Protein AF-0000000085806524 (afdb_homodimer)

Organism: NCBI:txid630221

Foldseek 3Di:
DPPDPPDPQLPPDFLVNQAWAKAKAWDCPLDDDPVRRFIWIWIDTPVDHDIAIEGVVLVVLLQVLCCFQEVLAQQFDADDDDPDPDDPVVVVVNRLRVNLRLSVQCRDPPNVPDPLNVLSGYPHHVCSSVVNVVSCVVQGHCLSVDPCLVVLVVPQDDPLVVVLVVLLVVLVVVLVVLVVVLVVLLVVLVVLLVLLVVLLVQLVVLLVQLPDPDQDPPPPPVRVLVNVLSVLSNVLSVLSNVLSVLSNVLSVLSCVQASSLSVSLSSLSVSLVVSVVSLPVCVLVVVLVVVLVVVPDPPVVVPDDDPVVVVVVVVVVVVVSVVSSVSSNSVSSSNSSSSSVVSVSCVVVVVVSVVSVVVSVVVSCVSSVVSVVVCVVSCVVSDVSVDPPDD/DPPDPPDPQLPPDFLVNQAWAKAKAWDCPLPDDPVRRFTWIWMDIPVEHDIAIEGVVLVVLLQVLCCFQEVLAQQFDADDDDPDPDDPVVVVVNRLRVNLRLSVQCRDPVNVPDPLNVLSGYPHHVCSSVVNVVSCVVQTHCLSVPPCLVVLVVPQDDPLVVVLVVLLVVLVVVLVVLVVVLVVLLVVLVVLLVLLVVLLVQLVVLLVQLPDPDQDPPPPPVRVLVNVLSVLSNVLSVLSNVLSVLSNVLSVLSCVQASSLSVSLSSLSVSLVVSVVSLPVCVLVVVLVVVLVVVPPPPPVVPPDDPVVVVVVVVVSVVVSVVSSVSSNSVSSSNSSSSSVVSVSCVVVVVVSVVSVVVSVVVSCVSSVVSVVVCVVSCVVSDVSVDPPDD

Radius of gyration: 39.65 Å; Cα contacts (8 Å, |Δi|>4): 916; chains: 2; bounding box: 66×135×98 Å

pLDDT: mean 81.14, std 17.57, range [22.61, 98.38]

InterPro domains:
  IPR001683 Phox homology [PF00787] (51-123)
  IPR001683 Phox homology [PS50195] (19-127)
  IPR001683 Phox homology [SM00312] (20-124)
  IPR028662 Sorting nexin-8/Mvp1 [PTHR46571] (3-384)
  IPR035704 SNX8/Mvp1, PX domain [cd06866] (20-124)
  IPR036871 PX domain superfamily [G3DSA:3.30.1520.10] (24-154)
  IPR036871 PX domain superfamily [SSF64268] (37-124)

Structure (mmCIF, N/CA/C/O backbone):
data_AF-0000000085806524-model_v1
#
loop_
_entity.id
_entity.type
_entity.pdbx_description
1 polymer 'Sorting nexin 8b'
#
loop_
_atom_site.group_PDB
_atom_site.id
_atom_site.type_symbol
_atom_site.label_atom_id
_atom_site.label_alt_id
_atom_site.label_comp_id
_atom_site.label_asym_id
_atom_site.label_entity_id
_atom_site.label_seq_id
_atom_site.pdbx_PDB_ins_code
_atom_site.Cartn_x
_atom_site.Cartn_y
_atom_site.Cartn_z
_atom_site.occupancy
_atom_site.B_iso_or_equiv
_atom_site.auth_seq_id
_atom_site.auth_comp_id
_atom_site.auth_asym_id
_atom_site.auth_atom_id
_atom_site.pdbx_PDB_model_num
ATOM 1 N N . MET A 1 1 ? 16.562 -44.469 -12.414 1 22.67 1 MET A N 1
ATOM 2 C CA . MET A 1 1 ? 15.469 -45.25 -11.859 1 22.67 1 MET A CA 1
ATOM 3 C C . MET A 1 1 ? 14.336 -45.406 -12.867 1 22.67 1 MET A C 1
ATOM 5 O O . MET A 1 1 ? 13.906 -44.406 -13.469 1 22.67 1 MET A O 1
ATOM 9 N N . HIS A 1 2 ? 14.141 -46.531 -13.516 1 24.94 2 HIS A N 1
ATOM 10 C CA . HIS A 1 2 ? 13.258 -47.188 -14.484 1 24.94 2 HIS A CA 1
ATOM 11 C C . HIS A 1 2 ? 11.797 -47.062 -14.062 1 24.94 2 HIS A C 1
ATOM 13 O O . HIS A 1 2 ? 11.328 -47.812 -13.203 1 24.94 2 HIS A O 1
ATOM 19 N N . LEU A 1 3 ? 11.258 -45.875 -13.836 1 34.09 3 LEU A N 1
ATOM 20 C CA . LEU A 1 3 ? 9.82 -45.875 -13.562 1 34.09 3 LEU A CA 1
ATOM 21 C C . LEU A 1 3 ? 9.086 -46.812 -14.516 1 34.09 3 LEU A C 1
ATOM 23 O O . LEU A 1 3 ? 9.062 -46.594 -15.727 1 34.09 3 LEU A O 1
ATOM 27 N N . GLY A 1 4 ? 9.195 -48.188 -14.32 1 30.81 4 GLY A N 1
ATOM 28 C CA . GLY A 1 4 ? 8.57 -49.312 -15.008 1 30.81 4 GLY A CA 1
ATOM 29 C C . GLY A 1 4 ? 7.203 -48.969 -15.57 1 30.81 4 GLY A C 1
ATOM 30 O O . GLY A 1 4 ? 6.645 -47.906 -15.273 1 30.81 4 GLY A O 1
ATOM 31 N N . GLN A 1 5 ? 6.648 -49.938 -16.5 1 33.06 5 GLN A N 1
ATOM 32 C CA . GLN A 1 5 ? 5.461 -50.094 -17.328 1 33.06 5 GLN A CA 1
ATOM 33 C C . GLN A 1 5 ? 4.184 -49.906 -16.516 1 33.06 5 GLN A C 1
ATOM 35 O O . GLN A 1 5 ? 3.342 -50.781 -16.438 1 33.06 5 GLN A O 1
ATOM 40 N N . GLN A 1 6 ? 4.227 -49.531 -15.25 1 34.84 6 GLN A N 1
ATOM 41 C CA . GLN A 1 6 ? 2.955 -49.562 -14.531 1 34.84 6 GLN A CA 1
ATOM 42 C C . GLN A 1 6 ? 1.834 -48.938 -15.375 1 34.84 6 GLN A C 1
ATOM 44 O O . GLN A 1 6 ? 2.092 -48.156 -16.281 1 34.84 6 GLN A O 1
ATOM 49 N N . ASN A 1 7 ? 0.65 -49.531 -15.336 1 37.53 7 ASN A N 1
ATOM 50 C CA . ASN A 1 7 ? -0.614 -49.125 -15.945 1 37.53 7 ASN A CA 1
ATOM 51 C C . ASN A 1 7 ? -0.733 -47.594 -16.031 1 37.53 7 ASN A C 1
ATOM 53 O O . ASN A 1 7 ? -0.5 -46.906 -15.055 1 37.53 7 ASN A O 1
ATOM 57 N N . PRO A 1 8 ? -0.626 -47.062 -17.141 1 40.75 8 PRO A N 1
ATOM 58 C CA . PRO A 1 8 ? -0.587 -45.656 -17.562 1 40.75 8 PRO A CA 1
ATOM 59 C C . PRO A 1 8 ? -1.514 -44.781 -16.734 1 40.75 8 PRO A C 1
ATOM 61 O O . PRO A 1 8 ? -1.658 -43.562 -17.031 1 40.75 8 PRO A O 1
ATOM 64 N N . VAL A 1 9 ? -2.531 -45.312 -16.141 1 41 9 VAL A N 1
ATOM 65 C CA . VAL A 1 9 ? -3.463 -44.438 -15.469 1 41 9 VAL A CA 1
ATOM 66 C C . VAL A 1 9 ? -2.762 -43.719 -14.305 1 41 9 VAL A C 1
ATOM 68 O O . VAL A 1 9 ? -2.221 -44.375 -13.414 1 41 9 VAL A O 1
ATOM 71 N N . VAL A 1 10 ? -2.148 -42.719 -14.438 1 47.59 10 VAL A N 1
ATOM 72 C CA . VAL A 1 10 ? -1.631 -41.719 -13.492 1 47.59 10 VAL A CA 1
ATOM 73 C C . VAL A 1 10 ? -2.467 -41.75 -12.219 1 47.59 10 VAL A C 1
ATOM 75 O O . VAL A 1 10 ? -3.279 -40.844 -11.984 1 47.59 10 VAL A O 1
ATOM 78 N N . ASP A 1 11 ? -3.215 -42.938 -11.898 1 46.94 11 ASP A N 1
ATOM 79 C CA . ASP A 1 11 ? -3.979 -43 -10.656 1 46.94 11 ASP A CA 1
ATOM 80 C C . ASP A 1 11 ? -3.051 -43.031 -9.445 1 46.94 11 ASP A C 1
ATOM 82 O O . ASP A 1 11 ? -2.1 -43.812 -9.406 1 46.94 11 ASP A O 1
ATOM 86 N N . GLY A 1 12 ? -3.035 -42.094 -8.586 1 47 12 GLY A N 1
ATOM 87 C CA . GLY A 1 12 ? -2.496 -42.062 -7.234 1 47 12 GLY A CA 1
ATOM 88 C C . GLY A 1 12 ? -1.152 -41.375 -7.133 1 47 12 GLY A C 1
ATOM 89 O O . GLY A 1 12 ? -0.359 -41.656 -6.234 1 47 12 GLY A O 1
ATOM 90 N N . LEU A 1 13 ? -0.715 -40.75 -8.195 1 50.41 13 LEU A N 1
ATOM 91 C CA . LEU A 1 13 ? 0.585 -40.094 -8.047 1 50.41 13 LEU A CA 1
ATOM 92 C C . LEU A 1 13 ? 0.496 -38.906 -7.105 1 50.41 13 LEU A C 1
ATOM 94 O O . LEU A 1 13 ? -0.444 -38.094 -7.191 1 50.41 13 LEU A O 1
ATOM 98 N N . SER A 1 14 ? 1.247 -39.031 -5.996 1 58.44 14 SER A N 1
ATOM 99 C CA . SER A 1 14 ? 1.388 -37.906 -5.094 1 58.44 14 SER A CA 1
ATOM 100 C C . SER A 1 14 ? 2.434 -36.906 -5.609 1 58.44 14 SER A C 1
ATOM 102 O O . SER A 1 14 ? 3.307 -37.281 -6.395 1 58.44 14 SER A O 1
ATOM 104 N N . LEU A 1 15 ? 2.258 -35.719 -5.434 1 58.38 15 LEU A N 1
ATOM 105 C CA . LEU A 1 15 ? 3.168 -34.656 -5.844 1 58.38 15 LEU A CA 1
ATOM 106 C C . LEU A 1 15 ? 4.602 -34.969 -5.441 1 58.38 15 LEU A C 1
ATOM 108 O O . LEU A 1 15 ? 5.543 -34.656 -6.16 1 58.38 15 LEU A O 1
ATOM 112 N N . LYS A 1 16 ? 4.715 -35.656 -4.363 1 59.16 16 LYS A N 1
ATOM 113 C CA . LYS A 1 16 ? 6.035 -36.031 -3.883 1 59.16 16 LYS A CA 1
ATOM 114 C C . LYS A 1 16 ? 6.738 -36.969 -4.879 1 59.16 16 LYS A C 1
ATOM 116 O O . LYS A 1 16 ? 7.969 -37 -4.953 1 59.16 16 LYS A O 1
ATOM 121 N N . GLU A 1 17 ? 5.789 -37.594 -5.547 1 54.44 17 GLU A N 1
ATOM 122 C CA . GLU A 1 17 ? 6.344 -38.562 -6.484 1 54.44 17 GLU A CA 1
ATOM 123 C C . GLU A 1 17 ? 6.754 -37.906 -7.793 1 54.44 17 GLU A C 1
ATOM 125 O O . GLU A 1 17 ? 7.469 -38.5 -8.602 1 54.44 17 GLU A O 1
ATOM 130 N N . LEU A 1 18 ? 6.18 -36.75 -7.75 1 53.59 18 LEU A N 1
ATOM 131 C CA . LEU A 1 18 ? 6.508 -36.062 -8.984 1 53.59 18 LEU A CA 1
ATOM 132 C C . LEU A 1 18 ? 7.898 -35.438 -8.898 1 53.59 18 LEU A C 1
ATOM 134 O O . LEU A 1 18 ? 8.242 -34.781 -7.895 1 53.59 18 LEU A O 1
ATOM 138 N N . GLY A 1 19 ? 8.867 -35.938 -9.641 1 57.53 19 GLY A N 1
ATOM 139 C CA . GLY A 1 19 ? 10.219 -35.75 -10.141 1 57.53 19 GLY A CA 1
ATOM 140 C C . GLY A 1 19 ? 11.039 -34.781 -9.297 1 57.53 19 GLY A C 1
ATOM 141 O O . GLY A 1 19 ? 10.562 -34.312 -8.273 1 57.53 19 GLY A O 1
ATOM 142 N N . ASP A 1 20 ? 12.266 -34.25 -9.812 1 63.56 20 ASP A N 1
ATOM 143 C CA . ASP A 1 20 ? 13.578 -33.688 -9.523 1 63.56 20 ASP A CA 1
ATOM 144 C C . ASP A 1 20 ? 13.484 -32.156 -9.367 1 63.56 20 ASP A C 1
ATOM 146 O O . ASP A 1 20 ? 12.422 -31.578 -9.586 1 63.56 20 ASP A O 1
ATOM 150 N N . SER A 1 21 ? 14.359 -31.641 -8.727 1 77.94 21 SER A N 1
ATOM 151 C CA . SER A 1 21 ? 14.562 -30.203 -8.516 1 77.94 21 SER A CA 1
ATOM 152 C C . SER A 1 21 ? 15.445 -29.609 -9.609 1 77.94 21 SER A C 1
ATOM 154 O O . SER A 1 21 ? 16.391 -30.25 -10.07 1 77.94 21 SER A O 1
ATOM 156 N N . VAL A 1 22 ? 14.891 -28.672 -10.359 1 82.06 22 VAL A N 1
ATOM 157 C CA . VAL A 1 22 ? 15.656 -27.922 -11.352 1 82.06 22 VAL A CA 1
ATOM 158 C C . VAL A 1 22 ? 15.781 -26.469 -10.914 1 82.06 22 VAL A C 1
ATOM 160 O O . VAL A 1 22 ? 14.852 -25.906 -10.328 1 82.06 22 VAL A O 1
ATOM 163 N N . LEU A 1 23 ? 16.969 -25.953 -11.133 1 84.94 23 LEU A N 1
ATOM 164 C CA . LEU A 1 23 ? 17.219 -24.547 -10.812 1 84.94 23 LEU A CA 1
ATOM 165 C C . LEU A 1 23 ? 17.641 -23.781 -12.055 1 84.94 23 LEU A C 1
ATOM 167 O O . LEU A 1 23 ? 18.5 -24.234 -12.812 1 84.94 23 LEU A O 1
ATOM 171 N N . VAL A 1 24 ? 16.984 -22.703 -12.312 1 86.94 24 VAL A N 1
ATOM 172 C CA . VAL A 1 24 ? 17.328 -21.828 -13.414 1 86.94 24 VAL A CA 1
ATOM 173 C C . VAL A 1 24 ? 17.891 -20.516 -12.867 1 86.94 24 VAL A C 1
ATOM 175 O O . VAL A 1 24 ? 17.25 -19.828 -12.07 1 86.94 24 VAL A O 1
ATOM 178 N N . GLU A 1 25 ? 19.094 -20.172 -13.289 1 87.19 25 GLU A N 1
ATOM 179 C CA . GLU A 1 25 ? 19.766 -18.969 -12.812 1 87.19 25 GLU A CA 1
ATOM 180 C C . GLU A 1 25 ? 20.156 -18.062 -13.969 1 87.19 25 GLU A C 1
ATOM 182 O O . GLU A 1 25 ? 20.453 -18.547 -15.07 1 87.19 25 GLU A O 1
ATOM 187 N N . LEU A 1 26 ? 20.172 -16.781 -13.664 1 81.81 26 LEU A N 1
ATOM 188 C CA . LEU A 1 26 ? 20.609 -15.805 -14.648 1 81.81 26 LEU A CA 1
ATOM 189 C C . LEU A 1 26 ? 22.125 -15.695 -14.68 1 81.81 26 LEU A C 1
ATOM 191 O O . LEU A 1 26 ? 22.766 -15.586 -13.633 1 81.81 26 LEU A O 1
ATOM 195 N N . GLU A 1 27 ? 22.578 -15.898 -15.844 1 77.38 27 GLU A N 1
ATOM 196 C CA . GLU A 1 27 ? 24 -15.656 -16 1 77.38 27 GLU A CA 1
ATOM 197 C C . GLU A 1 27 ? 24.266 -14.32 -16.703 1 77.38 27 GLU A C 1
ATOM 199 O O . GLU A 1 27 ? 23.75 -14.07 -17.797 1 77.38 27 GLU A O 1
ATOM 204 N N . LEU A 1 28 ? 24.516 -13.273 -16.047 1 63.31 28 LEU A N 1
ATOM 205 C CA . LEU A 1 28 ? 24.766 -11.922 -16.531 1 63.31 28 LEU A CA 1
ATOM 206 C C . LEU A 1 28 ? 25.844 -11.922 -17.609 1 63.31 28 LEU A C 1
ATOM 208 O O . LEU A 1 28 ? 26.172 -10.875 -18.172 1 63.31 28 LEU A O 1
ATOM 212 N N . ARG A 1 29 ? 26.438 -13.062 -17.875 1 55.56 29 ARG A N 1
ATOM 213 C CA . ARG A 1 29 ? 27.484 -12.859 -18.875 1 55.56 29 ARG A CA 1
ATOM 214 C C . ARG A 1 29 ? 26.891 -12.602 -20.25 1 55.56 29 ARG A C 1
ATOM 216 O O . ARG A 1 29 ? 26.125 -13.414 -20.766 1 55.56 29 ARG A O 1
ATOM 223 N N . ARG A 1 30 ? 26.75 -11.336 -20.453 1 54.56 30 ARG A N 1
ATOM 224 C CA . ARG A 1 30 ? 26.469 -10.992 -21.844 1 54.56 30 ARG A CA 1
ATOM 225 C C . ARG A 1 30 ? 27.516 -11.586 -22.781 1 54.56 30 ARG A C 1
ATOM 227 O O . ARG A 1 30 ? 28.688 -11.227 -22.719 1 54.56 30 ARG A O 1
ATOM 234 N N . LYS A 1 31 ? 27.422 -12.891 -23.047 1 53.34 31 LYS A N 1
ATOM 235 C CA . LYS A 1 31 ? 28.375 -13.477 -23.969 1 53.34 31 LYS A CA 1
ATOM 236 C C . LYS A 1 31 ? 28 -13.156 -25.422 1 53.34 31 LYS A C 1
ATOM 238 O O . LYS A 1 31 ? 26.828 -13.07 -25.766 1 53.34 31 LYS A O 1
ATOM 243 N N . GLY A 1 32 ? 28.953 -12.797 -26.203 1 54.47 32 GLY A N 1
ATOM 244 C CA . GLY A 1 32 ? 28.984 -12.492 -27.625 1 54.47 32 GLY A CA 1
ATOM 245 C C . GLY A 1 32 ? 29.625 -11.148 -27.922 1 54.47 32 GLY A C 1
ATOM 246 O O . GLY A 1 32 ? 30.203 -10.516 -27.047 1 54.47 32 GLY A O 1
ATOM 247 N N . LEU A 1 33 ? 29.688 -10.93 -29.094 1 54.09 33 LEU A N 1
ATOM 248 C CA . LEU A 1 33 ? 30.172 -9.641 -29.578 1 54.09 33 LEU A CA 1
ATOM 249 C C . LEU A 1 33 ? 29.328 -8.508 -29.016 1 54.09 33 LEU A C 1
ATOM 251 O O . LEU A 1 33 ? 28.141 -8.695 -28.703 1 54.09 33 LEU A O 1
ATOM 255 N N . PRO A 1 34 ? 29.875 -7.438 -28.656 1 56.25 34 PRO A N 1
ATOM 256 C CA . PRO A 1 34 ? 29.266 -6.27 -28.031 1 56.25 34 PRO A CA 1
ATOM 257 C C . PRO A 1 34 ? 27.844 -6.016 -28.516 1 56.25 34 PRO A C 1
ATOM 259 O O . PRO A 1 34 ? 26.984 -5.59 -27.734 1 56.25 34 PRO A O 1
ATOM 262 N N . PHE A 1 35 ? 27.578 -6.363 -29.781 1 56.06 35 PHE A N 1
ATOM 263 C CA . PHE A 1 35 ? 26.297 -6.008 -30.406 1 56.06 35 PHE A CA 1
ATOM 264 C C . PHE A 1 35 ? 25.281 -7.121 -30.219 1 56.06 35 PHE A C 1
ATOM 266 O O . PHE A 1 35 ? 24.109 -6.961 -30.562 1 56.06 35 PHE A O 1
ATOM 273 N N . LEU A 1 36 ? 25.672 -8.219 -29.766 1 56.84 36 LEU A N 1
ATOM 274 C CA . LEU A 1 36 ? 24.734 -9.336 -29.703 1 56.84 36 LEU A CA 1
ATOM 275 C C . LEU A 1 36 ? 24.547 -9.805 -28.266 1 56.84 36 LEU A C 1
ATOM 277 O O . LEU A 1 36 ? 24.516 -11.008 -28 1 56.84 36 LEU A O 1
ATOM 281 N N . LYS A 1 37 ? 24.391 -8.859 -27.453 1 69.69 37 LYS A N 1
ATOM 282 C CA . LYS A 1 37 ? 24.328 -9.195 -26.031 1 69.69 37 LYS A CA 1
ATOM 283 C C . LYS A 1 37 ? 23.031 -9.914 -25.688 1 69.69 37 LYS A C 1
ATOM 285 O O . LYS A 1 37 ? 21.953 -9.484 -26.109 1 69.69 37 LYS A O 1
ATOM 290 N N . HIS A 1 38 ? 23.203 -11.297 -25.547 1 77.06 38 HIS A N 1
ATOM 291 C CA . HIS A 1 38 ? 22.031 -12.023 -25.094 1 77.06 38 HIS A CA 1
ATOM 292 C C . HIS A 1 38 ? 22.188 -12.539 -23.672 1 77.06 38 HIS A C 1
ATOM 294 O O . HIS A 1 38 ? 23.312 -12.664 -23.188 1 77.06 38 HIS A O 1
ATOM 300 N N . VAL A 1 39 ? 21.109 -12.648 -23.062 1 83.62 39 VAL A N 1
ATOM 301 C CA . VAL A 1 39 ? 21.062 -13.188 -21.703 1 83.62 39 VAL A CA 1
ATOM 302 C C . VAL A 1 39 ? 21.062 -14.719 -21.766 1 83.62 39 VAL A C 1
ATOM 304 O O . VAL A 1 39 ? 20.359 -15.312 -22.594 1 83.62 39 VAL A O 1
ATOM 307 N N . GLU A 1 40 ? 21.891 -15.289 -20.984 1 89.38 40 GLU A N 1
ATOM 308 C CA . GLU A 1 40 ? 21.922 -16.75 -20.891 1 89.38 40 GLU A CA 1
ATOM 309 C C . GLU A 1 40 ? 21.469 -17.219 -19.516 1 89.38 40 GLU A C 1
ATOM 311 O O . GLU A 1 40 ? 21.656 -16.516 -18.516 1 89.38 40 GLU A O 1
ATOM 316 N N . TYR A 1 41 ? 20.891 -18.391 -19.562 1 92.69 41 TYR A N 1
ATOM 317 C CA . TYR A 1 41 ? 20.391 -19 -18.328 1 92.69 41 TYR A CA 1
ATOM 318 C C . TYR A 1 41 ? 21.141 -20.297 -18.016 1 92.69 41 TYR A C 1
ATOM 320 O O . TYR A 1 41 ? 21.312 -21.156 -18.891 1 92.69 41 TYR A O 1
ATOM 328 N N . ARG A 1 42 ? 21.547 -20.297 -16.812 1 93.5 42 ARG A N 1
ATOM 329 C CA . ARG A 1 42 ? 22.188 -21.516 -16.328 1 93.5 42 ARG A CA 1
ATOM 330 C C . ARG A 1 42 ? 21.156 -22.453 -15.711 1 93.5 42 ARG A C 1
ATOM 332 O O . ARG A 1 42 ? 20.422 -22.062 -14.805 1 93.5 42 ARG A O 1
ATOM 339 N N . ILE A 1 43 ? 21.109 -23.672 -16.234 1 94 43 ILE A N 1
ATOM 340 C CA . ILE A 1 43 ? 20.141 -24.656 -15.75 1 94 43 ILE A CA 1
ATOM 341 C C . ILE A 1 43 ? 20.875 -25.797 -15.039 1 94 43 ILE A C 1
ATOM 343 O O . ILE A 1 43 ? 21.766 -26.422 -15.609 1 94 43 ILE A O 1
ATOM 347 N N . VAL A 1 44 ? 20.406 -26.047 -13.805 1 90.69 44 VAL A N 1
ATOM 348 C CA . VAL A 1 44 ? 20.984 -27.125 -13.008 1 90.69 44 VAL A CA 1
ATOM 349 C C . VAL A 1 44 ? 19.891 -28.125 -12.633 1 90.69 44 VAL A C 1
ATOM 351 O O . VAL A 1 44 ? 18.891 -27.766 -12 1 90.69 44 VAL A O 1
ATOM 354 N N . SER A 1 45 ? 20.078 -29.297 -13.117 1 86.75 45 SER A N 1
ATOM 355 C CA . SER A 1 45 ? 19.125 -30.344 -12.797 1 86.75 45 SER A CA 1
ATOM 356 C C . SER A 1 45 ? 19.75 -31.375 -11.859 1 86.75 45 SER A C 1
ATOM 358 O O . SER A 1 45 ? 20.938 -31.672 -11.953 1 86.75 45 SER A O 1
ATOM 360 N N . LYS A 1 46 ? 18.984 -31.875 -10.945 1 81.56 46 LYS A N 1
ATOM 361 C CA . LYS A 1 46 ? 19.469 -32.875 -10 1 81.56 46 LYS A CA 1
ATOM 362 C C . LYS A 1 46 ? 19.844 -34.188 -10.711 1 81.56 46 LYS A C 1
ATOM 364 O O . LYS A 1 46 ? 20.766 -34.875 -10.297 1 81.56 46 LYS A O 1
ATOM 369 N N . CYS A 1 47 ? 19.141 -34.469 -11.727 1 79.06 47 CYS A N 1
ATOM 370 C CA . CYS A 1 47 ? 19.359 -35.719 -12.453 1 79.06 47 CYS A CA 1
ATOM 371 C C . CYS A 1 47 ? 20.609 -35.656 -13.328 1 79.06 47 CYS A C 1
ATOM 373 O O . CYS A 1 47 ? 21.234 -36.656 -13.609 1 79.06 47 CYS A O 1
ATOM 375 N N . PHE A 1 48 ? 20.812 -34.375 -13.695 1 79.81 48 PHE A N 1
ATOM 376 C CA . PHE A 1 48 ? 21.969 -34.188 -14.555 1 79.81 48 PHE A CA 1
ATOM 377 C C . PHE A 1 48 ? 23.078 -33.438 -13.828 1 79.81 48 PHE A C 1
ATOM 379 O O . PHE A 1 48 ? 22.812 -32.438 -13.164 1 79.81 48 PHE A O 1
ATOM 386 N N . GLN A 1 49 ? 24.109 -33.875 -13.656 1 76.38 49 GLN A N 1
ATOM 387 C CA . GLN A 1 49 ? 25.203 -33.375 -12.828 1 76.38 49 GLN A CA 1
ATOM 388 C C . GLN A 1 49 ? 25.844 -32.125 -13.453 1 76.38 49 GLN A C 1
ATOM 390 O O . GLN A 1 49 ? 26.406 -31.297 -12.75 1 76.38 49 GLN A O 1
ATOM 395 N N . ILE A 1 50 ? 25.734 -32.031 -14.734 1 79.62 50 ILE A N 1
ATOM 396 C CA . ILE A 1 50 ? 26.438 -30.922 -15.383 1 79.62 50 ILE A CA 1
ATOM 397 C C . ILE A 1 50 ? 25.422 -29.828 -15.75 1 79.62 50 ILE A C 1
ATOM 399 O O . ILE A 1 50 ? 24.453 -30.094 -16.469 1 79.62 50 ILE A O 1
ATOM 403 N N . PRO A 1 51 ? 25.719 -28.641 -15.242 1 91 51 PRO A N 1
ATOM 404 C CA . PRO A 1 51 ? 24.844 -27.531 -15.625 1 91 51 PRO A CA 1
ATOM 405 C C . PRO A 1 51 ? 24.969 -27.172 -17.109 1 91 51 PRO A C 1
ATOM 407 O O . PRO A 1 51 ? 26.031 -27.344 -17.703 1 91 51 PRO A O 1
ATOM 410 N N . VAL A 1 52 ? 23.922 -26.703 -17.641 1 93.94 52 VAL A N 1
ATOM 411 C CA . VAL A 1 52 ? 23.953 -26.297 -19.047 1 93.94 52 VAL A CA 1
ATOM 412 C C . VAL A 1 52 ? 23.531 -24.828 -19.172 1 93.94 52 VAL A C 1
ATOM 414 O O . VAL A 1 52 ? 22.875 -24.297 -18.297 1 93.94 52 VAL A O 1
ATOM 417 N N . GLN A 1 53 ? 23.969 -24.25 -20.312 1 92.81 53 GLN A N 1
ATOM 418 C CA . GLN A 1 53 ? 23.578 -22.875 -20.625 1 92.81 53 GLN A CA 1
ATOM 419 C C . GLN A 1 53 ? 22.547 -22.844 -21.75 1 92.81 53 GLN A C 1
ATOM 421 O O . GLN A 1 53 ? 22.688 -23.547 -22.75 1 92.81 53 GLN A O 1
ATOM 426 N N . ARG A 1 54 ? 21.531 -22.062 -21.484 1 95.25 54 ARG A N 1
ATOM 427 C CA . ARG A 1 54 ? 20.484 -21.938 -22.484 1 95.25 54 ARG A CA 1
ATOM 428 C C . ARG A 1 54 ? 20.125 -20.469 -22.703 1 95.25 54 ARG A C 1
ATOM 430 O O . ARG A 1 54 ? 20.125 -19.672 -21.766 1 95.25 54 ARG A O 1
ATOM 437 N N . ARG A 1 55 ? 19.828 -20.156 -23.922 1 92.06 55 ARG A N 1
ATOM 438 C CA . ARG A 1 55 ? 19.219 -18.875 -24.266 1 92.06 55 ARG A CA 1
ATOM 439 C C . ARG A 1 55 ? 17.703 -18.984 -24.328 1 92.06 55 ARG A C 1
ATOM 441 O O . ARG A 1 55 ? 17.156 -20.078 -24.359 1 92.06 55 ARG A O 1
ATOM 448 N N . TYR A 1 56 ? 17.031 -17.844 -24.344 1 92.62 56 TYR A N 1
ATOM 449 C CA . TYR A 1 56 ? 15.578 -17.875 -24.453 1 92.62 56 TYR A CA 1
ATOM 450 C C . TYR A 1 56 ? 15.133 -18.531 -25.75 1 92.62 56 TYR A C 1
ATOM 452 O O . TYR A 1 56 ? 14.125 -19.234 -25.797 1 92.62 56 TYR A O 1
ATOM 460 N N . SER A 1 57 ? 15.859 -18.328 -26.781 1 93.56 57 SER A N 1
ATOM 461 C CA . SER A 1 57 ? 15.523 -18.922 -28.078 1 93.56 57 SER A CA 1
ATOM 462 C C . SER A 1 57 ? 15.562 -20.438 -28.016 1 93.56 57 SER A C 1
ATOM 464 O O . SER A 1 57 ? 14.812 -21.125 -28.703 1 93.56 57 SER A O 1
ATOM 466 N N . ASP A 1 58 ? 16.469 -21 -27.219 1 96.62 58 ASP A N 1
ATOM 467 C CA . ASP A 1 58 ? 16.516 -22.438 -27.016 1 96.62 58 ASP A CA 1
ATOM 468 C C . ASP A 1 58 ? 15.234 -22.938 -26.344 1 96.62 58 ASP A C 1
ATOM 470 O O . ASP A 1 58 ? 14.695 -23.984 -26.734 1 96.62 58 ASP A O 1
ATOM 474 N N . PHE A 1 59 ? 14.805 -22.156 -25.406 1 97.25 59 PHE A N 1
ATOM 475 C CA . PHE A 1 59 ? 13.547 -22.484 -24.734 1 97.25 59 PHE A CA 1
ATOM 476 C C . PHE A 1 59 ? 12.391 -22.453 -25.734 1 97.25 59 PHE A C 1
ATOM 478 O O . PHE A 1 59 ? 11.484 -23.297 -25.672 1 97.25 59 PHE A O 1
ATOM 485 N N . GLU A 1 60 ? 12.398 -21.562 -26.594 1 96.94 60 GLU A N 1
ATOM 486 C CA . GLU A 1 60 ? 11.336 -21.422 -27.578 1 96.94 60 GLU A CA 1
ATOM 487 C C . GLU A 1 60 ? 11.266 -22.656 -28.484 1 96.94 60 GLU A C 1
ATOM 489 O O . GLU A 1 60 ? 10.18 -23.188 -28.734 1 96.94 60 GLU A O 1
ATOM 494 N N . VAL A 1 61 ? 12.398 -23.078 -28.922 1 98.06 61 VAL A N 1
ATOM 495 C CA . VAL A 1 61 ? 12.469 -24.25 -29.781 1 98.06 61 VAL A CA 1
ATOM 496 C C . VAL A 1 61 ? 12.023 -25.484 -29 1 98.06 61 VAL A C 1
ATOM 498 O O . VAL A 1 61 ? 11.227 -26.281 -29.484 1 98.06 61 VAL A O 1
ATOM 501 N N . PHE A 1 62 ? 12.578 -25.578 -27.812 1 98.38 62 PHE A N 1
ATOM 502 C CA . PHE A 1 62 ? 12.227 -26.688 -26.938 1 98.38 62 PHE A CA 1
ATOM 503 C C . PHE A 1 62 ? 10.727 -26.75 -26.688 1 98.38 62 PHE A C 1
ATOM 505 O O . PHE A 1 62 ? 10.102 -27.797 -26.859 1 98.38 62 PHE A O 1
ATOM 512 N N . HIS A 1 63 ? 10.18 -25.641 -26.406 1 98.31 63 HIS A N 1
ATOM 513 C CA . HIS A 1 63 ? 8.75 -25.516 -26.141 1 98.31 63 HIS A CA 1
ATOM 514 C C . HIS A 1 63 ? 7.93 -25.859 -27.375 1 98.31 63 HIS A C 1
ATOM 516 O O . HIS A 1 63 ? 6.945 -26.609 -27.281 1 98.31 63 HIS A O 1
ATOM 522 N N . GLY A 1 64 ? 8.258 -25.344 -28.453 1 97.38 64 GLY A N 1
ATOM 523 C CA . GLY A 1 64 ? 7.566 -25.641 -29.703 1 97.38 64 GLY A CA 1
ATOM 524 C C . GLY A 1 64 ? 7.555 -27.125 -30.031 1 97.38 64 GLY A C 1
ATOM 525 O O . GLY A 1 64 ? 6.527 -27.656 -30.453 1 97.38 64 GLY A O 1
ATOM 526 N N . LEU A 1 65 ? 8.656 -27.781 -29.844 1 97.94 65 LEU A N 1
ATOM 527 C CA . LEU A 1 65 ? 8.766 -29.203 -30.141 1 97.94 65 LEU A CA 1
ATOM 528 C C . LEU A 1 65 ? 7.969 -30.031 -29.156 1 97.94 65 LEU A C 1
ATOM 530 O O . LEU A 1 65 ? 7.387 -31.062 -29.516 1 97.94 65 LEU A O 1
ATOM 534 N N . LEU A 1 66 ? 7.988 -29.578 -27.891 1 97.81 66 LEU A N 1
ATOM 535 C CA . LEU A 1 66 ? 7.152 -30.266 -26.906 1 97.81 66 LEU A CA 1
ATOM 536 C C . LEU A 1 66 ? 5.684 -30.203 -27.297 1 97.81 66 LEU A C 1
ATOM 538 O O . LEU A 1 66 ? 4.969 -31.203 -27.219 1 97.81 66 LEU A O 1
ATOM 542 N N . LEU A 1 67 ? 5.277 -29.062 -27.797 1 96.31 67 LEU A N 1
ATOM 543 C CA . LEU A 1 67 ? 3.883 -28.875 -28.188 1 96.31 67 LEU A CA 1
ATOM 544 C C . LEU A 1 67 ? 3.529 -29.75 -29.391 1 96.31 67 LEU A C 1
ATOM 546 O O . LEU A 1 67 ? 2.41 -30.266 -29.469 1 96.31 67 LEU A O 1
ATOM 550 N N . GLN A 1 68 ? 4.461 -29.969 -30.25 1 93.81 68 GLN A N 1
ATOM 551 C CA . GLN A 1 68 ? 4.227 -30.781 -31.438 1 93.81 68 GLN A CA 1
ATOM 552 C C . GLN A 1 68 ? 4.23 -32.281 -31.078 1 93.81 68 GLN A C 1
ATOM 554 O O . GLN A 1 68 ? 3.389 -33.031 -31.578 1 93.81 68 GLN A O 1
ATOM 559 N N . LYS A 1 69 ? 5.113 -32.625 -30.266 1 94.75 69 LYS A N 1
ATOM 560 C CA . LYS A 1 69 ? 5.254 -34.031 -29.922 1 94.75 69 LYS A CA 1
ATOM 561 C C . LYS A 1 69 ? 4.137 -34.469 -28.984 1 94.75 69 LYS A C 1
ATOM 563 O O . LYS A 1 69 ? 3.615 -35.594 -29.109 1 94.75 69 LYS A O 1
ATOM 568 N N . PHE A 1 70 ? 3.814 -33.531 -28.047 1 94.94 70 PHE A N 1
ATOM 569 C CA . PHE A 1 70 ? 2.83 -33.844 -27.016 1 94.94 70 PHE A CA 1
ATOM 570 C C . PHE A 1 70 ? 1.574 -33 -27.188 1 94.94 70 PHE A C 1
ATOM 572 O O . PHE A 1 70 ? 1.152 -32.312 -26.25 1 94.94 70 PHE A O 1
ATOM 579 N N . ILE A 1 71 ? 0.937 -33.188 -28.25 1 91.44 71 ILE A N 1
ATOM 580 C CA . ILE A 1 71 ? -0.196 -32.344 -28.656 1 91.44 71 ILE A CA 1
ATOM 581 C C . ILE A 1 71 ? -1.36 -32.562 -27.688 1 91.44 71 ILE A C 1
ATOM 583 O O . ILE A 1 71 ? -2.156 -31.656 -27.469 1 91.44 71 ILE A O 1
ATOM 587 N N . TYR A 1 72 ? -1.404 -33.75 -27 1 92.31 72 TYR A N 1
ATOM 588 C CA . TYR A 1 72 ? -2.555 -34.062 -26.156 1 92.31 72 TYR A CA 1
ATOM 589 C C . TYR A 1 72 ? -2.184 -34.031 -24.688 1 92.31 72 TYR A C 1
ATOM 591 O O . TYR A 1 72 ? -2.9 -34.594 -23.844 1 92.31 72 TYR A O 1
ATOM 599 N N . ARG A 1 73 ? -1.051 -33.469 -24.406 1 95.5 73 ARG A N 1
ATOM 600 C CA . ARG A 1 73 ? -0.615 -33.312 -23.016 1 95.5 73 ARG A CA 1
ATOM 601 C C . ARG A 1 73 ? -0.541 -31.844 -22.609 1 95.5 73 ARG A C 1
ATOM 603 O O . ARG A 1 73 ? -0.528 -30.953 -23.469 1 95.5 73 ARG A O 1
ATOM 610 N N . MET A 1 74 ? -0.535 -31.703 -21.328 1 96.81 74 MET A N 1
ATOM 611 C CA . MET A 1 74 ? -0.296 -30.344 -20.812 1 96.81 74 MET A CA 1
ATOM 612 C C . MET A 1 74 ? 1.157 -29.938 -21.031 1 96.81 74 MET A C 1
ATOM 614 O O . MET A 1 74 ? 2.072 -30.625 -20.562 1 96.81 74 MET A O 1
ATOM 618 N N . VAL A 1 75 ? 1.357 -28.891 -21.766 1 97.62 75 VAL A N 1
ATOM 619 C CA . VAL A 1 75 ? 2.66 -28.25 -21.922 1 97.62 75 VAL A CA 1
ATOM 620 C C . VAL A 1 75 ? 2.615 -26.844 -21.328 1 97.62 75 VAL A C 1
ATOM 622 O O . VAL A 1 75 ? 1.862 -25.984 -21.797 1 97.62 75 VAL A O 1
ATOM 625 N N . PRO A 1 76 ? 3.424 -26.641 -20.312 1 97.5 76 PRO A N 1
ATOM 626 C CA . PRO A 1 76 ? 3.371 -25.328 -19.656 1 97.5 76 PRO A CA 1
ATOM 627 C C . PRO A 1 76 ? 3.752 -24.188 -20.594 1 97.5 76 PRO A C 1
ATOM 629 O O . PRO A 1 76 ? 4.566 -24.359 -21.5 1 97.5 76 PRO A O 1
ATOM 632 N N . PRO A 1 77 ? 3.184 -23.031 -20.391 1 96.75 77 PRO A N 1
ATOM 633 C CA . PRO A 1 77 ? 3.51 -21.891 -21.25 1 96.75 77 PRO A CA 1
ATOM 634 C C . PRO A 1 77 ? 4.879 -21.297 -20.938 1 96.75 77 PRO A C 1
ATOM 636 O O . PRO A 1 77 ? 5.359 -21.406 -19.797 1 96.75 77 PRO A O 1
ATOM 639 N N . LEU A 1 78 ? 5.395 -20.703 -21.938 1 95.75 78 LEU A N 1
ATOM 640 C CA . LEU A 1 78 ? 6.637 -19.969 -21.766 1 95.75 78 LEU A CA 1
ATOM 641 C C . LEU A 1 78 ? 6.355 -18.516 -21.375 1 95.75 78 LEU A C 1
ATOM 643 O O . LEU A 1 78 ? 5.344 -17.953 -21.781 1 95.75 78 LEU A O 1
ATOM 647 N N . PRO A 1 79 ? 7.285 -18.047 -20.5 1 93.75 79 PRO A N 1
ATOM 648 C CA . PRO A 1 79 ? 7.156 -16.609 -20.281 1 93.75 79 PRO A CA 1
ATOM 649 C C . PRO A 1 79 ? 7.293 -15.805 -21.578 1 93.75 79 PRO A C 1
ATOM 651 O O . PRO A 1 79 ? 7.926 -16.266 -22.531 1 93.75 79 PRO A O 1
ATOM 654 N N . PRO A 1 80 ? 6.688 -14.656 -21.578 1 87.88 80 PRO A N 1
ATOM 655 C CA . PRO A 1 80 ? 6.648 -13.883 -22.828 1 87.88 80 PRO A CA 1
ATOM 656 C C . PRO A 1 80 ? 8.023 -13.352 -23.234 1 87.88 80 PRO A C 1
ATOM 658 O O . PRO A 1 80 ? 8.93 -13.266 -22.406 1 87.88 80 PRO A O 1
ATOM 661 N N . LYS A 1 81 ? 8.109 -13.117 -24.531 1 81.62 81 LYS A N 1
ATOM 662 C CA . LYS A 1 81 ? 9.328 -12.516 -25.078 1 81.62 81 LYS A CA 1
ATOM 663 C C . LYS A 1 81 ? 9.406 -11.031 -24.734 1 81.62 81 LYS A C 1
ATOM 665 O O . LYS A 1 81 ? 8.398 -10.406 -24.391 1 81.62 81 LYS A O 1
ATOM 670 N N . ARG A 1 82 ? 10.641 -10.531 -24.688 1 69.5 82 ARG A N 1
ATOM 671 C CA . ARG A 1 82 ? 10.938 -9.148 -24.312 1 69.5 82 ARG A CA 1
ATOM 672 C C . ARG A 1 82 ? 10.281 -8.172 -25.281 1 69.5 82 ARG A C 1
ATOM 674 O O . ARG A 1 82 ? 10.359 -8.344 -26.5 1 69.5 82 ARG A O 1
ATOM 681 N N . ILE A 1 83 ? 9.422 -7.375 -24.734 1 57.97 83 ILE A N 1
ATOM 682 C CA . ILE A 1 83 ? 8.977 -6.324 -25.641 1 57.97 83 ILE A CA 1
ATOM 683 C C . ILE A 1 83 ? 9.93 -5.137 -25.562 1 57.97 83 ILE A C 1
ATOM 685 O O . ILE A 1 83 ? 10.352 -4.605 -26.594 1 57.97 83 ILE A O 1
ATOM 689 N N . LEU A 1 84 ? 10.289 -4.676 -24.328 1 59.75 84 LEU A N 1
ATOM 690 C CA . LEU A 1 84 ? 11.164 -3.516 -24.203 1 59.75 84 LEU A CA 1
ATOM 691 C C . LEU A 1 84 ? 12.461 -3.889 -23.484 1 59.75 84 LEU A C 1
ATOM 693 O O . LEU A 1 84 ? 12.445 -4.676 -22.531 1 59.75 84 LEU A O 1
ATOM 697 N N . LYS A 1 85 ? 13.664 -3.287 -23.969 1 57.38 85 LYS A N 1
ATOM 698 C CA . LYS A 1 85 ? 15.031 -3.551 -23.531 1 57.38 85 LYS A CA 1
ATOM 699 C C . LYS A 1 85 ? 15.328 -2.867 -22.203 1 57.38 85 LYS A C 1
ATOM 701 O O . LYS A 1 85 ? 14.977 -1.702 -22 1 57.38 85 LYS A O 1
ATOM 706 N N . GLY A 1 86 ? 16 -3.58 -21.359 1 58.22 86 GLY A N 1
ATOM 707 C CA . GLY A 1 86 ? 16.859 -3.02 -20.328 1 58.22 86 GLY A CA 1
ATOM 708 C C . GLY A 1 86 ? 16.266 -3.113 -18.938 1 58.22 86 GLY A C 1
ATOM 709 O O . GLY A 1 86 ? 16.781 -2.496 -18 1 58.22 86 GLY A O 1
ATOM 710 N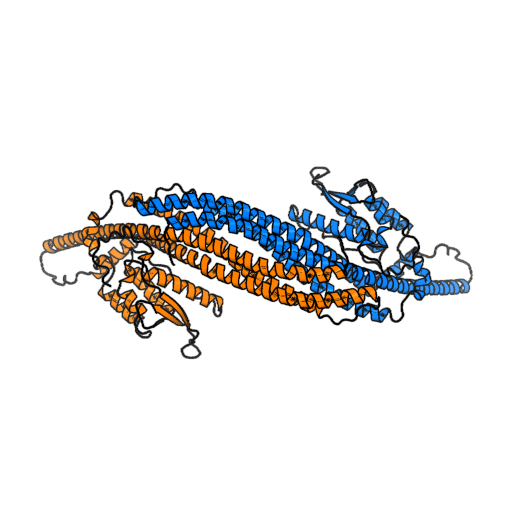 N . ASP A 1 87 ? 15.258 -3.977 -18.844 1 70.75 87 ASP A N 1
ATOM 711 C CA . ASP A 1 87 ? 14.688 -3.818 -17.5 1 70.75 87 ASP A CA 1
ATOM 712 C C . ASP A 1 87 ? 15.047 -5.004 -16.609 1 70.75 87 ASP A C 1
ATOM 714 O O . ASP A 1 87 ? 14.789 -6.156 -16.969 1 70.75 87 ASP A O 1
ATOM 718 N N . ARG A 1 88 ? 16.031 -4.852 -15.734 1 77.69 88 ARG A N 1
ATOM 719 C CA . ARG A 1 88 ? 16.406 -5.832 -14.719 1 77.69 88 ARG A CA 1
ATOM 720 C C . ARG A 1 88 ? 15.18 -6.562 -14.18 1 77.69 88 ARG A C 1
ATOM 722 O O . ARG A 1 88 ? 15.219 -7.773 -13.969 1 77.69 88 ARG A O 1
ATOM 729 N N . GLU A 1 89 ? 14.211 -5.914 -14.023 1 82.38 89 GLU A N 1
ATOM 730 C CA . GLU A 1 89 ? 12.977 -6.5 -13.508 1 82.38 89 GLU A CA 1
ATOM 731 C C . GLU A 1 89 ? 12.391 -7.5 -14.5 1 82.38 89 GLU A C 1
ATOM 733 O O . GLU A 1 89 ? 11.867 -8.547 -14.094 1 82.38 89 GLU A O 1
ATOM 738 N N . PHE A 1 90 ? 12.609 -7.242 -15.68 1 85.06 90 PHE A N 1
ATOM 739 C CA . PHE A 1 90 ? 12.102 -8.148 -16.703 1 85.06 90 PHE A CA 1
ATOM 740 C C . PHE A 1 90 ? 12.898 -9.445 -16.734 1 85.06 90 PHE A C 1
ATOM 742 O O . PHE A 1 90 ? 12.32 -10.531 -16.828 1 85.06 90 PHE A O 1
ATOM 749 N N . ASN A 1 91 ? 14.164 -9.305 -16.672 1 86 91 ASN A N 1
ATOM 750 C CA . ASN A 1 91 ? 15.016 -10.492 -16.703 1 86 91 ASN A CA 1
ATOM 751 C C . ASN A 1 91 ? 14.727 -11.422 -15.539 1 86 91 ASN A C 1
ATOM 753 O O . ASN A 1 91 ? 14.688 -12.648 -15.703 1 86 91 ASN A O 1
ATOM 757 N N . ASP A 1 92 ? 14.516 -10.812 -14.453 1 87.75 92 ASP A N 1
ATOM 758 C CA . ASP A 1 92 ? 14.219 -11.625 -13.281 1 87.75 92 ASP A CA 1
ATOM 759 C C . ASP A 1 92 ? 12.852 -12.297 -13.406 1 87.75 92 ASP A C 1
ATOM 761 O O . ASP A 1 92 ? 12.688 -13.461 -13.031 1 87.75 92 ASP A O 1
ATOM 765 N N . SER A 1 93 ? 11.977 -11.578 -13.875 1 90.19 93 SER A N 1
ATOM 766 C CA . SER A 1 93 ? 10.641 -12.133 -14.094 1 90.19 93 SER A CA 1
ATOM 767 C C . SER A 1 93 ? 10.688 -13.289 -15.094 1 90.19 93 SER A C 1
ATOM 769 O O . SER A 1 93 ? 10.023 -14.312 -14.898 1 90.19 93 SER A O 1
ATOM 771 N N . ARG A 1 94 ? 11.43 -13.109 -16.109 1 91.38 94 ARG A N 1
ATOM 772 C CA . ARG A 1 94 ? 11.57 -14.164 -17.094 1 91.38 94 ARG A CA 1
ATOM 773 C C . ARG A 1 94 ? 12.258 -15.391 -16.516 1 91.38 94 ARG A C 1
ATOM 775 O O . ARG A 1 94 ? 11.844 -16.531 -16.766 1 91.38 94 ARG A O 1
ATOM 782 N N . ARG A 1 95 ? 13.312 -15.133 -15.797 1 92.56 95 ARG A N 1
ATOM 783 C CA . ARG A 1 95 ? 14.016 -16.234 -15.148 1 92.56 95 ARG A CA 1
ATOM 784 C C . ARG A 1 95 ? 13.062 -17.047 -14.273 1 92.56 95 ARG A C 1
ATOM 786 O O . ARG A 1 95 ? 13.078 -18.281 -14.312 1 92.56 95 ARG A O 1
ATOM 793 N N . ARG A 1 96 ? 12.25 -16.391 -13.516 1 93.56 96 ARG A N 1
ATOM 794 C CA . ARG A 1 96 ? 11.281 -17.062 -12.648 1 93.56 96 ARG A CA 1
ATOM 795 C C . ARG A 1 96 ? 10.273 -17.844 -13.469 1 93.56 96 ARG A C 1
ATOM 797 O O . ARG A 1 96 ? 9.891 -18.953 -13.094 1 93.56 96 ARG A O 1
ATOM 804 N N . GLY A 1 97 ? 9.883 -17.219 -14.547 1 95.44 97 GLY A N 1
ATOM 805 C CA . GLY A 1 97 ? 8.984 -17.922 -15.445 1 95.44 97 GLY A CA 1
ATOM 806 C C . GLY A 1 97 ? 9.594 -19.172 -16.047 1 95.44 97 GLY A C 1
ATOM 807 O O . GLY A 1 97 ? 8.93 -20.203 -16.141 1 95.44 97 GLY A O 1
ATOM 808 N N . LEU A 1 98 ? 10.844 -19.078 -16.406 1 95.62 98 LEU A N 1
ATOM 809 C CA . LEU A 1 98 ? 11.547 -20.234 -16.969 1 95.62 98 LEU A CA 1
ATOM 810 C C . LEU A 1 98 ? 11.758 -21.312 -15.906 1 95.62 98 LEU A C 1
ATOM 812 O O . LEU A 1 98 ? 11.711 -22.5 -16.203 1 95.62 98 LEU A O 1
ATOM 816 N N . GLN A 1 99 ? 11.969 -20.844 -14.695 1 94.44 99 GLN A N 1
ATOM 817 C CA . GLN A 1 99 ? 12.078 -21.781 -13.578 1 94.44 99 GLN A CA 1
ATOM 818 C C . GLN A 1 99 ? 10.789 -22.578 -13.398 1 94.44 99 GLN A C 1
ATOM 820 O O . GLN A 1 99 ? 10.828 -23.797 -13.242 1 94.44 99 GLN A O 1
ATOM 825 N N . ARG A 1 100 ? 9.703 -21.938 -13.43 1 94.94 100 ARG A N 1
ATOM 826 C CA . ARG A 1 100 ? 8.414 -22.609 -13.281 1 94.94 100 ARG A CA 1
ATOM 827 C C . ARG A 1 100 ? 8.148 -23.547 -14.461 1 94.94 100 ARG A C 1
ATOM 829 O O . ARG A 1 100 ? 7.676 -24.672 -14.281 1 94.94 100 ARG A O 1
ATOM 836 N N . PHE A 1 101 ? 8.445 -23.047 -15.625 1 96.75 101 PHE A N 1
ATOM 837 C CA . PHE A 1 101 ? 8.281 -23.859 -16.828 1 96.75 101 PHE A CA 1
ATOM 838 C C . PHE A 1 101 ? 9.047 -25.172 -16.703 1 96.75 101 PHE A C 1
ATOM 840 O O . PHE A 1 101 ? 8.469 -26.25 -16.891 1 96.75 101 PHE A O 1
ATOM 847 N N . MET A 1 102 ? 10.32 -25.078 -16.422 1 94.81 102 MET A N 1
ATOM 848 C CA . MET A 1 102 ? 11.164 -26.266 -16.312 1 94.81 102 MET A CA 1
ATOM 849 C C . MET A 1 102 ? 10.688 -27.172 -15.195 1 94.81 102 MET A C 1
ATOM 851 O O . MET A 1 102 ? 10.727 -28.406 -15.328 1 94.81 102 MET A O 1
ATOM 855 N N . THR A 1 103 ? 10.273 -26.578 -14.125 1 92.69 103 THR A N 1
ATOM 856 C CA . THR A 1 103 ? 9.781 -27.359 -12.992 1 92.69 103 THR A CA 1
ATOM 857 C C . THR A 1 103 ? 8.57 -28.188 -13.398 1 92.69 103 THR A C 1
ATOM 859 O O . THR A 1 103 ? 8.516 -29.391 -13.109 1 92.69 103 THR A O 1
ATOM 862 N N . LEU A 1 104 ? 7.656 -27.609 -14.094 1 94.5 104 LEU A N 1
ATOM 863 C CA . LEU A 1 104 ? 6.445 -28.312 -14.508 1 94.5 104 LEU A CA 1
ATOM 864 C C . LEU A 1 104 ? 6.766 -29.375 -15.547 1 94.5 104 LEU A C 1
ATOM 866 O O . LEU A 1 104 ? 6.168 -30.469 -15.539 1 94.5 104 LEU A O 1
ATOM 870 N N . VAL A 1 105 ? 7.73 -29.125 -16.391 1 95.19 105 VAL A N 1
ATOM 871 C CA . VAL A 1 105 ? 8.109 -30.078 -17.438 1 95.19 105 VAL A CA 1
ATOM 872 C C . VAL A 1 105 ? 8.75 -31.297 -16.797 1 95.19 105 VAL A C 1
ATOM 874 O O . VAL A 1 105 ? 8.383 -32.438 -17.109 1 95.19 105 VAL A O 1
ATOM 877 N N . ILE A 1 106 ? 9.57 -31.062 -15.875 1 91.81 106 ILE A N 1
ATOM 878 C CA . ILE A 1 106 ? 10.344 -32.156 -15.32 1 91.81 106 ILE A CA 1
ATOM 879 C C . ILE A 1 106 ? 9.484 -32.969 -14.336 1 91.81 106 ILE A C 1
ATOM 881 O O . ILE A 1 106 ? 9.789 -34.125 -14.031 1 91.81 106 ILE A O 1
ATOM 885 N N . ARG A 1 107 ? 8.445 -32.375 -13.906 1 89.44 107 ARG A N 1
ATOM 886 C CA . ARG A 1 107 ? 7.578 -33.062 -12.953 1 89.44 107 ARG A CA 1
ATOM 887 C C . ARG A 1 107 ? 6.441 -33.781 -13.672 1 89.44 107 ARG A C 1
ATOM 889 O O . ARG A 1 107 ? 5.715 -34.562 -13.062 1 89.44 107 ARG A O 1
ATOM 896 N N . HIS A 1 108 ? 6.277 -33.5 -14.914 1 93.12 108 HIS A N 1
ATOM 897 C CA . HIS A 1 108 ? 5.242 -34.188 -15.68 1 93.12 108 HIS A CA 1
ATOM 898 C C . HIS A 1 108 ? 5.617 -35.656 -15.922 1 93.12 108 HIS A C 1
ATOM 900 O O . HIS A 1 108 ? 6.699 -35.938 -16.438 1 93.12 108 HIS A O 1
ATOM 906 N N . PRO A 1 109 ? 4.738 -36.469 -15.609 1 90.25 109 PRO A N 1
ATOM 907 C CA . PRO A 1 109 ? 5.07 -37.906 -15.648 1 90.25 109 PRO A CA 1
ATOM 908 C C . PRO A 1 109 ? 5.469 -38.375 -17.047 1 90.25 109 PRO A C 1
ATOM 910 O O . PRO A 1 109 ? 6.293 -39.281 -17.188 1 90.25 109 PRO A O 1
ATOM 913 N N . VAL A 1 110 ? 4.918 -37.844 -18.062 1 92.38 110 VAL A N 1
ATOM 914 C CA . VAL A 1 110 ? 5.172 -38.281 -19.422 1 92.38 110 VAL A CA 1
ATOM 915 C C . VAL A 1 110 ? 6.312 -37.469 -20.031 1 92.38 110 VAL A C 1
ATOM 917 O O . VAL A 1 110 ? 7.238 -38.031 -20.609 1 92.38 110 VAL A O 1
ATOM 920 N N . LEU A 1 111 ? 6.332 -36.219 -19.859 1 93.88 111 LEU A N 1
ATOM 921 C CA . LEU A 1 111 ? 7.328 -35.344 -20.469 1 93.88 111 LEU A CA 1
ATOM 922 C C . LEU A 1 111 ? 8.711 -35.594 -19.875 1 93.88 111 LEU A C 1
ATOM 924 O O . LEU A 1 111 ? 9.711 -35.562 -20.594 1 93.88 111 LEU A O 1
ATOM 928 N N . ALA A 1 112 ? 8.781 -35.781 -18.656 1 90.69 112 ALA A N 1
ATOM 929 C CA . ALA A 1 112 ? 10.039 -35.875 -17.922 1 90.69 112 ALA A CA 1
ATOM 930 C C . ALA A 1 112 ? 10.93 -36.969 -18.516 1 90.69 112 ALA A C 1
ATOM 932 O O . ALA A 1 112 ? 12.156 -36.812 -18.531 1 90.69 112 ALA A O 1
ATOM 933 N N . GLY A 1 113 ? 10.312 -38 -18.984 1 89.5 113 GLY A N 1
ATOM 934 C CA . GLY A 1 113 ? 11.078 -39.125 -19.453 1 89.5 113 GLY A CA 1
ATOM 935 C C . GLY A 1 113 ? 11.383 -39.062 -20.938 1 89.5 113 GLY A C 1
ATOM 936 O O . GLY A 1 113 ? 12.031 -39.969 -21.5 1 89.5 113 GLY A O 1
ATOM 937 N N . ASP A 1 114 ? 11.047 -38.031 -21.5 1 94.06 114 ASP A N 1
ATOM 938 C CA . ASP A 1 114 ? 11.195 -37.969 -22.953 1 94.06 114 ASP A CA 1
ATOM 939 C C . ASP A 1 114 ? 12.609 -37.531 -23.344 1 94.06 114 ASP A C 1
ATOM 941 O O . ASP A 1 114 ? 13.281 -36.844 -22.578 1 94.06 114 ASP A O 1
ATOM 945 N N . GLU A 1 115 ? 13.008 -37.969 -24.5 1 96.19 115 GLU A N 1
ATOM 946 C CA . GLU A 1 115 ? 14.336 -37.656 -25.031 1 96.19 115 GLU A CA 1
ATOM 947 C C . GLU A 1 115 ? 14.547 -36.156 -25.219 1 96.19 115 GLU A C 1
ATOM 949 O O . GLU A 1 115 ? 15.656 -35.656 -25.031 1 96.19 115 GLU A O 1
ATOM 954 N N . LEU A 1 116 ? 13.523 -35.469 -25.625 1 97.56 116 LEU A N 1
ATOM 955 C CA . LEU A 1 116 ? 13.641 -34.031 -25.812 1 97.56 116 LEU A CA 1
ATOM 956 C C . LEU A 1 116 ? 14.094 -33.375 -24.516 1 97.56 116 LEU A C 1
ATOM 958 O O . LEU A 1 116 ? 14.945 -32.469 -24.547 1 97.56 116 LEU A O 1
ATOM 962 N N . VAL A 1 117 ? 13.555 -33.781 -23.406 1 96 117 VAL A N 1
ATOM 963 C CA . VAL A 1 117 ? 13.883 -33.219 -22.109 1 96 117 VAL A CA 1
ATOM 964 C C . VAL A 1 117 ? 15.328 -33.562 -21.734 1 96 117 VAL A C 1
ATOM 966 O O . VAL A 1 117 ? 16.078 -32.719 -21.266 1 96 117 VAL A O 1
ATOM 969 N N . SER A 1 118 ? 15.672 -34.719 -22 1 95.12 118 SER A N 1
ATOM 970 C CA . SER A 1 118 ? 17.031 -35.156 -21.719 1 95.12 118 SER A CA 1
ATOM 971 C C . SER A 1 118 ? 18.047 -34.344 -22.516 1 95.12 118 SER A C 1
ATOM 973 O O . SER A 1 118 ? 19.078 -33.906 -21.984 1 95.12 118 SER A O 1
ATOM 975 N N . ILE A 1 119 ? 17.734 -34.156 -23.781 1 97.06 119 ILE A N 1
ATOM 976 C CA . ILE A 1 119 ? 18.625 -33.406 -24.641 1 97.06 119 ILE A CA 1
ATOM 977 C C . ILE A 1 119 ? 18.734 -31.969 -24.141 1 97.06 119 ILE A C 1
ATOM 979 O O . ILE A 1 119 ? 19.828 -31.422 -24.016 1 97.06 119 ILE A O 1
ATOM 983 N N . PHE A 1 120 ? 17.672 -31.406 -23.797 1 97.19 120 PHE A N 1
ATOM 984 C CA . PHE A 1 120 ? 17.641 -30 -23.375 1 97.19 120 PHE A CA 1
ATOM 985 C C . PHE A 1 120 ? 18.453 -29.812 -22.109 1 97.19 120 PHE A C 1
ATOM 987 O O . PHE A 1 120 ? 19.109 -28.781 -21.938 1 97.19 120 PHE A O 1
ATOM 994 N N . LEU A 1 121 ? 18.484 -30.797 -21.203 1 94.81 121 LEU A N 1
ATOM 995 C CA . LEU A 1 121 ? 19.109 -30.672 -19.891 1 94.81 121 LEU A CA 1
ATOM 996 C C . LEU A 1 121 ? 20.562 -31.125 -19.953 1 94.81 121 LEU A C 1
ATOM 998 O O . LEU A 1 121 ? 21.312 -30.984 -18.969 1 94.81 121 LEU A O 1
ATOM 1002 N N . SER A 1 122 ? 21 -31.578 -21.094 1 94.25 122 SER A N 1
ATOM 1003 C CA . SER A 1 122 ? 22.328 -32.156 -21.078 1 94.25 122 SER A CA 1
ATOM 1004 C C . SER A 1 122 ? 23.156 -31.719 -22.281 1 94.25 122 SER A C 1
ATOM 1006 O O . SER A 1 122 ? 24.391 -31.656 -22.203 1 94.25 122 SER A O 1
ATOM 1008 N N . ALA A 1 123 ? 22.562 -31.453 -23.375 1 94.88 123 ALA A N 1
ATOM 1009 C CA . ALA A 1 123 ? 23.297 -31.172 -24.609 1 94.88 123 ALA A CA 1
ATOM 1010 C C . ALA A 1 123 ? 24.047 -29.844 -24.516 1 94.88 123 ALA A C 1
ATOM 1012 O O . ALA A 1 123 ? 23.688 -28.969 -23.719 1 94.88 123 ALA A O 1
ATOM 1013 N N . SER A 1 124 ? 25 -29.75 -25.328 1 92.44 124 SER A N 1
ATOM 1014 C CA . SER A 1 124 ? 25.766 -28.5 -25.406 1 92.44 124 SER A CA 1
ATOM 1015 C C . SER A 1 124 ? 24.938 -27.391 -26.047 1 92.44 124 SER A C 1
ATOM 1017 O O . SER A 1 124 ? 24.047 -27.656 -26.859 1 92.44 124 SER A O 1
ATOM 1019 N N . SER A 1 125 ? 25.281 -26.172 -25.672 1 90.25 125 SER A N 1
ATOM 1020 C CA . SER A 1 125 ? 24.531 -25.016 -26.125 1 90.25 125 SER A CA 1
ATOM 1021 C C . SER A 1 125 ? 24.625 -24.859 -27.641 1 90.25 125 SER A C 1
ATOM 1023 O O . SER A 1 125 ? 23.672 -24.391 -28.281 1 90.25 125 SER A O 1
ATOM 1025 N N . ALA A 1 126 ? 25.672 -25.25 -28.172 1 90.25 126 ALA A N 1
ATOM 1026 C CA . ALA A 1 126 ? 25.891 -25.078 -29.609 1 90.25 126 ALA A CA 1
ATOM 1027 C C . ALA A 1 126 ? 25.031 -26.031 -30.422 1 90.25 126 ALA A C 1
ATOM 1029 O O . ALA A 1 126 ? 24.625 -25.719 -31.547 1 90.25 126 ALA A O 1
ATOM 1030 N N . ASP A 1 127 ? 24.656 -27.125 -29.875 1 93.94 127 ASP A N 1
ATOM 1031 C CA . ASP A 1 127 ? 24.031 -28.188 -30.656 1 93.94 127 ASP A CA 1
ATOM 1032 C C . ASP A 1 127 ? 22.594 -28.438 -30.203 1 93.94 127 ASP A C 1
ATOM 1034 O O . ASP A 1 127 ? 21.859 -29.203 -30.844 1 93.94 127 ASP A O 1
ATOM 1038 N N . VAL A 1 128 ? 22.172 -27.812 -29.219 1 96.75 128 VAL A N 1
ATOM 1039 C CA . VAL A 1 128 ? 20.938 -28.219 -28.547 1 96.75 128 VAL A CA 1
ATOM 1040 C C . VAL A 1 128 ? 19.75 -28.078 -29.5 1 96.75 128 VAL A C 1
ATOM 1042 O O . VAL A 1 128 ? 18.922 -28.984 -29.594 1 96.75 128 VAL A O 1
ATOM 1045 N N . GLN A 1 129 ? 19.609 -27.031 -30.25 1 97.56 129 GLN A N 1
ATOM 1046 C CA . GLN A 1 129 ? 18.453 -26.828 -31.125 1 97.56 129 GLN A CA 1
ATOM 1047 C C . GLN A 1 129 ? 18.391 -27.891 -32.219 1 97.56 129 GLN A C 1
ATOM 1049 O O . GLN A 1 129 ? 17.328 -28.453 -32.5 1 97.56 129 GLN A O 1
ATOM 1054 N N . ASN A 1 130 ? 19.531 -28.109 -32.781 1 97.62 130 ASN A N 1
ATOM 1055 C CA . ASN A 1 130 ? 19.578 -29.109 -33.844 1 97.62 130 ASN A CA 1
ATOM 1056 C C . ASN A 1 130 ? 19.281 -30.516 -33.281 1 97.62 130 ASN A C 1
ATOM 1058 O O . ASN A 1 130 ? 18.562 -31.281 -33.938 1 97.62 130 ASN A O 1
ATOM 1062 N N . MET A 1 131 ? 19.844 -30.781 -32.219 1 97.94 131 MET A N 1
ATOM 1063 C CA . MET A 1 131 ? 19.625 -32.094 -31.609 1 97.94 131 MET A CA 1
ATOM 1064 C C . MET A 1 131 ? 18.156 -32.281 -31.25 1 97.94 131 MET A C 1
ATOM 1066 O O . MET A 1 131 ? 17.609 -33.375 -31.406 1 97.94 131 MET A O 1
ATOM 1070 N N . LEU A 1 132 ? 17.547 -31.281 -30.812 1 98.25 132 LEU A N 1
ATOM 1071 C CA . LEU A 1 132 ? 16.125 -31.328 -30.5 1 98.25 132 LEU A CA 1
ATOM 1072 C C . LEU A 1 132 ? 15.297 -31.594 -31.75 1 98.25 132 LEU A C 1
ATOM 1074 O O . LEU A 1 132 ? 14.43 -32.469 -31.75 1 98.25 132 LEU A O 1
ATOM 1078 N N . ARG A 1 133 ? 15.586 -30.891 -32.781 1 97.75 133 ARG A N 1
ATOM 1079 C CA . ARG A 1 133 ? 14.852 -31.047 -34.031 1 97.75 133 ARG A CA 1
ATOM 1080 C C . ARG A 1 133 ? 15.047 -32.438 -34.594 1 97.75 133 ARG A C 1
ATOM 1082 O O . ARG A 1 133 ? 14.094 -33.062 -35.094 1 97.75 133 ARG A O 1
ATOM 1089 N N . ASP A 1 134 ? 16.203 -32.906 -34.531 1 97.25 134 ASP A N 1
ATOM 1090 C CA . ASP A 1 134 ? 16.516 -34.25 -35.031 1 97.25 134 ASP A CA 1
ATOM 1091 C C . ASP A 1 134 ? 15.773 -35.312 -34.25 1 97.25 134 ASP A C 1
ATOM 1093 O O . ASP A 1 134 ? 15.258 -36.281 -34.844 1 97.25 134 ASP A O 1
ATOM 1097 N N . ALA A 1 135 ? 15.766 -35.156 -32.969 1 96.44 135 ALA A N 1
ATOM 1098 C CA . ALA A 1 135 ? 15.062 -36.125 -32.125 1 96.44 135 ALA A CA 1
ATOM 1099 C C . ALA A 1 135 ? 13.57 -36.156 -32.438 1 96.44 135 ALA A C 1
ATOM 1101 O O . ALA A 1 135 ? 12.969 -37.219 -32.5 1 96.44 135 ALA A O 1
ATOM 1102 N N . TYR A 1 136 ? 12.984 -35.031 -32.656 1 96 136 TYR A N 1
ATOM 1103 C CA . TYR A 1 136 ? 11.562 -34.969 -32.969 1 96 136 TYR A CA 1
ATOM 1104 C C . TYR A 1 136 ? 11.297 -35.625 -34.344 1 96 136 TYR A C 1
ATOM 1106 O O . TYR A 1 136 ? 10.305 -36.344 -34.5 1 96 136 TYR A O 1
ATOM 1114 N N . LYS A 1 137 ? 12.148 -35.375 -35.312 1 94.81 137 LYS A N 1
ATOM 1115 C CA . LYS A 1 137 ? 11.992 -35.969 -36.656 1 94.81 137 LYS A CA 1
ATOM 1116 C C . LYS A 1 137 ? 12.023 -37.469 -36.594 1 94.81 137 LYS A C 1
ATOM 1118 O O . LYS A 1 137 ? 11.312 -38.156 -37.344 1 94.81 137 LYS A O 1
ATOM 1123 N N . LYS A 1 138 ? 12.703 -38 -35.719 1 94.06 138 LYS A N 1
ATOM 1124 C CA . LYS A 1 138 ? 12.883 -39.438 -35.594 1 94.06 138 LYS A CA 1
ATOM 1125 C C . LYS A 1 138 ? 11.648 -40.094 -35 1 94.06 138 LYS A C 1
ATOM 1127 O O . LYS A 1 138 ? 11.242 -41.188 -35.438 1 94.06 138 LYS A O 1
ATOM 1132 N N . THR A 1 139 ? 11.039 -39.562 -34.031 1 91.69 139 THR A N 1
ATOM 1133 C CA . THR A 1 139 ? 10 -40.219 -33.25 1 91.69 139 THR A CA 1
ATOM 1134 C C . THR A 1 139 ? 8.617 -39.719 -33.656 1 91.69 139 THR A C 1
ATOM 1136 O O . THR A 1 139 ? 7.637 -40.469 -33.625 1 91.69 139 THR A O 1
ATOM 1139 N N . GLY A 1 140 ? 8.469 -38.469 -34 1 90.31 140 GLY A N 1
ATOM 1140 C CA . GLY A 1 140 ? 7.18 -37.844 -34.281 1 90.31 140 GLY A CA 1
ATOM 1141 C C . GLY A 1 140 ? 6.375 -37.562 -33.031 1 90.31 140 GLY A C 1
ATOM 1142 O O . GLY A 1 140 ? 6.941 -37.312 -31.969 1 90.31 140 GLY A O 1
ATOM 1143 N N . ASP A 1 141 ? 5.039 -37.594 -33.156 1 90.12 141 ASP A N 1
ATOM 1144 C CA . ASP A 1 141 ? 4.215 -37.25 -32 1 90.12 141 ASP A CA 1
ATOM 1145 C C . ASP A 1 141 ? 3.99 -38.469 -31.125 1 90.12 141 ASP A C 1
ATOM 1147 O O . ASP A 1 141 ? 4.262 -39.594 -31.516 1 90.12 141 ASP A O 1
ATOM 1151 N N . GLU A 1 142 ? 3.561 -38.219 -29.922 1 91.69 142 GLU A N 1
ATOM 1152 C CA . GLU A 1 142 ? 3.42 -39.25 -28.891 1 91.69 142 GLU A CA 1
ATOM 1153 C C . GLU A 1 142 ? 2.52 -40.375 -29.344 1 91.69 142 GLU A C 1
ATOM 1155 O O . GLU A 1 142 ? 2.742 -41.531 -28.984 1 91.69 142 GLU A O 1
ATOM 1160 N N . PHE A 1 143 ? 1.469 -40.062 -30.172 1 88.56 143 PHE A N 1
ATOM 1161 C CA . PHE A 1 143 ? 0.518 -41.062 -30.656 1 88.56 143 PHE A CA 1
ATOM 1162 C C . PHE A 1 143 ? 1.229 -42.156 -31.438 1 88.56 143 PHE A C 1
ATOM 1164 O O . PHE A 1 143 ? 0.876 -43.312 -31.344 1 88.56 143 PHE A O 1
ATOM 1171 N N . LEU A 1 144 ? 2.221 -41.812 -32.156 1 86 144 LEU A N 1
ATOM 1172 C CA . LEU A 1 144 ? 2.906 -42.719 -33.062 1 86 144 LEU A CA 1
ATOM 1173 C C . LEU A 1 144 ? 3.777 -43.719 -32.281 1 86 144 LEU A C 1
ATOM 1175 O O . LEU A 1 144 ? 4.09 -44.812 -32.781 1 86 144 LEU A O 1
ATOM 1179 N N . THR A 1 145 ? 4.102 -43.344 -31.094 1 86.25 145 THR A N 1
ATOM 1180 C CA . THR A 1 145 ? 5.059 -44.156 -30.344 1 86.25 145 THR A CA 1
ATOM 1181 C C . THR A 1 145 ? 4.406 -44.75 -29.109 1 86.25 145 THR A C 1
ATOM 1183 O O . THR A 1 145 ? 5 -45.594 -28.438 1 86.25 145 THR A O 1
ATOM 1186 N N . SER A 1 146 ? 3.223 -44.344 -28.875 1 85.5 146 SER A N 1
ATOM 1187 C CA . SER A 1 146 ? 2.592 -44.781 -27.625 1 85.5 146 SER A CA 1
ATOM 1188 C C . SER A 1 146 ? 1.932 -46.125 -27.781 1 85.5 146 SER A C 1
ATOM 1190 O O . SER A 1 146 ? 1.271 -46.406 -28.781 1 85.5 146 SER A O 1
ATOM 1192 N N . GLN A 1 147 ? 2.137 -46.938 -26.812 1 78.56 147 GLN A N 1
ATOM 1193 C CA . GLN A 1 147 ? 1.48 -48.25 -26.797 1 78.56 147 GLN A CA 1
ATOM 1194 C C . GLN A 1 147 ? -0.011 -48.125 -26.5 1 78.56 147 GLN A C 1
ATOM 1196 O O . GLN A 1 147 ? -0.813 -48.938 -26.906 1 78.56 147 GLN A O 1
ATOM 1201 N N . MET A 1 148 ? -0.323 -47.062 -25.844 1 76.62 148 MET A N 1
ATOM 1202 C CA . MET A 1 148 ? -1.71 -46.812 -25.469 1 76.62 148 MET A CA 1
ATOM 1203 C C . MET A 1 148 ? -2.547 -46.438 -26.688 1 76.62 148 MET A C 1
ATOM 1205 O O . MET A 1 148 ? -3.773 -46.562 -26.656 1 76.62 148 MET A O 1
ATOM 1209 N N . ALA A 1 149 ? -1.901 -46.031 -27.672 1 74 149 ALA A N 1
ATOM 1210 C CA . ALA A 1 149 ? -2.596 -45.594 -28.891 1 74 149 ALA A CA 1
ATOM 1211 C C . ALA A 1 149 ? -3.359 -46.75 -29.531 1 74 149 ALA A C 1
ATOM 1213 O O . ALA A 1 149 ? -4.422 -46.531 -30.125 1 74 149 ALA A O 1
ATOM 1214 N N . LEU A 1 150 ? -2.834 -47.906 -29.359 1 70.88 150 LEU A N 1
ATOM 1215 C CA . LEU A 1 150 ? -3.428 -49.062 -30 1 70.88 150 LEU A CA 1
ATOM 1216 C C . LEU A 1 150 ? -4.637 -49.562 -29.219 1 70.88 150 LEU A C 1
ATOM 1218 O O . LEU A 1 150 ? -5.582 -50.094 -29.797 1 70.88 150 LEU A O 1
ATOM 1222 N N . HIS A 1 151 ? -4.617 -49.281 -27.969 1 74.31 151 HIS A N 1
ATOM 1223 C CA . HIS A 1 151 ? -5.676 -49.844 -27.125 1 74.31 151 HIS A CA 1
ATOM 1224 C C . HIS A 1 151 ? -6.414 -48.719 -26.375 1 74.31 151 HIS A C 1
ATOM 1226 O O . HIS A 1 151 ? -6.938 -48.938 -25.281 1 74.31 151 HIS A O 1
ATOM 1232 N N . GLY A 1 152 ? -6.473 -47.594 -26.922 1 69.75 152 GLY A N 1
ATOM 1233 C CA . GLY A 1 152 ? -7.008 -46.406 -26.25 1 69.75 152 GLY A CA 1
ATOM 1234 C C . GLY A 1 152 ? -8.461 -46.562 -25.859 1 69.75 152 GLY A C 1
ATOM 1235 O O . GLY A 1 152 ? -8.867 -46.156 -24.766 1 69.75 152 GLY A O 1
ATOM 1236 N N . LYS A 1 153 ? -9.203 -47.281 -26.656 1 73.88 153 LYS A N 1
ATOM 1237 C CA . LYS A 1 153 ? -10.633 -47.406 -26.422 1 73.88 153 LYS A CA 1
ATOM 1238 C C . LYS A 1 153 ? -10.922 -48.25 -25.172 1 73.88 153 LYS A C 1
ATOM 1240 O O . LYS A 1 153 ? -11.844 -47.938 -24.422 1 73.88 153 LYS A O 1
ATOM 1245 N N . VAL A 1 154 ? -10.078 -49.094 -24.922 1 76.62 154 VAL A N 1
ATOM 1246 C CA . VAL A 1 154 ? -10.312 -50.031 -23.844 1 76.62 154 VAL A CA 1
ATOM 1247 C C . VAL A 1 154 ? -10.078 -49.375 -22.5 1 76.62 154 VAL A C 1
ATOM 1249 O O . VAL A 1 154 ? -10.719 -49.688 -21.5 1 76.62 154 VAL A O 1
ATOM 1252 N N . TYR A 1 155 ? -9.281 -48.375 -22.469 1 76.38 155 TYR A N 1
ATOM 1253 C CA . TYR A 1 155 ? -8.867 -47.781 -21.219 1 76.38 155 TYR A CA 1
ATOM 1254 C C . TYR A 1 155 ? -9.742 -46.562 -20.875 1 76.38 155 TYR A C 1
ATOM 1256 O O . TYR A 1 155 ? -9.625 -46 -19.797 1 76.38 155 TYR A O 1
ATOM 1264 N N . LEU A 1 156 ? -10.625 -46.344 -21.797 1 80.5 156 LEU A N 1
ATOM 1265 C CA . LEU A 1 156 ? -11.438 -45.156 -21.594 1 80.5 156 LEU A CA 1
ATOM 1266 C C . LEU A 1 156 ? -12.617 -45.469 -20.672 1 80.5 156 LEU A C 1
ATOM 1268 O O . LEU A 1 156 ? -13.328 -46.438 -20.875 1 80.5 156 LEU A O 1
ATOM 1272 N N . PRO A 1 157 ? -12.625 -44.688 -19.531 1 76.06 157 PRO A N 1
ATOM 1273 C CA . PRO A 1 157 ? -13.82 -44.844 -18.703 1 76.06 157 PRO A CA 1
ATOM 1274 C C . PRO A 1 157 ? -15.109 -44.594 -19.469 1 76.06 157 PRO A C 1
ATOM 1276 O O . PRO A 1 157 ? -15.094 -43.906 -20.5 1 76.06 157 PRO A O 1
ATOM 1279 N N . GLU A 1 158 ? -16.141 -45.25 -18.844 1 75.06 158 GLU A N 1
ATOM 1280 C CA . GLU A 1 158 ? -17.453 -45 -19.438 1 75.06 158 GLU A CA 1
ATOM 1281 C C . GLU A 1 158 ? -17.859 -43.562 -19.281 1 75.06 158 GLU A C 1
ATOM 1283 O O . GLU A 1 158 ? -17.5 -42.906 -18.297 1 75.06 158 GLU A O 1
ATOM 1288 N N . ASP A 1 159 ? -18.391 -42.844 -20.25 1 78.38 159 ASP A N 1
ATOM 1289 C CA . ASP A 1 159 ? -18.938 -41.469 -20.234 1 78.38 159 ASP A CA 1
ATOM 1290 C C . ASP A 1 159 ? -17.828 -40.438 -20.156 1 78.38 159 ASP A C 1
ATOM 1292 O O . ASP A 1 159 ? -17.953 -39.438 -19.438 1 78.38 159 ASP A O 1
ATOM 1296 N N . ILE A 1 160 ? -16.703 -40.719 -20.625 1 79.81 160 ILE A N 1
ATOM 1297 C CA . ILE A 1 160 ? -15.508 -39.875 -20.578 1 79.81 160 ILE A CA 1
ATOM 1298 C C . ILE A 1 160 ? -15.828 -38.469 -21.109 1 79.81 160 ILE A C 1
ATOM 1300 O O . ILE A 1 160 ? -15.305 -37.5 -20.609 1 79.81 160 ILE A O 1
ATOM 1304 N N . GLN A 1 161 ? -16.734 -38.438 -22 1 77.31 161 GLN A N 1
ATOM 1305 C CA . GLN A 1 161 ? -17.047 -37.156 -22.609 1 77.31 161 GLN A CA 1
ATOM 1306 C C . GLN A 1 161 ? -17.781 -36.25 -21.625 1 77.31 161 GLN A C 1
ATOM 1308 O O . GLN A 1 161 ? -17.453 -35.062 -21.516 1 77.31 161 GLN A O 1
ATOM 1313 N N . THR A 1 162 ? -18.734 -36.781 -20.906 1 78.31 162 THR A N 1
ATOM 1314 C CA . THR A 1 162 ? -19.469 -36 -19.922 1 78.31 162 THR A CA 1
ATOM 1315 C C . THR A 1 162 ? -18.578 -35.594 -18.766 1 78.31 162 THR A C 1
ATOM 1317 O O . THR A 1 162 ? -18.641 -34.438 -18.297 1 78.31 162 THR A O 1
ATOM 1320 N N . HIS A 1 163 ? -17.703 -36.406 -18.438 1 80.56 163 HIS A N 1
ATOM 1321 C CA . HIS A 1 163 ? -16.781 -36.125 -17.344 1 80.56 163 HIS A CA 1
ATOM 1322 C C . HIS A 1 163 ? -15.773 -35.031 -17.75 1 80.56 163 HIS A C 1
ATOM 1324 O O . HIS A 1 163 ? -15.422 -34.188 -16.953 1 80.56 163 HIS A O 1
ATOM 1330 N N . ALA A 1 164 ? -15.445 -35.156 -19 1 83.44 164 ALA A N 1
ATOM 1331 C CA . ALA A 1 164 ? -14.453 -34.219 -19.5 1 83.44 164 ALA A CA 1
ATOM 1332 C C . ALA A 1 164 ? -15 -32.781 -19.469 1 83.44 164 ALA A C 1
ATOM 1334 O O . ALA A 1 164 ? -14.281 -31.859 -19.094 1 83.44 164 ALA A O 1
ATOM 1335 N N . ALA A 1 165 ? -16.25 -32.625 -19.766 1 84.38 165 ALA A N 1
ATOM 1336 C CA . ALA A 1 165 ? -16.875 -31.312 -19.781 1 84.38 165 ALA A CA 1
ATOM 1337 C C . ALA A 1 165 ? -17.016 -30.781 -18.359 1 84.38 165 ALA A C 1
ATOM 1339 O O . ALA A 1 165 ? -16.734 -29.594 -18.109 1 84.38 165 ALA A O 1
ATOM 1340 N N . THR A 1 166 ? -17.422 -31.578 -17.469 1 84.19 166 THR A N 1
ATOM 1341 C CA . THR A 1 166 ? -17.594 -31.172 -16.078 1 84.19 166 THR A CA 1
ATOM 1342 C C . THR A 1 166 ? -16.25 -30.812 -15.453 1 84.19 166 THR A C 1
ATOM 1344 O O . THR A 1 166 ? -16.125 -29.797 -14.758 1 84.19 166 THR A O 1
ATOM 1347 N N . ASN A 1 167 ? -15.25 -31.625 -15.758 1 85.44 167 ASN A N 1
ATOM 1348 C CA . ASN A 1 167 ? -13.922 -31.375 -15.211 1 85.44 167 ASN A CA 1
ATOM 1349 C C . ASN A 1 167 ? -13.336 -30.062 -15.734 1 85.44 167 ASN A C 1
ATOM 1351 O O . ASN A 1 167 ? -12.695 -29.328 -14.992 1 85.44 167 ASN A O 1
ATOM 1355 N N . ARG A 1 168 ? -13.578 -29.844 -16.922 1 88.62 168 ARG A N 1
ATOM 1356 C CA . ARG A 1 168 ? -13.094 -28.609 -17.516 1 88.62 168 ARG A CA 1
ATOM 1357 C C . ARG A 1 168 ? -13.672 -27.391 -16.812 1 88.62 168 ARG A C 1
ATOM 1359 O O . ARG A 1 168 ? -12.961 -26.422 -16.547 1 88.62 168 ARG A O 1
ATOM 1366 N N . GLU A 1 169 ? -14.906 -27.453 -16.5 1 87.81 169 GLU A N 1
ATOM 1367 C CA . GLU A 1 169 ? -15.57 -26.344 -15.812 1 87.81 169 GLU A CA 1
ATOM 1368 C C . GLU A 1 169 ? -15.023 -26.156 -14.406 1 87.81 169 GLU A C 1
ATOM 1370 O O . GLU A 1 169 ? -14.766 -25.031 -13.977 1 87.81 169 GLU A O 1
ATOM 1375 N N . VAL A 1 170 ? -14.875 -27.234 -13.75 1 85.56 170 VAL A N 1
ATOM 1376 C CA . VAL A 1 170 ? -14.367 -27.188 -12.383 1 85.56 170 VAL A CA 1
ATOM 1377 C C . VAL A 1 170 ? -12.961 -26.578 -12.375 1 85.56 170 VAL A C 1
ATOM 1379 O O . VAL A 1 170 ? -12.664 -25.703 -11.57 1 85.56 170 VAL A O 1
ATOM 1382 N N . ILE A 1 171 ? -12.156 -27.062 -13.242 1 90.5 171 ILE A N 1
ATOM 1383 C CA . ILE A 1 171 ? -10.773 -26.609 -13.297 1 90.5 171 ILE A CA 1
ATOM 1384 C C . ILE A 1 171 ? -10.719 -25.156 -13.719 1 90.5 171 ILE A C 1
ATOM 1386 O O . ILE A 1 171 ? -9.883 -24.391 -13.234 1 90.5 171 ILE A O 1
ATOM 1390 N N . ALA A 1 172 ? -11.609 -24.797 -14.594 1 92.19 172 ALA A N 1
ATOM 1391 C CA . ALA A 1 172 ? -11.688 -23.391 -15 1 92.19 172 ALA A CA 1
ATOM 1392 C C . ALA A 1 172 ? -12.039 -22.5 -13.812 1 92.19 172 ALA A C 1
ATOM 1394 O O . ALA A 1 172 ? -11.492 -21.406 -13.664 1 92.19 172 ALA A O 1
ATOM 1395 N N . ASN A 1 173 ? -12.906 -22.922 -12.984 1 89.44 173 ASN A N 1
ATOM 1396 C CA . ASN A 1 173 ? -13.297 -22.172 -11.789 1 89.44 173 ASN A CA 1
ATOM 1397 C C . ASN A 1 173 ? -12.141 -22.078 -10.797 1 89.44 173 ASN A C 1
ATOM 1399 O O . ASN A 1 173 ? -11.914 -21 -10.219 1 89.44 173 ASN A O 1
ATOM 1403 N N . ILE A 1 174 ? -11.516 -23.125 -10.641 1 89.56 174 ILE A N 1
ATOM 1404 C CA . ILE A 1 174 ? -10.359 -23.141 -9.75 1 89.56 174 ILE A CA 1
ATOM 1405 C C . ILE A 1 174 ? -9.297 -22.172 -10.273 1 89.56 174 ILE A C 1
ATOM 1407 O O . ILE A 1 174 ? -8.734 -21.391 -9.508 1 89.56 174 ILE A O 1
ATOM 1411 N N . HIS A 1 175 ? -9.117 -22.266 -11.531 1 94.31 175 HIS A N 1
ATOM 1412 C CA . HIS A 1 175 ? -8.156 -21.375 -12.172 1 94.31 175 HIS A CA 1
ATOM 1413 C C . HIS A 1 175 ? -8.516 -19.922 -11.938 1 94.31 175 HIS A C 1
ATOM 1415 O O . HIS A 1 175 ? -7.652 -19.109 -11.57 1 94.31 175 HIS A O 1
ATOM 1421 N N . SER A 1 176 ? -9.734 -19.547 -12.102 1 94.25 176 SER A N 1
ATOM 1422 C CA . SER A 1 176 ? -10.203 -18.188 -11.906 1 94.25 176 SER A CA 1
ATOM 1423 C C . SER A 1 176 ? -10.023 -17.734 -10.461 1 94.25 176 SER A C 1
ATOM 1425 O O . SER A 1 176 ? -9.57 -16.609 -10.211 1 94.25 176 SER A O 1
ATOM 1427 N N . SER A 1 177 ? -10.367 -18.562 -9.578 1 91.88 177 SER A N 1
ATOM 1428 C CA . SER A 1 177 ? -10.242 -18.25 -8.164 1 91.88 177 SER A CA 1
ATOM 1429 C C . SER A 1 177 ? -8.781 -18.031 -7.77 1 91.88 177 SER A C 1
ATOM 1431 O O . SER A 1 177 ? -8.461 -17.047 -7.09 1 91.88 177 SER A O 1
ATOM 1433 N N . PHE A 1 178 ? -7.977 -18.859 -8.258 1 93.56 178 PHE A N 1
ATOM 1434 C CA . PHE A 1 178 ? -6.57 -18.75 -7.879 1 93.56 178 PHE A CA 1
ATOM 1435 C C . PHE A 1 178 ? -5.922 -17.547 -8.539 1 93.56 178 PHE A C 1
ATOM 1437 O O . PHE A 1 178 ? -4.969 -16.969 -8 1 93.56 178 PHE A O 1
ATOM 1444 N N . ASN A 1 179 ? -6.402 -17.203 -9.695 1 96.62 179 ASN A N 1
ATOM 1445 C CA . ASN A 1 179 ? -5.926 -15.977 -10.312 1 96.62 179 ASN A CA 1
ATOM 1446 C C . ASN A 1 179 ? -6.199 -14.758 -9.422 1 96.62 179 ASN A C 1
ATOM 1448 O O . ASN A 1 179 ? -5.332 -13.906 -9.242 1 96.62 179 ASN A O 1
ATOM 1452 N N . LYS A 1 180 ? -7.348 -14.734 -8.891 1 96.25 180 LYS A N 1
ATOM 1453 C CA . LYS A 1 180 ? -7.723 -13.641 -8 1 96.25 180 LYS A CA 1
ATOM 1454 C C . LYS A 1 180 ? -6.883 -13.648 -6.727 1 96.25 180 LYS A C 1
ATOM 1456 O O . LYS A 1 180 ? -6.406 -12.602 -6.281 1 96.25 180 LYS A O 1
ATOM 1461 N N . LEU A 1 181 ? -6.742 -14.797 -6.16 1 95.06 181 LEU A N 1
ATOM 1462 C CA . LEU A 1 181 ? -5.945 -14.938 -4.945 1 95.06 181 LEU A CA 1
ATOM 1463 C C . LEU A 1 181 ? -4.504 -14.5 -5.191 1 95.06 181 LEU A C 1
ATOM 1465 O O . LEU A 1 181 ? -3.91 -13.805 -4.359 1 95.06 181 LEU A O 1
ATOM 1469 N N . ARG A 1 182 ? -4.016 -14.961 -6.312 1 97 182 ARG A N 1
ATOM 1470 C CA . ARG A 1 182 ? -2.65 -14.594 -6.672 1 97 182 ARG A CA 1
ATOM 1471 C C . ARG A 1 182 ? -2.514 -13.078 -6.824 1 97 182 ARG A C 1
ATOM 1473 O O . ARG A 1 182 ? -1.521 -12.492 -6.391 1 97 182 ARG A O 1
ATOM 1480 N N . ASP A 1 183 ? -3.434 -12.367 -7.391 1 97.38 183 ASP A N 1
ATOM 1481 C CA . ASP A 1 183 ? -3.395 -10.922 -7.562 1 97.38 183 ASP A CA 1
ATOM 1482 C C . ASP A 1 183 ? -3.332 -10.211 -6.215 1 97.38 183 ASP A C 1
ATOM 1484 O O . ASP A 1 183 ? -2.572 -9.25 -6.047 1 97.38 183 ASP A O 1
ATOM 1488 N N . VAL A 1 184 ? -4.156 -10.672 -5.352 1 96.94 184 VAL A N 1
ATOM 1489 C CA . VAL A 1 184 ? -4.168 -10.078 -4.02 1 96.94 184 VAL A CA 1
ATOM 1490 C C . VAL A 1 184 ? -2.82 -10.305 -3.34 1 96.94 184 VAL A C 1
ATOM 1492 O O . VAL A 1 184 ? -2.254 -9.383 -2.748 1 96.94 184 VAL A O 1
ATOM 1495 N N . ALA A 1 185 ? -2.328 -11.516 -3.42 1 96.5 185 ALA A N 1
ATOM 1496 C CA . ALA A 1 185 ? -1.03 -11.828 -2.826 1 96.5 185 ALA A CA 1
ATOM 1497 C C . ALA A 1 185 ? 0.069 -10.953 -3.422 1 96.5 185 ALA A C 1
ATOM 1499 O O . ALA A 1 185 ? 0.958 -10.484 -2.705 1 96.5 185 ALA A O 1
ATOM 1500 N N . GLU A 1 186 ? 0.02 -10.75 -4.684 1 97.06 186 GLU A N 1
ATOM 1501 C CA . GLU A 1 186 ? 1.001 -9.906 -5.359 1 97.06 186 GLU A CA 1
ATOM 1502 C C . GLU A 1 186 ? 0.917 -8.469 -4.871 1 97.06 186 GLU A C 1
ATOM 1504 O O . GLU A 1 186 ? 1.941 -7.816 -4.656 1 97.06 186 GLU A O 1
ATOM 1509 N N . ARG A 1 187 ? -0.26 -7.965 -4.727 1 97.44 187 ARG A N 1
ATOM 1510 C CA . ARG A 1 187 ? -0.433 -6.605 -4.227 1 97.44 187 ARG A CA 1
ATOM 1511 C C . ARG A 1 187 ? 0.093 -6.477 -2.801 1 97.44 187 ARG A C 1
ATOM 1513 O O . ARG A 1 187 ? 0.662 -5.449 -2.434 1 97.44 187 ARG A O 1
ATOM 1520 N N . MET A 1 188 ? -0.111 -7.438 -2.029 1 96.06 188 MET A N 1
ATOM 1521 C CA . MET A 1 188 ? 0.401 -7.426 -0.663 1 96.06 188 MET A CA 1
ATOM 1522 C C . MET A 1 188 ? 1.925 -7.355 -0.652 1 96.06 188 MET A C 1
ATOM 1524 O O . MET A 1 188 ? 2.51 -6.582 0.106 1 96.06 188 MET A O 1
ATOM 1528 N N . ALA A 1 189 ? 2.512 -8.18 -1.495 1 96.62 189 ALA A N 1
ATOM 1529 C CA . ALA A 1 189 ? 3.969 -8.148 -1.598 1 96.62 189 ALA A CA 1
ATOM 1530 C C . ALA A 1 189 ? 4.457 -6.773 -2.061 1 96.62 189 ALA A C 1
ATOM 1532 O O . ALA A 1 189 ? 5.441 -6.25 -1.535 1 96.62 189 ALA A O 1
ATOM 1533 N N . GLN A 1 190 ? 3.783 -6.23 -3.018 1 96.81 190 GLN A N 1
ATOM 1534 C CA . GLN A 1 190 ? 4.133 -4.91 -3.523 1 96.81 190 GLN A CA 1
ATOM 1535 C C . GLN A 1 190 ? 3.984 -3.846 -2.438 1 96.81 190 GLN A C 1
ATOM 1537 O O . GLN A 1 190 ? 4.82 -2.947 -2.324 1 96.81 190 GLN A O 1
ATOM 1542 N N . ARG A 1 191 ? 2.941 -3.918 -1.707 1 96.69 191 ARG A N 1
ATOM 1543 C CA . ARG A 1 191 ? 2.703 -2.973 -0.621 1 96.69 191 ARG A CA 1
ATOM 1544 C C . ARG A 1 191 ? 3.82 -3.035 0.416 1 96.69 191 ARG A C 1
ATOM 1546 O O . ARG A 1 191 ? 4.23 -2.008 0.958 1 96.69 191 ARG A O 1
ATOM 1553 N N . SER A 1 192 ? 4.273 -4.227 0.691 1 96.81 192 SER A N 1
ATOM 1554 C CA . SER A 1 192 ? 5.391 -4.379 1.615 1 96.81 192 SER A CA 1
ATOM 1555 C C . SER A 1 192 ? 6.641 -3.686 1.087 1 96.81 192 SER A C 1
ATOM 1557 O O . SER A 1 192 ? 7.363 -3.035 1.846 1 96.81 192 SER A O 1
ATOM 1559 N N . ARG A 1 193 ? 6.898 -3.773 -0.178 1 96.56 193 ARG A N 1
ATOM 1560 C CA . ARG A 1 193 ? 8.055 -3.117 -0.773 1 96.56 193 ARG A CA 1
ATOM 1561 C C . ARG A 1 193 ? 7.898 -1.601 -0.752 1 96.56 193 ARG A C 1
ATOM 1563 O O . ARG A 1 193 ? 8.859 -0.873 -0.488 1 96.56 193 ARG A O 1
ATOM 1570 N N . GLU A 1 194 ? 6.695 -1.168 -1.023 1 96.62 194 GLU A N 1
ATOM 1571 C CA . GLU A 1 194 ? 6.414 0.263 -0.966 1 96.62 194 GLU A CA 1
ATOM 1572 C C . GLU A 1 194 ? 6.574 0.8 0.454 1 96.62 194 GLU A C 1
ATOM 1574 O O . GLU A 1 194 ? 7.055 1.917 0.65 1 96.62 194 GLU A O 1
ATOM 1579 N N . ASN A 1 195 ? 6.074 0.029 1.368 1 97.12 195 ASN A N 1
ATOM 1580 C CA . ASN A 1 195 ? 6.266 0.401 2.766 1 97.12 195 ASN A CA 1
ATOM 1581 C C . ASN A 1 195 ? 7.742 0.574 3.104 1 97.12 195 ASN A C 1
ATOM 1583 O O . ASN A 1 195 ? 8.117 1.496 3.83 1 97.12 195 ASN A O 1
ATOM 1587 N N . SER A 1 196 ? 8.539 -0.333 2.607 1 97.75 196 SER A N 1
ATOM 1588 C CA . SER A 1 196 ? 9.977 -0.239 2.82 1 97.75 196 SER A CA 1
ATOM 1589 C C . SER A 1 196 ? 10.523 1.085 2.303 1 97.75 196 SER A C 1
ATOM 1591 O O . SER A 1 196 ? 11.25 1.783 3.014 1 97.75 196 SER A O 1
ATOM 1593 N N . THR A 1 197 ? 10.148 1.411 1.11 1 97.44 197 THR A N 1
ATOM 1594 C CA . THR A 1 197 ? 10.609 2.643 0.479 1 97.44 197 THR A CA 1
ATOM 1595 C C . THR A 1 197 ? 10.156 3.861 1.275 1 97.44 197 THR A C 1
ATOM 1597 O O . THR A 1 197 ? 10.938 4.785 1.512 1 97.44 197 THR A O 1
ATOM 1600 N N . ASP A 1 198 ? 8.93 3.871 1.675 1 97.25 198 ASP A N 1
ATOM 1601 C CA . ASP A 1 198 ? 8.367 4.992 2.424 1 97.25 198 ASP A CA 1
ATOM 1602 C C . ASP A 1 198 ? 9.047 5.137 3.785 1 97.25 198 ASP A C 1
ATOM 1604 O O . ASP A 1 198 ? 9.328 6.25 4.227 1 97.25 198 ASP A O 1
ATOM 1608 N N . LEU A 1 199 ? 9.25 4.047 4.469 1 97.31 199 LEU A N 1
ATOM 1609 C CA . LEU A 1 199 ? 9.906 4.086 5.77 1 97.31 199 LEU A CA 1
ATOM 1610 C C . LEU A 1 199 ? 11.328 4.617 5.641 1 97.31 199 LEU A C 1
ATOM 1612 O O . LEU A 1 199 ? 11.797 5.379 6.496 1 97.31 199 LEU A O 1
ATOM 1616 N N . LEU A 1 200 ? 11.984 4.188 4.598 1 97 200 LEU A N 1
ATOM 1617 C CA . LEU A 1 200 ? 13.328 4.699 4.348 1 97 200 LEU A CA 1
ATOM 1618 C C . LEU A 1 200 ? 13.312 6.207 4.129 1 97 200 LEU A C 1
ATOM 1620 O O . LEU A 1 200 ? 14.141 6.93 4.684 1 97 200 LEU A O 1
ATOM 1624 N N . MET A 1 201 ? 12.336 6.645 3.357 1 96.19 201 MET A N 1
ATOM 1625 C CA . MET A 1 201 ? 12.188 8.07 3.088 1 96.19 201 MET A CA 1
ATOM 1626 C C . MET A 1 201 ? 11.836 8.836 4.363 1 96.19 201 MET A C 1
ATOM 1628 O O . MET A 1 201 ? 12.359 9.922 4.602 1 96.19 201 MET A O 1
ATOM 1632 N N . PHE A 1 202 ? 11 8.32 5.188 1 95.75 202 PHE A N 1
ATOM 1633 C CA . PHE A 1 202 ? 10.625 8.93 6.457 1 95.75 202 PHE A CA 1
ATOM 1634 C C . PHE A 1 202 ? 11.852 9.141 7.34 1 95.75 202 PHE A C 1
ATOM 1636 O O . PHE A 1 202 ? 12.031 10.211 7.926 1 95.75 202 PHE A O 1
ATOM 1643 N N . GLY A 1 203 ? 12.641 8.094 7.395 1 94.69 203 GLY A N 1
ATOM 1644 C CA . GLY A 1 203 ? 13.875 8.195 8.156 1 94.69 203 GLY A CA 1
ATOM 1645 C C . GLY A 1 203 ? 14.812 9.266 7.629 1 94.69 203 GLY A C 1
ATOM 1646 O O . GLY A 1 203 ? 15.398 10.023 8.406 1 94.69 203 GLY A O 1
ATOM 1647 N N . LYS A 1 204 ? 14.93 9.32 6.352 1 95.12 204 LYS A N 1
ATOM 1648 C CA . LYS A 1 204 ? 15.781 10.328 5.734 1 95.12 204 LYS A CA 1
ATOM 1649 C C . LYS A 1 204 ? 15.281 11.734 6.055 1 95.12 204 LYS A C 1
ATOM 1651 O O . LYS A 1 204 ? 16.078 12.625 6.367 1 95.12 204 LYS A O 1
ATOM 1656 N N . ASP A 1 205 ? 14 11.922 5.965 1 93.12 205 ASP A N 1
ATOM 1657 C CA . ASP A 1 205 ? 13.398 13.219 6.246 1 93.12 205 ASP A CA 1
ATOM 1658 C C . ASP A 1 205 ? 13.586 13.609 7.711 1 93.12 205 ASP A C 1
ATOM 1660 O O . ASP A 1 205 ? 13.852 14.766 8.023 1 93.12 205 ASP A O 1
ATOM 1664 N N . LEU A 1 206 ? 13.453 12.68 8.617 1 92.12 206 LEU A N 1
ATOM 1665 C CA . LEU A 1 206 ? 13.703 12.938 10.031 1 92.12 206 LEU A CA 1
ATOM 1666 C C . LEU A 1 206 ? 15.156 13.344 10.25 1 92.12 206 LEU A C 1
ATOM 1668 O O . LEU A 1 206 ? 15.438 14.266 11.023 1 92.12 206 LEU A O 1
ATOM 1672 N N . SER A 1 207 ? 16.016 12.617 9.586 1 93 207 SER A N 1
ATOM 1673 C CA . SER A 1 207 ? 17.438 12.922 9.703 1 93 207 SER A CA 1
ATOM 1674 C C . SER A 1 207 ? 17.75 14.328 9.195 1 93 207 SER A C 1
ATOM 1676 O O . SER A 1 207 ? 18.531 15.062 9.805 1 93 207 SER A O 1
ATOM 1678 N N . GLU A 1 208 ? 17.094 14.656 8.094 1 91.56 208 GLU A N 1
ATOM 1679 C CA . GLU A 1 208 ? 17.281 15.992 7.531 1 91.56 208 GLU A CA 1
ATOM 1680 C C . GLU A 1 208 ? 16.75 17.062 8.477 1 91.56 208 GLU A C 1
ATOM 1682 O O . GLU A 1 208 ? 17.406 18.094 8.68 1 91.56 208 GLU A O 1
ATOM 1687 N N . LEU A 1 209 ? 15.641 16.828 9.078 1 87.44 209 LEU A N 1
ATOM 1688 C CA . LEU A 1 209 ? 15.039 17.766 10.031 1 87.44 209 LEU A CA 1
ATOM 1689 C C . LEU A 1 209 ? 15.922 17.922 11.266 1 87.44 209 LEU A C 1
ATOM 1691 O O . LEU A 1 209 ? 16.109 19.031 11.766 1 87.44 209 LEU A O 1
ATOM 1695 N N . GLY A 1 210 ? 16.422 16.859 11.742 1 87.5 210 GLY A N 1
ATOM 1696 C CA . GLY A 1 210 ? 17.234 16.875 12.945 1 87.5 210 GLY A CA 1
ATOM 1697 C C . GLY A 1 210 ? 18.625 17.438 12.719 1 87.5 210 GLY A C 1
ATOM 1698 O O . GLY A 1 210 ? 19.25 17.938 13.656 1 87.5 210 GLY A O 1
ATOM 1699 N N . SER A 1 211 ? 19.109 17.391 11.531 1 88.19 211 SER A N 1
ATOM 1700 C CA . SER A 1 211 ? 20.469 17.812 11.234 1 88.19 211 SER A CA 1
ATOM 1701 C C . SER A 1 211 ? 20.531 19.281 10.836 1 88.19 211 SER A C 1
ATOM 1703 O O . SER A 1 211 ? 21.609 19.812 10.555 1 88.19 211 SER A O 1
ATOM 1705 N N . ASP A 1 212 ? 19.328 19.906 10.805 1 80.25 212 ASP A N 1
ATOM 1706 C CA . ASP A 1 212 ? 19.312 21.328 10.469 1 80.25 212 ASP A CA 1
ATOM 1707 C C . ASP A 1 212 ? 20.047 22.156 11.516 1 80.25 212 ASP A C 1
ATOM 1709 O O . ASP A 1 212 ? 19.703 22.125 12.703 1 80.25 212 ASP A O 1
ATOM 1713 N N . THR A 1 213 ? 21.094 22.875 11.164 1 75.94 213 THR A N 1
ATOM 1714 C CA . THR A 1 213 ? 21.969 23.609 12.078 1 75.94 213 THR A CA 1
ATOM 1715 C C . THR A 1 213 ? 21.609 25.094 12.094 1 75.94 213 THR A C 1
ATOM 1717 O O . THR A 1 213 ? 22.359 25.922 12.602 1 75.94 213 THR A O 1
ATOM 1720 N N . SER A 1 214 ? 20.406 25.344 11.57 1 73.5 214 SER A N 1
ATOM 1721 C CA . SER A 1 214 ? 20.047 26.75 11.547 1 73.5 214 SER A CA 1
ATOM 1722 C C . SER A 1 214 ? 19.859 27.297 12.961 1 73.5 214 SER A C 1
ATOM 1724 O O . SER A 1 214 ? 19.422 26.578 13.859 1 73.5 214 SER A O 1
ATOM 1726 N N . ASP A 1 215 ? 20.266 28.547 13.117 1 70.38 215 ASP A N 1
ATOM 1727 C CA . ASP A 1 215 ? 20.156 29.203 14.414 1 70.38 215 ASP A CA 1
ATOM 1728 C C . ASP A 1 215 ? 18.688 29.453 14.773 1 70.38 215 ASP A C 1
ATOM 1730 O O . ASP A 1 215 ? 17.875 29.781 13.906 1 70.38 215 ASP A O 1
ATOM 1734 N N . LEU A 1 216 ? 18.281 29.031 15.961 1 70.5 216 LEU A N 1
ATOM 1735 C CA . LEU A 1 216 ? 16.922 29.234 16.438 1 70.5 216 LEU A CA 1
ATOM 1736 C C . LEU A 1 216 ? 16.797 30.578 17.172 1 70.5 216 LEU A C 1
ATOM 1738 O O . LEU A 1 216 ? 17.797 31.094 17.688 1 70.5 216 LEU A O 1
ATOM 1742 N N . PRO A 1 217 ? 15.609 31.172 16.891 1 63.69 217 PRO A N 1
ATOM 1743 C CA . PRO A 1 217 ? 15.469 32.469 17.578 1 63.69 217 PRO A CA 1
ATOM 1744 C C . PRO A 1 217 ? 15.781 32.375 19.062 1 63.69 217 PRO A C 1
ATOM 1746 O O . PRO A 1 217 ? 15.656 31.297 19.672 1 63.69 217 PRO A O 1
ATOM 1749 N N . VAL A 1 218 ? 16.391 33.406 19.531 1 57.12 218 VAL A N 1
ATOM 1750 C CA . VAL A 1 218 ? 17.047 33.594 20.828 1 57.12 218 VAL A CA 1
ATOM 1751 C C . VAL A 1 218 ? 16.047 33.344 21.953 1 57.12 218 VAL A C 1
ATOM 1753 O O . VAL A 1 218 ? 16.406 33.406 23.125 1 57.12 218 VAL A O 1
ATOM 1756 N N . ASN A 1 219 ? 14.656 33.125 21.531 1 58.19 219 ASN A N 1
ATOM 1757 C CA . ASN A 1 219 ? 14.016 32.875 22.812 1 58.19 219 ASN A CA 1
ATOM 1758 C C . ASN A 1 219 ? 14.414 31.5 23.391 1 58.19 219 ASN A C 1
ATOM 1760 O O . ASN A 1 219 ? 14.266 30.484 22.719 1 58.19 219 ASN A O 1
ATOM 1764 N N . ALA A 1 220 ? 15.227 31.562 24.422 1 53.91 220 ALA A N 1
ATOM 1765 C CA . ALA A 1 220 ? 16.109 30.578 25.062 1 53.91 220 ALA A CA 1
ATOM 1766 C C . ALA A 1 220 ? 15.375 29.25 25.281 1 53.91 220 ALA A C 1
ATOM 1768 O O . ALA A 1 220 ? 15.906 28.188 24.969 1 53.91 220 ALA A O 1
ATOM 1769 N N . THR A 1 221 ? 14.102 29.344 25.797 1 57.5 221 THR A N 1
ATOM 1770 C CA . THR A 1 221 ? 13.516 28.094 26.297 1 57.5 221 THR A CA 1
ATOM 1771 C C . THR A 1 221 ? 13.047 27.219 25.141 1 57.5 221 THR A C 1
ATOM 1773 O O . THR A 1 221 ? 13.312 26.016 25.109 1 57.5 221 THR A O 1
ATOM 1776 N N . MET A 1 222 ? 12.516 27.891 24.094 1 63.31 222 MET A N 1
ATOM 1777 C CA . MET A 1 222 ? 11.938 27.125 23 1 63.31 222 MET A CA 1
ATOM 1778 C C . MET A 1 222 ? 13.023 26.641 22.047 1 63.31 222 MET A C 1
ATOM 1780 O O . MET A 1 222 ? 12.922 25.547 21.484 1 63.31 222 MET A O 1
ATOM 1784 N N . SER A 1 223 ? 14.031 27.438 22.078 1 64.94 223 SER A N 1
ATOM 1785 C CA . SER A 1 223 ? 15.148 27.094 21.203 1 64.94 223 SER A CA 1
ATOM 1786 C C . SER A 1 223 ? 15.922 25.891 21.734 1 64.94 223 SER A C 1
ATOM 1788 O O . SER A 1 223 ? 16.312 25.016 20.969 1 64.94 223 SER A O 1
ATOM 1790 N N . LYS A 1 224 ? 16.031 25.859 23.062 1 70.06 224 LYS A N 1
ATOM 1791 C CA . LYS A 1 224 ? 16.75 24.75 23.672 1 70.06 224 LYS A CA 1
ATOM 1792 C C . LYS A 1 224 ? 15.969 23.453 23.547 1 70.06 224 LYS A C 1
ATOM 1794 O O . LYS A 1 224 ? 16.547 22.406 23.281 1 70.06 224 LYS A O 1
ATOM 1799 N N . ALA A 1 225 ? 14.68 23.547 23.719 1 72.25 225 ALA A N 1
ATOM 1800 C CA . ALA A 1 225 ? 13.828 22.375 23.625 1 72.25 225 ALA A CA 1
ATOM 1801 C C . ALA A 1 225 ? 13.867 21.797 22.203 1 72.25 225 ALA A C 1
ATOM 1803 O O . ALA A 1 225 ? 13.977 20.578 22.031 1 72.25 225 ALA A O 1
ATOM 1804 N N . TRP A 1 226 ? 13.961 22.641 21.266 1 77.38 226 TRP A N 1
ATOM 1805 C CA . TRP A 1 226 ? 13.945 22.188 19.875 1 77.38 226 TRP A CA 1
ATOM 1806 C C . TRP A 1 226 ? 15.289 21.578 19.484 1 77.38 226 TRP A C 1
ATOM 1808 O O . TRP A 1 226 ? 15.336 20.594 18.75 1 77.38 226 TRP A O 1
ATOM 1818 N N . LYS A 1 227 ? 16.344 22.156 20.047 1 76.5 227 LYS A N 1
ATOM 1819 C CA . LYS A 1 227 ? 17.672 21.625 19.766 1 76.5 227 LYS A CA 1
ATOM 1820 C C . LYS A 1 227 ? 17.797 20.188 20.281 1 76.5 227 LYS A C 1
ATOM 1822 O O . LYS A 1 227 ? 18.344 19.328 19.594 1 76.5 227 LYS A O 1
ATOM 1827 N N . THR A 1 228 ? 17.297 19.969 21.422 1 78.62 228 THR A N 1
ATOM 1828 C CA . THR A 1 228 ? 17.297 18.625 22 1 78.62 228 THR A CA 1
ATOM 1829 C C . THR A 1 228 ? 16.406 17.688 21.188 1 78.62 228 THR A C 1
ATOM 1831 O O . THR A 1 228 ? 16.766 16.531 20.953 1 78.62 228 THR A O 1
ATOM 1834 N N . GLN A 1 229 ? 15.328 18.234 20.75 1 80 229 GLN A N 1
ATOM 1835 C CA . GLN A 1 229 ? 14.398 17.422 19.953 1 80 229 GLN A CA 1
ATOM 1836 C C . GLN A 1 229 ? 15 17.062 18.609 1 80 229 GLN A C 1
ATOM 1838 O O . GLN A 1 229 ? 14.812 15.938 18.125 1 80 229 GLN A O 1
ATOM 1843 N N . ARG A 1 230 ? 15.758 17.922 18.094 1 83.25 230 ARG A N 1
ATOM 1844 C CA . ARG A 1 230 ? 16.406 17.672 16.812 1 83.25 230 ARG A CA 1
ATOM 1845 C C . ARG A 1 230 ? 17.375 16.5 16.891 1 83.25 230 ARG A C 1
ATOM 1847 O O . ARG A 1 230 ? 17.422 15.672 15.984 1 83.25 230 ARG A O 1
ATOM 1854 N N . LYS A 1 231 ? 18.125 16.406 17.953 1 83.5 231 LYS A N 1
ATOM 1855 C CA . LYS A 1 231 ? 19.062 15.305 18.141 1 83.5 231 LYS A CA 1
ATOM 1856 C C . LYS A 1 231 ? 18.344 13.961 18.25 1 83.5 231 LYS A C 1
ATOM 1858 O O . LYS A 1 231 ? 18.812 12.961 17.688 1 83.5 231 LYS A O 1
ATOM 1863 N N . SER A 1 232 ? 17.297 14.031 18.906 1 83.81 232 SER A N 1
ATOM 1864 C CA . SER A 1 232 ? 16.5 12.82 19.062 1 83.81 232 SER A CA 1
ATOM 1865 C C . SER A 1 232 ? 15.914 12.359 17.734 1 83.81 232 SER A C 1
ATOM 1867 O O . SER A 1 232 ? 15.773 11.156 17.5 1 83.81 232 SER A O 1
ATOM 1869 N N . LEU A 1 233 ? 15.57 13.305 16.891 1 87.06 233 LEU A N 1
ATOM 1870 C CA . LEU A 1 233 ? 15.016 12.969 15.586 1 87.06 233 LEU A CA 1
ATOM 1871 C C . LEU A 1 233 ? 16.047 12.242 14.727 1 87.06 233 LEU A C 1
ATOM 1873 O O . LEU A 1 233 ? 15.695 11.312 14 1 87.06 233 LEU A O 1
ATOM 1877 N N . VAL A 1 234 ? 17.281 12.633 14.875 1 88.81 234 VAL A N 1
ATOM 1878 C CA . VAL A 1 234 ? 18.359 11.984 14.125 1 88.81 234 VAL A CA 1
ATOM 1879 C C . VAL A 1 234 ? 18.547 10.555 14.617 1 88.81 234 VAL A C 1
ATOM 1881 O O . VAL A 1 234 ? 18.703 9.625 13.82 1 88.81 234 VAL A O 1
ATOM 1884 N N . GLU A 1 235 ? 18.453 10.391 15.844 1 84.5 235 GLU A N 1
ATOM 1885 C CA . GLU A 1 235 ? 18.594 9.062 16.422 1 84.5 235 GLU A CA 1
ATOM 1886 C C . GLU A 1 235 ? 17.453 8.148 15.992 1 84.5 235 GLU A C 1
ATOM 1888 O O . GLU A 1 235 ? 17.656 6.977 15.688 1 84.5 235 GLU A O 1
ATOM 1893 N N . LEU A 1 236 ? 16.328 8.656 15.961 1 87.38 236 LEU A N 1
ATOM 1894 C CA . LEU A 1 236 ? 15.148 7.91 15.57 1 87.38 236 LEU A CA 1
ATOM 1895 C C . LEU A 1 236 ? 15.219 7.508 14.102 1 87.38 236 LEU A C 1
ATOM 1897 O O . LEU A 1 236 ? 14.695 6.461 13.711 1 87.38 236 LEU A O 1
ATOM 1901 N N . SER A 1 237 ? 15.883 8.32 13.281 1 91 237 SER A N 1
ATOM 1902 C CA . SER A 1 237 ? 15.977 8.078 11.852 1 91 237 SER A CA 1
ATOM 1903 C C . SER A 1 237 ? 16.656 6.742 11.555 1 91 237 SER A C 1
ATOM 1905 O O . SER A 1 237 ? 16.281 6.051 10.602 1 91 237 SER A O 1
ATOM 1907 N N . GLY A 1 238 ? 17.594 6.316 12.32 1 90.81 238 GLY A N 1
ATOM 1908 C CA . GLY A 1 238 ? 18.266 5.035 12.141 1 90.81 238 GLY A CA 1
ATOM 1909 C C . GLY A 1 238 ? 17.328 3.85 12.312 1 90.81 238 GLY A C 1
ATOM 1910 O O . GLY A 1 238 ? 17.453 2.859 11.586 1 90.81 238 GLY A O 1
ATOM 1911 N N . GLU A 1 239 ? 16.453 3.941 13.195 1 91.94 239 GLU A N 1
ATOM 1912 C CA . GLU A 1 239 ? 15.5 2.867 13.43 1 91.94 239 GLU A CA 1
ATOM 1913 C C . GLU A 1 239 ? 14.57 2.682 12.227 1 91.94 239 GLU A C 1
ATOM 1915 O O . GLU A 1 239 ? 14.133 1.565 11.945 1 91.94 239 GLU A O 1
ATOM 1920 N N . PHE A 1 240 ? 14.352 3.748 11.555 1 95.31 240 PHE A N 1
ATOM 1921 C CA . PHE A 1 240 ? 13.5 3.66 10.375 1 95.31 240 PHE A CA 1
ATOM 1922 C C . PHE A 1 240 ? 14.203 2.924 9.242 1 95.31 240 PHE A C 1
ATOM 1924 O O . PHE A 1 240 ? 13.555 2.309 8.391 1 95.31 240 PHE A O 1
ATOM 1931 N N . GLY A 1 241 ? 15.555 2.965 9.242 1 94.69 241 GLY A N 1
ATOM 1932 C CA . GLY A 1 241 ? 16.297 2.119 8.32 1 94.69 241 GLY A CA 1
ATOM 1933 C C . GLY A 1 241 ? 16.094 0.638 8.57 1 94.69 241 GLY A C 1
ATOM 1934 O O . GLY A 1 241 ? 15.953 -0.142 7.625 1 94.69 241 GLY A O 1
ATOM 1935 N N . LEU A 1 242 ? 16.062 0.308 9.828 1 95.69 242 LEU A N 1
ATOM 1936 C CA . LEU A 1 242 ? 15.828 -1.081 10.203 1 95.69 242 LEU A CA 1
ATOM 1937 C C . LEU A 1 242 ? 14.422 -1.512 9.812 1 95.69 242 LEU A C 1
ATOM 1939 O O . LEU A 1 242 ? 14.219 -2.621 9.312 1 95.69 242 LEU A O 1
ATOM 1943 N N . LEU A 1 243 ? 13.531 -0.639 10.07 1 96.81 243 LEU A N 1
ATOM 1944 C CA . LEU A 1 243 ? 12.148 -0.912 9.688 1 96.81 243 LEU A CA 1
ATOM 1945 C C . LEU A 1 243 ? 12.031 -1.115 8.188 1 96.81 243 LEU A C 1
ATOM 1947 O O . LEU A 1 243 ? 11.352 -2.043 7.73 1 96.81 243 LEU A O 1
ATOM 1951 N N . ALA A 1 244 ? 12.672 -0.265 7.434 1 97.75 244 ALA A N 1
ATOM 1952 C CA . ALA A 1 244 ? 12.656 -0.362 5.977 1 97.75 244 ALA A CA 1
ATOM 1953 C C . ALA A 1 244 ? 13.227 -1.698 5.508 1 97.75 244 ALA A C 1
ATOM 1955 O O . ALA A 1 244 ? 12.68 -2.328 4.602 1 97.75 244 ALA A O 1
ATOM 1956 N N . ASN A 1 245 ? 14.234 -2.127 6.145 1 97.31 245 ASN A N 1
ATOM 1957 C CA . ASN A 1 245 ? 14.852 -3.404 5.801 1 97.31 245 ASN A CA 1
ATOM 1958 C C . ASN A 1 245 ? 13.914 -4.574 6.078 1 97.31 245 ASN A C 1
ATOM 1960 O O . ASN A 1 245 ? 13.805 -5.492 5.266 1 97.31 245 ASN A O 1
ATOM 1964 N N . LYS A 1 246 ? 13.32 -4.543 7.203 1 97.44 246 LYS A N 1
ATOM 1965 C CA . LYS A 1 246 ? 12.375 -5.605 7.543 1 97.44 246 LYS A CA 1
ATOM 1966 C C . LYS A 1 246 ? 11.211 -5.645 6.555 1 97.44 246 LYS A C 1
ATOM 1968 O O . LYS A 1 246 ? 10.766 -6.723 6.16 1 97.44 246 LYS A O 1
ATOM 1973 N N . ALA A 1 247 ? 10.734 -4.48 6.211 1 97.56 247 ALA A N 1
ATOM 1974 C CA . ALA A 1 247 ? 9.641 -4.414 5.242 1 97.56 247 ALA A CA 1
ATOM 1975 C C . ALA A 1 247 ? 10.078 -4.957 3.885 1 97.56 247 ALA A C 1
ATOM 1977 O O . ALA A 1 247 ? 9.305 -5.641 3.207 1 97.56 247 ALA A O 1
ATOM 1978 N N . ALA A 1 248 ? 11.297 -4.668 3.463 1 97.25 248 ALA A N 1
ATOM 1979 C CA . ALA A 1 248 ? 11.836 -5.184 2.207 1 97.25 248 ALA A CA 1
ATOM 1980 C C . ALA A 1 248 ? 11.922 -6.707 2.232 1 97.25 248 ALA A C 1
ATOM 1982 O O . ALA A 1 248 ? 11.562 -7.371 1.257 1 97.25 248 ALA A O 1
ATOM 1983 N N . HIS A 1 249 ? 12.344 -7.227 3.309 1 96.94 249 HIS A N 1
ATOM 1984 C CA . HIS A 1 249 ? 12.438 -8.672 3.469 1 96.94 249 HIS A CA 1
ATOM 1985 C C . HIS A 1 249 ? 11.055 -9.32 3.42 1 96.94 249 HIS A C 1
ATOM 1987 O O . HIS A 1 249 ? 10.883 -10.391 2.832 1 96.94 249 HIS A O 1
ATOM 1993 N N . GLN A 1 250 ? 10.188 -8.648 4.07 1 97 250 GLN A N 1
ATOM 1994 C CA . GLN A 1 250 ? 8.82 -9.156 4.039 1 97 250 GLN A CA 1
ATOM 1995 C C . GLN A 1 250 ? 8.281 -9.211 2.613 1 97 250 GLN A C 1
ATOM 1997 O O . GLN A 1 250 ? 7.656 -10.195 2.219 1 97 250 GLN A O 1
ATOM 2002 N N . GLY A 1 251 ? 8.5 -8.164 1.85 1 97.19 251 GLY A N 1
ATOM 2003 C CA . GLY A 1 251 ? 8.086 -8.172 0.457 1 97.19 251 GLY A CA 1
ATOM 2004 C C . GLY A 1 251 ? 8.703 -9.297 -0.349 1 97.19 251 GLY A C 1
ATOM 2005 O O . GLY A 1 251 ? 8.023 -9.945 -1.146 1 97.19 251 GLY A O 1
ATOM 2006 N N . SER A 1 252 ? 9.922 -9.555 -0.131 1 96 252 SER A N 1
ATOM 2007 C CA . SER A 1 252 ? 10.625 -10.633 -0.822 1 96 252 SER A CA 1
ATOM 2008 C C . SER A 1 252 ? 10.094 -12 -0.403 1 96 252 SER A C 1
ATOM 2010 O O . SER A 1 252 ? 9.914 -12.883 -1.241 1 96 252 SER A O 1
ATOM 2012 N N . ARG A 1 253 ? 9.859 -12.148 0.825 1 95.94 253 ARG A N 1
ATOM 2013 C CA . ARG A 1 253 ? 9.336 -13.406 1.345 1 95.94 253 ARG A CA 1
ATOM 2014 C C . ARG A 1 253 ? 7.957 -13.703 0.754 1 95.94 253 ARG A C 1
ATOM 2016 O O . ARG A 1 253 ? 7.695 -14.828 0.322 1 95.94 253 ARG A O 1
ATOM 2023 N N . GLU A 1 254 ? 7.125 -12.695 0.758 1 96.62 254 GLU A N 1
ATOM 2024 C CA . GLU A 1 254 ? 5.789 -12.867 0.201 1 96.62 254 GLU A CA 1
ATOM 2025 C C . GLU A 1 254 ? 5.848 -13.211 -1.284 1 96.62 254 GLU A C 1
ATOM 2027 O O . GLU A 1 254 ? 5.094 -14.062 -1.76 1 96.62 254 GLU A O 1
ATOM 2032 N N . GLU A 1 255 ? 6.73 -12.617 -1.964 1 95.5 255 GLU A N 1
ATOM 2033 C CA . GLU A 1 255 ? 6.871 -12.867 -3.396 1 95.5 255 GLU A CA 1
ATOM 2034 C C . GLU A 1 255 ? 7.426 -14.258 -3.662 1 95.5 255 GLU A C 1
ATOM 2036 O O . GLU A 1 255 ? 6.844 -15.031 -4.434 1 95.5 255 GLU A O 1
ATOM 2041 N N . ASP A 1 256 ? 8.445 -14.617 -2.975 1 92.94 256 ASP A N 1
ATOM 2042 C CA . ASP A 1 256 ? 9.18 -15.852 -3.248 1 92.94 256 ASP A CA 1
ATOM 2043 C C . ASP A 1 256 ? 8.43 -17.062 -2.715 1 92.94 256 ASP A C 1
ATOM 2045 O O . ASP A 1 256 ? 8.406 -18.125 -3.361 1 92.94 256 ASP A O 1
ATOM 2049 N N . GLU A 1 257 ? 7.805 -16.938 -1.639 1 91.06 257 GLU A N 1
ATOM 2050 C CA . GLU A 1 257 ? 7.242 -18.109 -0.981 1 91.06 257 GLU A CA 1
ATOM 2051 C C . GLU A 1 257 ? 5.758 -18.266 -1.296 1 91.06 257 GLU A C 1
ATOM 2053 O O . GLU A 1 257 ? 5.215 -19.359 -1.219 1 91.06 257 GLU A O 1
ATOM 2058 N N . VAL A 1 258 ? 5.188 -17.188 -1.602 1 94.5 258 VAL A N 1
ATOM 2059 C CA . VAL A 1 258 ? 3.742 -17.281 -1.774 1 94.5 258 VAL A CA 1
ATOM 2060 C C . VAL A 1 258 ? 3.379 -17.016 -3.234 1 94.5 258 VAL A C 1
ATOM 2062 O O . VAL A 1 258 ? 2.885 -17.922 -3.924 1 94.5 258 VAL A O 1
ATOM 2065 N N . VAL A 1 259 ? 3.73 -15.875 -3.783 1 96.44 259 VAL A N 1
ATOM 2066 C CA . VAL A 1 259 ? 3.322 -15.477 -5.129 1 96.44 259 VAL A CA 1
ATOM 2067 C C . VAL A 1 259 ? 3.883 -16.469 -6.152 1 96.44 259 VAL A C 1
ATOM 2069 O O . VAL A 1 259 ? 3.166 -16.906 -7.051 1 96.44 259 VAL A O 1
ATOM 2072 N N . GLU A 1 260 ? 5.098 -16.891 -5.98 1 94 260 GLU A N 1
ATOM 2073 C CA . GLU A 1 260 ? 5.727 -17.797 -6.93 1 94 260 GLU A CA 1
ATOM 2074 C C . GLU A 1 260 ? 5.043 -19.156 -6.922 1 94 260 GLU A C 1
ATOM 2076 O O . GLU A 1 260 ? 4.875 -19.781 -7.977 1 94 260 GLU A O 1
ATOM 2081 N N . LYS A 1 261 ? 4.68 -19.641 -5.801 1 92.75 261 LYS A N 1
ATOM 2082 C CA . LYS A 1 261 ? 3.988 -20.922 -5.715 1 92.75 261 LYS A CA 1
ATOM 2083 C C . LYS A 1 261 ? 2.598 -20.844 -6.336 1 92.75 261 LYS A C 1
ATOM 2085 O O . LYS A 1 261 ? 2.143 -21.797 -6.98 1 92.75 261 LYS A O 1
ATOM 2090 N N . LEU A 1 262 ? 1.97 -19.719 -6.094 1 95.12 262 LEU A N 1
ATOM 2091 C CA . LEU A 1 262 ? 0.679 -19.5 -6.738 1 95.12 262 LEU A CA 1
ATOM 2092 C C . LEU A 1 262 ? 0.832 -19.453 -8.258 1 95.12 262 LEU A C 1
ATOM 2094 O O . LEU A 1 262 ? 0.022 -20.016 -8.984 1 95.12 262 LEU A O 1
ATOM 2098 N N . ASN A 1 263 ? 1.898 -18.812 -8.68 1 95.88 263 ASN A N 1
ATOM 2099 C CA . ASN A 1 263 ? 2.152 -18.75 -10.117 1 95.88 263 ASN A CA 1
ATOM 2100 C C . ASN A 1 263 ? 2.398 -20.125 -10.711 1 95.88 263 ASN A C 1
ATOM 2102 O O . ASN A 1 263 ? 1.949 -20.422 -11.82 1 95.88 263 ASN A O 1
ATOM 2106 N N . LEU A 1 264 ? 3.09 -20.953 -9.984 1 94.31 264 LEU A N 1
ATOM 2107 C CA . LEU A 1 264 ? 3.332 -22.312 -10.445 1 94.31 264 LEU A CA 1
ATOM 2108 C C . LEU A 1 264 ? 2.018 -23.062 -10.633 1 94.31 264 LEU A C 1
ATOM 2110 O O . LEU A 1 264 ? 1.803 -23.688 -11.672 1 94.31 264 LEU A O 1
ATOM 2114 N N . LEU A 1 265 ? 1.187 -22.953 -9.68 1 93.44 265 LEU A N 1
ATOM 2115 C CA . LEU A 1 265 ? -0.112 -23.625 -9.766 1 93.44 265 LEU A CA 1
ATOM 2116 C C . LEU A 1 265 ? -0.939 -23.047 -10.914 1 93.44 265 LEU A C 1
ATOM 2118 O O . LEU A 1 265 ? -1.56 -23.797 -11.664 1 93.44 265 LEU A O 1
ATOM 2122 N N . LEU A 1 266 ? -0.906 -21.781 -11.031 1 96.25 266 LEU A N 1
ATOM 2123 C CA . LEU A 1 266 ? -1.681 -21.109 -12.07 1 96.25 266 LEU A CA 1
ATOM 2124 C C . LEU A 1 266 ? -1.192 -21.531 -13.453 1 96.25 266 LEU A C 1
ATOM 2126 O O . LEU A 1 266 ? -1.996 -21.719 -14.375 1 96.25 266 LEU A O 1
ATOM 2130 N N . GLU A 1 267 ? 0.094 -21.656 -13.617 1 96.25 267 GLU A N 1
ATOM 2131 C CA . GLU A 1 267 ? 0.64 -22.062 -14.906 1 96.25 267 GLU A CA 1
ATOM 2132 C C . GLU A 1 267 ? 0.283 -23.516 -15.211 1 96.25 267 GLU A C 1
ATOM 2134 O O . GLU A 1 267 ? 0.073 -23.875 -16.375 1 96.25 267 GLU A O 1
ATOM 2139 N N . GLN A 1 268 ? 0.208 -24.312 -14.141 1 95.12 268 GLN A N 1
ATOM 2140 C CA . GLN A 1 268 ? -0.278 -25.672 -14.336 1 95.12 268 GLN A CA 1
ATOM 2141 C C . GLN A 1 268 ? -1.733 -25.688 -14.789 1 95.12 268 GLN A C 1
ATOM 2143 O O . GLN A 1 268 ? -2.092 -26.406 -15.727 1 95.12 268 GLN A O 1
ATOM 2148 N N . LEU A 1 269 ? -2.504 -24.906 -14.18 1 95.75 269 LEU A N 1
ATOM 2149 C CA . LEU A 1 269 ? -3.914 -24.812 -14.539 1 95.75 269 LEU A CA 1
ATOM 2150 C C . LEU A 1 269 ? -4.078 -24.188 -15.93 1 95.75 269 LEU A C 1
ATOM 2152 O O . LEU A 1 269 ? -4.941 -24.625 -16.703 1 95.75 269 LEU A O 1
ATOM 2156 N N . GLN A 1 270 ? -3.244 -23.266 -16.203 1 97 270 GLN A N 1
ATOM 2157 C CA . GLN A 1 270 ? -3.279 -22.656 -17.531 1 97 270 GLN A CA 1
ATOM 2158 C C . GLN A 1 270 ? -2.91 -23.672 -18.609 1 97 270 GLN A C 1
ATOM 2160 O O . GLN A 1 270 ? -3.484 -23.656 -19.703 1 97 270 GLN A O 1
ATOM 2165 N N . SER A 1 271 ? -1.939 -24.516 -18.328 1 97.31 271 SER A N 1
ATOM 2166 C CA . SER A 1 271 ? -1.561 -25.578 -19.266 1 97.31 271 SER A CA 1
ATOM 2167 C C . SER A 1 271 ? -2.75 -26.469 -19.594 1 97.31 271 SER A C 1
ATOM 2169 O O . SER A 1 271 ? -2.916 -26.891 -20.734 1 97.31 271 SER A O 1
ATOM 2171 N N . TYR A 1 272 ? -3.545 -26.734 -18.578 1 96.5 272 TYR A N 1
ATOM 2172 C CA . TYR A 1 272 ? -4.73 -27.562 -18.781 1 96.5 272 TYR A CA 1
ATOM 2173 C C . TYR A 1 272 ? -5.75 -26.844 -19.656 1 96.5 272 TYR A C 1
ATOM 2175 O O . TYR A 1 272 ? -6.328 -27.453 -20.562 1 96.5 272 TYR A O 1
ATOM 2183 N N . LYS A 1 273 ? -5.949 -25.625 -19.359 1 95.62 273 LYS A N 1
ATOM 2184 C CA . LYS A 1 273 ? -6.867 -24.828 -20.188 1 95.62 273 LYS A CA 1
ATOM 2185 C C . LYS A 1 273 ? -6.422 -24.812 -21.641 1 95.62 273 LYS A C 1
ATOM 2187 O O . LYS A 1 273 ? -7.238 -24.984 -22.547 1 95.62 273 LYS A O 1
ATOM 2192 N N . ASP A 1 274 ? -5.125 -24.625 -21.875 1 95.62 274 ASP A N 1
ATOM 2193 C CA . ASP A 1 274 ? -4.574 -24.625 -23.219 1 95.62 274 ASP A CA 1
ATOM 2194 C C . ASP A 1 274 ? -4.781 -25.984 -23.906 1 95.62 274 ASP A C 1
ATOM 2196 O O . ASP A 1 274 ? -5.059 -26.047 -25.094 1 95.62 274 ASP A O 1
ATOM 2200 N N . LEU A 1 275 ? -4.617 -27.047 -23.109 1 95.75 275 LEU A N 1
ATOM 2201 C CA . LEU A 1 275 ? -4.844 -28.391 -23.625 1 95.75 275 LEU A CA 1
ATOM 2202 C C . LEU A 1 275 ? -6.289 -28.547 -24.094 1 95.75 275 LEU A C 1
ATOM 2204 O O . LEU A 1 275 ? -6.539 -29.062 -25.172 1 95.75 275 LEU A O 1
ATOM 2208 N N . CYS A 1 276 ? -7.219 -28.094 -23.297 1 93 276 CYS A N 1
ATOM 2209 C CA . CYS A 1 276 ? -8.633 -28.172 -23.656 1 93 276 CYS A CA 1
ATOM 2210 C C . CYS A 1 276 ? -8.922 -27.391 -24.922 1 93 276 CYS A C 1
ATOM 2212 O O . CYS A 1 276 ? -9.688 -27.844 -25.781 1 93 276 CYS A O 1
ATOM 2214 N N . ASP A 1 277 ? -8.305 -26.297 -25.078 1 91.81 277 ASP A N 1
ATOM 2215 C CA . ASP A 1 277 ? -8.484 -25.469 -26.281 1 91.81 277 ASP A CA 1
ATOM 2216 C C . ASP A 1 277 ? -7.949 -26.188 -27.516 1 91.81 277 ASP A C 1
ATOM 2218 O O . ASP A 1 277 ? -8.562 -26.141 -28.578 1 91.81 277 ASP A O 1
ATOM 2222 N N . ARG A 1 278 ? -6.859 -26.875 -27.359 1 89.25 278 ARG A N 1
ATOM 2223 C CA . ARG A 1 278 ? -6.305 -27.641 -28.469 1 89.25 278 ARG A CA 1
ATOM 2224 C C . ARG A 1 278 ? -7.219 -28.812 -28.844 1 89.25 278 ARG A C 1
ATOM 2226 O O . ARG A 1 278 ? -7.367 -29.125 -30.016 1 89.25 278 ARG A O 1
ATOM 2233 N N . HIS A 1 279 ? -7.762 -29.375 -27.844 1 84.25 279 HIS A N 1
ATOM 2234 C CA . HIS A 1 279 ? -8.68 -30.484 -28.078 1 84.25 279 HIS A CA 1
ATOM 2235 C C . HIS A 1 279 ? -9.922 -30.031 -28.828 1 84.25 279 HIS A C 1
ATOM 2237 O O . HIS A 1 279 ? -10.414 -30.75 -29.703 1 84.25 279 HIS A O 1
ATOM 2243 N N . ASP A 1 280 ? -10.391 -28.875 -28.531 1 81.69 280 ASP A N 1
ATOM 2244 C CA . ASP A 1 280 ? -11.609 -28.359 -29.141 1 81.69 280 ASP A CA 1
ATOM 2245 C C . ASP A 1 280 ? -11.352 -27.859 -30.562 1 81.69 280 ASP A C 1
ATOM 2247 O O . ASP A 1 280 ? -12.227 -27.922 -31.422 1 81.69 280 ASP A O 1
ATOM 2251 N N . SER A 1 281 ? -10.305 -27.078 -30.797 1 73.19 281 SER A N 1
ATOM 2252 C CA . SER A 1 281 ? -10.039 -26.453 -32.094 1 73.19 281 SER A CA 1
ATOM 2253 C C . SER A 1 281 ? -9.797 -27.5 -33.156 1 73.19 281 SER A C 1
ATOM 2255 O O . SER A 1 281 ? -9.75 -27.188 -34.344 1 73.19 281 SER A O 1
ATOM 2257 N N . GLY A 1 282 ? -10.086 -28.609 -33 1 60.34 282 GLY A N 1
ATOM 2258 C CA . GLY A 1 282 ? -9.961 -29.609 -34.062 1 60.34 282 GLY A CA 1
ATOM 2259 C C . GLY A 1 282 ? -8.523 -29.812 -34.5 1 60.34 282 GLY A C 1
ATOM 2260 O O . GLY A 1 282 ? -8.281 -30.375 -35.562 1 60.34 282 GLY A O 1
ATOM 2261 N N . VAL A 1 283 ? -7.641 -29.062 -34.094 1 56.16 283 VAL A N 1
ATOM 2262 C CA . VAL A 1 283 ? -6.23 -29.172 -34.469 1 56.16 283 VAL A CA 1
ATOM 2263 C C . VAL A 1 283 ? -5.82 -30.641 -34.469 1 56.16 283 VAL A C 1
ATOM 2265 O O . VAL A 1 283 ? -5.008 -31.062 -35.312 1 56.16 283 VAL A O 1
ATOM 2268 N N . LEU A 1 284 ? -6.566 -31.344 -33.625 1 57.06 284 LEU A N 1
ATOM 2269 C CA . LEU A 1 284 ? -6.414 -32.781 -33.625 1 57.06 284 LEU A CA 1
ATOM 2270 C C . LEU A 1 284 ? -6.762 -33.375 -34.969 1 57.06 284 LEU A C 1
ATOM 2272 O O . LEU A 1 284 ? -6.078 -34.281 -35.469 1 57.06 284 LEU A O 1
ATOM 2276 N N . LEU A 1 285 ? -7.82 -32.688 -35.5 1 55.5 285 LEU A N 1
ATOM 2277 C CA . LEU A 1 285 ? -8.25 -33.125 -36.812 1 55.5 285 LEU A CA 1
ATOM 2278 C C . LEU A 1 285 ? -7.266 -32.688 -37.906 1 55.5 285 LEU A C 1
ATOM 2280 O O . LEU A 1 285 ? -6.977 -33.438 -38.812 1 55.5 285 LEU A O 1
ATOM 2284 N N . GLU A 1 286 ? -6.715 -31.547 -37.719 1 55.5 286 GLU A N 1
ATOM 2285 C CA . GLU A 1 286 ? -5.797 -31.031 -38.719 1 55.5 286 GLU A CA 1
ATOM 2286 C C . GLU A 1 286 ? -4.469 -31.781 -38.719 1 55.5 286 GLU A C 1
ATOM 2288 O O . GLU A 1 286 ? -3.893 -32.062 -39.75 1 55.5 286 GLU A O 1
ATOM 2293 N N . HIS A 1 287 ? -3.949 -32.094 -37.594 1 54.09 287 HIS A N 1
ATOM 2294 C CA . HIS A 1 287 ? -2.697 -32.844 -37.469 1 54.09 287 HIS A CA 1
ATOM 2295 C C . HIS A 1 287 ? -2.812 -34.219 -38.094 1 54.09 287 HIS A C 1
ATOM 2297 O O . HIS A 1 287 ? -1.865 -34.688 -38.719 1 54.09 287 HIS A O 1
ATOM 2303 N N . GLN A 1 288 ? -4.035 -34.656 -38.031 1 54.94 288 GLN A N 1
ATOM 2304 C CA . GLN A 1 288 ? -4.359 -35.938 -38.688 1 54.94 288 GLN A CA 1
ATOM 2305 C C . GLN A 1 288 ? -4.277 -35.781 -40.188 1 54.94 288 GLN A C 1
ATOM 2307 O O . GLN A 1 288 ? -3.748 -36.688 -40.875 1 54.94 288 GLN A O 1
ATOM 2312 N N . ARG A 1 289 ? -4.781 -34.688 -40.594 1 55.84 289 ARG A N 1
ATOM 2313 C CA . ARG A 1 289 ? -4.789 -34.5 -42.031 1 55.84 289 ARG A CA 1
ATOM 2314 C C . ARG A 1 289 ? -3.373 -34.312 -42.562 1 55.84 289 ARG A C 1
ATOM 2316 O O . ARG A 1 289 ? -3.023 -34.812 -43.625 1 55.84 289 ARG A O 1
ATOM 2323 N N . ALA A 1 290 ? -2.609 -33.656 -41.812 1 54.06 290 ALA A N 1
ATOM 2324 C CA . ALA A 1 290 ? -1.248 -33.344 -42.219 1 54.06 290 ALA A CA 1
ATOM 2325 C C . ALA A 1 290 ? -0.388 -34.594 -42.25 1 54.06 290 ALA A C 1
ATOM 2327 O O . ALA A 1 290 ? 0.448 -34.781 -43.156 1 54.06 290 ALA A O 1
ATOM 2328 N N . PHE A 1 291 ? -0.525 -35.438 -41.312 1 51.84 291 PHE A N 1
ATOM 2329 C CA . PHE A 1 291 ? 0.2 -36.688 -41.281 1 51.84 291 PHE A CA 1
ATOM 2330 C C . PHE A 1 291 ? -0.195 -37.562 -42.469 1 51.84 291 PHE A C 1
ATOM 2332 O O . PHE A 1 291 ? 0.65 -38.25 -43.031 1 51.84 291 PHE A O 1
ATOM 2339 N N . GLU A 1 292 ? -1.504 -37.594 -42.75 1 53.62 292 GLU A N 1
ATOM 2340 C CA . GLU A 1 292 ? -1.961 -38.344 -43.906 1 53.62 292 GLU A CA 1
ATOM 2341 C C . GLU A 1 292 ? -1.304 -37.844 -45.188 1 53.62 292 GLU A C 1
ATOM 2343 O O . GLU A 1 292 ? -0.99 -38.625 -46.094 1 53.62 292 GLU A O 1
ATOM 2348 N N . LYS A 1 293 ? -1.137 -36.562 -45.219 1 53.09 293 LYS A N 1
ATOM 2349 C CA . LYS A 1 293 ? -0.517 -36.031 -46.438 1 53.09 293 LYS A CA 1
ATOM 2350 C C . LYS A 1 293 ? 0.961 -36.406 -46.5 1 53.09 293 LYS A C 1
ATOM 2352 O O . LYS A 1 293 ? 1.498 -36.625 -47.594 1 53.09 293 LYS A O 1
ATOM 2357 N N . ARG A 1 294 ? 1.605 -36.438 -45.438 1 48.22 294 ARG A N 1
ATOM 2358 C CA . ARG A 1 294 ? 3.021 -36.781 -45.406 1 48.22 294 ARG A CA 1
ATOM 2359 C C . ARG A 1 294 ? 3.225 -38.281 -45.594 1 48.22 294 ARG A C 1
ATOM 2361 O O . ARG A 1 294 ? 4.289 -38.719 -46.031 1 48.22 294 ARG A O 1
ATOM 2368 N N . SER A 1 295 ? 2.395 -39.094 -45.062 1 43.94 295 SER A N 1
ATOM 2369 C CA . SER A 1 295 ? 2.463 -40.531 -45.375 1 43.94 295 SER A CA 1
ATOM 2370 C C . SER A 1 295 ? 2.105 -40.781 -46.844 1 43.94 295 SER A C 1
ATOM 2372 O O . SER A 1 295 ? 1.763 -41.906 -47.219 1 43.94 295 SER A O 1
ATOM 2374 N N . GLY A 1 296 ? 2.232 -39.781 -47.656 1 41.09 296 GLY A N 1
ATOM 2375 C CA . GLY A 1 296 ? 2.076 -39.875 -49.094 1 41.09 296 GLY A CA 1
ATOM 2376 C C . GLY A 1 296 ? 2.33 -41.281 -49.625 1 41.09 296 GLY A C 1
ATOM 2377 O O . GLY A 1 296 ? 2.943 -42.125 -48.938 1 41.09 296 GLY A O 1
ATOM 2378 N N . PRO A 1 297 ? 1.512 -41.656 -50.656 1 38.41 297 PRO A N 1
ATOM 2379 C CA . PRO A 1 297 ? 1.738 -42.906 -51.375 1 38.41 297 PRO A CA 1
ATOM 2380 C C . PRO A 1 297 ? 3.217 -43.156 -51.656 1 38.41 297 PRO A C 1
ATOM 2382 O O . PRO A 1 297 ? 3.898 -42.344 -52.25 1 38.41 297 PRO A O 1
ATOM 2385 N N . VAL A 1 298 ? 3.973 -43.656 -50.844 1 37.44 298 VAL A N 1
ATOM 2386 C CA . VAL A 1 298 ? 5.16 -44.344 -51.344 1 37.44 298 VAL A CA 1
ATOM 2387 C C . VAL A 1 298 ? 4.965 -44.688 -52.844 1 37.44 298 VAL A C 1
ATOM 2389 O O . VAL A 1 298 ? 5.789 -44.312 -53.688 1 37.44 298 VAL A O 1
ATOM 2392 N N . ALA A 1 299 ? 4.973 -46.062 -53.188 1 36 299 ALA A N 1
ATOM 2393 C CA . ALA A 1 299 ? 5.434 -46.844 -54.344 1 36 299 ALA A CA 1
ATOM 2394 C C . ALA A 1 299 ? 4.449 -46.75 -55.5 1 36 299 ALA A C 1
ATOM 2396 O O . ALA A 1 299 ? 4.551 -47.5 -56.469 1 36 299 ALA A O 1
ATOM 2397 N N . THR A 1 300 ? 3.309 -46.156 -55.344 1 35.97 300 THR A N 1
ATOM 2398 C CA . THR A 1 300 ? 2.586 -46.688 -56.5 1 35.97 300 THR A CA 1
ATOM 2399 C C . THR A 1 300 ? 3.18 -46.188 -57.812 1 35.97 300 THR A C 1
ATOM 2401 O O . THR A 1 300 ? 2.676 -45.219 -58.375 1 35.97 300 THR A O 1
ATOM 2404 N N . HIS A 1 301 ? 4.441 -45.906 -57.812 1 34.59 301 HIS A N 1
ATOM 2405 C CA . HIS A 1 301 ? 4.809 -45.844 -59.219 1 34.59 301 HIS A CA 1
ATOM 2406 C C . HIS A 1 301 ? 4.148 -46.969 -60.031 1 34.59 301 HIS A C 1
ATOM 2408 O O . HIS A 1 301 ? 4.484 -47.156 -61.188 1 34.59 301 HIS A O 1
ATOM 2414 N N . LEU A 1 302 ? 3.732 -48.094 -59.406 1 36 302 LEU A N 1
ATOM 2415 C CA . LEU A 1 302 ? 3.359 -49.125 -60.406 1 36 302 LEU A CA 1
ATOM 2416 C C . LEU A 1 302 ? 2.092 -48.719 -61.156 1 36 302 LEU A C 1
ATOM 2418 O O . LEU A 1 302 ? 1.003 -48.688 -60.562 1 36 302 LEU A O 1
ATOM 2422 N N . LYS A 1 303 ? 2.121 -47.875 -62.094 1 40.12 303 LYS A N 1
ATOM 2423 C CA . LYS A 1 303 ? 1.252 -47.312 -63.125 1 40.12 303 LYS A CA 1
ATOM 2424 C C . LYS A 1 303 ? 0.207 -48.344 -63.562 1 40.12 303 LYS A C 1
ATOM 2426 O O . LYS A 1 303 ? -0.943 -47.969 -63.812 1 40.12 303 LYS A O 1
ATOM 2431 N N . TYR A 1 304 ? 0.62 -49.406 -64.375 1 36.97 304 TYR A N 1
ATOM 2432 C CA . TYR A 1 304 ? -0.213 -50.094 -65.375 1 36.97 304 TYR A CA 1
ATOM 2433 C C . TYR A 1 304 ? -1.291 -50.906 -64.688 1 36.97 304 TYR A C 1
ATOM 2435 O O . TYR A 1 304 ? -2.012 -51.656 -65.312 1 36.97 304 TYR A O 1
ATOM 2443 N N . GLN A 1 305 ? -1.048 -51.5 -63.469 1 39.84 305 GLN A N 1
ATOM 2444 C CA . GLN A 1 305 ? -1.956 -52.594 -63.156 1 39.84 305 GLN A CA 1
ATOM 2445 C C . GLN A 1 305 ? -3.371 -52.094 -62.906 1 39.84 305 GLN A C 1
ATOM 2447 O O . GLN A 1 305 ? -3.564 -50.906 -62.594 1 39.84 305 GLN A O 1
ATOM 2452 N N . ASN A 1 306 ? -4.605 -53.094 -62.688 1 51.06 306 ASN A N 1
ATOM 2453 C CA . ASN A 1 306 ? -6.051 -53.094 -62.906 1 51.06 306 ASN A CA 1
ATOM 2454 C C . ASN A 1 306 ? -6.738 -52.094 -61.969 1 51.06 306 ASN A C 1
ATOM 2456 O O . ASN A 1 306 ? -6.285 -51.875 -60.844 1 51.06 306 ASN A O 1
ATOM 2460 N N . SER A 1 307 ? -7.645 -51.188 -62.469 1 55.72 307 SER A N 1
ATOM 2461 C CA . SER A 1 307 ? -8.586 -50.219 -61.969 1 55.72 307 SER A CA 1
ATOM 2462 C C . SER A 1 307 ? -9.156 -50.656 -60.625 1 55.72 307 SER A C 1
ATOM 2464 O O . SER A 1 307 ? -9.297 -49.844 -59.688 1 55.72 307 SER A O 1
ATOM 2466 N N . PHE A 1 308 ? -9.5 -51.969 -60.594 1 53.78 308 PHE A N 1
ATOM 2467 C CA . PHE A 1 308 ? -10.156 -52.5 -59.406 1 53.78 308 PHE A CA 1
ATOM 2468 C C . PHE A 1 308 ? -9.211 -52.469 -58.188 1 53.78 308 PHE A C 1
ATOM 2470 O O . PHE A 1 308 ? -9.609 -52.156 -57.094 1 53.78 308 PHE A O 1
ATOM 2477 N N . GLU A 1 309 ? -8 -52.938 -58.438 1 58.59 309 GLU A N 1
ATOM 2478 C CA . GLU A 1 309 ? -7.012 -53 -57.344 1 58.59 309 GLU A CA 1
ATOM 2479 C C . GLU A 1 309 ? -6.707 -51.625 -56.812 1 58.59 309 GLU A C 1
ATOM 2481 O O . GLU A 1 309 ? -6.457 -51.438 -55.625 1 58.59 309 GLU A O 1
ATOM 2486 N N . GLN A 1 310 ? -6.891 -50.688 -57.719 1 63.34 310 GLN A N 1
ATOM 2487 C CA . GLN A 1 310 ? -6.652 -49.312 -57.312 1 63.34 310 GLN A CA 1
ATOM 2488 C C . GLN A 1 310 ? -7.785 -48.781 -56.438 1 63.34 310 GLN A C 1
ATOM 2490 O O . GLN A 1 310 ? -7.543 -48.094 -55.438 1 63.34 310 GLN A O 1
ATOM 2495 N N . ALA A 1 311 ? -8.922 -49.219 -56.875 1 64.75 311 ALA A N 1
ATOM 2496 C CA . ALA A 1 311 ? -10.078 -48.812 -56.094 1 64.75 311 ALA A CA 1
ATOM 2497 C C . ALA A 1 311 ? -10.07 -49.469 -54.719 1 64.75 311 ALA A C 1
ATOM 2499 O O . ALA A 1 311 ? -10.375 -48.844 -53.719 1 64.75 311 ALA A O 1
ATOM 2500 N N . GLU A 1 312 ? -9.852 -50.781 -54.688 1 66.31 312 GLU A N 1
ATOM 2501 C CA . GLU A 1 312 ? -9.766 -51.5 -53.438 1 66.31 312 GLU A CA 1
ATOM 2502 C C . GLU A 1 312 ? -8.664 -50.938 -52.562 1 66.31 312 GLU A C 1
ATOM 2504 O O . GLU A 1 312 ? -8.828 -50.844 -51.344 1 66.31 312 GLU A O 1
ATOM 2509 N N . SER A 1 313 ? -7.621 -50.562 -53.188 1 71.62 313 SER A N 1
ATOM 2510 C CA . SER A 1 313 ? -6.504 -50 -52.469 1 71.62 313 SER A CA 1
ATOM 2511 C C . SER A 1 313 ? -6.879 -48.625 -51.875 1 71.62 313 SER A C 1
ATOM 2513 O O . SER A 1 313 ? -6.508 -48.312 -50.75 1 71.62 313 SER A O 1
ATOM 2515 N N . ARG A 1 314 ? -7.629 -47.875 -52.562 1 72.75 314 ARG A N 1
ATOM 2516 C CA . ARG A 1 314 ? -8.086 -46.562 -52.094 1 72.75 314 ARG A CA 1
ATOM 2517 C C . ARG A 1 314 ? -9.062 -46.75 -50.938 1 72.75 314 ARG A C 1
ATOM 2519 O O . ARG A 1 314 ? -9 -46 -49.938 1 72.75 314 ARG A O 1
ATOM 2526 N N . LEU A 1 315 ? -9.953 -47.625 -51.125 1 70.12 315 LEU A N 1
ATOM 2527 C CA . LEU A 1 315 ? -10.922 -47.906 -50.062 1 70.12 315 LEU A CA 1
ATOM 2528 C C . LEU A 1 315 ? -10.219 -48.344 -48.781 1 70.12 315 LEU A C 1
ATOM 2530 O O . LEU A 1 315 ? -10.578 -47.938 -47.688 1 70.12 315 LEU A O 1
ATOM 2534 N N . THR A 1 316 ? -9.305 -49.25 -49 1 74.88 316 THR A N 1
ATOM 2535 C CA . THR A 1 316 ? -8.539 -49.75 -47.875 1 74.88 316 THR A CA 1
ATOM 2536 C C . THR A 1 316 ? -7.754 -48.625 -47.219 1 74.88 316 THR A C 1
ATOM 2538 O O . THR A 1 316 ? -7.668 -48.562 -46 1 74.88 316 THR A O 1
ATOM 2541 N N . GLN A 1 317 ? -7.293 -47.781 -48.062 1 75 317 GLN A N 1
ATOM 2542 C CA . GLN A 1 317 ? -6.559 -46.625 -47.531 1 75 317 GLN A CA 1
ATOM 2543 C C . GLN A 1 317 ? -7.484 -45.688 -46.781 1 75 317 GLN A C 1
ATOM 2545 O O . GLN A 1 317 ? -7.113 -45.156 -45.719 1 75 317 GLN A O 1
ATOM 2550 N N . GLN A 1 318 ? -8.555 -45.469 -47.375 1 74.25 318 GLN A N 1
ATOM 2551 C CA . GLN A 1 318 ? -9.539 -44.625 -46.688 1 74.25 318 GLN A CA 1
ATOM 2552 C C . GLN A 1 318 ? -9.977 -45.25 -45.375 1 74.25 318 GLN A C 1
ATOM 2554 O O . GLN A 1 318 ? -10.125 -44.531 -44.375 1 74.25 318 GLN A O 1
ATOM 2559 N N . GLU A 1 319 ? -10.172 -46.5 -45.469 1 74.31 319 GLU A N 1
ATOM 2560 C CA . GLU A 1 319 ? -10.57 -47.188 -44.25 1 74.31 319 GLU A CA 1
ATOM 2561 C C . GLU A 1 319 ? -9.484 -47.125 -43.156 1 74.31 319 GLU A C 1
ATOM 2563 O O . GLU A 1 319 ? -9.773 -46.906 -42 1 74.31 319 GLU A O 1
ATOM 2568 N N . ASN A 1 320 ? -8.344 -47.281 -43.594 1 78 320 ASN A N 1
ATOM 2569 C CA . ASN A 1 320 ? -7.223 -47.188 -42.656 1 78 320 ASN A CA 1
ATOM 2570 C C . ASN A 1 320 ? -7.102 -45.781 -42.062 1 78 320 ASN A C 1
ATOM 2572 O O . ASN A 1 320 ? -6.781 -45.625 -40.906 1 78 320 ASN A O 1
ATOM 2576 N N . THR A 1 321 ? -7.422 -44.844 -42.844 1 78.88 321 THR A N 1
ATOM 2577 C CA . THR A 1 321 ? -7.387 -43.469 -42.375 1 78.88 321 THR A CA 1
ATOM 2578 C C . THR A 1 321 ? -8.461 -43.219 -41.312 1 78.88 321 THR A C 1
ATOM 2580 O O . THR A 1 321 ? -8.203 -42.562 -40.312 1 78.88 321 THR A O 1
ATOM 2583 N N . ILE A 1 322 ? -9.5 -43.75 -41.562 1 78 322 ILE A N 1
ATOM 2584 C CA . ILE A 1 322 ? -10.602 -43.594 -40.625 1 78 322 ILE A CA 1
ATOM 2585 C C . ILE A 1 322 ? -10.258 -44.281 -39.281 1 78 322 ILE A C 1
ATOM 2587 O O . ILE A 1 322 ? -10.5 -43.719 -38.219 1 78 322 ILE A O 1
ATOM 2591 N N . ILE A 1 323 ? -9.734 -45.406 -39.406 1 78.69 323 ILE A N 1
ATOM 2592 C CA . ILE A 1 323 ? -9.367 -46.188 -38.188 1 78.69 323 ILE A CA 1
ATOM 2593 C C . ILE A 1 323 ? -8.312 -45.406 -37.406 1 78.69 323 ILE A C 1
ATOM 2595 O O . ILE A 1 323 ? -8.398 -45.312 -36.188 1 78.69 323 ILE A O 1
ATOM 2599 N N . THR A 1 324 ? -7.402 -44.906 -38.094 1 80.44 324 THR A N 1
ATOM 2600 C CA . THR A 1 324 ? -6.344 -44.125 -37.438 1 80.44 324 THR A CA 1
ATOM 2601 C C . THR A 1 324 ? -6.906 -42.906 -36.781 1 80.44 324 THR A C 1
ATOM 2603 O O . THR A 1 324 ? -6.492 -42.531 -35.656 1 80.44 324 THR A O 1
ATOM 2606 N N . MET A 1 325 ? -7.82 -42.312 -37.406 1 81.38 325 MET A N 1
ATOM 2607 C CA . MET A 1 325 ? -8.445 -41.125 -36.844 1 81.38 325 MET A CA 1
ATOM 2608 C C . MET A 1 325 ? -9.195 -41.469 -35.562 1 81.38 325 MET A C 1
ATOM 2610 O O . MET A 1 325 ? -9.172 -40.688 -34.594 1 81.38 325 MET A O 1
ATOM 2614 N N . GLU A 1 326 ? -9.828 -42.5 -35.625 1 80.94 326 GLU A N 1
ATOM 2615 C CA . GLU A 1 326 ? -10.57 -42.938 -34.438 1 80.94 326 GLU A CA 1
ATOM 2616 C C . GLU A 1 326 ? -9.625 -43.281 -33.281 1 80.94 326 GLU A C 1
ATOM 2618 O O . GLU A 1 326 ? -9.914 -42.969 -32.125 1 80.94 326 GLU A O 1
ATOM 2623 N N . MET A 1 327 ? -8.562 -43.906 -33.688 1 83.75 327 MET A N 1
ATOM 2624 C CA . MET A 1 327 ? -7.586 -44.281 -32.656 1 83.75 327 MET A CA 1
ATOM 2625 C C . MET A 1 327 ? -6.973 -43.031 -32.031 1 83.75 327 MET A C 1
ATOM 2627 O O . MET A 1 327 ? -6.73 -43 -30.828 1 83.75 327 MET A O 1
ATOM 2631 N N . ARG A 1 328 ? -6.746 -42.125 -32.812 1 84.94 328 ARG A N 1
ATOM 2632 C CA . ARG A 1 328 ? -6.188 -40.875 -32.312 1 84.94 328 ARG A CA 1
ATOM 2633 C C . ARG A 1 328 ? -7.172 -40.156 -31.422 1 84.94 328 ARG A C 1
ATOM 2635 O O . ARG A 1 328 ? -6.77 -39.531 -30.438 1 84.94 328 ARG A O 1
ATOM 2642 N N . ARG A 1 329 ? -8.398 -40.156 -31.812 1 82.81 329 ARG A N 1
ATOM 2643 C CA . ARG A 1 329 ? -9.438 -39.562 -30.984 1 82.81 329 ARG A CA 1
ATOM 2644 C C . ARG A 1 329 ? -9.492 -40.188 -29.609 1 82.81 329 ARG A C 1
ATOM 2646 O O . ARG A 1 329 ? -9.562 -39.5 -28.594 1 82.81 329 ARG A O 1
ATOM 2653 N N . TYR A 1 330 ? -9.438 -41.531 -29.625 1 83.81 330 TYR A N 1
ATOM 2654 C CA . TYR A 1 330 ? -9.469 -42.219 -28.344 1 83.81 330 TYR A CA 1
ATOM 2655 C C . TYR A 1 330 ? -8.227 -41.938 -27.531 1 83.81 330 TYR A C 1
ATOM 2657 O O . TYR A 1 330 ? -8.305 -41.781 -26.297 1 83.81 330 TYR A O 1
ATOM 2665 N N . PHE A 1 331 ? -7.176 -41.844 -28.172 1 87.62 331 PHE A N 1
ATOM 2666 C CA . PHE A 1 331 ? -5.926 -41.531 -27.5 1 87.62 331 PHE A CA 1
ATOM 2667 C C . PHE A 1 331 ? -5.98 -40.125 -26.875 1 87.62 331 PHE A C 1
ATOM 2669 O O . PHE A 1 331 ? -5.539 -39.938 -25.75 1 87.62 331 PHE A O 1
ATOM 2676 N N . SER A 1 332 ? -6.477 -39.25 -27.641 1 88.69 332 SER A N 1
ATOM 2677 C CA . SER A 1 332 ? -6.594 -37.875 -27.156 1 88.69 332 SER A CA 1
ATOM 2678 C C . SER A 1 332 ? -7.469 -37.781 -25.906 1 88.69 332 SER A C 1
ATOM 2680 O O . SER A 1 332 ? -7.156 -37.062 -24.969 1 88.69 332 SER A O 1
ATOM 2682 N N . LEU A 1 333 ? -8.508 -38.531 -25.906 1 86.75 333 LEU A N 1
ATOM 2683 C CA . LEU A 1 333 ? -9.414 -38.562 -24.75 1 86.75 333 LEU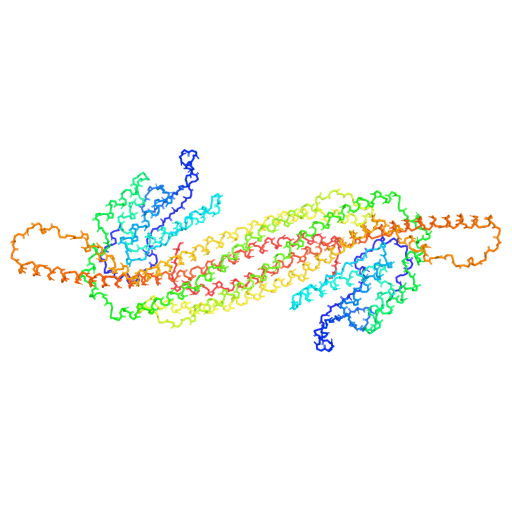 A CA 1
ATOM 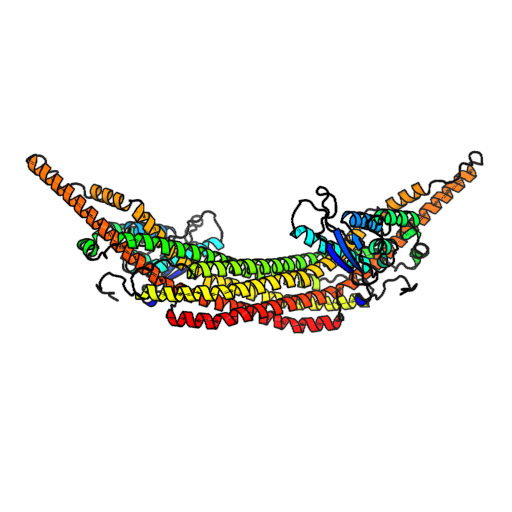2684 C C . LEU A 1 333 ? -8.75 -39.188 -23.547 1 86.75 333 LEU A C 1
ATOM 2686 O O . LEU A 1 333 ? -8.953 -38.75 -22.406 1 86.75 333 LEU A O 1
ATOM 2690 N N . LEU A 1 334 ? -8.016 -40.188 -23.859 1 87.12 334 LEU A N 1
ATOM 2691 C CA . LEU A 1 334 ? -7.289 -40.844 -22.781 1 87.12 334 LEU A CA 1
ATOM 2692 C C . LEU A 1 334 ? -6.27 -39.906 -22.156 1 87.12 334 LEU A C 1
ATOM 2694 O O . LEU A 1 334 ? -6.152 -39.844 -20.922 1 87.12 334 LEU A O 1
ATOM 2698 N N . CYS A 1 335 ? -5.508 -39.219 -22.953 1 90.5 335 CYS A N 1
ATOM 2699 C CA . CYS A 1 335 ? -4.535 -38.25 -22.453 1 90.5 335 CYS A CA 1
ATOM 2700 C C . CYS A 1 335 ? -5.215 -37.156 -21.641 1 90.5 335 CYS A C 1
ATOM 2702 O O . CYS A 1 335 ? -4.723 -36.781 -20.578 1 90.5 335 CYS A O 1
ATOM 2704 N N . LEU A 1 336 ? -6.316 -36.688 -22.141 1 89.94 336 LEU A N 1
ATOM 2705 C CA . LEU A 1 336 ? -7.062 -35.656 -21.438 1 89.94 336 LEU A CA 1
ATOM 2706 C C . LEU A 1 336 ? -7.477 -36.156 -20.047 1 89.94 336 LEU A C 1
ATOM 2708 O O . LEU A 1 336 ? -7.395 -35.406 -19.078 1 89.94 336 LEU A O 1
ATOM 2712 N N . HIS A 1 337 ? -7.906 -37.312 -20.016 1 86.5 337 HIS A N 1
ATOM 2713 C CA . HIS A 1 337 ? -8.297 -37.906 -18.734 1 86.5 337 HIS A CA 1
ATOM 2714 C C . HIS A 1 337 ? -7.105 -37.969 -17.781 1 86.5 337 HIS A C 1
ATOM 2716 O O . HIS A 1 337 ? -7.23 -37.625 -16.609 1 86.5 337 HIS A O 1
ATOM 2722 N N . GLN A 1 338 ? -6.023 -38.406 -18.297 1 87.69 338 GLN A N 1
ATOM 2723 C CA . GLN A 1 338 ? -4.82 -38.531 -17.484 1 87.69 338 GLN A CA 1
ATOM 2724 C C . GLN A 1 338 ? -4.367 -37.156 -17 1 87.69 338 GLN A C 1
ATOM 2726 O O . GLN A 1 338 ? -3.992 -36.969 -15.836 1 87.69 338 GLN A O 1
ATOM 2731 N N . GLU A 1 339 ? -4.371 -36.188 -17.859 1 92.69 339 GLU A N 1
ATOM 2732 C CA . GLU A 1 339 ? -3.955 -34.812 -17.516 1 92.69 339 GLU A CA 1
ATOM 2733 C C . GLU A 1 339 ? -4.895 -34.188 -16.484 1 92.69 339 GLU A C 1
ATOM 2735 O O . GLU A 1 339 ? -4.465 -33.406 -15.648 1 92.69 339 GLU A O 1
ATOM 2740 N N . THR A 1 340 ? -6.164 -34.5 -16.594 1 89.06 340 THR A N 1
ATOM 2741 C CA . THR A 1 340 ? -7.121 -34.031 -15.602 1 89.06 340 THR A CA 1
ATOM 2742 C C . THR A 1 340 ? -6.754 -34.562 -14.219 1 89.06 340 THR A C 1
ATOM 2744 O O . THR A 1 340 ? -6.766 -33.812 -13.242 1 89.06 340 THR A O 1
ATOM 2747 N N . GLN A 1 341 ? -6.434 -35.781 -14.203 1 84.44 341 GLN A N 1
ATOM 2748 C CA . GLN A 1 341 ? -6.035 -36.375 -12.93 1 84.44 341 GLN A CA 1
ATOM 2749 C C . GLN A 1 341 ? -4.777 -35.719 -12.383 1 84.44 341 GLN A C 1
ATOM 2751 O O . GLN A 1 341 ? -4.648 -35.531 -11.172 1 84.44 341 GLN A O 1
ATOM 2756 N N . LEU A 1 342 ? -3.896 -35.438 -13.242 1 87.94 342 LEU A N 1
ATOM 2757 C CA . LEU A 1 342 ? -2.652 -34.781 -12.836 1 87.94 342 LEU A CA 1
ATOM 2758 C C . LEU A 1 342 ? -2.924 -33.438 -12.203 1 87.94 342 LEU A C 1
ATOM 2760 O O . LEU A 1 342 ? -2.279 -33.062 -11.219 1 87.94 342 LEU A O 1
ATOM 2764 N N . VAL A 1 343 ? -3.844 -32.656 -12.734 1 89.75 343 VAL A N 1
ATOM 2765 C CA . VAL A 1 343 ? -4.199 -31.359 -12.188 1 89.75 343 VAL A CA 1
ATOM 2766 C C . VAL A 1 343 ? -4.668 -31.516 -10.742 1 89.75 343 VAL A C 1
ATOM 2768 O O . VAL A 1 343 ? -4.281 -30.734 -9.875 1 89.75 343 VAL A O 1
ATOM 2771 N N . PHE A 1 344 ? -5.453 -32.469 -10.5 1 81.62 344 PHE A N 1
ATOM 2772 C CA . PHE A 1 344 ? -6.023 -32.656 -9.172 1 81.62 344 PHE A CA 1
ATOM 2773 C C . PHE A 1 344 ? -4.953 -33.125 -8.188 1 81.62 344 PHE A C 1
ATOM 2775 O O . PHE A 1 344 ? -5.09 -32.906 -6.977 1 81.62 344 PHE A O 1
ATOM 2782 N N . THR A 1 345 ? -3.865 -33.688 -8.719 1 81.12 345 THR A N 1
ATOM 2783 C CA . THR A 1 345 ? -2.744 -34.062 -7.863 1 81.12 345 THR A CA 1
ATOM 2784 C C . THR A 1 345 ? -2.023 -32.812 -7.332 1 81.12 345 THR A C 1
ATOM 2786 O O . THR A 1 345 ? -1.342 -32.875 -6.309 1 81.12 345 THR A O 1
ATOM 2789 N N . TYR A 1 346 ? -2.18 -31.688 -8 1 82.69 346 TYR A N 1
ATOM 2790 C CA . TYR A 1 346 ? -1.507 -30.453 -7.609 1 82.69 346 TYR A CA 1
ATOM 2791 C C . TYR A 1 346 ? -2.344 -29.672 -6.605 1 82.69 346 TYR A C 1
ATOM 2793 O O . TYR A 1 346 ? -1.842 -28.766 -5.953 1 82.69 346 TYR A O 1
ATOM 2801 N N . LEU A 1 347 ? -3.588 -30 -6.355 1 78.88 347 LEU A N 1
ATOM 2802 C CA . LEU A 1 347 ? -4.516 -29.172 -5.594 1 78.88 347 LEU A CA 1
ATOM 2803 C C . LEU A 1 347 ? -4.145 -29.156 -4.117 1 78.88 347 LEU A C 1
ATOM 2805 O O . LEU A 1 347 ? -4.305 -28.125 -3.445 1 78.88 347 LEU A O 1
ATOM 2809 N N . PRO A 1 348 ? -3.533 -30.219 -3.656 1 74.81 348 PRO A N 1
ATOM 2810 C CA . PRO A 1 348 ? -3.1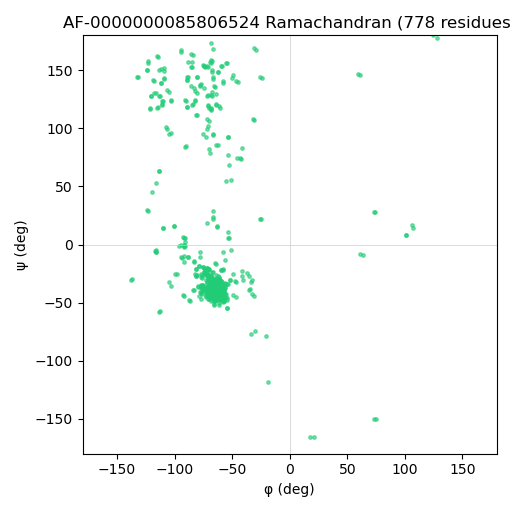19 -30.141 -2.252 1 74.81 348 PRO A CA 1
ATOM 2811 C C . PRO A 1 348 ? -2.059 -29.078 -2.002 1 74.81 348 PRO A C 1
ATOM 2813 O O . PRO A 1 348 ? -1.849 -28.672 -0.857 1 74.81 348 PRO A O 1
ATOM 2816 N N . LEU A 1 349 ? -1.412 -28.609 -3.074 1 79.62 349 LEU A N 1
ATOM 2817 C CA . LEU A 1 349 ? -0.451 -27.516 -2.955 1 79.62 349 LEU A CA 1
ATOM 2818 C C . LEU A 1 349 ? -1.117 -26.266 -2.396 1 79.62 349 LEU A C 1
ATOM 2820 O O . LEU A 1 349 ? -0.448 -25.406 -1.814 1 79.62 349 LEU A O 1
ATOM 2824 N N . VAL A 1 350 ? -2.426 -26.219 -2.543 1 80.94 350 VAL A N 1
ATOM 2825 C CA . VAL A 1 350 ? -3.178 -25.047 -2.113 1 80.94 350 VAL A CA 1
ATOM 2826 C C . VAL A 1 350 ? -3.053 -24.875 -0.601 1 80.94 350 VAL A C 1
ATOM 2828 O O . VAL A 1 350 ? -2.834 -23.766 -0.111 1 80.94 350 VAL A O 1
ATOM 2831 N N . THR A 1 351 ? -3.131 -25.938 0.078 1 78.44 351 THR A N 1
ATOM 2832 C CA . THR A 1 351 ? -3.047 -25.891 1.533 1 78.44 351 THR A CA 1
ATOM 2833 C C . THR A 1 351 ? -1.649 -25.469 1.977 1 78.44 351 THR A C 1
ATOM 2835 O O . THR A 1 351 ? -1.502 -24.672 2.91 1 78.44 351 THR A O 1
ATOM 2838 N N . SER A 1 352 ? -0.718 -25.984 1.278 1 83.56 352 SER A N 1
ATOM 2839 C CA . SER A 1 352 ? 0.658 -25.609 1.587 1 83.56 352 SER A CA 1
ATOM 2840 C C . SER A 1 352 ? 0.904 -24.141 1.303 1 83.56 352 SER A C 1
ATOM 2842 O O . SER A 1 352 ? 1.592 -23.453 2.068 1 83.56 352 SER A O 1
ATOM 2844 N N . ILE A 1 353 ? 0.42 -23.688 0.264 1 88.06 353 ILE A N 1
ATOM 2845 C CA . ILE A 1 353 ? 0.59 -22.281 -0.119 1 88.06 353 ILE A CA 1
ATOM 2846 C C . ILE A 1 353 ? -0.08 -21.375 0.915 1 88.06 353 ILE A C 1
ATOM 2848 O O . ILE A 1 353 ? 0.499 -20.375 1.341 1 88.06 353 ILE A O 1
ATOM 2852 N N . LEU A 1 354 ? -1.287 -21.703 1.356 1 88.38 354 LEU A N 1
ATOM 2853 C CA . LEU A 1 354 ? -2.002 -20.922 2.357 1 88.38 354 LEU A CA 1
ATOM 2854 C C . LEU A 1 354 ? -1.265 -20.938 3.691 1 88.38 354 LEU A C 1
ATOM 2856 O O . LEU A 1 354 ? -1.213 -19.938 4.395 1 88.38 354 LEU A O 1
ATOM 2860 N N . GLY A 1 355 ? -0.752 -22.125 3.947 1 87.38 355 GLY A N 1
ATOM 2861 C CA . GLY A 1 355 ? 0.059 -22.219 5.152 1 87.38 355 GLY A CA 1
ATOM 2862 C C . GLY A 1 355 ? 1.276 -21.312 5.121 1 87.38 355 GLY A C 1
ATOM 2863 O O . GLY A 1 355 ? 1.561 -20.609 6.098 1 87.38 355 GLY A O 1
ATOM 2864 N N . THR A 1 356 ? 1.952 -21.344 4.047 1 89.69 356 THR A N 1
ATOM 2865 C CA . THR A 1 356 ? 3.123 -20.5 3.873 1 89.69 356 THR A CA 1
ATOM 2866 C C . THR A 1 356 ? 2.727 -19.016 3.902 1 89.69 356 THR A C 1
ATOM 2868 O O . THR A 1 356 ? 3.461 -18.188 4.438 1 89.69 356 THR A O 1
ATOM 2871 N N . PHE A 1 357 ? 1.58 -18.781 3.346 1 93.62 357 PHE A N 1
ATOM 2872 C CA . PHE A 1 357 ? 1.052 -17.422 3.336 1 93.62 357 PHE A CA 1
ATOM 2873 C C . PHE A 1 357 ? 0.824 -16.906 4.754 1 93.62 357 PHE A C 1
ATOM 2875 O O . PHE A 1 357 ? 1.309 -15.844 5.125 1 93.62 357 PHE A O 1
ATOM 2882 N N . VAL A 1 358 ? 0.176 -17.641 5.512 1 92.44 358 VAL A N 1
ATOM 2883 C CA . VAL A 1 358 ? -0.13 -17.266 6.887 1 92.44 358 VAL A CA 1
ATOM 2884 C C . VAL A 1 358 ? 1.163 -17.141 7.691 1 92.44 358 VAL A C 1
ATOM 2886 O O . VAL A 1 358 ? 1.344 -16.203 8.461 1 92.44 358 VAL A O 1
ATOM 2889 N N . HIS A 1 359 ? 2.027 -18.062 7.453 1 91.94 359 HIS A N 1
ATOM 2890 C CA . HIS A 1 359 ? 3.307 -18.016 8.156 1 91.94 359 HIS A CA 1
ATOM 2891 C C . HIS A 1 359 ? 4.094 -16.766 7.809 1 91.94 359 HIS A C 1
ATOM 2893 O O . HIS A 1 359 ? 4.691 -16.141 8.688 1 91.94 359 HIS A O 1
ATOM 2899 N N . SER A 1 360 ? 4.105 -16.484 6.551 1 94.19 360 SER A N 1
ATOM 2900 C CA . SER A 1 360 ? 4.797 -15.281 6.098 1 94.19 360 SER A CA 1
ATOM 2901 C C . SER A 1 360 ? 4.242 -14.039 6.777 1 94.19 360 SER A C 1
ATOM 2903 O O . SER A 1 360 ? 5 -13.164 7.191 1 94.19 360 SER A O 1
ATOM 2905 N N . GLN A 1 361 ? 2.938 -13.953 6.938 1 94.88 361 GLN A N 1
ATOM 2906 C CA . GLN A 1 361 ? 2.301 -12.797 7.566 1 94.88 361 GLN A CA 1
ATOM 2907 C C . GLN A 1 361 ? 2.611 -12.742 9.062 1 94.88 361 GLN A C 1
ATOM 2909 O O . GLN A 1 361 ? 2.885 -11.672 9.609 1 94.88 361 GLN A O 1
ATOM 2914 N N . ILE A 1 362 ? 2.566 -13.898 9.703 1 94.81 362 ILE A N 1
ATOM 2915 C CA . ILE A 1 362 ? 2.881 -13.961 11.125 1 94.81 362 ILE A CA 1
ATOM 2916 C C . ILE A 1 362 ? 4.309 -13.469 11.359 1 94.81 362 ILE A C 1
ATOM 2918 O O . ILE A 1 362 ? 4.547 -12.625 12.227 1 94.81 362 ILE A O 1
ATOM 2922 N N . GLN A 1 363 ? 5.18 -13.969 10.555 1 94.81 363 GLN A N 1
ATOM 2923 C CA . GLN A 1 363 ? 6.582 -13.594 10.695 1 94.81 363 GLN A CA 1
ATOM 2924 C C . GLN A 1 363 ? 6.781 -12.102 10.422 1 94.81 363 GLN A C 1
ATOM 2926 O O . GLN A 1 363 ? 7.52 -11.422 11.141 1 94.81 363 GLN A O 1
ATOM 2931 N N . GLY A 1 364 ? 6.195 -11.625 9.375 1 95.69 364 GLY A N 1
ATOM 2932 C CA . GLY A 1 364 ? 6.309 -10.219 9.031 1 95.69 364 GLY A CA 1
ATOM 2933 C C . GLY A 1 364 ? 5.824 -9.297 10.133 1 95.69 364 GLY A C 1
ATOM 2934 O O . GLY A 1 364 ? 6.512 -8.344 10.5 1 95.69 364 GLY A O 1
ATOM 2935 N N . HIS A 1 365 ? 4.648 -9.523 10.703 1 95.69 365 HIS A N 1
ATOM 2936 C CA . HIS A 1 365 ? 4.082 -8.688 11.758 1 95.69 365 HIS A CA 1
ATOM 2937 C C . HIS A 1 365 ? 4.898 -8.797 13.047 1 95.69 365 HIS A C 1
ATOM 2939 O O . HIS A 1 365 ? 5.023 -7.828 13.789 1 95.69 365 HIS A O 1
ATOM 2945 N N . LYS A 1 366 ? 5.398 -9.969 13.25 1 95.31 366 LYS A N 1
ATOM 2946 C CA . LYS A 1 366 ? 6.242 -10.148 14.43 1 95.31 366 LYS A CA 1
ATOM 2947 C C . LYS A 1 366 ? 7.527 -9.336 14.32 1 95.31 366 LYS A C 1
ATOM 2949 O O . LYS A 1 366 ? 7.883 -8.602 15.242 1 95.31 366 LYS A O 1
ATOM 2954 N N . GLU A 1 367 ? 8.195 -9.5 13.203 1 95.5 367 GLU A N 1
ATOM 2955 C CA . GLU A 1 367 ? 9.461 -8.789 12.992 1 95.5 367 GLU A CA 1
ATOM 2956 C C . GLU A 1 367 ? 9.258 -7.277 13.031 1 95.5 367 GLU A C 1
ATOM 2958 O O . GLU A 1 367 ? 10.016 -6.562 13.695 1 95.5 367 GLU A O 1
ATOM 2963 N N . MET A 1 368 ? 8.227 -6.805 12.367 1 95.5 368 MET A N 1
ATOM 2964 C CA . MET A 1 368 ? 7.934 -5.375 12.359 1 95.5 368 MET A CA 1
ATOM 2965 C C . MET A 1 368 ? 7.508 -4.902 13.75 1 95.5 368 MET A C 1
ATOM 2967 O O . MET A 1 368 ? 7.941 -3.846 14.211 1 95.5 368 MET A O 1
ATOM 2971 N N . GLY A 1 369 ? 6.633 -5.703 14.375 1 94.62 369 GLY A N 1
ATOM 2972 C CA . GLY A 1 369 ? 6.191 -5.363 15.711 1 94.62 369 GLY A CA 1
ATOM 2973 C C . GLY A 1 369 ? 7.332 -5.227 16.703 1 94.62 369 GLY A C 1
ATOM 2974 O O . GLY A 1 369 ? 7.324 -4.328 17.547 1 94.62 369 GLY A O 1
ATOM 2975 N N . ASP A 1 370 ? 8.297 -6.02 16.594 1 94.69 370 ASP A N 1
ATOM 2976 C CA . ASP A 1 370 ? 9.461 -5.988 17.469 1 94.69 370 ASP A CA 1
ATOM 2977 C C . ASP A 1 370 ? 10.258 -4.699 17.281 1 94.69 370 ASP A C 1
ATOM 2979 O O . ASP A 1 370 ? 10.648 -4.055 18.266 1 94.69 370 ASP A O 1
ATOM 2983 N N . VAL A 1 371 ? 10.531 -4.363 16.062 1 94 371 VAL A N 1
ATOM 2984 C CA . VAL A 1 371 ? 11.32 -3.172 15.789 1 94 371 VAL A CA 1
ATOM 2985 C C . VAL A 1 371 ? 10.562 -1.928 16.234 1 94 371 VAL A C 1
ATOM 2987 O O . VAL A 1 371 ? 11.133 -1.039 16.875 1 94 371 VAL A O 1
ATOM 2990 N N . TRP A 1 372 ? 9.234 -1.846 15.977 1 94.06 372 TRP A N 1
ATOM 2991 C CA . TRP A 1 372 ? 8.422 -0.73 16.438 1 94.06 372 TRP A CA 1
ATOM 2992 C C . TRP A 1 372 ? 8.398 -0.669 17.969 1 94.06 372 TRP A C 1
ATOM 2994 O O . TRP A 1 372 ? 8.461 0.414 18.547 1 94.06 372 TRP A O 1
ATOM 3004 N N . GLY A 1 373 ? 8.266 -1.84 18.562 1 91.94 373 GLY A N 1
ATOM 3005 C CA . GLY A 1 373 ? 8.266 -1.917 20.016 1 91.94 373 GLY A CA 1
ATOM 3006 C C . GLY A 1 373 ? 9.539 -1.384 20.641 1 91.94 373 GLY A C 1
ATOM 3007 O O . GLY A 1 373 ? 9.508 -0.78 21.719 1 91.94 373 GLY A O 1
ATOM 3008 N N . ASP A 1 374 ? 10.594 -1.522 19.984 1 90.69 374 ASP A N 1
ATOM 3009 C CA . ASP A 1 374 ? 11.891 -1.067 20.469 1 90.69 374 ASP A CA 1
ATOM 3010 C C . ASP A 1 374 ? 12.023 0.45 20.359 1 90.69 374 ASP A C 1
ATOM 3012 O O . ASP A 1 374 ? 12.883 1.056 21 1 90.69 374 ASP A O 1
ATOM 3016 N N . LEU A 1 375 ? 11.188 1.026 19.531 1 88.31 375 LEU A N 1
ATOM 3017 C CA . LEU A 1 375 ? 11.227 2.471 19.328 1 88.31 375 LEU A CA 1
ATOM 3018 C C . LEU A 1 375 ? 10.484 3.195 20.438 1 88.31 375 LEU A C 1
ATOM 3020 O O . LEU A 1 375 ? 10.781 4.355 20.734 1 88.31 375 LEU A O 1
ATOM 3024 N N . HIS A 1 376 ? 9.609 2.523 21.125 1 82.44 376 HIS A N 1
ATOM 3025 C CA . HIS A 1 376 ? 8.727 3.145 22.109 1 82.44 376 HIS A CA 1
ATOM 3026 C C . HIS A 1 376 ? 9.516 3.713 23.281 1 82.44 376 HIS A C 1
ATOM 3028 O O . HIS A 1 376 ? 9.328 4.871 23.656 1 82.44 376 HIS A O 1
ATOM 3034 N N . PRO A 1 377 ? 10.484 3.008 23.828 1 81.56 377 PRO A N 1
ATOM 3035 C CA . PRO A 1 377 ? 11.258 3.564 24.938 1 81.56 377 PRO A CA 1
ATOM 3036 C C . PRO A 1 377 ? 12.148 4.73 24.516 1 81.56 377 PRO A C 1
ATOM 3038 O O . PRO A 1 377 ? 12.406 5.641 25.297 1 81.56 377 PRO A O 1
ATOM 3041 N N . LYS A 1 378 ? 12.531 4.766 23.312 1 78.88 378 LYS A N 1
ATOM 3042 C CA . LYS A 1 378 ? 13.391 5.836 22.812 1 78.88 378 LYS A CA 1
ATOM 3043 C C . LYS A 1 378 ? 12.617 7.148 22.703 1 78.88 378 LYS A C 1
ATOM 3045 O O . LYS A 1 378 ? 13.18 8.227 22.875 1 78.88 378 LYS A O 1
ATOM 3050 N N . LEU A 1 379 ? 11.328 7.031 22.406 1 78.5 379 LEU A N 1
ATOM 3051 C CA . LEU A 1 379 ? 10.477 8.211 22.281 1 78.5 379 LEU A CA 1
ATOM 3052 C C . LEU A 1 379 ? 10.047 8.727 23.656 1 78.5 379 LEU A C 1
ATOM 3054 O O . LEU A 1 379 ? 9.828 9.922 23.828 1 78.5 379 LEU A O 1
ATOM 3058 N N . LYS A 1 380 ? 9.82 7.801 24.594 1 71.88 380 LYS A N 1
ATOM 3059 C CA . LYS A 1 380 ? 9.453 8.227 25.938 1 71.88 380 LYS A CA 1
ATOM 3060 C C . LYS A 1 380 ? 10.477 9.211 26.5 1 71.88 380 LYS A C 1
ATOM 3062 O O . LYS A 1 380 ? 10.109 10.18 27.188 1 71.88 380 LYS A O 1
ATOM 3067 N N . ASP A 1 381 ? 11.641 9.039 26.172 1 66.5 381 ASP A N 1
ATOM 3068 C CA . ASP A 1 381 ? 12.688 9.953 26.609 1 66.5 381 ASP A CA 1
ATOM 3069 C C . ASP A 1 381 ? 12.523 11.328 25.953 1 66.5 381 ASP A C 1
ATOM 3071 O O . ASP A 1 381 ? 12.828 12.352 26.562 1 66.5 381 ASP A O 1
ATOM 3075 N N . LEU A 1 382 ? 11.93 11.234 24.812 1 65.06 382 LEU A N 1
ATOM 3076 C CA . LEU A 1 382 ? 11.695 12.469 24.062 1 65.06 382 LEU A CA 1
ATOM 3077 C C . LEU A 1 382 ? 10.508 13.234 24.641 1 65.06 382 LEU A C 1
ATOM 3079 O O . LEU A 1 382 ? 10.539 14.461 24.719 1 65.06 382 LEU A O 1
ATOM 3083 N N . PHE A 1 383 ? 9.438 12.516 25.141 1 62.81 383 PHE A N 1
ATOM 3084 C CA . PHE A 1 383 ? 8.203 13.102 25.672 1 62.81 383 PHE A CA 1
ATOM 3085 C C . PHE A 1 383 ? 8.438 13.75 27.031 1 62.81 383 PHE A C 1
ATOM 3087 O O . PHE A 1 383 ? 7.773 14.727 27.375 1 62.81 383 PHE A O 1
ATOM 3094 N N . GLU A 1 384 ? 9.18 13.07 27.734 1 58.53 384 GLU A N 1
ATOM 3095 C CA . GLU A 1 384 ? 9.453 13.617 29.062 1 58.53 384 GLU A CA 1
ATOM 3096 C C . GLU A 1 384 ? 10.086 15.008 28.953 1 58.53 384 GLU A C 1
ATOM 3098 O O . GLU A 1 384 ? 9.906 15.844 29.844 1 58.53 384 GLU A O 1
ATOM 3103 N N . ILE A 1 385 ? 10.625 15.227 27.891 1 53.75 385 ILE A N 1
ATOM 3104 C CA . ILE A 1 385 ? 11.25 16.531 27.734 1 53.75 385 ILE A CA 1
ATOM 3105 C C . ILE A 1 385 ? 10.195 17.562 27.328 1 53.75 385 ILE A C 1
ATOM 3107 O O . ILE A 1 385 ? 10.234 18.703 27.797 1 53.75 385 ILE A O 1
ATOM 3111 N N . SER A 1 386 ? 9.234 17.156 26.438 1 54.81 386 SER A N 1
ATOM 3112 C CA . SER A 1 386 ? 8.352 18.156 25.844 1 54.81 386 SER A CA 1
ATOM 3113 C C . SER A 1 386 ? 7.09 18.344 26.688 1 54.81 386 SER A C 1
ATOM 3115 O O . SER A 1 386 ? 6.441 19.391 26.625 1 54.81 386 SER A O 1
ATOM 3117 N N . GLY A 1 387 ? 6.91 17.703 27.812 1 51.66 387 GLY A N 1
ATOM 3118 C CA . GLY A 1 387 ? 5.688 17.781 28.609 1 51.66 387 GLY A CA 1
ATOM 3119 C C . GLY A 1 387 ? 4.465 17.297 27.859 1 51.66 387 GLY A C 1
ATOM 3120 O O . GLY A 1 387 ? 4.48 17.203 26.625 1 51.66 387 GLY A O 1
ATOM 3121 N N . PRO A 1 388 ? 3.438 16.656 28.469 1 48.06 388 PRO A N 1
ATOM 3122 C CA . PRO A 1 388 ? 2.236 16.094 27.844 1 48.06 388 PRO A CA 1
ATOM 3123 C C . PRO A 1 388 ? 1.487 17.094 26.984 1 48.06 388 PRO A C 1
ATOM 3125 O O . PRO A 1 388 ? 1.212 18.219 27.422 1 48.06 388 PRO A O 1
ATOM 3128 N N . CYS A 1 389 ? 1.724 17.203 25.656 1 48.47 389 CYS A N 1
ATOM 3129 C CA . CYS A 1 389 ? 0.964 18.156 24.844 1 48.47 389 CYS A CA 1
ATOM 3130 C C . CYS A 1 389 ? -0.292 17.5 24.281 1 48.47 389 CYS A C 1
ATOM 3132 O O . CYS A 1 389 ? -0.208 16.531 23.531 1 48.47 389 CYS A O 1
ATOM 3134 N N . ASN A 1 390 ? -1.397 17.469 25.078 1 46.62 390 ASN A N 1
ATOM 3135 C CA . ASN A 1 390 ? -2.672 16.922 24.641 1 46.62 390 ASN A CA 1
ATOM 3136 C C . ASN A 1 390 ? -3.289 17.766 23.531 1 46.62 390 ASN A C 1
ATOM 3138 O O . ASN A 1 390 ? -3.381 18.984 23.656 1 46.62 390 ASN A O 1
ATOM 3142 N N . ILE A 1 391 ? -3.053 17.391 22.25 1 45.81 391 ILE A N 1
ATOM 3143 C CA . ILE A 1 391 ? -3.828 18.078 21.219 1 45.81 391 ILE A CA 1
ATOM 3144 C C . ILE A 1 391 ? -5.199 17.422 21.094 1 45.81 391 ILE A C 1
ATOM 3146 O O . ILE A 1 391 ? -5.297 16.188 21.016 1 45.81 391 ILE A O 1
ATOM 3150 N N . MET B 1 1 ? -12.805 34.344 31.547 1 22.61 1 MET B N 1
ATOM 3151 C CA . MET B 1 1 ? -11.516 34.531 32.219 1 22.61 1 MET B CA 1
ATOM 3152 C C . MET B 1 1 ? -10.641 35.531 31.484 1 22.61 1 MET B C 1
ATOM 3154 O O . MET B 1 1 ? -10.508 35.469 30.25 1 22.61 1 MET B O 1
ATOM 3158 N N . HIS B 1 2 ? -10.414 36.75 31.969 1 24.91 2 HIS B N 1
ATOM 3159 C CA . HIS B 1 2 ? -9.75 38 31.672 1 24.91 2 HIS B CA 1
ATOM 3160 C C . HIS B 1 2 ? -8.273 37.781 31.375 1 24.91 2 HIS B C 1
ATOM 3162 O O . HIS B 1 2 ? -7.461 37.625 32.281 1 24.91 2 HIS B O 1
ATOM 3168 N N . LEU B 1 3 ? -7.875 36.938 30.438 1 34.31 3 LEU B N 1
ATOM 3169 C CA . LEU B 1 3 ? -6.445 36.938 30.156 1 34.31 3 LEU B CA 1
ATOM 3170 C C . LEU B 1 3 ? -5.883 38.344 30.109 1 34.31 3 LEU B C 1
ATOM 3172 O O . LEU B 1 3 ? -6.246 39.125 29.234 1 34.31 3 LEU B O 1
ATOM 3176 N N . GLY B 1 4 ? -5.73 39.031 31.297 1 30.66 4 GLY B N 1
ATOM 3177 C CA . GLY B 1 4 ? -5.168 40.344 31.578 1 30.66 4 GLY B CA 1
ATOM 3178 C C . GLY B 1 4 ? -4.07 40.75 30.625 1 30.66 4 GLY B C 1
ATOM 3179 O O . GLY B 1 4 ? -3.605 39.906 29.812 1 30.66 4 GLY B O 1
ATOM 3180 N N . GLN B 1 5 ? -3.648 42.125 30.688 1 32.91 5 GLN B N 1
ATOM 3181 C CA . GLN B 1 5 ? -2.736 43.031 30 1 32.91 5 GLN B CA 1
ATOM 3182 C C . GLN B 1 5 ? -1.327 42.469 29.938 1 32.91 5 GLN B C 1
ATOM 3184 O O . GLN B 1 5 ? -0.362 43.094 30.344 1 32.91 5 GLN B O 1
ATOM 3189 N N . GLN B 1 6 ? -1.066 41.25 30.375 1 34.59 6 GLN B N 1
ATOM 3190 C CA . GLN B 1 6 ? 0.347 40.906 30.453 1 34.59 6 GLN B CA 1
ATOM 3191 C C . GLN B 1 6 ? 1.084 41.312 29.172 1 34.59 6 GLN B C 1
ATOM 3193 O O . GLN B 1 6 ? 0.472 41.469 28.109 1 34.59 6 GLN B O 1
ATOM 3198 N N . ASN B 1 7 ? 2.293 41.812 29.297 1 37.69 7 ASN B N 1
ATOM 3199 C CA . ASN B 1 7 ? 3.266 42.219 28.281 1 37.69 7 ASN B CA 1
ATOM 3200 C C . ASN B 1 7 ? 3.152 41.375 27.031 1 37.69 7 ASN B C 1
ATOM 3202 O O . ASN B 1 7 ? 3.113 40.125 27.109 1 37.69 7 ASN B O 1
ATOM 3206 N N . PRO B 1 8 ? 2.674 41.844 26 1 40.78 8 PRO B N 1
ATOM 3207 C CA . PRO B 1 8 ? 2.348 41.312 24.672 1 40.78 8 PRO B CA 1
ATOM 3208 C C . PRO B 1 8 ? 3.352 40.25 24.219 1 40.78 8 PRO B C 1
ATOM 3210 O O . PRO B 1 8 ? 3.26 39.75 23.094 1 40.78 8 PRO B O 1
ATOM 3213 N N . VAL B 1 9 ? 4.566 40.312 24.703 1 40.75 9 VAL B N 1
ATOM 3214 C CA . VAL B 1 9 ? 5.527 39.344 24.141 1 40.75 9 VAL B CA 1
ATOM 3215 C C . VAL B 1 9 ? 5.094 37.938 24.438 1 40.75 9 VAL B C 1
ATOM 3217 O O . VAL B 1 9 ? 4.93 37.562 25.609 1 40.75 9 VAL B O 1
ATOM 3220 N N . VAL B 1 10 ? 4.324 37.312 23.75 1 47.5 10 VAL B N 1
ATOM 3221 C CA . VAL B 1 10 ? 3.955 35.906 23.656 1 47.5 10 VAL B CA 1
ATOM 3222 C C . VAL B 1 10 ? 5.109 35.031 24.156 1 47.5 10 VAL B C 1
ATOM 3224 O O . VAL B 1 10 ? 5.805 34.406 23.344 1 47.5 10 VAL B O 1
ATOM 3227 N N . ASP B 1 11 ? 6.086 35.625 25.031 1 46.94 11 ASP B N 1
ATOM 3228 C CA . ASP B 1 11 ? 7.168 34.812 25.562 1 46.94 11 ASP B CA 1
ATOM 3229 C C . ASP B 1 11 ? 6.637 33.781 26.547 1 46.94 11 ASP B C 1
ATOM 3231 O O . ASP B 1 11 ? 5.844 34.094 27.438 1 46.94 11 ASP B O 1
ATOM 3235 N N . GLY B 1 12 ? 6.746 32.531 26.312 1 46.94 12 GLY B N 1
ATOM 3236 C CA . GLY B 1 12 ? 6.617 31.391 27.234 1 46.94 12 GLY B CA 1
ATOM 3237 C C . GLY B 1 12 ? 5.273 30.703 27.141 1 46.94 12 GLY B C 1
ATOM 3238 O O . GLY B 1 12 ? 4.82 30.078 28.109 1 46.94 12 GLY B O 1
ATOM 3239 N N . LEU B 1 13 ? 4.457 31.062 26.188 1 50.38 13 LEU B N 1
ATOM 3240 C CA . LEU B 1 13 ? 3.174 30.359 26.156 1 50.38 13 LEU B CA 1
ATOM 3241 C C . LEU B 1 13 ? 3.355 28.906 25.734 1 50.38 13 LEU B C 1
ATOM 3243 O O . LEU B 1 13 ? 4.105 28.609 24.812 1 50.38 13 LEU B O 1
ATOM 3247 N N . SER B 1 14 ? 2.98 28.047 26.703 1 58.12 14 SER B N 1
ATOM 3248 C CA . SER B 1 14 ? 2.941 26.625 26.375 1 58.12 14 SER B CA 1
ATOM 3249 C C . SER B 1 14 ? 1.66 26.25 25.641 1 58.12 14 SER B C 1
ATOM 3251 O O . SER B 1 14 ? 0.659 26.969 25.734 1 58.12 14 SER B O 1
ATOM 3253 N N . LEU B 1 15 ? 1.703 25.406 24.766 1 58.16 15 LEU B N 1
ATOM 3254 C CA . LEU B 1 15 ? 0.568 24.938 23.984 1 58.16 15 LEU B CA 1
ATOM 3255 C C . LEU B 1 15 ? -0.624 24.625 24.875 1 58.16 15 LEU B C 1
ATOM 3257 O O . LEU B 1 15 ? -1.773 24.844 24.484 1 58.16 15 LEU B O 1
ATOM 3261 N N . LYS B 1 16 ? -0.323 24.188 26.047 1 59.16 16 LYS B N 1
ATOM 3262 C CA . LYS B 1 16 ? -1.378 23.875 27.016 1 59.16 16 LYS B CA 1
ATOM 3263 C C . LYS B 1 16 ? -2.197 25.109 27.359 1 59.16 16 LYS B C 1
ATOM 3265 O O . LYS B 1 16 ? -3.377 25.016 27.703 1 59.16 16 LYS B O 1
ATOM 3270 N N . GLU B 1 17 ? -1.4 26.156 27.188 1 54.25 17 GLU B N 1
ATOM 3271 C CA . GLU B 1 17 ? -2.057 27.406 27.562 1 54.25 17 GLU B CA 1
ATOM 3272 C C . GLU B 1 17 ? -2.926 27.938 26.422 1 54.25 17 GLU B C 1
ATOM 3274 O O . GLU B 1 17 ? -3.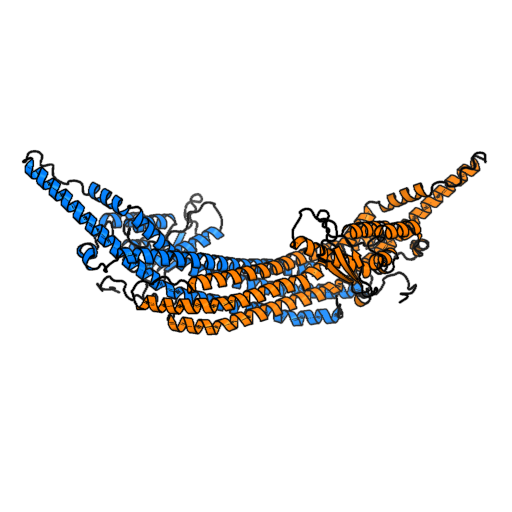746 28.828 26.625 1 54.25 17 GLU B O 1
ATOM 3279 N N . LEU B 1 18 ? -2.555 27.25 25.391 1 53.59 18 LEU B N 1
ATOM 3280 C CA . LEU B 1 18 ? -3.33 27.719 24.25 1 53.59 18 LEU B CA 1
ATOM 3281 C C . LEU B 1 18 ? -4.715 27.078 24.234 1 53.59 18 LEU B C 1
ATOM 3283 O O . LEU B 1 18 ? -4.852 25.875 24.453 1 53.59 18 LEU B O 1
ATOM 3287 N N . GLY B 1 19 ? -5.77 27.859 24.469 1 57.44 19 GLY B N 1
ATOM 3288 C CA . GLY B 1 19 ? -7.219 27.938 24.453 1 57.44 19 GLY B CA 1
ATOM 3289 C C . GLY B 1 19 ? -7.891 26.562 24.406 1 57.44 19 GLY B C 1
ATOM 3290 O O . GLY B 1 19 ? -7.215 25.547 24.469 1 57.44 19 GLY B O 1
ATOM 3291 N N . ASP B 1 20 ? -9.281 26.469 24.078 1 63.56 20 ASP B N 1
ATOM 3292 C CA . ASP B 1 20 ? -10.516 25.688 24.172 1 63.56 20 ASP B CA 1
ATOM 3293 C C . ASP B 1 20 ? -10.594 24.641 23.062 1 63.56 20 ASP B C 1
ATOM 3295 O O . ASP B 1 20 ? -9.742 24.609 22.172 1 63.56 20 ASP B O 1
ATOM 3299 N N . SER B 1 21 ? -11.305 23.688 23.266 1 77.62 21 SER B N 1
ATOM 3300 C CA . SER B 1 21 ? -11.633 22.609 22.344 1 77.62 21 SER B CA 1
ATOM 3301 C C . SER B 1 21 ? -12.875 22.953 21.516 1 77.62 21 SER B C 1
ATOM 3303 O O . SER B 1 21 ? -13.812 23.562 22.031 1 77.62 21 SER B O 1
ATOM 3305 N N . VAL B 1 22 ? -12.719 23.031 20.219 1 81.44 22 VAL B N 1
ATOM 3306 C CA . VAL B 1 22 ? -13.836 23.219 19.297 1 81.44 22 VAL B CA 1
ATOM 3307 C C . VAL B 1 22 ? -14.039 21.953 18.469 1 81.44 22 VAL B C 1
ATOM 3309 O O . VAL B 1 22 ? -13.07 21.297 18.094 1 81.44 22 VAL B O 1
ATOM 3312 N N . LEU B 1 23 ? -15.297 21.625 18.297 1 84.25 23 LEU B N 1
ATOM 3313 C CA . LEU B 1 23 ? -15.648 20.484 17.469 1 84.25 23 LEU B CA 1
ATOM 3314 C C . LEU B 1 23 ? -16.531 20.906 16.297 1 84.25 23 LEU B C 1
ATOM 3316 O O . LEU B 1 23 ? -17.484 21.656 16.469 1 84.25 23 LEU B O 1
ATOM 3320 N N . VAL B 1 24 ? -16.125 20.531 15.141 1 86.56 24 VAL B N 1
ATOM 3321 C CA . VAL B 1 24 ? -16.906 20.781 13.93 1 86.56 24 VAL B CA 1
ATOM 3322 C C . VAL B 1 24 ? -17.469 19.469 13.398 1 86.56 24 VAL B C 1
ATOM 3324 O O . VAL B 1 24 ? -16.719 18.516 13.141 1 86.56 24 VAL B O 1
ATOM 3327 N N . GLU B 1 25 ? -18.766 19.406 13.258 1 86.75 25 GLU B N 1
ATOM 3328 C CA . GLU B 1 25 ? -19.438 18.188 12.789 1 86.75 25 GLU B CA 1
ATOM 3329 C C . GLU B 1 25 ? -20.281 18.469 11.555 1 86.75 25 GLU B C 1
ATOM 3331 O O . GLU B 1 25 ? -20.812 19.562 11.383 1 86.75 25 GLU B O 1
ATOM 3336 N N . LEU B 1 26 ? -20.391 17.422 10.742 1 81.25 26 LEU B N 1
ATOM 3337 C CA . LEU B 1 26 ? -21.25 17.516 9.555 1 81.25 26 LEU B CA 1
ATOM 3338 C C . LEU B 1 26 ? -22.703 17.25 9.914 1 81.25 26 LEU B C 1
ATOM 3340 O O . LEU B 1 26 ? -23.016 16.297 10.633 1 81.25 26 LEU B O 1
ATOM 3344 N N . GLU B 1 27 ? -23.469 18.172 9.594 1 76.62 27 GLU B N 1
ATOM 3345 C CA . GLU B 1 27 ? -24.906 17.922 9.742 1 76.62 27 GLU B CA 1
ATOM 3346 C C . GLU B 1 27 ? -25.562 17.672 8.398 1 76.62 27 GLU B C 1
ATOM 3348 O O . GLU B 1 27 ? -25.453 18.484 7.477 1 76.62 27 GLU B O 1
ATOM 3353 N N . LEU B 1 28 ? -25.703 16.438 8.008 1 62.31 28 LEU B N 1
ATOM 3354 C CA . LEU B 1 28 ? -26.297 16.047 6.738 1 62.31 28 LEU B CA 1
ATOM 3355 C C . LEU B 1 28 ? -27.672 16.672 6.566 1 62.31 28 LEU B C 1
ATOM 3357 O O . LEU B 1 28 ? -28.375 16.375 5.594 1 62.31 28 LEU B O 1
ATOM 3361 N N . ARG B 1 29 ? -28.078 17.609 7.383 1 56.06 29 ARG B N 1
ATOM 3362 C CA . ARG B 1 29 ? -29.438 18.047 7.031 1 56.06 29 ARG B CA 1
ATOM 3363 C C . ARG B 1 29 ? -29.422 18.938 5.797 1 56.06 29 ARG B C 1
ATOM 3365 O O . ARG B 1 29 ? -28.688 19.922 5.746 1 56.06 29 ARG B O 1
ATOM 3372 N N . ARG B 1 30 ? -29.641 18.344 4.699 1 53.16 30 ARG B N 1
ATOM 3373 C CA . ARG B 1 30 ? -29.938 19.156 3.52 1 53.16 30 ARG B CA 1
ATOM 3374 C C . ARG B 1 30 ? -31.078 20.125 3.801 1 53.16 30 ARG B C 1
ATOM 3376 O O . ARG B 1 30 ? -32.25 19.734 3.834 1 53.16 30 ARG B O 1
ATOM 3383 N N . LYS B 1 31 ? -30.766 21.094 4.664 1 51.75 31 LYS B N 1
ATOM 3384 C CA . LYS B 1 31 ? -31.828 22.078 4.891 1 51.75 31 LYS B CA 1
ATOM 3385 C C . LYS B 1 31 ? -31.969 23.016 3.693 1 51.75 31 LYS B C 1
ATOM 3387 O O . LYS B 1 31 ? -30.984 23.375 3.053 1 51.75 31 LYS B O 1
ATOM 3392 N N . GLY B 1 32 ? -33.125 23.266 3.273 1 54 32 GLY B N 1
ATOM 3393 C CA . GLY B 1 32 ? -33.656 24.156 2.26 1 54 32 GLY B CA 1
ATOM 3394 C C . GLY B 1 32 ? -34.5 23.453 1.21 1 54 32 GLY B C 1
ATOM 3395 O O . GLY B 1 32 ? -34.812 22.266 1.365 1 54 32 GLY B O 1
ATOM 3396 N N . LEU B 1 33 ? -34.938 24.203 0.374 1 53.72 33 LEU B N 1
ATOM 3397 C CA . LEU B 1 33 ? -35.719 23.688 -0.752 1 53.72 33 LEU B CA 1
ATOM 3398 C C . LEU B 1 33 ? -34.906 22.672 -1.538 1 53.72 33 LEU B C 1
ATOM 3400 O O . LEU B 1 33 ? -33.656 22.75 -1.575 1 53.72 33 LEU B O 1
ATOM 3404 N N . PRO B 1 34 ? -35.469 21.625 -1.965 1 56.09 34 PRO B N 1
ATOM 3405 C CA . PRO B 1 34 ? -34.875 20.5 -2.678 1 56.09 34 PRO B CA 1
ATOM 3406 C C . PRO B 1 34 ? -33.719 20.922 -3.584 1 56.09 34 PRO B C 1
ATOM 3408 O O . PRO B 1 34 ? -32.75 20.172 -3.74 1 56.09 34 PRO B O 1
ATOM 3411 N N . PHE B 1 35 ? -33.781 22.156 -4.121 1 55.78 35 PHE B N 1
ATOM 3412 C CA . PHE B 1 35 ? -32.844 22.562 -5.145 1 55.78 35 PHE B CA 1
ATOM 3413 C C . PHE B 1 35 ? -31.625 23.234 -4.516 1 55.78 35 PHE B C 1
ATOM 3415 O O . PHE B 1 35 ? -30.641 23.531 -5.203 1 55.78 35 PHE B O 1
ATOM 3422 N N . LEU B 1 36 ? -31.672 23.625 -3.301 1 56.31 36 LEU B N 1
ATOM 3423 C CA . LEU B 1 36 ? -30.547 24.375 -2.756 1 56.31 36 LEU B CA 1
ATOM 3424 C C . LEU B 1 36 ? -29.875 23.594 -1.634 1 56.31 36 LEU B C 1
ATOM 3426 O O . LEU B 1 36 ? -29.797 24.078 -0.5 1 56.31 36 LEU B O 1
ATOM 3430 N N . LYS B 1 37 ? -29.547 22.422 -1.936 1 69.06 37 LYS B N 1
ATOM 3431 C CA . LYS B 1 37 ? -29 21.531 -0.916 1 69.06 37 LYS B CA 1
ATOM 3432 C C . LYS B 1 37 ? -27.594 21.938 -0.533 1 69.06 37 LYS B C 1
ATOM 3434 O O . LYS B 1 37 ? -26.75 22.172 -1.403 1 69.06 37 LYS B O 1
ATOM 3439 N N . HIS B 1 38 ? -27.547 22.703 0.677 1 76.69 38 HIS B N 1
ATOM 3440 C CA . HIS B 1 38 ? -26.188 23 1.135 1 76.69 38 HIS B CA 1
ATOM 3441 C C . HIS B 1 38 ? -25.844 22.219 2.389 1 76.69 38 HIS B C 1
ATOM 3443 O O . HIS B 1 38 ? -26.734 21.766 3.111 1 76.69 38 HIS B O 1
ATOM 3449 N N . VAL B 1 39 ? -24.641 21.938 2.5 1 83.06 39 VAL B N 1
ATOM 3450 C CA . VAL B 1 39 ? -24.094 21.25 3.67 1 83.06 39 VAL B CA 1
ATOM 3451 C C . VAL B 1 39 ? -23.891 22.25 4.809 1 83.06 39 VAL B C 1
ATOM 3453 O O . VAL B 1 39 ? -23.406 23.359 4.586 1 83.06 39 VAL B O 1
ATOM 3456 N N . GLU B 1 40 ? -24.375 21.906 5.949 1 89.19 40 GLU B N 1
ATOM 3457 C CA . GLU B 1 40 ? -24.156 22.734 7.133 1 89.19 40 GLU B CA 1
ATOM 3458 C C . GLU B 1 40 ? -23.25 22.031 8.141 1 89.19 40 GLU B C 1
ATOM 3460 O O . GLU B 1 40 ? -23.234 20.797 8.219 1 89.19 40 GLU B O 1
ATOM 3465 N N . TYR B 1 41 ? -22.578 22.875 8.852 1 92.56 41 TYR B N 1
ATOM 3466 C CA . TYR B 1 41 ? -21.656 22.375 9.875 1 92.56 41 TYR B CA 1
ATOM 3467 C C . TYR B 1 41 ? -22.078 22.828 11.266 1 92.56 41 TYR B C 1
ATOM 3469 O O . TYR B 1 41 ? -22.359 24 11.477 1 92.56 41 TYR B O 1
ATOM 3477 N N . ARG B 1 42 ? -22.109 21.859 12.055 1 93.31 42 ARG B N 1
ATOM 3478 C CA . ARG B 1 42 ? -22.391 22.156 13.461 1 93.31 42 ARG B CA 1
ATOM 3479 C C . ARG B 1 42 ? -21.109 22.406 14.234 1 93.31 42 ARG B C 1
ATOM 3481 O O . ARG B 1 42 ? -20.203 21.562 14.234 1 93.31 42 ARG B O 1
ATOM 3488 N N . ILE B 1 43 ? -21.031 23.562 14.867 1 93.88 43 ILE B N 1
ATOM 3489 C CA . ILE B 1 43 ? -19.828 23.938 15.617 1 93.88 43 ILE B CA 1
ATOM 3490 C C . ILE B 1 43 ? -20.156 24 17.109 1 93.88 43 ILE B C 1
ATOM 3492 O O . ILE B 1 43 ? -21.078 24.688 17.531 1 93.88 43 ILE B O 1
ATOM 3496 N N . VAL B 1 44 ? -19.312 23.266 17.859 1 90.62 44 VAL B N 1
ATOM 3497 C CA . VAL B 1 44 ? -19.469 23.234 19.312 1 90.62 44 VAL B CA 1
ATOM 3498 C C . VAL B 1 44 ? -18.188 23.719 19.969 1 90.62 44 VAL B C 1
ATOM 3500 O O . VAL B 1 44 ? -17.109 23.156 19.75 1 90.62 44 VAL B O 1
ATOM 3503 N N . SER B 1 45 ? -18.328 24.797 20.656 1 86.56 45 SER B N 1
ATOM 3504 C CA . SER B 1 45 ? -17.188 25.328 21.375 1 86.56 45 SER B CA 1
ATOM 3505 C C . SER B 1 45 ? -17.344 25.156 22.891 1 86.56 45 SER B C 1
ATOM 3507 O O . SER B 1 45 ? -18.453 25.234 23.406 1 86.56 45 SER B O 1
ATOM 3509 N N . LYS B 1 46 ? -16.281 24.875 23.562 1 81.5 46 LYS B N 1
ATOM 3510 C CA . LYS B 1 46 ? -16.312 24.703 25.016 1 81.5 46 LYS B CA 1
ATOM 3511 C C . LYS B 1 46 ? -16.703 26 25.719 1 81.5 46 LYS B C 1
ATOM 3513 O O . LYS B 1 46 ? -17.359 25.969 26.766 1 81.5 46 LYS B O 1
ATOM 3518 N N . CYS B 1 47 ? -16.297 27.078 25.172 1 78.75 47 CYS B N 1
ATOM 3519 C CA . CYS B 1 47 ? -16.531 28.375 25.797 1 78.75 47 CYS B CA 1
ATOM 3520 C C . CYS B 1 47 ? -17.984 28.812 25.594 1 78.75 47 CYS B C 1
ATOM 3522 O O . CYS B 1 47 ? -18.516 29.562 26.422 1 78.75 47 CYS B O 1
ATOM 3524 N N . PHE B 1 48 ? -18.453 28.281 24.469 1 79.44 48 PHE B N 1
ATOM 3525 C CA . PHE B 1 48 ? -19.828 28.672 24.172 1 79.44 48 PHE B CA 1
ATOM 3526 C C . PHE B 1 48 ? -20.766 27.469 24.328 1 79.44 48 PHE B C 1
ATOM 3528 O O . PHE B 1 48 ? -20.469 26.375 23.828 1 79.44 48 PHE B O 1
ATOM 3535 N N . GLN B 1 49 ? -21.641 27.469 25.062 1 76.25 49 GLN B N 1
ATOM 3536 C CA . GLN B 1 49 ? -22.5 26.359 25.469 1 76.25 49 GLN B CA 1
ATOM 3537 C C . GLN B 1 49 ? -23.469 25.984 24.344 1 76.25 49 GLN B C 1
ATOM 3539 O O . GLN B 1 49 ? -23.938 24.844 24.266 1 76.25 49 GLN B O 1
ATOM 3544 N N . ILE B 1 50 ? -23.766 26.922 23.516 1 79.62 50 ILE B N 1
ATOM 3545 C CA . ILE B 1 50 ? -24.766 26.641 22.5 1 79.62 50 ILE B CA 1
ATOM 3546 C C . ILE B 1 50 ? -24.078 26.391 21.156 1 79.62 50 ILE B C 1
ATOM 3548 O O . ILE B 1 50 ? -23.344 27.234 20.656 1 79.62 50 ILE B O 1
ATOM 3552 N N . PRO B 1 51 ? -24.375 25.219 20.609 1 90.94 51 PRO B N 1
ATOM 3553 C CA . PRO B 1 51 ? -23.828 24.953 19.281 1 90.94 51 PRO B CA 1
ATOM 3554 C C . PRO B 1 51 ? -24.422 25.844 18.188 1 90.94 51 PRO B C 1
ATOM 3556 O O . PRO B 1 51 ? -25.578 26.266 18.312 1 90.94 51 PRO B O 1
ATOM 3559 N N . VAL B 1 52 ? -23.672 26.141 17.219 1 93.94 52 VAL B N 1
ATOM 3560 C CA . VAL B 1 52 ? -24.156 26.969 16.125 1 93.94 52 VAL B CA 1
ATOM 3561 C C . VAL B 1 52 ? -24 26.219 14.805 1 93.94 52 VAL B C 1
ATOM 3563 O O . VAL B 1 52 ? -23.188 25.297 14.695 1 93.94 52 VAL B O 1
ATOM 3566 N N . GLN B 1 53 ? -24.828 26.641 13.859 1 92.69 53 GLN B N 1
ATOM 3567 C CA . GLN B 1 53 ? -24.766 26.094 12.508 1 92.69 53 GLN B CA 1
ATOM 3568 C C . GLN B 1 53 ? -24.125 27.078 11.539 1 92.69 53 GLN B C 1
ATOM 3570 O O . GLN B 1 53 ? -24.438 28.266 11.562 1 92.69 53 GLN B O 1
ATOM 3575 N N . ARG B 1 54 ? -23.203 26.562 10.797 1 95.12 54 ARG B N 1
ATOM 3576 C CA . ARG B 1 54 ? -22.516 27.406 9.812 1 95.12 54 ARG B CA 1
ATOM 3577 C C . ARG B 1 54 ? -22.453 26.719 8.453 1 95.12 54 ARG B C 1
ATOM 3579 O O . ARG B 1 54 ? -22.281 25.5 8.375 1 95.12 54 ARG B O 1
ATOM 3586 N N . ARG B 1 55 ? -22.562 27.484 7.438 1 91.75 55 ARG B N 1
ATOM 3587 C CA . ARG B 1 55 ? -22.281 27.031 6.078 1 91.75 55 ARG B CA 1
ATOM 3588 C C . ARG B 1 55 ? -20.844 27.359 5.68 1 91.75 55 ARG B C 1
ATOM 3590 O O . ARG B 1 55 ? -20.172 28.156 6.352 1 91.75 55 ARG B O 1
ATOM 3597 N N . TYR B 1 56 ? -20.391 26.781 4.598 1 92.44 56 TYR B N 1
ATOM 3598 C CA . TYR B 1 56 ? -19.047 27.078 4.129 1 92.44 56 TYR B CA 1
ATOM 3599 C C . TYR B 1 56 ? -18.906 28.547 3.766 1 92.44 56 TYR B C 1
ATOM 3601 O O . TYR B 1 56 ? -17.859 29.156 3.992 1 92.44 56 TYR B O 1
ATOM 3609 N N . SER B 1 57 ? -19.938 29.109 3.244 1 93.44 57 SER B N 1
ATOM 3610 C CA . SER B 1 57 ? -19.906 30.516 2.869 1 93.44 57 SER B CA 1
ATOM 3611 C C . SER B 1 57 ? -19.703 31.406 4.09 1 93.44 57 SER B C 1
ATOM 3613 O O . SER B 1 57 ? -19.094 32.469 3.992 1 93.44 57 SER B O 1
ATOM 3615 N N . ASP B 1 58 ? -20.234 31.016 5.23 1 96.56 58 ASP B N 1
ATOM 3616 C CA . ASP B 1 58 ? -20.016 31.75 6.469 1 96.56 58 ASP B CA 1
ATOM 3617 C C . ASP B 1 58 ? -18.531 31.734 6.855 1 96.56 58 ASP B C 1
ATOM 3619 O O . ASP B 1 58 ? -17.984 32.75 7.281 1 96.56 58 ASP B O 1
ATOM 3623 N N . PHE B 1 59 ? -17.953 30.578 6.656 1 97.25 59 PHE B N 1
ATOM 3624 C CA . PHE B 1 59 ? -16.531 30.453 6.918 1 97.25 59 PHE B CA 1
ATOM 3625 C C . PHE B 1 59 ? -15.727 31.359 5.992 1 97.25 59 PHE B C 1
ATOM 3627 O O . PHE B 1 59 ? -14.742 31.969 6.414 1 97.25 59 PHE B O 1
ATOM 3634 N N . GLU B 1 60 ? -16.125 31.453 4.82 1 96.94 60 GLU B N 1
ATOM 3635 C CA . GLU B 1 60 ? -15.422 32.281 3.844 1 96.94 60 GLU B CA 1
ATOM 3636 C C . GLU B 1 60 ? -15.445 33.75 4.262 1 96.94 60 GLU B C 1
ATOM 3638 O O . GLU B 1 60 ? -14.414 34.438 4.207 1 96.94 60 GLU B O 1
ATOM 3643 N N . VAL B 1 61 ? -16.578 34.219 4.672 1 98.06 61 VAL B N 1
ATOM 3644 C CA . VAL B 1 61 ? -16.734 35.594 5.113 1 98.06 61 VAL B CA 1
ATOM 3645 C C . VAL B 1 61 ? -15.898 35.812 6.375 1 98.06 61 VAL B C 1
ATOM 3647 O O . VAL B 1 61 ? -15.164 36.812 6.473 1 98.06 61 VAL B O 1
ATOM 3650 N N . PHE B 1 62 ? -16.062 34.906 7.281 1 98.38 62 PHE B N 1
ATOM 3651 C CA . PHE B 1 62 ? -15.312 34.938 8.531 1 98.38 62 PHE B CA 1
ATOM 3652 C C . PHE B 1 62 ? -13.812 35 8.266 1 98.38 62 PHE B C 1
ATOM 3654 O O . PHE B 1 62 ? -13.117 35.875 8.797 1 98.38 62 PHE B O 1
ATOM 3661 N N . HIS B 1 63 ? -13.375 34.156 7.41 1 98.31 63 HIS B N 1
ATOM 3662 C CA . HIS B 1 63 ? -11.969 34.094 7.051 1 98.31 63 HIS B CA 1
ATOM 3663 C C . HIS B 1 63 ? -11.5 35.375 6.375 1 98.31 63 HIS B C 1
ATOM 3665 O O . HIS B 1 63 ? -10.43 35.906 6.703 1 98.31 63 HIS B O 1
ATOM 3671 N N . GLY B 1 64 ? -12.188 35.844 5.465 1 97.38 64 GLY B N 1
ATOM 3672 C CA . GLY B 1 64 ? -11.852 37.094 4.785 1 97.38 64 GLY B CA 1
ATOM 3673 C C . GLY B 1 64 ? -11.727 38.281 5.727 1 97.38 64 GLY B C 1
ATOM 3674 O O . GLY B 1 64 ? -10.797 39.062 5.605 1 97.38 64 GLY B O 1
ATOM 3675 N N . LEU B 1 65 ? -12.625 38.375 6.676 1 97.94 65 LEU B N 1
ATOM 3676 C CA . LEU B 1 65 ? -12.609 39.469 7.629 1 97.94 65 LEU B CA 1
ATOM 3677 C C . LEU B 1 65 ? -11.445 39.344 8.602 1 97.94 65 LEU B C 1
ATOM 3679 O O . LEU B 1 65 ? -10.852 40.344 9.008 1 97.94 65 LEU B O 1
ATOM 3683 N N . LEU B 1 66 ? -11.156 38.062 8.969 1 97.81 66 LEU B N 1
ATOM 3684 C CA . LEU B 1 66 ? -9.984 37.844 9.805 1 97.81 66 LEU B CA 1
ATOM 3685 C C . LEU B 1 66 ? -8.711 38.344 9.109 1 97.81 66 LEU B C 1
ATOM 3687 O O . LEU B 1 66 ? -7.871 39 9.719 1 97.81 66 LEU B O 1
ATOM 3691 N N . LEU B 1 67 ? -8.648 38.062 7.816 1 96.31 67 LEU B N 1
ATOM 3692 C CA . LEU B 1 67 ? -7.465 38.438 7.047 1 96.31 67 LEU B CA 1
ATOM 3693 C C . LEU B 1 67 ? -7.352 39.969 6.938 1 96.31 67 LEU B C 1
ATOM 3695 O O . LEU B 1 67 ? -6.246 40.5 6.957 1 96.31 67 LEU B O 1
ATOM 3699 N N . GLN B 1 68 ? -8.445 40.625 6.895 1 93.75 68 GLN B N 1
ATOM 3700 C CA . GLN B 1 68 ? -8.453 42.094 6.785 1 93.75 68 GLN B CA 1
ATOM 3701 C C . GLN B 1 68 ? -8.141 42.75 8.125 1 93.75 68 GLN B C 1
ATOM 3703 O O . GLN B 1 68 ? -7.375 43.688 8.188 1 93.75 68 GLN B O 1
ATOM 3708 N N . LYS B 1 69 ? -8.695 42.188 9.125 1 94.75 69 LYS B N 1
ATOM 3709 C CA . LYS B 1 69 ? -8.531 42.781 10.453 1 94.75 69 LYS B CA 1
ATOM 3710 C C . LYS B 1 69 ? -7.133 42.5 11 1 94.75 69 LYS B C 1
ATOM 3712 O O . LYS B 1 69 ? -6.52 43.375 11.633 1 94.75 69 LYS B O 1
ATOM 3717 N N . PHE B 1 70 ? -6.691 41.219 10.703 1 94.88 70 PHE B N 1
ATOM 3718 C CA . PHE B 1 70 ? -5.418 40.781 11.25 1 94.88 70 PHE B CA 1
ATOM 3719 C C . PHE B 1 70 ? -4.398 40.562 10.141 1 94.88 70 PHE B C 1
ATOM 3721 O O . PHE B 1 70 ? -3.824 39.469 10.023 1 94.88 70 PHE B O 1
ATOM 3728 N N . ILE B 1 71 ? -4.086 41.594 9.469 1 91.25 71 ILE B N 1
ATOM 3729 C CA . ILE B 1 71 ? -3.252 41.531 8.273 1 91.25 71 ILE B CA 1
ATOM 3730 C C . ILE B 1 71 ? -1.838 41.094 8.648 1 91.25 71 ILE B C 1
ATOM 3732 O O . ILE B 1 71 ? -1.147 40.469 7.844 1 91.25 71 ILE B O 1
ATOM 3736 N N . TYR B 1 72 ? -1.427 41.312 9.938 1 92.25 72 TYR B N 1
ATOM 3737 C CA . TYR B 1 72 ? -0.049 41.031 10.328 1 92.25 72 TYR B CA 1
ATOM 3738 C C . TYR B 1 72 ? 0.022 39.812 11.25 1 92.25 72 TYR B C 1
ATOM 3740 O O . TYR B 1 72 ? 1.022 39.625 11.945 1 92.25 72 TYR B O 1
ATOM 3748 N N . ARG B 1 73 ? -1.059 39.094 11.273 1 95.44 73 ARG B N 1
ATOM 3749 C CA . ARG B 1 73 ? -1.087 37.875 12.086 1 95.44 73 ARG B CA 1
ATOM 3750 C C . ARG B 1 73 ? -1.251 36.625 11.203 1 95.44 73 ARG B C 1
ATOM 3752 O O . ARG B 1 73 ? -1.641 36.75 10.039 1 95.44 73 ARG B O 1
ATOM 3759 N N . MET B 1 74 ? -0.907 35.531 11.82 1 96.88 74 MET B N 1
ATOM 3760 C CA . MET B 1 74 ? -1.177 34.25 11.141 1 96.88 74 MET B CA 1
ATOM 3761 C C . MET B 1 74 ? -2.672 33.969 11.133 1 96.88 74 MET B C 1
ATOM 3763 O O . MET B 1 74 ? -3.301 33.906 12.188 1 96.88 74 MET B O 1
ATOM 3767 N N . VAL B 1 75 ? -3.219 33.875 9.969 1 97.56 75 VAL B N 1
ATOM 3768 C CA . VAL B 1 75 ? -4.586 33.406 9.773 1 97.56 75 VAL B CA 1
ATOM 3769 C C . VAL B 1 75 ? -4.574 32.062 9.008 1 97.56 75 VAL B C 1
ATOM 3771 O O . VAL B 1 75 ? -4.121 32.031 7.859 1 97.56 75 VAL B O 1
ATOM 3774 N N . PRO B 1 76 ? -5.082 31.047 9.664 1 97.5 76 PRO B N 1
ATOM 3775 C CA . PRO B 1 76 ? -5.031 29.734 9.008 1 97.5 76 PRO B CA 1
ATOM 3776 C C . PRO B 1 76 ? -5.832 29.703 7.711 1 97.5 76 PRO B C 1
ATOM 3778 O O . PRO B 1 76 ? -6.84 30.391 7.578 1 97.5 76 PRO B O 1
ATOM 3781 N N . PRO B 1 77 ? -5.391 28.922 6.766 1 96.69 77 PRO B N 1
ATOM 3782 C CA . PRO B 1 77 ? -6.113 28.812 5.496 1 96.69 77 PRO B CA 1
ATOM 3783 C C . PRO B 1 77 ? -7.398 28 5.617 1 96.69 77 PRO B C 1
ATOM 3785 O O . PRO B 1 77 ? -7.508 27.125 6.484 1 96.69 77 PRO B O 1
ATOM 3788 N N . LEU B 1 78 ? -8.266 28.344 4.762 1 95.69 78 LEU B N 1
ATOM 3789 C CA . LEU B 1 78 ? -9.5 27.578 4.652 1 95.69 78 LEU B CA 1
ATOM 3790 C C . LEU B 1 78 ? -9.328 26.422 3.674 1 95.69 78 LEU B C 1
ATOM 3792 O O . LEU B 1 78 ? -8.57 26.531 2.703 1 95.69 78 LEU B O 1
ATOM 3796 N N . PRO B 1 79 ? -10.031 25.312 4.078 1 93.69 79 PRO B N 1
ATOM 3797 C CA . PRO B 1 79 ? -10.055 24.281 3.049 1 93.69 79 PRO B CA 1
ATOM 3798 C C . PRO B 1 79 ? -10.688 24.75 1.74 1 93.69 79 PRO B C 1
ATOM 3800 O O . PRO B 1 79 ? -11.492 25.688 1.742 1 93.69 79 PRO B O 1
ATOM 3803 N N . PRO B 1 80 ? -10.281 24.125 0.674 1 87.81 80 PRO B N 1
ATOM 3804 C CA . PRO B 1 80 ? -10.727 24.625 -0.634 1 87.81 80 PRO B CA 1
ATOM 3805 C C . PRO B 1 80 ? -12.219 24.406 -0.867 1 87.81 80 PRO B C 1
ATOM 3807 O O . PRO B 1 80 ? -12.844 23.578 -0.197 1 87.81 80 PRO B O 1
ATOM 3810 N N . LYS B 1 81 ? -12.711 25.25 -1.762 1 81.56 81 LYS B N 1
ATOM 3811 C CA . LYS B 1 81 ? -14.109 25.125 -2.168 1 81.56 81 LYS B CA 1
ATOM 3812 C C . LYS B 1 81 ? -14.305 23.922 -3.096 1 81.56 81 LYS B C 1
ATOM 3814 O O . LYS B 1 81 ? -13.352 23.422 -3.682 1 81.56 81 LYS B O 1
ATOM 3819 N N . ARG B 1 82 ? -15.547 23.391 -3.08 1 69.56 82 ARG B N 1
ATOM 3820 C CA . ARG B 1 82 ? -15.93 22.203 -3.848 1 69.56 82 ARG B CA 1
ATOM 3821 C C . ARG B 1 82 ? -15.734 22.438 -5.34 1 69.56 82 ARG B C 1
ATOM 3823 O O . ARG B 1 82 ? -16.156 23.469 -5.871 1 69.56 82 ARG B O 1
ATOM 3830 N N . ILE B 1 83 ? -14.875 21.672 -5.918 1 57.66 83 ILE B N 1
ATOM 3831 C CA . ILE B 1 83 ? -14.875 21.781 -7.375 1 57.66 83 ILE B CA 1
ATOM 3832 C C . ILE B 1 83 ? -15.922 20.844 -7.965 1 57.66 83 ILE B C 1
ATOM 3834 O O . ILE B 1 83 ? -16.719 21.25 -8.82 1 57.66 83 ILE B O 1
ATOM 3838 N N . LEU B 1 84 ? -15.945 19.578 -7.535 1 59.38 84 LEU B N 1
ATOM 3839 C CA . LEU B 1 84 ? -16.891 18.609 -8.102 1 59.38 84 LEU B CA 1
ATOM 3840 C C . LEU B 1 84 ? -17.844 18.094 -7.035 1 59.38 84 LEU B C 1
ATOM 3842 O O . LEU B 1 84 ? -17.438 17.844 -5.898 1 59.38 84 LEU B O 1
ATOM 3846 N N . LYS B 1 85 ? -19.203 17.891 -7.395 1 57.22 85 LYS B N 1
ATOM 3847 C CA . LYS B 1 85 ? -20.344 17.516 -6.555 1 57.22 85 LYS B CA 1
ATOM 3848 C C . LYS B 1 85 ? -20.312 16.016 -6.246 1 57.22 85 LYS B C 1
ATOM 3850 O O . LYS B 1 85 ? -20.062 15.195 -7.133 1 57.22 85 LYS B O 1
ATOM 3855 N N . GLY B 1 86 ? -20.594 15.727 -5.039 1 58.19 86 GLY B N 1
ATOM 3856 C CA . GLY B 1 86 ? -21.172 14.461 -4.637 1 58.19 86 GLY B CA 1
ATOM 3857 C C . GLY B 1 86 ? -20.203 13.547 -3.928 1 58.19 86 GLY B C 1
ATOM 3858 O O . GLY B 1 86 ? -20.484 12.367 -3.701 1 58.19 86 GLY B O 1
ATOM 3859 N N . ASP B 1 87 ? -19.078 14.141 -3.512 1 70.69 87 ASP B N 1
ATOM 3860 C CA . ASP B 1 87 ? -18.172 13.094 -3.043 1 70.69 87 ASP B CA 1
ATOM 3861 C C . ASP B 1 87 ? -18.078 13.086 -1.519 1 70.69 87 ASP B C 1
ATOM 3863 O O . ASP B 1 87 ? -17.781 14.117 -0.907 1 70.69 87 ASP B O 1
ATOM 3867 N N . ARG B 1 88 ? -18.812 12.172 -0.863 1 77.62 88 ARG B N 1
ATOM 3868 C CA . ARG B 1 88 ? -18.734 11.945 0.577 1 77.62 88 ARG B CA 1
ATOM 3869 C C . ARG B 1 88 ? -17.312 12.156 1.088 1 77.62 88 ARG B C 1
ATOM 3871 O O . ARG B 1 88 ? -17.109 12.742 2.154 1 77.62 88 ARG B O 1
ATOM 3878 N N . GLU B 1 89 ? -16.438 11.789 0.405 1 82.38 89 GLU B N 1
ATOM 3879 C CA . GLU B 1 89 ? -15.039 11.938 0.788 1 82.38 89 GLU B CA 1
ATOM 3880 C C . GLU B 1 89 ? -14.633 13.406 0.831 1 82.38 89 GLU B C 1
ATOM 3882 O O . GLU B 1 89 ? -13.875 13.82 1.708 1 82.38 89 GLU B O 1
ATOM 3887 N N . PHE B 1 90 ? -15.227 14.133 0.032 1 84.81 90 PHE B N 1
ATOM 3888 C CA . PHE B 1 90 ? -14.914 15.555 0 1 84.81 90 PHE B CA 1
ATOM 3889 C C . PHE B 1 90 ? -15.484 16.266 1.223 1 84.81 90 PHE B C 1
ATOM 3891 O O . PHE B 1 90 ? -14.812 17.094 1.836 1 84.81 90 PHE B O 1
ATOM 3898 N N . ASN B 1 91 ? -16.688 15.953 1.519 1 85.69 91 ASN B N 1
ATOM 3899 C CA . ASN B 1 91 ? -17.328 16.594 2.662 1 85.69 91 ASN B CA 1
ATOM 3900 C C . ASN B 1 91 ? -16.578 16.312 3.959 1 85.69 91 ASN B C 1
ATOM 3902 O O . ASN B 1 91 ? -16.406 17.203 4.793 1 85.69 91 ASN B O 1
ATOM 3906 N N . ASP B 1 92 ? -16.156 15.133 4.035 1 87.56 92 ASP B N 1
ATOM 3907 C CA . ASP B 1 92 ? -15.406 14.773 5.238 1 87.56 92 ASP B CA 1
ATOM 3908 C C . ASP B 1 92 ? -14.055 15.484 5.285 1 87.56 92 ASP B C 1
ATOM 3910 O O . ASP B 1 92 ? -13.625 15.945 6.344 1 87.56 92 ASP B O 1
ATOM 3914 N N . SER B 1 93 ? -13.469 15.523 4.203 1 90.12 93 SER B N 1
ATOM 3915 C CA . SER B 1 93 ? -12.195 16.234 4.117 1 90.12 93 SER B CA 1
ATOM 3916 C C . SER B 1 93 ? -12.359 17.703 4.457 1 90.12 93 SER B C 1
ATOM 3918 O O . SER B 1 93 ? -11.531 18.281 5.16 1 90.12 93 SER B O 1
ATOM 3920 N N . ARG B 1 94 ? -13.391 18.281 3.975 1 91.38 94 ARG B N 1
ATOM 3921 C CA . ARG B 1 94 ? -13.656 19.688 4.262 1 91.38 94 ARG B CA 1
ATOM 3922 C C . ARG B 1 94 ? -13.953 19.891 5.746 1 91.38 94 ARG B C 1
ATOM 3924 O O . ARG B 1 94 ? -13.469 20.844 6.352 1 91.38 94 ARG B O 1
ATOM 3931 N N . ARG B 1 95 ? -14.781 19.031 6.242 1 92.44 95 ARG B N 1
ATOM 3932 C CA . ARG B 1 95 ? -15.094 19.109 7.664 1 92.44 95 ARG B CA 1
ATOM 3933 C C . ARG B 1 95 ? -13.828 19.078 8.508 1 92.44 95 ARG B C 1
ATOM 3935 O O . ARG B 1 95 ? -13.68 19.859 9.445 1 92.44 95 ARG B O 1
ATOM 3942 N N . ARG B 1 96 ? -12.93 18.188 8.203 1 93.56 96 ARG B N 1
ATOM 3943 C CA . ARG B 1 96 ? -11.664 18.078 8.93 1 93.56 96 ARG B CA 1
ATOM 3944 C C . ARG B 1 96 ? -10.836 19.344 8.773 1 93.56 96 ARG B C 1
ATOM 3946 O O . ARG B 1 96 ? -10.203 19.797 9.727 1 93.56 96 ARG B O 1
ATOM 3953 N N . GLY B 1 97 ? -10.883 19.844 7.551 1 95.38 97 GLY B N 1
ATOM 3954 C CA . GLY B 1 97 ? -10.195 21.094 7.32 1 95.38 97 GLY B CA 1
ATOM 3955 C C . GLY B 1 97 ? -10.758 22.25 8.125 1 95.38 97 GLY B C 1
ATOM 3956 O O . GLY B 1 97 ? -10.016 23.062 8.672 1 95.38 97 GLY B O 1
ATOM 3957 N N . LEU B 1 98 ? -12.055 22.297 8.234 1 95.5 98 LEU B N 1
ATOM 3958 C CA . LEU B 1 98 ? -12.719 23.344 9.008 1 95.5 98 LEU B CA 1
ATOM 3959 C C . LEU B 1 98 ? -12.453 23.172 10.5 1 95.5 98 LEU B C 1
ATOM 3961 O O . LEU B 1 98 ? -12.32 24.141 11.234 1 95.5 98 LEU B O 1
ATOM 3965 N N . GLN B 1 99 ? -12.367 21.922 10.883 1 94.44 99 GLN B N 1
ATOM 3966 C CA . GLN B 1 99 ? -12.008 21.625 12.258 1 94.44 99 GLN B CA 1
ATOM 3967 C C . GLN B 1 99 ? -10.625 22.156 12.602 1 94.44 99 GLN B C 1
ATOM 3969 O O . GLN B 1 99 ? -10.438 22.797 13.641 1 94.44 99 GLN B O 1
ATOM 3974 N N . ARG B 1 100 ? -9.695 21.938 11.766 1 94.94 100 ARG B N 1
ATOM 3975 C CA . ARG B 1 100 ? -8.336 22.422 11.992 1 94.94 100 ARG B CA 1
ATOM 3976 C C . ARG B 1 100 ? -8.297 23.953 11.961 1 94.94 100 ARG B C 1
ATOM 3978 O O . ARG B 1 100 ? -7.633 24.578 12.789 1 94.94 100 ARG B O 1
ATOM 3985 N N . PHE B 1 101 ? -8.984 24.5 11.023 1 96.69 101 PHE B N 1
ATOM 3986 C CA . PHE B 1 101 ? -9.07 25.953 10.914 1 96.69 101 PHE B CA 1
ATOM 3987 C C . PHE B 1 101 ? -9.562 26.578 12.219 1 96.69 101 PHE B C 1
ATOM 3989 O O . PHE B 1 101 ? -8.922 27.453 12.773 1 96.69 101 PHE B O 1
ATOM 3996 N N . MET B 1 102 ? -10.695 26.109 12.688 1 94.81 102 MET B N 1
ATOM 3997 C CA . MET B 1 102 ? -11.289 26.656 13.898 1 94.81 102 MET B CA 1
ATOM 3998 C C . MET B 1 102 ? -10.383 26.422 15.102 1 94.81 102 MET B C 1
ATOM 4000 O O . MET B 1 102 ? -10.281 27.281 15.984 1 94.81 102 MET B O 1
ATOM 4004 N N . THR B 1 103 ? -9.766 25.281 15.125 1 92.69 103 THR B N 1
ATOM 4005 C CA . THR B 1 103 ? -8.852 24.953 16.219 1 92.69 103 THR B CA 1
ATOM 4006 C C . THR B 1 103 ? -7.707 25.953 16.281 1 92.69 103 THR B C 1
ATOM 4008 O O . THR B 1 103 ? -7.395 26.484 17.344 1 92.69 103 THR B O 1
ATOM 4011 N N . LEU B 1 104 ? -7.129 26.266 15.172 1 94.56 104 LEU B N 1
ATOM 4012 C CA . LEU B 1 104 ? -6.004 27.188 15.125 1 94.56 104 LEU B CA 1
ATOM 4013 C C . LEU B 1 104 ? -6.453 28.609 15.445 1 94.56 104 LEU B C 1
ATOM 4015 O O . LEU B 1 104 ? -5.727 29.359 16.109 1 94.56 104 LEU B O 1
ATOM 4019 N N . VAL B 1 105 ? -7.652 28.969 15.055 1 95.19 105 VAL B N 1
ATOM 4020 C CA . VAL B 1 105 ? -8.18 30.312 15.312 1 95.19 105 VAL B CA 1
ATOM 4021 C C . VAL B 1 105 ? -8.422 30.484 16.812 1 95.19 105 VAL B C 1
ATOM 4023 O O . VAL B 1 105 ? -8 31.484 17.391 1 95.19 105 VAL B O 1
ATOM 4026 N N . ILE B 1 106 ? -8.953 29.531 17.391 1 91.88 106 ILE B N 1
ATOM 4027 C CA . ILE B 1 106 ? -9.367 29.656 18.781 1 91.88 106 ILE B CA 1
ATOM 4028 C C . ILE B 1 106 ? -8.156 29.516 19.703 1 91.88 106 ILE B C 1
ATOM 4030 O O . ILE B 1 106 ? -8.188 29.969 20.844 1 91.88 106 ILE B O 1
ATOM 4034 N N . ARG B 1 107 ? -7.137 28.969 19.172 1 89.44 107 ARG B N 1
ATOM 4035 C CA . ARG B 1 107 ? -5.938 28.781 19.984 1 89.44 107 ARG B CA 1
ATOM 4036 C C . ARG B 1 107 ? -4.965 29.938 19.797 1 89.44 107 ARG B C 1
ATOM 4038 O O . ARG B 1 107 ? -3.988 30.062 20.547 1 89.44 107 ARG B O 1
ATOM 4045 N N . HIS B 1 108 ? -5.215 30.75 18.844 1 93.06 108 HIS B N 1
ATOM 4046 C CA . HIS B 1 108 ? -4.359 31.922 18.641 1 93.06 108 HIS B CA 1
ATOM 4047 C C . HIS B 1 108 ? -4.57 32.969 19.734 1 93.06 108 HIS B C 1
ATOM 4049 O O . HIS B 1 108 ? -5.699 33.375 19.984 1 93.06 108 HIS B O 1
ATOM 4055 N N . PRO B 1 109 ? -3.514 33.344 20.297 1 90.12 109 PRO B N 1
ATOM 4056 C CA . PRO B 1 109 ? -3.631 34.219 21.469 1 90.12 109 PRO B CA 1
ATOM 4057 C C . PRO B 1 109 ? -4.348 35.531 21.156 1 90.12 109 PRO B C 1
ATOM 4059 O O . PRO B 1 109 ? -5.035 36.094 22.016 1 90.12 109 PRO B O 1
ATOM 4062 N N . VAL B 1 110 ? -4.199 36.062 20 1 92.19 110 VAL B N 1
ATOM 4063 C CA . VAL B 1 110 ? -4.773 37.375 19.641 1 92.19 110 VAL B CA 1
ATOM 4064 C C . VAL B 1 110 ? -6.145 37.156 19 1 92.19 110 VAL B C 1
ATOM 4066 O O . VAL B 1 110 ? -7.113 37.812 19.375 1 92.19 110 VAL B O 1
ATOM 4069 N N . LEU B 1 111 ? -6.305 36.219 18.125 1 93.88 111 LEU B N 1
ATOM 4070 C CA . LEU B 1 111 ? -7.551 36 17.406 1 93.88 111 LEU B CA 1
ATOM 4071 C C . LEU B 1 111 ? -8.648 35.5 18.344 1 93.88 111 LEU B C 1
ATOM 4073 O O . LEU B 1 111 ? -9.805 35.906 18.219 1 93.88 111 LEU B O 1
ATOM 4077 N N . ALA B 1 112 ? -8.328 34.688 19.188 1 90.69 112 ALA B N 1
ATOM 4078 C CA . ALA B 1 112 ? -9.289 34 20.062 1 90.69 112 ALA B CA 1
ATOM 4079 C C . ALA B 1 112 ? -10.141 35.031 20.828 1 90.69 112 ALA B C 1
ATOM 4081 O O . ALA B 1 112 ? -11.328 34.781 21.062 1 90.69 112 ALA B O 1
ATOM 4082 N N . GLY B 1 113 ? -9.539 36.094 21.188 1 89.5 113 GLY B N 1
ATOM 4083 C CA . GLY B 1 113 ? -10.234 37.062 22.016 1 89.5 113 GLY B CA 1
ATOM 4084 C C . GLY B 1 113 ? -10.969 38.125 21.219 1 89.5 113 GLY B C 1
ATOM 4085 O O . GLY B 1 113 ? -11.609 39.031 21.781 1 89.5 113 GLY B O 1
ATOM 4086 N N . ASP B 1 114 ? -10.969 37.969 20 1 94 114 ASP B N 1
ATOM 4087 C CA . ASP B 1 114 ? -11.547 39.031 19.156 1 94 114 ASP B CA 1
ATOM 4088 C C . ASP B 1 114 ? -13.055 38.875 19.031 1 94 114 ASP B C 1
ATOM 4090 O O . ASP B 1 114 ? -13.578 37.75 19.125 1 94 114 ASP B O 1
ATOM 4094 N N . GLU B 1 115 ? -13.711 39.969 18.812 1 96.12 115 GLU B N 1
ATOM 4095 C CA . GLU B 1 115 ? -15.164 40 18.672 1 96.12 115 GLU B CA 1
ATOM 4096 C C . GLU B 1 115 ? -15.641 39.188 17.484 1 96.12 115 GLU B C 1
ATOM 4098 O O . GLU B 1 115 ? -16.703 38.594 17.516 1 96.12 115 GLU B O 1
ATOM 4103 N N . LEU B 1 116 ? -14.891 39.219 16.422 1 97.56 116 LEU B N 1
ATOM 4104 C CA . LEU B 1 116 ? -15.266 38.438 15.234 1 97.56 116 LEU B CA 1
ATOM 4105 C C . LEU B 1 116 ? -15.414 36.969 15.578 1 97.56 116 LEU B C 1
ATOM 4107 O O . LEU B 1 116 ? -16.359 36.312 15.125 1 97.56 116 LEU B O 1
ATOM 4111 N N . VAL B 1 117 ? -14.516 36.438 16.375 1 96 117 VAL B N 1
ATOM 4112 C CA . VAL B 1 117 ? -14.539 35.031 16.766 1 96 117 VAL B CA 1
ATOM 4113 C C . VAL B 1 117 ? -15.742 34.781 17.672 1 96 117 VAL B C 1
ATOM 4115 O O . VAL B 1 117 ? -16.438 33.781 17.5 1 96 117 VAL B O 1
ATOM 4118 N N . SER B 1 118 ? -15.977 35.656 18.516 1 95.12 118 SER B N 1
ATOM 4119 C CA . SER B 1 118 ? -17.125 35.5 19.406 1 95.12 118 SER B CA 1
ATOM 4120 C C . SER B 1 118 ? -18.438 35.469 18.641 1 95.12 118 SER B C 1
ATOM 4122 O O . SER B 1 118 ? -19.297 34.625 18.906 1 95.12 118 SER B O 1
ATOM 4124 N N . ILE B 1 119 ? -18.516 36.375 17.688 1 97 119 ILE B N 1
ATOM 4125 C CA . ILE B 1 119 ? -19.719 36.438 16.875 1 97 119 ILE B CA 1
ATOM 4126 C C . ILE B 1 119 ? -19.875 35.156 16.094 1 97 119 ILE B C 1
ATOM 4128 O O . ILE B 1 119 ? -20.969 34.562 16.062 1 97 119 ILE B O 1
ATOM 4132 N N . PHE B 1 120 ? -18.859 34.656 15.523 1 97.19 120 PHE B N 1
ATOM 4133 C CA . PHE B 1 120 ? -18.922 33.5 14.68 1 97.19 120 PHE B CA 1
ATOM 4134 C C . PHE B 1 120 ? -19.344 32.25 15.484 1 97.19 120 PHE B C 1
ATOM 4136 O O . PHE B 1 120 ? -20.062 31.391 14.977 1 97.19 120 PHE B O 1
ATOM 4143 N N . LEU B 1 121 ? -18.953 32.188 16.766 1 94.75 121 LEU B N 1
ATOM 4144 C CA . LEU B 1 121 ? -19.203 31.016 17.594 1 94.75 121 LEU B CA 1
ATOM 4145 C C . LEU B 1 121 ? -20.516 31.141 18.344 1 94.75 121 LEU B C 1
ATOM 4147 O O . LEU B 1 121 ? -20.953 30.188 19.016 1 94.75 121 LEU B O 1
ATOM 4151 N N . SER B 1 122 ? -21.203 32.219 18.172 1 94.19 122 SER B N 1
ATOM 4152 C CA . SER B 1 122 ? -22.375 32.375 19.031 1 94.19 122 SER B CA 1
ATOM 4153 C C . SER B 1 122 ? -23.562 32.906 18.25 1 94.19 122 SER B C 1
ATOM 4155 O O . SER B 1 122 ? -24.719 32.656 18.609 1 94.19 122 SER B O 1
ATOM 4157 N N . ALA B 1 123 ? -23.359 33.688 17.234 1 94.81 123 ALA B N 1
ATOM 4158 C CA . ALA B 1 123 ? -24.453 34.375 16.531 1 94.81 123 ALA B CA 1
ATOM 4159 C C . ALA B 1 123 ? -25.328 33.344 15.789 1 94.81 123 ALA B C 1
ATOM 4161 O O . ALA B 1 123 ? -24.875 32.25 15.469 1 94.81 123 ALA B O 1
ATOM 4162 N N . SER B 1 124 ? -26.5 33.781 15.539 1 92.38 124 SER B N 1
ATOM 4163 C CA . SER B 1 124 ? -27.422 32.938 14.758 1 92.38 124 SER B CA 1
ATOM 4164 C C . SER B 1 124 ? -26.984 32.875 13.297 1 92.38 124 SER B C 1
ATOM 4166 O O . SER B 1 124 ? -26.344 33.781 12.781 1 92.38 124 SER B O 1
ATOM 4168 N N . SER B 1 125 ? -27.375 31.781 12.672 1 90.19 125 SER B N 1
ATOM 4169 C CA . SER B 1 125 ? -26.953 31.531 11.289 1 90.19 125 SER B CA 1
ATOM 4170 C C . SER B 1 125 ? -27.516 32.594 10.344 1 90.19 125 SER B C 1
ATOM 4172 O O . SER B 1 125 ? -26.875 32.938 9.344 1 90.19 125 SER B O 1
ATOM 4174 N N . ALA B 1 126 ? -28.594 33.094 10.664 1 90.31 126 ALA B N 1
ATOM 4175 C CA . ALA B 1 126 ? -29.25 34.031 9.781 1 90.31 126 ALA B CA 1
ATOM 4176 C C . ALA B 1 126 ? -28.547 35.406 9.812 1 90.31 126 ALA B C 1
ATOM 4178 O O . ALA B 1 126 ? -28.531 36.125 8.812 1 90.31 126 ALA B O 1
ATOM 4179 N N . ASP B 1 127 ? -27.844 35.719 10.859 1 94 127 ASP B N 1
ATOM 4180 C CA . ASP B 1 127 ? -27.344 37.062 11.062 1 94 127 ASP B CA 1
ATOM 4181 C C . ASP B 1 127 ? -25.812 37.094 11.07 1 94 127 ASP B C 1
ATOM 4183 O O . ASP B 1 127 ? -25.203 38.156 11.086 1 94 127 ASP B O 1
ATOM 4187 N N . VAL B 1 128 ? -25.219 36 11.016 1 96.75 128 VAL B N 1
ATOM 4188 C CA . VAL B 1 128 ? -23.797 35.906 11.352 1 96.75 128 VAL B CA 1
ATOM 4189 C C . VAL B 1 128 ? -22.969 36.719 10.367 1 96.75 128 VAL B C 1
ATOM 4191 O O . VAL B 1 128 ? -22.078 37.469 10.766 1 96.75 128 VAL B O 1
ATOM 4194 N N . GLN B 1 129 ? -23.203 36.688 9.07 1 97.5 129 GLN B N 1
ATOM 4195 C CA . GLN B 1 129 ? -22.391 37.375 8.086 1 97.5 129 GLN B CA 1
ATOM 4196 C C . GLN B 1 129 ? -22.5 38.906 8.258 1 97.5 129 GLN B C 1
ATOM 4198 O O . GLN B 1 129 ? -21.5 39.594 8.242 1 97.5 129 GLN B O 1
ATOM 4203 N N . ASN B 1 130 ? -23.719 39.312 8.453 1 97.62 130 ASN B N 1
ATOM 4204 C CA . ASN B 1 130 ? -23.922 40.719 8.648 1 97.62 130 ASN B CA 1
ATOM 4205 C C . ASN B 1 130 ? -23.281 41.219 9.945 1 97.62 130 ASN B C 1
ATOM 4207 O O . ASN B 1 130 ? -22.688 42.281 9.977 1 97.62 130 ASN B O 1
ATOM 4211 N N . MET B 1 131 ? -23.453 40.5 10.93 1 97.88 131 MET B N 1
ATOM 4212 C CA . MET B 1 131 ? -22.875 40.844 12.227 1 97.88 131 MET B CA 1
ATOM 4213 C C . MET B 1 131 ? -21.359 40.906 12.141 1 97.88 131 MET B C 1
ATOM 4215 O O . MET B 1 131 ? -20.734 41.781 12.75 1 97.88 131 MET B O 1
ATOM 4219 N N . LEU B 1 132 ? -20.812 40.031 11.43 1 98.25 132 LEU B N 1
ATOM 4220 C CA . LEU B 1 132 ? -19.359 40.031 11.234 1 98.25 132 LEU B CA 1
ATOM 4221 C C . LEU B 1 132 ? -18.906 41.281 10.484 1 98.25 132 LEU B C 1
ATOM 4223 O O . LEU B 1 132 ? -17.953 41.938 10.891 1 98.25 132 LEU B O 1
ATOM 4227 N N . ARG B 1 133 ? -19.578 41.594 9.453 1 97.75 133 ARG B N 1
ATOM 4228 C CA . ARG B 1 133 ? -19.234 42.75 8.641 1 97.75 133 ARG B CA 1
ATOM 4229 C C . ARG B 1 133 ? -19.375 44.031 9.445 1 97.75 133 ARG B C 1
ATOM 4231 O O . ARG B 1 133 ? -18.531 44.938 9.359 1 97.75 133 ARG B O 1
ATOM 4238 N N . ASP B 1 134 ? -20.391 44.094 10.188 1 97.25 134 ASP B N 1
ATOM 4239 C CA . ASP B 1 134 ? -20.641 45.281 11.008 1 97.25 134 ASP B CA 1
ATOM 4240 C C . ASP B 1 134 ? -19.547 45.438 12.07 1 97.25 134 ASP B C 1
ATOM 4242 O O . ASP B 1 134 ? -19.094 46.562 12.328 1 97.25 134 ASP B O 1
ATOM 4246 N N . ALA B 1 135 ? -19.188 44.375 12.672 1 96.44 135 ALA B N 1
ATOM 4247 C CA . ALA B 1 135 ? -18.141 44.406 13.695 1 96.44 135 ALA B CA 1
ATOM 4248 C C . ALA B 1 135 ? -16.812 44.875 13.102 1 96.44 135 ALA B C 1
ATOM 4250 O O . ALA B 1 135 ? -16.094 45.688 13.727 1 96.44 135 ALA B O 1
ATOM 4251 N N . TYR B 1 136 ? -16.469 44.438 11.961 1 95.94 136 TYR B N 1
ATOM 4252 C CA . TYR B 1 136 ? -15.234 44.844 11.305 1 95.94 136 TYR B CA 1
ATOM 4253 C C . TYR B 1 136 ? -15.281 46.312 10.953 1 95.94 136 TYR B C 1
ATOM 4255 O O . TYR B 1 136 ? -14.289 47.031 11.117 1 95.94 136 TYR B O 1
ATOM 4263 N N . LYS B 1 137 ? -16.406 46.812 10.461 1 94.81 137 LYS B N 1
ATOM 4264 C CA . LYS B 1 137 ? -16.562 48.219 10.094 1 94.81 137 LYS B CA 1
ATOM 4265 C C . LYS B 1 137 ? -16.359 49.125 11.305 1 94.81 137 LYS B C 1
ATOM 4267 O O . LYS B 1 137 ? -15.812 50.25 11.188 1 94.81 137 LYS B O 1
ATOM 4272 N N . LYS B 1 138 ? -16.672 48.688 12.406 1 94 138 LYS B N 1
ATOM 4273 C CA . LYS B 1 138 ? -16.609 49.469 13.633 1 94 138 LYS B CA 1
ATOM 4274 C C . LYS B 1 138 ? -15.164 49.562 14.125 1 94 138 LYS B C 1
ATOM 4276 O O . LYS B 1 138 ? -14.75 50.625 14.594 1 94 138 LYS B O 1
ATOM 4281 N N . THR B 1 139 ? -14.375 48.594 14.086 1 91.69 139 THR B N 1
ATOM 4282 C CA . THR B 1 139 ? -13.07 48.562 14.734 1 91.69 139 THR B CA 1
ATOM 4283 C C . THR B 1 139 ? -11.953 48.719 13.711 1 91.69 139 THR B C 1
ATOM 4285 O O . THR B 1 139 ? -10.906 49.312 14.023 1 91.69 139 THR B O 1
ATOM 4288 N N . GLY B 1 140 ? -12.109 48.25 12.492 1 90.31 140 GLY B N 1
ATOM 4289 C CA . GLY B 1 140 ? -11.062 48.25 11.484 1 90.31 140 GLY B CA 1
ATOM 4290 C C . GLY B 1 140 ? -9.969 47.219 11.742 1 90.31 140 GLY B C 1
ATOM 4291 O O . GLY B 1 140 ? -10.234 46.156 12.305 1 90.31 140 GLY B O 1
ATOM 4292 N N . ASP B 1 141 ? -8.75 47.531 11.289 1 90.06 141 ASP B N 1
ATOM 4293 C CA . ASP B 1 141 ? -7.68 46.562 11.438 1 90.06 141 ASP B CA 1
ATOM 4294 C C . ASP B 1 141 ? -7.031 46.656 12.82 1 90.06 141 ASP B C 1
ATOM 4296 O O . ASP B 1 141 ? -7.242 47.625 13.539 1 90.06 141 ASP B O 1
ATOM 4300 N N . GLU B 1 142 ? -6.316 45.625 13.172 1 91.56 142 GLU B N 1
ATOM 4301 C CA . GLU B 1 142 ? -5.734 45.5 14.5 1 91.56 142 GLU B CA 1
ATOM 4302 C C . GLU B 1 142 ? -4.848 46.688 14.844 1 91.56 142 GLU B C 1
ATOM 4304 O O . GLU B 1 142 ? -4.777 47.094 16 1 91.56 142 GLU B O 1
ATOM 4309 N N . PHE B 1 143 ? -4.145 47.281 13.82 1 88.38 143 PHE B N 1
ATOM 4310 C CA . PHE B 1 143 ? -3.238 48.375 14.039 1 88.38 143 PHE B CA 1
ATOM 4311 C C . PHE B 1 143 ? -3.98 49.562 14.641 1 88.38 143 PHE B C 1
ATOM 4313 O O . PHE B 1 143 ? -3.441 50.281 15.5 1 88.38 143 PHE B O 1
ATOM 4320 N N . LEU B 1 144 ? -5.18 49.781 14.266 1 85.88 144 LEU B N 1
ATOM 4321 C CA . LEU B 1 144 ? -5.957 50.969 14.664 1 85.88 144 LEU B CA 1
ATOM 4322 C C . LEU B 1 144 ? -6.41 50.844 16.109 1 85.88 144 LEU B C 1
ATOM 4324 O O . LEU B 1 144 ? -6.684 51.844 16.766 1 85.88 144 LEU B O 1
ATOM 4328 N N . THR B 1 145 ? -6.422 49.625 16.594 1 86 145 THR B N 1
ATOM 4329 C CA . THR B 1 145 ? -6.992 49.438 17.922 1 86 145 THR B CA 1
ATOM 4330 C C . THR B 1 145 ? -5.93 48.938 18.906 1 86 145 THR B C 1
ATOM 4332 O O . THR B 1 145 ? -6.168 48.906 20.109 1 86 145 THR B O 1
ATOM 4335 N N . SER B 1 146 ? -4.805 48.656 18.375 1 85.19 146 SER B N 1
ATOM 4336 C CA . SER B 1 146 ? -3.785 48.062 19.219 1 85.19 146 SER B CA 1
ATOM 4337 C C . SER B 1 146 ? -3.01 49.125 20 1 85.19 146 SER B C 1
ATOM 4339 O O . SER B 1 146 ? -2.643 50.156 19.438 1 85.19 146 SER B O 1
ATOM 4341 N N . GLN B 1 147 ? -2.811 48.875 21.234 1 78.12 147 GLN B N 1
ATOM 4342 C CA . GLN B 1 147 ? -1.998 49.75 22.062 1 78.12 147 GLN B CA 1
ATOM 4343 C C . GLN B 1 147 ? -0.521 49.656 21.688 1 78.12 147 GLN B C 1
ATOM 4345 O O . GLN B 1 147 ? 0.236 50.625 21.875 1 78.12 147 GLN B O 1
ATOM 4350 N N . MET B 1 148 ? -0.185 48.562 21.172 1 75.81 148 MET B N 1
ATOM 4351 C CA . MET B 1 148 ? 1.203 48.312 20.797 1 75.81 148 MET B CA 1
ATOM 4352 C C . MET B 1 148 ? 1.587 49.125 19.562 1 75.81 148 MET B C 1
ATOM 4354 O O . MET B 1 148 ? 2.771 49.344 19.297 1 75.81 148 MET B O 1
ATOM 4358 N N . ALA B 1 149 ? 0.629 49.531 18.859 1 73.25 149 ALA B N 1
ATOM 4359 C CA . ALA B 1 149 ? 0.869 50.281 17.625 1 73.25 149 ALA B CA 1
ATOM 4360 C C . ALA B 1 149 ? 1.573 51.594 17.922 1 73.25 149 ALA B C 1
ATOM 4362 O O . ALA B 1 149 ? 2.379 52.062 17.109 1 73.25 149 ALA B O 1
ATOM 4363 N N . LEU B 1 150 ? 1.302 52.094 19.078 1 70.38 150 LEU B N 1
ATOM 4364 C CA . LEU B 1 150 ? 1.845 53.406 19.422 1 70.38 150 LEU B CA 1
ATOM 4365 C C . LEU B 1 150 ? 3.287 53.281 19.906 1 70.38 150 LEU B C 1
ATOM 4367 O O . LEU B 1 150 ? 4.09 54.188 19.703 1 70.38 150 LEU B O 1
ATOM 4371 N N . HIS B 1 151 ? 3.584 52.156 20.406 1 74.06 151 HIS B N 1
ATOM 4372 C CA . HIS B 1 151 ? 4.91 52 20.984 1 74.06 151 HIS B CA 1
ATOM 4373 C C . HIS B 1 151 ? 5.668 50.844 20.344 1 74.06 151 HIS B C 1
ATOM 4375 O O . HIS B 1 151 ? 6.512 50.219 20.984 1 74.06 151 HIS B O 1
ATOM 4381 N N . GLY B 1 152 ? 5.391 50.562 19.141 1 69.62 152 GLY B N 1
ATOM 4382 C CA . GLY B 1 152 ? 5.922 49.375 18.469 1 69.62 152 GLY B CA 1
ATOM 4383 C C . GLY B 1 152 ? 7.438 49.375 18.375 1 69.62 152 GLY B C 1
ATOM 4384 O O . GLY B 1 152 ? 8.07 48.344 18.562 1 69.62 152 GLY B O 1
ATOM 4385 N N . LYS B 1 153 ? 8.016 50.562 18.266 1 73.94 153 LYS B N 1
ATOM 4386 C CA . LYS B 1 153 ? 9.453 50.656 18.078 1 73.94 153 LYS B CA 1
ATOM 4387 C C . LYS B 1 153 ? 10.211 50.25 19.328 1 73.94 153 LYS B C 1
ATOM 4389 O O . LYS B 1 153 ? 11.266 49.625 19.25 1 73.94 153 LYS B O 1
ATOM 4394 N N . VAL B 1 154 ? 9.617 50.469 20.391 1 76.5 154 VAL B N 1
ATOM 4395 C CA . VAL B 1 154 ? 10.297 50.25 21.656 1 76.5 154 VAL B CA 1
ATOM 4396 C C . VAL B 1 154 ? 10.359 48.75 21.969 1 76.5 154 VAL B C 1
ATOM 4398 O O . VAL B 1 154 ? 11.312 48.281 22.609 1 76.5 154 VAL B O 1
ATOM 4401 N N . TYR B 1 155 ? 9.469 48.031 21.469 1 76.19 155 TYR B N 1
ATOM 4402 C CA . TYR B 1 155 ? 9.359 46.625 21.828 1 76.19 155 TYR B CA 1
ATOM 4403 C C . TYR B 1 155 ? 10.109 45.719 20.828 1 76.19 155 TYR B C 1
ATOM 4405 O O . TYR B 1 155 ? 10.227 44.531 21.031 1 76.19 155 TYR B O 1
ATOM 4413 N N . LEU B 1 156 ? 10.656 46.438 19.891 1 80.38 156 LEU B N 1
ATOM 4414 C CA . LEU B 1 156 ? 11.305 45.656 18.859 1 80.38 156 LEU B CA 1
ATOM 4415 C C . LEU B 1 156 ? 12.734 45.281 19.25 1 80.38 156 LEU B C 1
ATOM 4417 O O . LEU B 1 156 ? 13.492 46.156 19.688 1 80.38 156 LEU B O 1
ATOM 4421 N N . PRO B 1 157 ? 12.961 43.938 19.312 1 75.88 157 PRO B N 1
ATOM 4422 C CA . PRO B 1 157 ? 14.359 43.562 19.547 1 75.88 157 PRO B CA 1
ATOM 4423 C C . PRO B 1 157 ? 15.32 44.188 18.516 1 75.88 157 PRO B C 1
ATOM 4425 O O . PRO B 1 157 ? 14.898 44.562 17.422 1 75.88 157 PRO B O 1
ATOM 4428 N N . GLU B 1 158 ? 16.562 44.25 19.094 1 75.12 158 GLU B N 1
ATOM 4429 C CA . GLU B 1 158 ? 17.594 44.75 18.172 1 75.12 158 GLU B CA 1
ATOM 4430 C C . GLU B 1 158 ? 17.812 43.781 17.016 1 75.12 158 GLU B C 1
ATOM 4432 O O . GLU B 1 158 ? 17.656 42.562 17.188 1 75.12 158 GLU B O 1
ATOM 4437 N N . ASP B 1 159 ? 17.938 44.156 15.773 1 78.38 159 ASP B N 1
ATOM 4438 C CA . ASP B 1 159 ? 18.266 43.375 14.578 1 78.38 159 ASP B CA 1
ATOM 4439 C C . ASP B 1 159 ? 17.078 42.5 14.148 1 78.38 159 ASP B C 1
ATOM 4441 O O . ASP B 1 159 ? 17.266 41.344 13.75 1 78.38 159 ASP B O 1
ATOM 4445 N N . ILE B 1 160 ? 15.906 42.875 14.43 1 79.94 160 ILE B N 1
ATOM 4446 C CA . ILE B 1 160 ? 14.672 42.156 14.164 1 79.94 160 ILE B CA 1
ATOM 4447 C C . ILE B 1 160 ? 14.617 41.75 12.695 1 79.94 160 ILE B C 1
ATOM 4449 O O . ILE B 1 160 ? 14.117 40.656 12.367 1 79.94 160 ILE B O 1
ATOM 4453 N N . GLN B 1 161 ? 15.203 42.531 11.875 1 77.38 161 GLN B N 1
ATOM 4454 C CA . GLN B 1 161 ? 15.141 42.25 10.445 1 77.38 161 GLN B CA 1
ATOM 4455 C C . GLN B 1 161 ? 15.984 41.031 10.094 1 77.38 161 GLN B C 1
ATOM 4457 O O . GLN B 1 161 ? 15.539 40.156 9.344 1 77.38 161 GLN B O 1
ATOM 4462 N N . THR B 1 162 ? 17.172 40.938 10.641 1 78.44 162 THR B N 1
ATOM 4463 C CA . THR B 1 162 ? 18.047 39.812 10.383 1 78.44 162 THR B CA 1
ATOM 4464 C C . THR B 1 162 ? 17.484 38.531 10.992 1 78.44 162 THR B C 1
ATOM 4466 O O . THR B 1 162 ? 17.516 37.469 10.359 1 78.44 162 THR B O 1
ATOM 4469 N N . HIS B 1 163 ? 16.875 38.656 12.078 1 80.69 163 HIS B N 1
ATOM 4470 C CA . HIS B 1 163 ? 16.281 37.5 12.742 1 80.69 163 HIS B CA 1
ATOM 4471 C C . HIS B 1 163 ? 15.047 37 11.984 1 80.69 163 HIS B C 1
ATOM 4473 O O . HIS B 1 163 ? 14.82 35.812 11.883 1 80.69 163 HIS B O 1
ATOM 4479 N N . ALA B 1 164 ? 14.383 38 11.477 1 83.5 164 ALA B N 1
ATOM 4480 C CA . ALA B 1 164 ? 13.164 37.656 10.75 1 83.5 164 ALA B CA 1
ATOM 4481 C C . ALA B 1 164 ? 13.484 36.844 9.508 1 83.5 164 ALA B C 1
ATOM 4483 O O . ALA B 1 164 ? 12.781 35.875 9.203 1 83.5 164 ALA B O 1
ATOM 4484 N N . ALA B 1 165 ? 14.562 37.156 8.844 1 84.44 165 ALA B N 1
ATOM 4485 C CA . ALA B 1 165 ? 14.961 36.438 7.641 1 84.44 165 ALA B CA 1
ATOM 4486 C C . ALA B 1 165 ? 15.43 35.031 7.984 1 84.44 165 ALA B C 1
ATOM 4488 O O . ALA B 1 165 ? 15.062 34.062 7.309 1 84.44 165 ALA B O 1
ATOM 4489 N N . THR B 1 166 ? 16.188 34.906 8.984 1 84.25 166 THR B N 1
ATOM 4490 C CA . THR B 1 166 ? 16.688 33.594 9.422 1 84.25 166 THR B CA 1
ATOM 4491 C C . THR B 1 166 ? 15.547 32.688 9.883 1 84.25 166 THR B C 1
ATOM 4493 O O . THR B 1 166 ? 15.5 31.516 9.539 1 84.25 166 THR B O 1
ATOM 4496 N N . ASN B 1 167 ? 14.641 33.281 10.633 1 85.56 167 ASN B N 1
ATOM 4497 C CA . ASN B 1 167 ? 13.5 32.531 11.133 1 85.56 167 ASN B CA 1
ATOM 4498 C C . ASN B 1 167 ? 12.609 32.031 10 1 85.56 167 ASN B C 1
ATOM 4500 O O . ASN B 1 167 ? 12.102 30.922 10.039 1 85.56 167 ASN B O 1
ATOM 4504 N N . ARG B 1 168 ? 12.461 32.844 9.094 1 88.75 168 ARG B N 1
ATOM 4505 C CA . ARG B 1 168 ? 11.648 32.469 7.938 1 88.75 168 ARG B CA 1
ATOM 4506 C C . ARG B 1 168 ? 12.227 31.25 7.234 1 88.75 168 ARG B C 1
ATOM 4508 O O . ARG B 1 168 ? 11.492 30.344 6.852 1 88.75 168 ARG B O 1
ATOM 4515 N N . GLU B 1 169 ? 13.492 31.219 7.098 1 87.88 169 GLU B N 1
ATOM 4516 C CA . GLU B 1 169 ? 14.156 30.109 6.434 1 87.88 169 GLU B CA 1
ATOM 4517 C C . GLU B 1 169 ? 14.023 28.812 7.246 1 87.88 169 GLU B C 1
ATOM 4519 O O . GLU B 1 169 ? 13.734 27.75 6.695 1 87.88 169 GLU B O 1
ATOM 4524 N N . VAL B 1 170 ? 14.227 28.969 8.492 1 85.56 170 VAL B N 1
ATOM 4525 C CA . VAL B 1 170 ? 14.141 27.797 9.375 1 85.56 170 VAL B CA 1
ATOM 4526 C C . VAL B 1 170 ? 12.727 27.234 9.328 1 85.56 170 VAL B C 1
ATOM 4528 O O . VAL B 1 170 ? 12.547 26.016 9.188 1 85.56 170 VAL B O 1
ATOM 4531 N N . ILE B 1 171 ? 11.781 28.094 9.445 1 90.69 171 ILE B N 1
ATOM 4532 C CA . ILE B 1 171 ? 10.391 27.656 9.477 1 90.69 171 ILE B CA 1
ATOM 4533 C C . ILE B 1 171 ? 10.008 27.062 8.117 1 90.69 171 ILE B C 1
ATOM 4535 O O . ILE B 1 171 ? 9.25 26.094 8.047 1 90.69 171 ILE B O 1
ATOM 4539 N N . ALA B 1 172 ? 10.539 27.641 7.09 1 92.25 172 ALA B N 1
ATOM 4540 C CA . ALA B 1 172 ? 10.297 27.094 5.758 1 92.25 172 ALA B CA 1
ATOM 4541 C C . ALA B 1 172 ? 10.844 25.672 5.645 1 92.25 172 ALA B C 1
ATOM 4543 O O . ALA B 1 172 ? 10.211 24.812 5.043 1 92.25 172 ALA B O 1
ATOM 4544 N N . ASN B 1 173 ? 11.969 25.422 6.184 1 89.56 173 ASN B N 1
ATOM 4545 C CA . ASN B 1 173 ? 12.57 24.094 6.168 1 89.56 173 ASN B CA 1
ATOM 4546 C C . ASN B 1 173 ? 11.758 23.109 6.988 1 89.56 173 ASN B C 1
ATOM 4548 O O . ASN B 1 173 ? 11.547 21.969 6.559 1 89.56 173 ASN B O 1
ATOM 4552 N N . ILE B 1 174 ? 11.367 23.547 8.078 1 89.75 174 ILE B N 1
ATOM 4553 C CA . ILE B 1 174 ? 10.523 22.703 8.93 1 89.75 174 ILE B CA 1
ATOM 4554 C C . ILE B 1 174 ? 9.234 22.359 8.195 1 89.75 174 ILE B C 1
ATOM 4556 O O . ILE B 1 174 ? 8.805 21.203 8.188 1 89.75 174 ILE B O 1
ATOM 4560 N N . HIS B 1 175 ? 8.703 23.375 7.613 1 94.31 175 HIS B N 1
ATOM 4561 C CA . HIS B 1 175 ? 7.48 23.188 6.844 1 94.31 175 HIS B CA 1
ATOM 4562 C C . HIS B 1 175 ? 7.68 22.141 5.746 1 94.31 175 HIS B C 1
ATOM 4564 O O . HIS B 1 175 ? 6.855 21.234 5.586 1 94.31 175 HIS B O 1
ATOM 4570 N N . SER B 1 176 ? 8.734 22.219 5.004 1 94.31 176 SER B N 1
ATOM 4571 C CA . SER B 1 176 ? 9.039 21.281 3.924 1 94.31 176 SER B CA 1
ATOM 4572 C C . SER B 1 176 ? 9.219 19.859 4.453 1 94.31 176 SER B C 1
ATOM 4574 O O . SER B 1 176 ? 8.695 18.906 3.871 1 94.31 176 SER B O 1
ATOM 4576 N N . SER B 1 177 ? 9.93 19.75 5.496 1 91.81 177 SER B N 1
ATOM 4577 C CA . SER B 1 177 ? 10.18 18.438 6.09 1 91.81 177 SER B CA 1
ATOM 4578 C C . SER B 1 177 ? 8.883 17.797 6.566 1 91.81 177 SER B C 1
ATOM 4580 O O . SER B 1 177 ? 8.633 16.609 6.293 1 91.81 177 SER B O 1
ATOM 4582 N N . PHE B 1 178 ? 8.086 18.562 7.168 1 93.62 178 PHE B N 1
ATOM 4583 C CA . PHE B 1 178 ? 6.848 18.016 7.707 1 93.62 178 PHE B CA 1
ATOM 4584 C C . PHE B 1 178 ? 5.871 17.672 6.59 1 93.62 178 PHE B C 1
ATOM 4586 O O . PHE B 1 178 ? 5.047 16.766 6.727 1 93.62 178 PHE B O 1
ATOM 4593 N N . ASN B 1 179 ? 5.934 18.438 5.539 1 96.56 179 ASN B N 1
ATOM 4594 C CA . ASN B 1 179 ? 5.129 18.062 4.379 1 96.56 179 ASN B CA 1
ATOM 4595 C C . ASN B 1 179 ? 5.473 16.672 3.867 1 96.56 179 ASN B C 1
ATOM 4597 O O . ASN B 1 179 ? 4.582 15.883 3.562 1 96.56 179 ASN B O 1
ATOM 4601 N N . LYS B 1 180 ? 6.723 16.406 3.807 1 96.19 180 LYS B N 1
ATOM 4602 C CA . LYS B 1 180 ? 7.18 15.094 3.359 1 96.19 180 LYS B CA 1
ATOM 4603 C C . LYS B 1 180 ? 6.758 14.008 4.336 1 96.19 180 LYS B C 1
ATOM 4605 O O . LYS B 1 180 ? 6.285 12.945 3.922 1 96.19 180 LYS B O 1
ATOM 4610 N N . LEU B 1 181 ? 6.953 14.25 5.586 1 94.94 181 LEU B N 1
ATOM 4611 C CA . LEU B 1 181 ? 6.57 13.289 6.613 1 94.94 181 LEU B CA 1
ATOM 4612 C C . LEU B 1 181 ? 5.074 13 6.559 1 94.94 181 LEU B C 1
ATOM 4614 O O . LEU B 1 181 ? 4.656 11.844 6.668 1 94.94 181 LEU B O 1
ATOM 4618 N N . ARG B 1 182 ? 4.352 14.086 6.422 1 97 182 ARG B N 1
ATOM 4619 C CA . ARG B 1 182 ? 2.904 13.938 6.332 1 97 182 ARG B CA 1
ATOM 4620 C C . ARG B 1 182 ? 2.514 13.102 5.121 1 97 182 ARG B C 1
ATOM 4622 O O . ARG B 1 182 ? 1.62 12.258 5.207 1 97 182 ARG B O 1
ATOM 4629 N N . ASP B 1 183 ? 3.107 13.234 3.977 1 97.38 183 ASP B N 1
ATOM 4630 C CA . ASP B 1 183 ? 2.814 12.461 2.775 1 97.38 183 ASP B CA 1
ATOM 4631 C C . ASP B 1 183 ? 3.047 10.969 3.012 1 97.38 183 ASP B C 1
ATOM 4633 O O . ASP B 1 183 ? 2.24 10.133 2.592 1 97.38 183 ASP B O 1
ATOM 4637 N N . VAL B 1 184 ? 4.152 10.703 3.611 1 96.81 184 VAL B N 1
ATOM 4638 C CA . VAL B 1 184 ? 4.469 9.305 3.902 1 96.81 184 VAL B CA 1
ATOM 4639 C C . VAL B 1 184 ? 3.422 8.727 4.855 1 96.81 184 VAL B C 1
ATOM 4641 O O . VAL B 1 184 ? 2.926 7.621 4.645 1 96.81 184 VAL B O 1
ATOM 4644 N N . ALA B 1 185 ? 3.102 9.477 5.898 1 96.44 185 ALA B N 1
ATOM 4645 C CA . ALA B 1 185 ? 2.092 9.023 6.852 1 96.44 185 ALA B CA 1
ATOM 4646 C C . ALA B 1 185 ? 0.753 8.781 6.156 1 96.44 185 ALA B C 1
ATOM 4648 O O . ALA B 1 185 ? 0.055 7.812 6.465 1 96.44 185 ALA B O 1
ATOM 4649 N N . GLU B 1 186 ? 0.403 9.648 5.285 1 97 186 GLU B N 1
ATOM 4650 C CA . GLU B 1 186 ? -0.843 9.5 4.539 1 97 186 GLU B CA 1
ATOM 4651 C C . GLU B 1 186 ? -0.825 8.242 3.678 1 97 186 GLU B C 1
ATOM 4653 O O . GLU B 1 186 ? -1.824 7.527 3.594 1 97 186 GLU B O 1
ATOM 4658 N N . ARG B 1 187 ? 0.258 7.992 3.021 1 97.38 187 ARG B N 1
ATOM 4659 C CA . ARG B 1 187 ? 0.372 6.785 2.207 1 97.38 187 ARG B CA 1
ATOM 4660 C C . ARG B 1 187 ? 0.272 5.531 3.07 1 97.38 187 ARG B C 1
ATOM 4662 O O . ARG B 1 187 ? -0.31 4.527 2.65 1 97.38 187 ARG B O 1
ATOM 4669 N N . MET B 1 188 ? 0.835 5.555 4.184 1 96 188 MET B N 1
ATOM 4670 C CA . MET B 1 188 ? 0.746 4.418 5.098 1 96 188 MET B CA 1
ATOM 4671 C C . MET B 1 188 ? -0.703 4.148 5.492 1 96 188 MET B C 1
ATOM 4673 O O . MET B 1 188 ? -1.147 3 5.492 1 96 188 MET B O 1
ATOM 4677 N N . ALA B 1 189 ? -1.39 5.227 5.82 1 96.69 189 ALA B N 1
ATOM 4678 C CA . ALA B 1 189 ? -2.803 5.074 6.16 1 96.69 189 ALA B CA 1
ATOM 4679 C C . ALA B 1 189 ? -3.592 4.508 4.984 1 96.69 189 ALA B C 1
ATOM 4681 O O . ALA B 1 189 ? -4.441 3.633 5.164 1 96.69 189 ALA B O 1
ATOM 4682 N N . GLN B 1 190 ? -3.32 5.008 3.83 1 96.81 190 GLN B N 1
ATOM 4683 C CA . GLN B 1 190 ? -3.988 4.523 2.627 1 96.81 190 GLN B CA 1
ATOM 4684 C C . GLN B 1 190 ? -3.68 3.051 2.383 1 96.81 190 GLN B C 1
ATOM 4686 O O . GLN B 1 190 ? -4.562 2.281 1.996 1 96.81 190 GLN B O 1
ATOM 4691 N N . ARG B 1 191 ? -2.465 2.682 2.541 1 96.75 191 ARG B N 1
ATOM 4692 C CA . ARG B 1 191 ? -2.059 1.292 2.361 1 96.75 191 ARG B CA 1
ATOM 4693 C C . ARG B 1 191 ? -2.809 0.375 3.322 1 96.75 191 ARG B C 1
ATOM 4695 O O . ARG B 1 191 ? -3.188 -0.74 2.957 1 96.75 191 ARG B O 1
ATOM 4702 N N . SER B 1 192 ? -2.982 0.838 4.527 1 96.88 192 SER B N 1
ATOM 4703 C CA . SER B 1 192 ? -3.752 0.058 5.492 1 96.88 192 SER B CA 1
ATOM 4704 C C . SER B 1 192 ? -5.188 -0.144 5.023 1 96.88 192 SER B C 1
ATOM 4706 O O . SER B 1 192 ? -5.742 -1.235 5.16 1 96.88 192 SER B O 1
ATOM 4708 N N . ARG B 1 193 ? -5.781 0.854 4.457 1 96.62 193 ARG B N 1
ATOM 4709 C CA . ARG B 1 193 ? -7.145 0.736 3.951 1 96.62 193 ARG B CA 1
ATOM 4710 C C . ARG B 1 193 ? -7.203 -0.2 2.748 1 96.62 193 ARG B C 1
ATOM 4712 O O . ARG B 1 193 ? -8.133 -0.993 2.617 1 96.62 193 ARG B O 1
ATOM 4719 N N . GLU B 1 194 ? -6.219 -0.084 1.902 1 96.75 194 GLU B N 1
ATOM 4720 C CA . GLU B 1 194 ? -6.141 -0.981 0.754 1 96.75 194 GLU B CA 1
ATOM 4721 C C . GLU B 1 194 ? -5.957 -2.43 1.196 1 96.75 194 GLU B C 1
ATOM 4723 O O . GLU B 1 194 ? -6.516 -3.346 0.59 1 96.75 194 GLU B O 1
ATOM 4728 N N . ASN B 1 195 ? -5.102 -2.59 2.158 1 97.25 195 ASN B N 1
ATOM 4729 C CA . ASN B 1 195 ? -4.934 -3.924 2.721 1 97.25 195 ASN B CA 1
ATOM 4730 C C . ASN B 1 195 ? -6.258 -4.5 3.209 1 97.25 195 ASN B C 1
ATOM 4732 O O . ASN B 1 195 ? -6.535 -5.684 3.016 1 97.25 195 ASN B O 1
ATOM 4736 N N . SER B 1 196 ? -7.02 -3.67 3.859 1 97.81 196 SER B N 1
ATOM 4737 C CA . SER B 1 196 ? -8.336 -4.098 4.324 1 97.81 196 SER B CA 1
ATOM 4738 C C . SER B 1 196 ? -9.195 -4.602 3.172 1 97.81 196 SER B C 1
ATOM 4740 O O . SER B 1 196 ? -9.773 -5.688 3.248 1 97.81 196 SER B O 1
ATOM 4742 N N . THR B 1 197 ? -9.234 -3.826 2.145 1 97.5 197 THR B N 1
ATOM 4743 C CA . THR B 1 197 ? -10.031 -4.176 0.974 1 97.5 197 THR B CA 1
ATOM 4744 C C . THR B 1 197 ? -9.539 -5.48 0.356 1 97.5 197 THR B C 1
ATOM 4746 O O . THR B 1 197 ? -10.344 -6.348 0.009 1 97.5 197 THR B O 1
ATOM 4749 N N . ASP B 1 198 ? -8.273 -5.625 0.202 1 97.38 198 ASP B N 1
ATOM 4750 C CA . ASP B 1 198 ? -7.688 -6.816 -0.399 1 97.38 198 ASP B CA 1
ATOM 4751 C C . ASP B 1 198 ? -7.949 -8.055 0.46 1 97.38 198 ASP B C 1
ATOM 4753 O O . ASP B 1 198 ? -8.25 -9.125 -0.064 1 97.38 198 ASP B O 1
ATOM 4757 N N . LEU B 1 199 ? -7.773 -7.926 1.747 1 97.38 199 LEU B N 1
ATOM 4758 C CA . LEU B 1 199 ? -8.023 -9.047 2.645 1 97.38 199 LEU B CA 1
ATOM 4759 C C . LEU B 1 199 ? -9.484 -9.484 2.578 1 97.38 199 LEU B C 1
ATOM 4761 O O . LEU B 1 199 ? -9.781 -10.68 2.609 1 97.38 199 LEU B O 1
ATOM 4765 N N . LEU B 1 200 ? -10.344 -8.508 2.512 1 97.12 200 LEU B N 1
ATOM 4766 C CA . LEU B 1 200 ? -11.758 -8.828 2.369 1 97.12 200 LEU B CA 1
ATOM 4767 C C . LEU B 1 200 ? -12.023 -9.594 1.075 1 97.12 200 LEU B C 1
ATOM 4769 O O . LEU B 1 200 ? -12.742 -10.586 1.073 1 97.12 200 LEU B O 1
ATOM 4773 N N . MET B 1 201 ? -11.398 -9.117 0.017 1 96.38 201 MET B N 1
ATOM 4774 C CA . MET B 1 201 ? -11.547 -9.781 -1.276 1 96.38 201 MET B CA 1
ATOM 4775 C C . MET B 1 201 ? -10.953 -11.18 -1.244 1 96.38 201 MET B C 1
ATOM 4777 O O . MET B 1 201 ? -11.531 -12.125 -1.797 1 96.38 201 MET B O 1
ATOM 4781 N N . PHE B 1 202 ? -9.844 -11.383 -0.632 1 96 202 PHE B N 1
ATOM 4782 C CA . PHE B 1 202 ? -9.203 -12.688 -0.493 1 96 202 PHE B CA 1
ATOM 4783 C C . PHE B 1 202 ? -10.133 -13.672 0.206 1 96 202 PHE B C 1
ATOM 4785 O O . PHE B 1 202 ? -10.289 -14.812 -0.238 1 96 202 PHE B O 1
ATOM 4792 N N . GLY B 1 203 ? -10.703 -13.18 1.276 1 94.81 203 GLY B N 1
ATOM 4793 C CA . GLY B 1 203 ? -11.664 -14.008 1.986 1 94.81 203 GLY B CA 1
ATOM 4794 C C . GLY B 1 203 ? -12.852 -14.406 1.137 1 94.81 203 GLY B C 1
ATOM 4795 O O . GLY B 1 203 ? -13.289 -15.555 1.164 1 94.81 203 GLY B O 1
ATOM 4796 N N . LYS B 1 204 ? -13.359 -13.469 0.414 1 95.19 204 LYS B N 1
ATOM 4797 C CA . LYS B 1 204 ? -14.484 -13.75 -0.469 1 95.19 204 LYS B CA 1
ATOM 4798 C C . LYS B 1 204 ? -14.117 -14.797 -1.517 1 95.19 204 LYS B C 1
ATOM 4800 O O . LYS B 1 204 ? -14.906 -15.703 -1.792 1 95.19 204 LYS B O 1
ATOM 4805 N N . ASP B 1 205 ? -12.969 -14.656 -2.09 1 93.38 205 ASP B N 1
ATOM 4806 C CA . ASP B 1 205 ? -12.508 -15.594 -3.109 1 93.38 205 ASP B CA 1
ATOM 4807 C C . ASP B 1 205 ? -12.312 -16.984 -2.52 1 93.38 205 ASP B C 1
ATOM 4809 O O . ASP B 1 205 ? -12.633 -17.984 -3.162 1 93.38 205 ASP B O 1
ATOM 4813 N N . LEU B 1 206 ? -11.773 -17.094 -1.331 1 92.25 206 LEU B N 1
ATOM 4814 C CA . LEU B 1 206 ? -11.641 -18.375 -0.656 1 92.25 206 LEU B CA 1
ATOM 4815 C C . LEU B 1 206 ? -13.008 -19.016 -0.424 1 92.25 206 LEU B C 1
ATOM 4817 O O . LEU B 1 206 ? -13.18 -20.219 -0.616 1 92.25 206 LEU B O 1
ATOM 4821 N N . SER B 1 207 ? -13.922 -18.172 0.018 1 93.06 207 SER B N 1
ATOM 4822 C CA . SER B 1 207 ? -15.273 -18.656 0.257 1 93.06 207 SER B CA 1
ATOM 4823 C C . SER B 1 207 ? -15.906 -19.188 -1.027 1 93.06 207 SER B C 1
ATOM 4825 O O . SER B 1 207 ? -16.578 -20.219 -1.019 1 93.06 207 SER B O 1
ATOM 4827 N N . GLU B 1 208 ? -15.68 -18.453 -2.096 1 91.62 208 GLU B N 1
ATOM 4828 C CA . GLU B 1 208 ? -16.203 -18.875 -3.391 1 91.62 208 GLU B CA 1
ATOM 4829 C C . GLU B 1 208 ? -15.578 -20.203 -3.836 1 91.62 208 GLU B C 1
ATOM 4831 O O . GLU B 1 208 ? -16.281 -21.094 -4.324 1 91.62 208 GLU B O 1
ATOM 4836 N N . LEU B 1 209 ? -14.312 -20.344 -3.645 1 87.56 209 LEU B N 1
ATOM 4837 C CA . LEU B 1 209 ? -13.602 -21.578 -3.998 1 87.56 209 LEU B CA 1
ATOM 4838 C C . LEU B 1 209 ? -14.094 -22.75 -3.16 1 87.56 209 LEU B C 1
ATOM 4840 O O . LEU B 1 209 ? -14.281 -23.859 -3.68 1 87.56 209 LEU B O 1
ATOM 4844 N N . GLY B 1 210 ? -14.273 -22.516 -1.923 1 87.56 210 GLY B N 1
ATOM 4845 C CA . GLY B 1 210 ? -14.688 -23.578 -1.018 1 87.56 210 GLY B CA 1
ATOM 4846 C C . GLY B 1 210 ? -16.141 -23.969 -1.181 1 87.56 210 GLY B C 1
ATOM 4847 O O . GLY B 1 210 ? -16.547 -25.078 -0.849 1 87.56 210 GLY B O 1
ATOM 4848 N N . SER B 1 211 ? -16.953 -23.078 -1.675 1 88.25 211 SER B N 1
ATOM 4849 C CA . SER B 1 211 ? -18.391 -23.312 -1.767 1 88.25 211 SER B CA 1
ATOM 4850 C C . SER B 1 211 ? -18.766 -23.938 -3.111 1 88.25 211 SER B C 1
ATOM 4852 O O . SER B 1 211 ? -19.938 -24.203 -3.367 1 88.25 211 SER B O 1
ATOM 4854 N N . ASP B 1 212 ? -17.734 -24.125 -3.961 1 80.19 212 ASP B N 1
ATOM 4855 C CA . ASP B 1 212 ? -18.016 -24.75 -5.25 1 80.19 212 ASP B CA 1
ATOM 4856 C C . ASP B 1 212 ? -18.516 -26.172 -5.07 1 80.19 212 ASP B C 1
ATOM 4858 O O . ASP B 1 212 ? -17.844 -27.016 -4.484 1 80.19 212 ASP B O 1
ATOM 4862 N N . THR B 1 213 ? -19.719 -26.516 -5.531 1 75.88 213 THR B N 1
ATOM 4863 C CA . THR B 1 213 ? -20.375 -27.812 -5.324 1 75.88 213 THR B CA 1
ATOM 4864 C C . THR B 1 213 ? -20.234 -28.688 -6.566 1 75.88 213 THR B C 1
ATOM 4866 O O . THR B 1 213 ? -20.906 -29.703 -6.691 1 75.88 213 THR B O 1
ATOM 4869 N N . SER B 1 214 ? -19.297 -28.266 -7.398 1 73.5 214 SER B N 1
ATOM 4870 C CA . SER B 1 214 ? -19.156 -29.062 -8.609 1 73.5 214 SER B CA 1
ATOM 4871 C C . SER B 1 214 ? -18.641 -30.469 -8.281 1 73.5 214 SER B C 1
ATOM 4873 O O . SER B 1 214 ? -17.844 -30.641 -7.355 1 73.5 214 SER B O 1
ATOM 4875 N N . ASP B 1 215 ? -19.172 -31.422 -9.008 1 70.06 215 ASP B N 1
ATOM 4876 C CA . ASP B 1 215 ? -18.766 -32.812 -8.82 1 70.06 215 ASP B CA 1
ATOM 4877 C C . ASP B 1 215 ? -17.312 -33.031 -9.258 1 70.06 215 ASP B C 1
ATOM 4879 O O . ASP B 1 215 ? -16.875 -32.469 -10.25 1 70.06 215 ASP B O 1
ATOM 4883 N N . LEU B 1 216 ? -16.5 -33.625 -8.383 1 69.94 216 LEU B N 1
ATOM 4884 C CA . LEU B 1 216 ? -15.117 -33.906 -8.695 1 69.94 216 LEU B CA 1
ATOM 4885 C C . LEU B 1 216 ? -14.984 -35.281 -9.344 1 69.94 216 LEU B C 1
ATOM 4887 O O . LEU B 1 216 ? -15.844 -36.156 -9.148 1 69.94 216 LEU B O 1
ATOM 4891 N N . PRO B 1 217 ? -14.047 -35.281 -10.336 1 63.38 217 PRO B N 1
ATOM 4892 C CA . PRO B 1 217 ? -13.898 -36.594 -10.992 1 63.38 217 PRO B CA 1
ATOM 4893 C C . PRO B 1 217 ? -13.742 -37.719 -9.992 1 63.38 217 PRO B C 1
ATOM 4895 O O . PRO B 1 217 ? -13.305 -37.531 -8.867 1 63.38 217 PRO B O 1
ATOM 4898 N N . VAL B 1 218 ? -14.289 -38.812 -10.391 1 56.47 218 VAL B N 1
ATOM 4899 C CA . VAL B 1 218 ? -14.547 -40.062 -9.648 1 56.47 218 VAL B CA 1
ATOM 4900 C C . VAL B 1 218 ? -13.242 -40.594 -9.055 1 56.47 218 VAL B C 1
ATOM 4902 O O . VAL B 1 218 ? -13.242 -41.562 -8.305 1 56.47 218 VAL B O 1
ATOM 4905 N N . ASN B 1 219 ? -12.039 -40 -9.562 1 57.84 219 ASN B N 1
ATOM 4906 C CA . ASN B 1 219 ? -11.023 -40.719 -8.797 1 57.84 219 ASN B CA 1
ATOM 4907 C C . ASN B 1 219 ? -11.031 -40.312 -7.328 1 57.84 219 ASN B C 1
ATOM 4909 O O . ASN B 1 219 ? -10.945 -39.125 -7.02 1 57.84 219 ASN B O 1
ATOM 4913 N N . ALA B 1 220 ? -11.523 -41.188 -6.527 1 53.53 220 ALA B N 1
ATOM 4914 C CA . ALA B 1 220 ? -12.055 -41.188 -5.168 1 53.53 220 ALA B CA 1
ATOM 4915 C C . ALA B 1 220 ? -11.102 -40.469 -4.215 1 53.53 220 ALA B C 1
ATOM 4917 O O . ALA B 1 220 ? -11.531 -39.625 -3.412 1 53.53 220 ALA B O 1
ATOM 4918 N N . THR B 1 221 ? -9.766 -40.75 -4.352 1 56.94 221 THR B N 1
ATOM 4919 C CA . THR B 1 221 ? -8.906 -40.312 -3.258 1 56.94 221 THR B CA 1
ATOM 4920 C C . THR B 1 221 ? -8.648 -38.812 -3.354 1 56.94 221 THR B C 1
ATOM 4922 O O . THR B 1 221 ? -8.742 -38.094 -2.357 1 56.94 221 THR B O 1
ATOM 4925 N N . MET B 1 222 ? -8.5 -38.312 -4.59 1 62.91 222 MET B N 1
ATOM 4926 C CA . MET B 1 222 ? -8.141 -36.906 -4.762 1 62.91 222 MET B CA 1
ATOM 4927 C C . MET B 1 222 ? -9.375 -36.031 -4.633 1 62.91 222 MET B C 1
ATOM 4929 O O . MET B 1 222 ? -9.281 -34.906 -4.117 1 62.91 222 MET B O 1
ATOM 4933 N N . SER B 1 223 ? -10.422 -36.688 -4.969 1 64.88 223 SER B N 1
ATOM 4934 C CA . SER B 1 223 ? -11.68 -35.969 -4.895 1 64.88 223 SER B CA 1
ATOM 4935 C C . SER B 1 223 ? -12.109 -35.75 -3.445 1 64.88 223 SER B C 1
ATOM 4937 O O . SER B 1 223 ? -12.57 -34.656 -3.086 1 64.88 223 SER B O 1
ATOM 4939 N N . LYS B 1 224 ? -11.836 -36.781 -2.646 1 70 224 LYS B N 1
ATOM 4940 C CA . LYS B 1 224 ? -12.203 -36.656 -1.237 1 70 224 LYS B CA 1
ATOM 4941 C C . LYS B 1 224 ? -11.32 -35.656 -0.513 1 70 224 LYS B C 1
ATOM 4943 O O . LYS B 1 224 ? -11.805 -34.875 0.314 1 70 224 LYS B O 1
ATOM 4948 N N . ALA B 1 225 ? -10.055 -35.656 -0.843 1 72.19 225 ALA B N 1
ATOM 4949 C CA . ALA B 1 225 ? -9.117 -34.75 -0.224 1 72.19 225 ALA B CA 1
ATOM 4950 C C . ALA B 1 225 ? -9.469 -33.281 -0.568 1 72.19 225 ALA B C 1
ATOM 4952 O O . ALA B 1 225 ? -9.461 -32.406 0.303 1 72.19 225 ALA B O 1
ATOM 4953 N N . TRP B 1 226 ? -9.953 -33.094 -1.715 1 77.38 226 TRP B N 1
ATOM 4954 C CA . TRP B 1 226 ? -10.281 -31.75 -2.154 1 77.38 226 TRP B CA 1
ATOM 4955 C C . TRP B 1 226 ? -11.578 -31.266 -1.524 1 77.38 226 TRP B C 1
ATOM 4957 O O . TRP B 1 226 ? -11.703 -30.094 -1.167 1 77.38 226 TRP B O 1
ATOM 4967 N N . LYS B 1 227 ? -12.492 -32.219 -1.351 1 76.56 227 LYS B N 1
ATOM 4968 C CA . LYS B 1 227 ? -13.758 -31.859 -0.715 1 76.56 227 LYS B CA 1
ATOM 4969 C C . LYS B 1 227 ? -13.539 -31.391 0.719 1 76.56 227 LYS B C 1
ATOM 4971 O O . LYS B 1 227 ? -14.141 -30.406 1.153 1 76.56 227 LYS B O 1
ATOM 4976 N N . THR B 1 228 ? -12.703 -32.062 1.396 1 78.62 228 THR B N 1
ATOM 4977 C CA . THR B 1 228 ? -12.359 -31.672 2.76 1 78.62 228 THR B CA 1
ATOM 4978 C C . THR B 1 228 ? -11.625 -30.344 2.775 1 78.62 228 THR B C 1
ATOM 4980 O O . THR B 1 228 ? -11.883 -29.5 3.637 1 78.62 228 THR B O 1
ATOM 4983 N N . GLN B 1 229 ? -10.805 -30.172 1.81 1 80.12 229 GLN B N 1
ATOM 4984 C CA . GLN B 1 229 ? -10.047 -28.922 1.713 1 80.12 229 GLN B CA 1
ATOM 4985 C C . GLN B 1 229 ? -10.961 -27.75 1.409 1 80.12 229 GLN B C 1
ATOM 4987 O O . GLN B 1 229 ? -10.766 -26.656 1.945 1 80.12 229 GLN B O 1
ATOM 4992 N N . ARG B 1 230 ? -11.945 -28 0.684 1 83.31 230 ARG B N 1
ATOM 4993 C CA . ARG B 1 230 ? -12.891 -26.953 0.318 1 83.31 230 ARG B CA 1
ATOM 4994 C C . ARG B 1 230 ? -13.625 -26.422 1.547 1 83.31 230 ARG B C 1
ATOM 4996 O O . ARG B 1 230 ? -13.828 -25.219 1.688 1 83.31 230 ARG B O 1
ATOM 5003 N N . LYS B 1 231 ? -14.008 -27.281 2.438 1 83.44 231 LYS B N 1
ATOM 5004 C CA . LYS B 1 231 ? -14.695 -26.875 3.66 1 83.44 231 LYS B CA 1
ATOM 5005 C C . LYS B 1 231 ? -13.797 -26.016 4.543 1 83.44 231 LYS B C 1
ATOM 5007 O O . LYS B 1 231 ? -14.25 -25.047 5.129 1 83.44 231 LYS B O 1
ATOM 5012 N N . SER B 1 232 ? -12.609 -26.422 4.566 1 83.88 232 SER B N 1
ATOM 5013 C CA . SER B 1 232 ? -11.641 -25.688 5.363 1 83.88 232 SER B CA 1
ATOM 5014 C C . SER B 1 232 ? -11.414 -24.281 4.793 1 83.88 232 SER B C 1
ATOM 5016 O O . SER B 1 232 ? -11.172 -23.328 5.539 1 83.88 232 SER B O 1
ATOM 5018 N N . LEU B 1 233 ? -11.477 -24.172 3.486 1 87.12 233 LEU B N 1
ATOM 5019 C CA . LEU B 1 233 ? -11.281 -22.875 2.838 1 87.12 233 LEU B CA 1
ATOM 5020 C C . LEU B 1 233 ? -12.398 -21.906 3.207 1 87.12 233 LEU B C 1
ATOM 5022 O O . LEU B 1 233 ? -12.148 -20.719 3.416 1 87.12 233 LEU B O 1
ATOM 5026 N N . VAL B 1 234 ? -13.578 -22.438 3.361 1 88.88 234 VAL B N 1
ATOM 5027 C CA . VAL B 1 234 ? -14.719 -21.609 3.75 1 88.88 234 VAL B CA 1
ATOM 5028 C C . VAL B 1 234 ? -14.547 -21.125 5.188 1 88.88 234 VAL B C 1
ATOM 5030 O O . VAL B 1 234 ? -14.789 -19.969 5.496 1 88.88 234 VAL B O 1
ATOM 5033 N N . GLU B 1 235 ? -14.086 -21.969 5.977 1 84.75 235 GLU B N 1
ATOM 5034 C CA . GLU B 1 235 ? -13.852 -21.594 7.371 1 84.75 235 GLU B CA 1
ATOM 5035 C C . GLU B 1 235 ? -12.766 -20.547 7.496 1 84.75 235 GLU B C 1
ATOM 5037 O O . GLU B 1 235 ? -12.891 -19.609 8.289 1 84.75 235 GLU B O 1
ATOM 5042 N N . LEU B 1 236 ? -11.797 -20.672 6.758 1 87.5 236 LEU B N 1
ATOM 5043 C CA . LEU B 1 236 ? -10.68 -19.734 6.766 1 87.5 236 LEU B CA 1
ATOM 5044 C C . LEU B 1 236 ? -11.117 -18.359 6.262 1 87.5 236 LEU B C 1
ATOM 5046 O O . LEU B 1 236 ? -10.586 -17.328 6.695 1 87.5 236 LEU B O 1
ATOM 5050 N N . SER B 1 237 ? -12.102 -18.312 5.379 1 91.06 237 SER B N 1
ATOM 5051 C CA . SER B 1 237 ? -12.586 -17.078 4.781 1 91.06 237 SER B CA 1
ATOM 5052 C C . SER B 1 237 ? -13.117 -16.125 5.844 1 91.06 237 SER B C 1
ATOM 5054 O O . SER B 1 237 ? -12.953 -14.906 5.727 1 91.06 237 SER B O 1
ATOM 5056 N N . GLY B 1 238 ? -13.711 -16.578 6.875 1 90.81 238 GLY B N 1
ATOM 5057 C CA . GLY B 1 238 ? -14.219 -15.742 7.949 1 90.81 238 GLY B CA 1
ATOM 5058 C C . GLY B 1 238 ? -13.117 -15 8.688 1 90.81 238 GLY B C 1
ATOM 5059 O O . GLY B 1 238 ? -13.297 -13.844 9.078 1 90.81 238 GLY B O 1
ATOM 5060 N N . GLU B 1 239 ? -12.047 -15.617 8.867 1 92.12 239 GLU B N 1
ATOM 5061 C CA . GLU B 1 239 ? -10.914 -14.992 9.555 1 92.12 239 GLU B CA 1
ATOM 5062 C C . GLU B 1 239 ? -10.359 -13.82 8.75 1 92.12 239 GLU B C 1
ATOM 5064 O O . GLU B 1 239 ? -9.875 -12.844 9.32 1 92.12 239 GLU B O 1
ATOM 5069 N N . PHE B 1 240 ? -10.508 -13.938 7.473 1 95.38 240 PHE B N 1
ATOM 5070 C CA . PHE B 1 240 ? -10.023 -12.852 6.625 1 95.38 240 PHE B CA 1
ATOM 5071 C C . PHE B 1 240 ? -10.914 -11.625 6.754 1 95.38 240 PHE B C 1
ATOM 5073 O O . PHE B 1 240 ? -10.461 -10.492 6.555 1 95.38 240 PHE B O 1
ATOM 5080 N N . GLY B 1 241 ? -12.195 -11.836 7.121 1 94.75 241 GLY B N 1
ATOM 5081 C CA . GLY B 1 241 ? -13.047 -10.703 7.465 1 94.75 241 GLY B CA 1
ATOM 5082 C C . GLY B 1 241 ? -12.57 -9.945 8.688 1 94.75 241 GLY B C 1
ATOM 5083 O O . GLY B 1 241 ? -12.602 -8.719 8.711 1 94.75 241 GLY B O 1
ATOM 5084 N N . LEU B 1 242 ? -12.133 -10.711 9.648 1 95.75 242 LEU B N 1
ATOM 5085 C CA . LEU B 1 242 ? -11.602 -10.102 10.859 1 95.75 242 LEU B CA 1
ATOM 5086 C C . LEU B 1 242 ? -10.32 -9.328 10.562 1 95.75 242 LEU B C 1
ATOM 5088 O O . LEU B 1 242 ? -10.117 -8.227 11.078 1 95.75 242 LEU B O 1
ATOM 5092 N N . LEU B 1 243 ? -9.523 -9.953 9.773 1 96.88 243 LEU B N 1
ATOM 5093 C CA . LEU B 1 243 ? -8.289 -9.289 9.367 1 96.88 243 LEU B CA 1
ATOM 5094 C C . LEU B 1 243 ? -8.586 -7.984 8.633 1 96.88 243 LEU B C 1
ATOM 5096 O O . LEU B 1 243 ? -7.941 -6.965 8.898 1 96.88 243 LEU B O 1
ATOM 5100 N N . ALA B 1 244 ? -9.539 -8.023 7.754 1 97.75 244 ALA B N 1
ATOM 5101 C CA . ALA B 1 244 ? -9.93 -6.84 6.992 1 97.75 244 ALA B CA 1
ATOM 5102 C C . ALA B 1 244 ? -10.414 -5.73 7.922 1 97.75 244 ALA B C 1
ATOM 5104 O O . ALA B 1 244 ? -10.07 -4.559 7.734 1 97.75 244 ALA B O 1
ATOM 5105 N N . ASN B 1 245 ? -11.117 -6.098 8.906 1 97.38 245 ASN B N 1
ATOM 5106 C CA . ASN B 1 245 ? -11.617 -5.129 9.875 1 97.38 245 ASN B CA 1
ATOM 5107 C C . ASN B 1 245 ? -10.484 -4.48 10.656 1 97.38 245 ASN B C 1
ATOM 5109 O O . ASN B 1 245 ? -10.484 -3.268 10.875 1 97.38 245 ASN B O 1
ATOM 5113 N N . LYS B 1 246 ? -9.594 -5.285 11.094 1 97.5 246 LYS B N 1
ATOM 5114 C CA . LYS B 1 246 ? -8.453 -4.75 11.828 1 97.5 246 LYS B CA 1
ATOM 5115 C C . LYS B 1 246 ? -7.633 -3.799 10.961 1 97.5 246 LYS B C 1
ATOM 5117 O O . LYS B 1 246 ? -7.168 -2.762 11.438 1 97.5 246 LYS B O 1
ATOM 5122 N N . ALA B 1 247 ? -7.457 -4.184 9.719 1 97.62 247 ALA B N 1
ATOM 5123 C CA . ALA B 1 247 ? -6.715 -3.322 8.805 1 97.62 247 ALA B CA 1
ATOM 5124 C C . ALA B 1 247 ? -7.445 -2.002 8.578 1 97.62 247 ALA B C 1
ATOM 5126 O O . ALA B 1 247 ? -6.816 -0.944 8.5 1 97.62 247 ALA B O 1
ATOM 5127 N N . ALA B 1 248 ? -8.758 -2.035 8.492 1 97.38 248 ALA B N 1
ATOM 5128 C CA . ALA B 1 248 ? -9.562 -0.825 8.336 1 97.38 248 ALA B CA 1
ATOM 5129 C C . ALA B 1 248 ? -9.422 0.09 9.547 1 97.38 248 ALA B C 1
ATOM 5131 O O . ALA B 1 248 ? -9.266 1.305 9.398 1 97.38 248 ALA B O 1
ATOM 5132 N N . HIS B 1 249 ? -9.422 -0.477 10.672 1 97 249 HIS B N 1
ATOM 5133 C CA . HIS B 1 249 ? -9.258 0.283 11.906 1 97 249 HIS B CA 1
ATOM 5134 C C . HIS B 1 249 ? -7.871 0.92 11.977 1 97 249 HIS B C 1
ATOM 5136 O O . HIS B 1 249 ? -7.73 2.062 12.414 1 97 249 HIS B O 1
ATOM 5142 N N . GLN B 1 250 ? -6.961 0.125 11.562 1 97.12 250 GLN B N 1
ATOM 5143 C CA . GLN B 1 250 ? -5.602 0.658 11.539 1 97.12 250 GLN B CA 1
ATOM 5144 C C . GLN B 1 250 ? -5.504 1.872 10.617 1 97.12 250 GLN B C 1
ATOM 5146 O O . GLN B 1 250 ? -4.879 2.875 10.969 1 97.12 250 GLN B O 1
ATOM 5151 N N . GLY B 1 251 ? -6.086 1.793 9.445 1 97.25 251 GLY B N 1
ATOM 5152 C CA . GLY B 1 251 ? -6.098 2.93 8.539 1 97.25 251 GLY B CA 1
ATOM 5153 C C . GLY B 1 251 ? -6.758 4.16 9.133 1 97.25 251 GLY B C 1
ATOM 5154 O O . GLY B 1 251 ? -6.25 5.273 8.984 1 97.25 251 GLY B O 1
ATOM 5155 N N . SER B 1 252 ? -7.805 3.977 9.812 1 96.06 252 SER B N 1
ATOM 5156 C CA . SER B 1 252 ? -8.516 5.074 10.453 1 96.06 252 SER B CA 1
ATOM 5157 C C . SER B 1 252 ? -7.695 5.676 11.594 1 96.06 252 SER B C 1
ATOM 5159 O O . SER B 1 252 ? -7.648 6.898 11.75 1 96.06 252 SER B O 1
ATOM 5161 N N . ARG B 1 253 ? -7.094 4.852 12.336 1 96 253 ARG B N 1
ATOM 5162 C CA . ARG B 1 253 ? -6.262 5.305 13.445 1 96 253 ARG B CA 1
ATOM 5163 C C . ARG B 1 253 ? -5.09 6.145 12.945 1 96 253 ARG B C 1
ATOM 5165 O O . ARG B 1 253 ? -4.805 7.211 13.492 1 96 253 ARG B O 1
ATOM 5172 N N . GLU B 1 254 ? -4.449 5.637 11.922 1 96.69 254 GLU B N 1
ATOM 5173 C CA . GLU B 1 254 ? -3.324 6.363 11.344 1 96.69 254 GLU B CA 1
ATOM 5174 C C . GLU B 1 254 ? -3.766 7.711 10.781 1 96.69 254 GLU B C 1
ATOM 5176 O O . GLU B 1 254 ? -3.068 8.719 10.953 1 96.69 254 GLU B O 1
ATOM 5181 N N . GLU B 1 255 ? -4.891 7.746 10.211 1 95.5 255 GLU B N 1
ATOM 51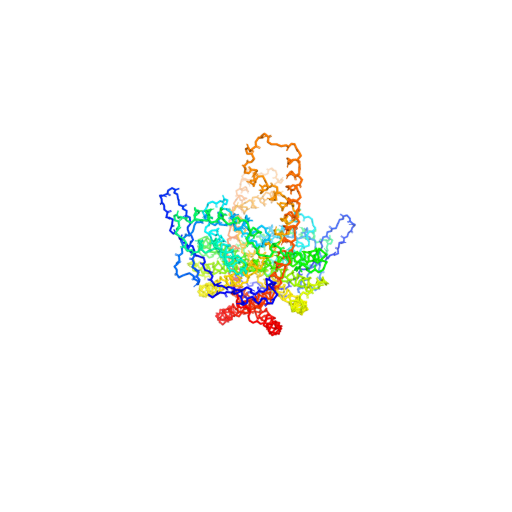82 C CA . GLU B 1 255 ? -5.41 8.984 9.633 1 95.5 255 GLU B CA 1
ATOM 5183 C C . GLU B 1 255 ? -5.809 9.977 10.719 1 95.5 255 GLU B C 1
ATOM 5185 O O . GLU B 1 255 ? -5.379 11.133 10.703 1 95.5 255 GLU B O 1
ATOM 5190 N N . ASP B 1 256 ? -6.512 9.516 11.68 1 92.94 256 ASP B N 1
ATOM 5191 C CA . ASP B 1 256 ? -7.109 10.383 12.695 1 92.94 256 ASP B CA 1
ATOM 5192 C C . ASP B 1 256 ? -6.07 10.836 13.711 1 92.94 256 ASP B C 1
ATOM 5194 O O . ASP B 1 256 ? -6.086 11.992 14.148 1 92.94 256 ASP B O 1
ATOM 5198 N N . GLU B 1 257 ? -5.176 10.016 14.023 1 91.06 257 GLU B N 1
ATOM 5199 C CA . GLU B 1 257 ? -4.285 10.32 15.141 1 91.06 257 GLU B CA 1
ATOM 5200 C C . GLU B 1 257 ? -2.951 10.867 14.648 1 91.06 257 GLU B C 1
ATOM 5202 O O . GLU B 1 257 ? -2.252 11.562 15.391 1 91.06 257 GLU B O 1
ATOM 5207 N N . VAL B 1 258 ? -2.65 10.508 13.477 1 94.5 258 VAL B N 1
ATOM 5208 C CA . VAL B 1 258 ? -1.319 10.906 13.031 1 94.5 258 VAL B CA 1
ATOM 5209 C C . VAL B 1 258 ? -1.438 11.93 11.898 1 94.5 258 VAL B C 1
ATOM 5211 O O . VAL B 1 258 ? -1.043 13.086 12.055 1 94.5 258 VAL B O 1
ATOM 5214 N N . VAL B 1 259 ? -2.113 11.594 10.812 1 96.5 259 VAL B N 1
ATOM 5215 C CA . VAL B 1 259 ? -2.176 12.438 9.625 1 96.5 259 VAL B CA 1
ATOM 5216 C C . VAL B 1 259 ? -2.863 13.758 9.969 1 96.5 259 VAL B C 1
ATOM 5218 O O . VAL B 1 259 ? -2.385 14.836 9.594 1 96.5 259 VAL B O 1
ATOM 5221 N N . GLU B 1 260 ? -3.889 13.719 10.75 1 94 260 GLU B N 1
ATOM 5222 C CA . GLU B 1 260 ? -4.637 14.93 11.094 1 94 260 GLU B CA 1
ATOM 5223 C C . GLU B 1 260 ? -3.795 15.867 11.953 1 94 260 GLU B C 1
ATOM 5225 O O . GLU B 1 260 ? -3.857 17.094 11.789 1 94 260 GLU B O 1
ATOM 5230 N N . LYS B 1 261 ? -3.051 15.359 12.859 1 92.69 261 LYS B N 1
ATOM 5231 C CA . LYS B 1 261 ? -2.184 16.188 13.695 1 92.69 261 LYS B CA 1
ATOM 5232 C C . LYS B 1 261 ? -1.062 16.812 12.875 1 92.69 261 LYS B C 1
ATOM 5234 O O . LYS B 1 261 ? -0.685 17.953 13.109 1 92.69 261 LYS B O 1
ATOM 5239 N N . LEU B 1 262 ? -0.57 16.016 11.945 1 95.12 262 LEU B N 1
ATOM 5240 C CA . LEU B 1 262 ? 0.433 16.562 11.039 1 95.12 262 LEU B CA 1
ATOM 5241 C C . LEU B 1 262 ? -0.161 17.672 10.18 1 95.12 262 LEU B C 1
ATOM 5243 O O . LEU B 1 262 ? 0.475 18.703 9.969 1 95.12 262 LEU B O 1
ATOM 5247 N N . ASN B 1 263 ? -1.387 17.453 9.773 1 95.88 263 ASN B N 1
ATOM 5248 C CA . ASN B 1 263 ? -2.059 18.484 8.977 1 95.88 263 ASN B CA 1
ATOM 5249 C C . ASN B 1 263 ? -2.266 19.766 9.773 1 95.88 263 ASN B C 1
ATOM 5251 O O . ASN B 1 263 ? -2.127 20.859 9.234 1 95.88 263 ASN B O 1
ATOM 5255 N N . LEU B 1 264 ? -2.582 19.609 11.023 1 94.25 264 LEU B N 1
ATOM 5256 C CA . LEU B 1 264 ? -2.75 20.781 11.891 1 94.25 264 LEU B CA 1
ATOM 5257 C C . LEU B 1 264 ? -1.454 21.578 11.977 1 94.25 264 LEU B C 1
ATOM 5259 O O . LEU B 1 264 ? -1.462 22.797 11.812 1 94.25 264 LEU B O 1
ATOM 5263 N N . LEU B 1 265 ? -0.403 20.891 12.188 1 93.44 265 LEU B N 1
ATOM 5264 C CA . LEU B 1 265 ? 0.897 21.547 12.266 1 93.44 265 LEU B CA 1
ATOM 5265 C C . LEU B 1 265 ? 1.265 22.203 10.938 1 93.44 265 LEU B C 1
ATOM 5267 O O . LEU B 1 265 ? 1.744 23.344 10.906 1 93.44 265 LEU B O 1
ATOM 5271 N N . LEU B 1 266 ? 1.008 21.5 9.906 1 96.19 266 LEU B N 1
ATOM 5272 C CA . LEU B 1 266 ? 1.341 22 8.578 1 96.19 266 LEU B CA 1
ATOM 5273 C C . LEU B 1 266 ? 0.536 23.266 8.25 1 96.19 266 LEU B C 1
ATOM 5275 O O . LEU B 1 266 ? 1.057 24.188 7.641 1 96.19 266 LEU B O 1
ATOM 5279 N N . GLU B 1 267 ? -0.698 23.281 8.633 1 96.19 267 GLU B N 1
ATOM 5280 C CA . GLU B 1 267 ? -1.532 24.453 8.383 1 96.19 267 GLU B CA 1
ATOM 5281 C C . GLU B 1 267 ? -1.075 25.641 9.219 1 96.19 267 GLU B C 1
ATOM 5283 O O . GLU B 1 267 ? -1.161 26.781 8.773 1 96.19 267 GLU B O 1
ATOM 5288 N N . GLN B 1 268 ? -0.583 25.328 10.422 1 95.12 268 GLN B N 1
ATOM 5289 C CA . GLN B 1 268 ? 0.017 26.391 11.227 1 95.12 268 GLN B CA 1
ATOM 5290 C C . GLN B 1 268 ? 1.261 26.953 10.547 1 95.12 268 GLN B C 1
ATOM 5292 O O . GLN B 1 268 ? 1.433 28.172 10.469 1 95.12 268 GLN B O 1
ATOM 5297 N N . LEU B 1 269 ? 2.059 26.109 10.047 1 95.81 269 LEU B N 1
ATOM 5298 C CA . LEU B 1 269 ? 3.275 26.531 9.359 1 95.81 269 LEU B CA 1
ATOM 5299 C C . LEU B 1 269 ? 2.939 27.234 8.047 1 95.81 269 LEU B C 1
ATOM 5301 O O . LEU B 1 269 ? 3.596 28.219 7.688 1 95.81 269 LEU B O 1
ATOM 5305 N N . GLN B 1 270 ? 1.928 26.766 7.438 1 96.94 270 GLN B N 1
ATOM 5306 C CA . GLN B 1 270 ? 1.485 27.406 6.207 1 96.94 270 GLN B CA 1
ATOM 5307 C C . GLN B 1 270 ? 0.971 28.812 6.484 1 96.94 270 GLN B C 1
ATOM 5309 O O . GLN B 1 270 ? 1.192 29.734 5.688 1 96.94 270 GLN B O 1
ATOM 5314 N N . SER B 1 271 ? 0.274 28.969 7.57 1 97.31 271 SER B N 1
ATOM 5315 C CA . SER B 1 271 ? -0.203 30.297 7.969 1 97.31 271 SER B CA 1
ATOM 5316 C C . SER B 1 271 ? 0.953 31.281 8.125 1 97.31 271 SER B C 1
ATOM 5318 O O . SER B 1 271 ? 0.839 32.438 7.742 1 97.31 271 SER B O 1
ATOM 5320 N N . TYR B 1 272 ? 2.025 30.781 8.664 1 96.56 272 TYR B N 1
ATOM 5321 C CA . TYR B 1 272 ? 3.207 31.609 8.844 1 96.56 272 TYR B CA 1
ATOM 5322 C C . TYR B 1 272 ? 3.812 31.984 7.496 1 96.56 272 TYR B C 1
ATOM 5324 O O . TYR B 1 272 ? 4.191 33.156 7.277 1 96.56 272 TYR B O 1
ATOM 5332 N N . LYS B 1 273 ? 3.91 31.031 6.668 1 95.56 273 LYS B N 1
ATOM 5333 C CA . LYS B 1 273 ? 4.426 31.297 5.332 1 95.56 273 LYS B CA 1
ATOM 5334 C C . LYS B 1 273 ? 3.582 32.344 4.613 1 95.56 273 LYS B C 1
ATOM 5336 O O . LYS B 1 273 ? 4.121 33.281 3.992 1 95.56 273 LYS B O 1
ATOM 5341 N N . ASP B 1 274 ? 2.275 32.219 4.723 1 95.56 274 ASP B N 1
ATOM 5342 C CA . ASP B 1 274 ? 1.361 33.188 4.117 1 95.56 274 ASP B CA 1
ATOM 5343 C C . ASP B 1 274 ? 1.555 34.594 4.711 1 95.56 274 ASP B C 1
ATOM 5345 O O . ASP B 1 274 ? 1.479 35.594 4 1 95.56 274 ASP B O 1
ATOM 5349 N N . LEU B 1 275 ? 1.778 34.625 6.016 1 95.69 275 LEU B N 1
ATOM 5350 C CA . LEU B 1 275 ? 2.041 35.875 6.691 1 95.69 275 LEU B CA 1
ATOM 5351 C C . LEU B 1 275 ? 3.297 36.531 6.137 1 95.69 275 LEU B C 1
ATOM 5353 O O . LEU B 1 275 ? 3.293 37.75 5.844 1 95.69 275 LEU B O 1
ATOM 5357 N N . CYS B 1 276 ? 4.336 35.781 5.957 1 93 276 CYS B N 1
ATOM 5358 C CA . CYS B 1 276 ? 5.582 36.312 5.414 1 93 276 CYS B CA 1
ATOM 5359 C C . CYS B 1 276 ? 5.383 36.812 3.998 1 93 276 CYS B C 1
ATOM 5361 O O . CYS B 1 276 ? 5.926 37.875 3.637 1 93 276 CYS B O 1
ATOM 5363 N N . ASP B 1 277 ? 4.59 36.188 3.258 1 91.69 277 ASP B N 1
ATOM 5364 C CA . ASP B 1 277 ? 4.297 36.625 1.896 1 91.69 277 ASP B CA 1
ATOM 5365 C C . ASP B 1 277 ? 3.535 37.938 1.896 1 91.69 277 ASP B C 1
ATOM 5367 O O . ASP B 1 277 ? 3.801 38.812 1.069 1 91.69 277 ASP B O 1
ATOM 5371 N N . ARG B 1 278 ? 2.654 38.094 2.816 1 89.06 278 ARG B N 1
ATOM 5372 C CA . ARG B 1 278 ? 1.918 39.344 2.943 1 89.06 278 ARG B CA 1
ATOM 5373 C C . ARG B 1 278 ? 2.842 40.469 3.359 1 89.06 278 ARG B C 1
ATOM 5375 O O . ARG B 1 278 ? 2.689 41.594 2.895 1 89.06 278 ARG B O 1
ATOM 5382 N N . HIS B 1 279 ? 3.719 40.156 4.207 1 84.12 279 HIS B N 1
ATOM 5383 C CA . HIS B 1 279 ? 4.68 41.156 4.672 1 84.12 279 HIS B CA 1
ATOM 5384 C C . HIS B 1 279 ? 5.574 41.625 3.531 1 84.12 279 HIS B C 1
ATOM 5386 O O . HIS B 1 279 ? 5.895 42.812 3.443 1 84.12 279 HIS B O 1
ATOM 5392 N N . ASP B 1 280 ? 5.945 40.719 2.66 1 81.62 280 ASP B N 1
ATOM 5393 C CA . ASP B 1 280 ? 6.852 41.062 1.565 1 81.62 280 ASP B CA 1
ATOM 5394 C C . ASP B 1 280 ? 6.125 41.781 0.445 1 81.62 280 ASP B C 1
ATOM 5396 O O . ASP B 1 280 ? 6.719 42.625 -0.247 1 81.62 280 ASP B O 1
ATOM 5400 N N . SER B 1 281 ? 4.953 41.344 0.014 1 73.19 281 SER B N 1
ATOM 5401 C CA . SER B 1 281 ? 4.234 41.906 -1.119 1 73.19 281 SER B CA 1
ATOM 5402 C C . SER B 1 281 ? 3.846 43.375 -0.852 1 73.19 281 SER B C 1
ATOM 5404 O O . SER B 1 281 ? 3.418 44.062 -1.763 1 73.19 281 SER B O 1
ATOM 5406 N N . GLY B 1 282 ? 4.332 43.969 -0.005 1 60.38 282 GLY B N 1
ATOM 5407 C CA . GLY B 1 282 ? 4.051 45.375 0.202 1 60.38 282 GLY B CA 1
ATOM 5408 C C . GLY B 1 282 ? 2.592 45.656 0.503 1 60.38 282 GLY B C 1
ATOM 5409 O O . GLY B 1 282 ? 2.146 46.812 0.427 1 60.38 282 GLY B O 1
ATOM 5410 N N . VAL B 1 283 ? 1.77 44.75 0.395 1 55.88 283 VAL B N 1
ATOM 5411 C CA . VAL B 1 283 ? 0.346 44.875 0.68 1 55.88 283 VAL B CA 1
ATOM 5412 C C . VAL B 1 283 ? 0.159 45.719 1.938 1 55.88 283 VAL B C 1
ATOM 5414 O O . VAL B 1 283 ? -0.782 46.531 2.027 1 55.88 283 VAL B O 1
ATOM 5417 N N . LEU B 1 284 ? 1.188 45.562 2.762 1 56.94 284 LEU B N 1
ATOM 5418 C CA . LEU B 1 284 ? 1.232 46.406 3.955 1 56.94 284 LEU B CA 1
ATOM 5419 C C . LEU B 1 284 ? 1.295 47.906 3.584 1 56.94 284 LEU B C 1
ATOM 5421 O O . LEU B 1 284 ? 0.638 48.719 4.215 1 56.94 284 LEU B O 1
ATOM 5425 N N . LEU B 1 285 ? 2.059 48.031 2.449 1 55.31 285 LEU B N 1
ATOM 5426 C CA . LEU B 1 285 ? 2.18 49.406 1.961 1 55.31 285 LEU B CA 1
ATOM 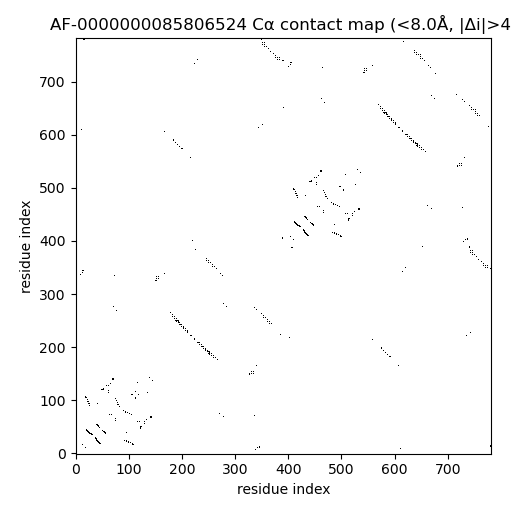5427 C C . LEU B 1 285 ? 0.892 49.844 1.278 1 55.31 285 LEU B C 1
ATOM 5429 O O . LEU B 1 285 ? 0.47 51 1.436 1 55.31 285 LEU B O 1
ATOM 5433 N N . GLU B 1 286 ? 0.25 48.938 0.617 1 55.44 286 GLU B N 1
ATOM 5434 C CA . GLU B 1 286 ? -0.963 49.312 -0.106 1 55.44 286 GLU B CA 1
ATOM 5435 C C . GLU B 1 286 ? -2.123 49.562 0.854 1 55.44 286 GLU B C 1
ATOM 5437 O O . GLU B 1 286 ? -2.914 50.5 0.65 1 55.44 286 GLU B O 1
ATOM 5442 N N . HIS B 1 287 ? -2.279 48.812 1.872 1 53.47 287 HIS B N 1
ATOM 5443 C CA . HIS B 1 287 ? -3.338 49 2.857 1 53.47 287 HIS B CA 1
ATOM 5444 C C . HIS B 1 287 ? -3.211 50.344 3.551 1 53.47 287 HIS B C 1
ATOM 5446 O O . HIS B 1 287 ? -4.215 51 3.838 1 53.47 287 HIS B O 1
ATOM 5452 N N . GLN B 1 288 ? -1.967 50.75 3.619 1 54.44 288 GLN B N 1
ATOM 5453 C CA . GLN B 1 288 ? -1.659 52.062 4.148 1 54.44 288 GLN B CA 1
ATOM 5454 C C . GLN B 1 288 ? -2.166 53.156 3.219 1 54.44 288 GLN B C 1
ATOM 5456 O O . GLN B 1 288 ? -2.73 54.156 3.674 1 54.44 288 GLN B O 1
ATOM 5461 N N . ARG B 1 289 ? -1.955 52.875 1.991 1 55.47 289 ARG B N 1
ATOM 5462 C CA . ARG B 1 289 ? -2.369 53.875 1.026 1 55.47 289 ARG B CA 1
ATOM 5463 C C . ARG B 1 289 ? -3.889 54 0.954 1 55.47 289 ARG B C 1
ATOM 5465 O O . ARG B 1 289 ? -4.441 55.094 0.865 1 55.47 289 ARG B O 1
ATOM 5472 N N . ALA B 1 290 ? -4.504 52.875 1.074 1 53.47 290 ALA B N 1
ATOM 5473 C CA . ALA B 1 290 ? -5.961 52.844 0.96 1 53.47 290 ALA B CA 1
ATOM 5474 C C . ALA B 1 290 ? -6.617 53.5 2.17 1 53.47 290 ALA B C 1
ATOM 5476 O O . ALA B 1 290 ? -7.633 54.188 2.035 1 53.47 290 ALA B O 1
ATOM 5477 N N . PHE B 1 291 ? -6.121 53.281 3.316 1 51.06 291 PHE B N 1
ATOM 5478 C CA . PHE B 1 291 ? -6.637 53.938 4.52 1 51.06 291 PHE B CA 1
ATOM 5479 C C . PHE B 1 291 ? -6.469 55.469 4.43 1 51.06 291 PHE B C 1
ATOM 5481 O O . PHE B 1 291 ? -7.344 56.219 4.863 1 51.06 291 PHE B O 1
ATOM 5488 N N . GLU B 1 292 ? -5.32 55.875 3.918 1 53.25 292 GLU B N 1
ATOM 5489 C CA . GLU B 1 292 ? -5.102 57.312 3.738 1 53.25 292 GLU B CA 1
ATOM 5490 C C . GLU B 1 292 ? -6.141 57.938 2.799 1 53.25 292 GLU B C 1
ATOM 5492 O O . GLU B 1 292 ? -6.582 59.062 2.998 1 53.25 292 GLU B O 1
ATOM 5497 N N . LYS B 1 293 ? -6.488 57.156 1.837 1 52.72 293 LYS B N 1
ATOM 5498 C CA . LYS B 1 293 ? -7.477 57.688 0.902 1 52.72 293 LYS B CA 1
ATOM 5499 C C . LYS B 1 293 ? -8.859 57.781 1.546 1 52.72 293 LYS B C 1
ATOM 5501 O O . LYS B 1 293 ? -9.633 58.688 1.254 1 52.72 293 LYS B O 1
ATOM 5506 N N . ARG B 1 294 ? -9.188 56.875 2.35 1 48.16 294 ARG B N 1
ATOM 5507 C CA . ARG B 1 294 ? -10.492 56.844 3.016 1 48.16 294 ARG B CA 1
ATOM 5508 C C . ARG B 1 294 ? -10.547 57.875 4.129 1 48.16 294 ARG B C 1
ATOM 5510 O O . ARG B 1 294 ? -11.625 58.344 4.504 1 48.16 294 ARG B O 1
ATOM 5517 N N . SER B 1 295 ? -9.516 58.094 4.867 1 43.94 295 SER B N 1
ATOM 5518 C CA . SER B 1 295 ? -9.484 59.188 5.824 1 43.94 295 SER B CA 1
ATOM 5519 C C . SER B 1 295 ? -9.5 60.531 5.121 1 43.94 295 SER B C 1
ATOM 5521 O O . SER B 1 295 ? -9.164 61.562 5.719 1 43.94 295 SER B O 1
ATOM 5523 N N . GLY B 1 296 ? -9.992 60.594 3.938 1 41.12 296 GLY B N 1
ATOM 5524 C CA . GLY B 1 296 ? -10.211 61.781 3.166 1 41.12 296 GLY B CA 1
ATOM 5525 C C . GLY B 1 296 ? -10.414 63.031 4.035 1 41.12 296 GLY B C 1
ATOM 5526 O O . GLY B 1 296 ? -10.727 62.906 5.223 1 41.12 296 GLY B O 1
ATOM 5527 N N . PRO B 1 297 ? -9.883 64.125 3.51 1 38.72 297 PRO B N 1
ATOM 5528 C CA . PRO B 1 297 ? -10.102 65.438 4.164 1 38.72 297 PRO B CA 1
ATOM 5529 C C . PRO B 1 297 ? -11.555 65.688 4.574 1 38.72 297 PRO B C 1
ATOM 5531 O O . PRO B 1 297 ? -12.453 65.625 3.729 1 38.72 297 PRO B O 1
ATOM 5534 N N . VAL B 1 298 ? -12.086 65.125 5.547 1 37.94 298 VAL B N 1
ATOM 5535 C CA . VAL B 1 298 ? -13.289 65.75 6.09 1 37.94 298 VAL B CA 1
ATOM 5536 C C . VAL B 1 298 ? -13.352 67.25 5.668 1 37.94 298 VAL B C 1
ATOM 5538 O O . VAL B 1 298 ? -14.383 67.688 5.191 1 37.94 298 VAL B O 1
ATOM 5541 N N . ALA B 1 299 ? -12.555 68.125 6.398 1 36.16 299 ALA B N 1
ATOM 5542 C CA . ALA B 1 299 ? -12.914 69.5 6.68 1 36.16 299 ALA B CA 1
ATOM 5543 C C . ALA B 1 299 ? -12.664 70.375 5.465 1 36.16 299 ALA B C 1
ATOM 5545 O O . ALA B 1 299 ? -12.766 71.625 5.555 1 36.16 299 ALA B O 1
ATOM 5546 N N . THR B 1 300 ? -12.008 69.875 4.469 1 36.31 300 THR B N 1
ATOM 5547 C CA . THR B 1 300 ? -11.562 71.125 3.787 1 36.31 300 THR B CA 1
ATOM 5548 C C . THR B 1 300 ? -12.734 71.812 3.115 1 36.31 300 THR B C 1
ATOM 5550 O O . THR B 1 300 ? -12.875 71.75 1.893 1 36.31 300 THR B O 1
ATOM 5553 N N . HIS B 1 301 ? -13.922 71.5 3.479 1 34.81 301 HIS B N 1
ATOM 5554 C CA . HIS B 1 301 ? -14.758 72.5 2.822 1 34.81 301 HIS B CA 1
ATOM 5555 C C . HIS B 1 301 ? -14.227 73.875 3.062 1 34.81 301 HIS B C 1
ATOM 5557 O O . HIS B 1 301 ? -14.891 74.875 2.73 1 34.81 301 HIS B O 1
ATOM 5563 N N . LEU B 1 302 ? -13.469 74.188 4.16 1 36.53 302 LEU B N 1
ATOM 5564 C CA . LEU B 1 302 ? -13.281 75.625 4.352 1 36.53 302 LEU B CA 1
ATOM 5565 C C . LEU B 1 302 ? -12.375 76.188 3.271 1 36.53 302 LEU B C 1
ATOM 5567 O O . LEU B 1 302 ? -11.172 75.938 3.242 1 36.53 302 LEU B O 1
ATOM 5571 N N . LYS B 1 303 ? -12.789 76.5 2.129 1 40.84 303 LYS B N 1
ATOM 5572 C CA . LYS B 1 303 ? -12.391 77.125 0.869 1 40.84 303 LYS B CA 1
ATOM 5573 C C . LYS B 1 303 ? -11.375 78.25 1.103 1 40.84 303 LYS B C 1
ATOM 5575 O O . LYS B 1 303 ? -10.43 78.375 0.325 1 40.84 303 LYS B O 1
ATOM 5580 N N . TYR B 1 304 ? -11.844 79.5 1.595 1 37.44 304 TYR B N 1
ATOM 5581 C CA . TYR B 1 304 ? -11.25 80.812 1.341 1 37.44 304 TYR B CA 1
ATOM 5582 C C . TYR B 1 304 ? -9.906 80.938 2.053 1 37.44 304 TYR B C 1
ATOM 5584 O O . TYR B 1 304 ? -9.32 82 2.082 1 37.44 304 TYR B O 1
ATOM 5592 N N . GLN B 1 305 ? -9.672 80.312 3.217 1 39.88 305 GLN B N 1
ATOM 5593 C CA . GLN B 1 305 ? -8.555 80.812 3.992 1 39.88 305 GLN B CA 1
ATOM 5594 C C . GLN B 1 305 ? -7.223 80.562 3.293 1 39.88 305 GLN B C 1
ATOM 5596 O O . GLN B 1 305 ? -7.121 79.688 2.457 1 39.88 305 GLN B O 1
ATOM 5601 N N . ASN B 1 306 ? -5.871 81.25 3.805 1 51.41 306 ASN B N 1
ATOM 5602 C CA . ASN B 1 306 ? -4.578 81.625 3.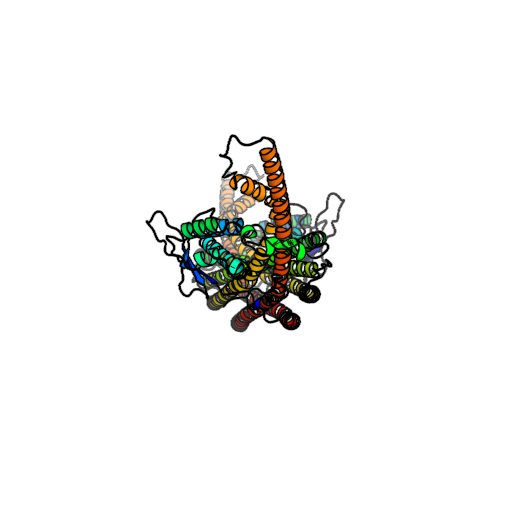242 1 51.41 306 ASN B CA 1
ATOM 5603 C C . ASN B 1 306 ? -3.791 80.438 2.779 1 51.41 306 ASN B C 1
ATOM 5605 O O . ASN B 1 306 ? -3.936 79.312 3.342 1 51.41 306 ASN B O 1
ATOM 5609 N N . SER B 1 307 ? -3.246 80.438 1.503 1 55.81 307 SER B N 1
ATOM 5610 C CA . SER B 1 307 ? -2.348 79.5 0.76 1 55.81 307 SER B CA 1
ATOM 5611 C C . SER B 1 307 ? -1.353 78.812 1.689 1 55.81 307 SER B C 1
ATOM 5613 O O . SER B 1 307 ? -1.071 77.625 1.534 1 55.81 307 SER B O 1
ATOM 5615 N N . PHE B 1 308 ? -0.817 79.688 2.617 1 53.78 308 PHE B N 1
ATOM 5616 C CA . PHE B 1 308 ? 0.221 79.188 3.51 1 53.78 308 PHE B CA 1
ATOM 5617 C C . PHE B 1 308 ? -0.34 78.125 4.449 1 53.78 308 PHE B C 1
ATOM 5619 O O . PHE B 1 308 ? 0.306 77.062 4.703 1 53.78 308 PHE B O 1
ATOM 5626 N N . GLU B 1 309 ? -1.487 78.375 5.039 1 59.09 309 GLU B N 1
ATOM 5627 C CA . GLU B 1 309 ? -2.115 77.5 5.973 1 59.09 309 GLU B CA 1
ATOM 5628 C C . GLU B 1 309 ? -2.449 76.125 5.293 1 59.09 309 GLU B C 1
ATOM 5630 O O . GLU B 1 309 ? -2.367 75.062 5.914 1 59.09 309 GLU B O 1
ATOM 5635 N N . GLN B 1 310 ? -2.674 76.312 4.012 1 63.75 310 GLN B N 1
ATOM 5636 C CA . GLN B 1 310 ? -2.977 75.125 3.24 1 63.75 310 GLN B CA 1
ATOM 5637 C C . GLN B 1 310 ? -1.723 74.25 3.016 1 63.75 310 GLN B C 1
ATOM 5639 O O . GLN B 1 310 ? -1.769 73.062 3.104 1 63.75 310 GLN B O 1
ATOM 5644 N N . ALA B 1 311 ? -0.721 75.062 2.727 1 64.56 311 ALA B N 1
ATOM 5645 C CA . ALA B 1 311 ? 0.544 74.312 2.533 1 64.56 311 ALA B CA 1
ATOM 5646 C C . ALA B 1 311 ? 1.024 73.688 3.836 1 64.56 311 ALA B C 1
ATOM 5648 O O . ALA B 1 311 ? 1.512 72.562 3.84 1 64.56 311 ALA B O 1
ATOM 5649 N N . GLU B 1 312 ? 1.003 74.438 4.93 1 66.25 312 GLU B N 1
ATOM 5650 C CA . GLU B 1 312 ? 1.387 73.938 6.23 1 66.25 312 GLU B CA 1
ATOM 5651 C C . GLU B 1 312 ? 0.518 72.75 6.613 1 66.25 312 GLU B C 1
ATOM 5653 O O . GLU B 1 312 ? 1.008 71.75 7.195 1 66.25 312 GLU B O 1
ATOM 5658 N N . SER B 1 313 ? -0.717 72.812 6.258 1 71.44 313 SER B N 1
ATOM 5659 C CA . SER B 1 313 ? -1.646 71.75 6.547 1 71.44 313 SER B CA 1
ATOM 5660 C C . SER B 1 313 ? -1.319 70.5 5.727 1 71.44 313 SER B C 1
ATOM 5662 O O . SER B 1 313 ? -1.387 69.375 6.23 1 71.44 313 SER B O 1
ATOM 5664 N N . ARG B 1 314 ? -0.912 70.688 4.531 1 72.31 314 ARG B N 1
ATOM 5665 C CA . ARG B 1 314 ? -0.528 69.562 3.674 1 72.31 314 ARG B CA 1
ATOM 5666 C C . ARG B 1 314 ? 0.756 68.938 4.172 1 72.31 314 ARG B C 1
ATOM 5668 O O . ARG B 1 314 ? 0.875 67.688 4.168 1 72.31 314 ARG B O 1
ATOM 5675 N N . LEU B 1 315 ? 1.682 69.75 4.48 1 69.44 315 LEU B N 1
ATOM 5676 C CA . LEU B 1 315 ? 2.939 69.25 5.004 1 69.44 315 LEU B CA 1
ATOM 5677 C C . LEU B 1 315 ? 2.709 68.438 6.285 1 69.44 315 LEU B C 1
ATOM 5679 O O . LEU B 1 315 ? 3.312 67.375 6.484 1 69.44 315 LEU B O 1
ATOM 5683 N N . THR B 1 316 ? 1.896 69.062 7.121 1 74.56 316 THR B N 1
ATOM 5684 C CA . THR B 1 316 ? 1.573 68.375 8.375 1 74.56 316 THR B CA 1
ATOM 5685 C C . THR B 1 316 ? 0.858 67.062 8.102 1 74.56 316 THR B C 1
ATOM 5687 O O . THR B 1 316 ? 1.12 66.062 8.773 1 74.56 316 THR B O 1
ATOM 5690 N N . GLN B 1 317 ? 0.06 67.062 7.113 1 74.94 317 GLN B N 1
ATOM 5691 C CA . GLN B 1 317 ? -0.652 65.875 6.73 1 74.94 317 GLN B CA 1
ATOM 5692 C C . GLN B 1 317 ? 0.305 64.812 6.16 1 74.94 317 GLN B C 1
ATOM 5694 O O . GLN B 1 317 ? 0.181 63.656 6.457 1 74.94 317 GLN B O 1
ATOM 5699 N N . GLN B 1 318 ? 1.114 65.312 5.352 1 73.94 318 GLN B N 1
ATOM 5700 C CA . GLN B 1 318 ? 2.119 64.438 4.797 1 73.94 318 GLN B CA 1
ATOM 5701 C C . GLN B 1 318 ? 3.01 63.844 5.895 1 73.94 318 GLN B C 1
ATOM 5703 O O . GLN B 1 318 ? 3.336 62.656 5.871 1 73.94 318 GLN B O 1
ATOM 5708 N N . GLU B 1 319 ? 3.35 64.688 6.75 1 74.12 319 GLU B N 1
ATOM 5709 C CA . GLU B 1 319 ? 4.184 64.25 7.859 1 74.12 319 GLU B CA 1
ATOM 5710 C C . GLU B 1 319 ? 3.453 63.219 8.719 1 74.12 319 GLU B C 1
ATOM 5712 O O . GLU B 1 319 ? 4.043 62.219 9.141 1 74.12 319 GLU B O 1
ATOM 5717 N N . ASN B 1 320 ? 2.264 63.5 8.938 1 77.88 320 ASN B N 1
ATOM 5718 C CA . ASN B 1 320 ? 1.463 62.562 9.719 1 77.88 320 ASN B CA 1
ATOM 5719 C C . ASN B 1 320 ? 1.318 61.219 9.016 1 77.88 320 ASN B C 1
ATOM 5721 O O . ASN B 1 320 ? 1.338 60.156 9.664 1 77.88 320 ASN B O 1
ATOM 5725 N N . THR B 1 321 ? 1.259 61.281 7.754 1 78.81 321 THR B N 1
ATOM 5726 C CA . THR B 1 321 ? 1.163 60.062 6.965 1 78.81 321 THR B CA 1
ATOM 5727 C C . THR B 1 321 ? 2.449 59.25 7.066 1 78.81 321 THR B C 1
ATOM 5729 O O . THR B 1 321 ? 2.408 58.031 7.191 1 78.81 321 THR B O 1
ATOM 5732 N N . ILE B 1 322 ? 3.457 59.906 7.031 1 77.88 322 ILE B N 1
ATOM 5733 C CA . ILE B 1 322 ? 4.754 59.25 7.117 1 77.88 322 ILE B CA 1
ATOM 5734 C C . ILE B 1 322 ? 4.91 58.594 8.492 1 77.88 322 ILE B C 1
ATOM 5736 O O . ILE B 1 322 ? 5.367 57.438 8.602 1 77.88 322 ILE B O 1
ATOM 5740 N N . ILE B 1 323 ? 4.543 59.312 9.469 1 78.44 323 ILE B N 1
ATOM 5741 C CA . ILE B 1 323 ? 4.656 58.812 10.836 1 78.44 323 ILE B CA 1
ATOM 5742 C C . ILE B 1 323 ? 3.777 57.562 11 1 78.44 323 ILE B C 1
ATOM 5744 O O . ILE B 1 323 ? 4.203 56.562 11.594 1 78.44 323 ILE B O 1
ATOM 5748 N N . THR B 1 324 ? 2.641 57.656 10.469 1 80.31 324 THR B N 1
ATOM 5749 C CA . THR B 1 324 ? 1.717 56.531 10.57 1 80.31 324 THR B CA 1
ATOM 5750 C C . THR B 1 324 ? 2.268 55.312 9.828 1 80.31 324 THR B C 1
ATOM 5752 O O . THR B 1 324 ? 2.148 54.188 10.305 1 80.31 324 THR B O 1
ATOM 5755 N N . MET B 1 325 ? 2.854 55.562 8.75 1 81.19 325 MET B N 1
ATOM 5756 C CA . MET B 1 325 ? 3.438 54.469 7.973 1 81.19 325 MET B CA 1
ATOM 5757 C C . MET B 1 325 ? 4.574 53.781 8.742 1 81.19 325 MET B C 1
ATOM 5759 O O . MET B 1 325 ? 4.719 52.562 8.695 1 81.19 325 MET B O 1
ATOM 5763 N N . GLU B 1 326 ? 5.305 54.562 9.328 1 80.62 326 GLU B N 1
ATOM 5764 C CA . GLU B 1 326 ? 6.414 54.031 10.109 1 80.62 326 GLU B CA 1
ATOM 5765 C C . GLU B 1 326 ? 5.91 53.219 11.305 1 80.62 326 GLU B C 1
ATOM 5767 O O . GLU B 1 326 ? 6.473 52.188 11.641 1 80.62 326 GLU B O 1
ATOM 5772 N N . MET B 1 327 ? 4.875 53.781 11.883 1 83.62 327 MET B N 1
ATOM 5773 C CA . MET B 1 327 ? 4.297 53.094 13.031 1 83.62 327 MET B CA 1
ATOM 5774 C C . MET B 1 327 ? 3.721 51.75 12.609 1 83.62 327 MET B C 1
ATOM 5776 O O . MET B 1 327 ? 3.838 50.75 13.336 1 83.62 327 MET B O 1
ATOM 5780 N N . ARG B 1 328 ? 3.146 51.75 11.516 1 84.81 328 ARG B N 1
ATOM 5781 C CA . ARG B 1 328 ? 2.58 50.5 10.992 1 84.81 328 ARG B CA 1
ATOM 5782 C C . ARG B 1 328 ? 3.676 49.5 10.664 1 84.81 328 ARG B C 1
ATOM 5784 O O . ARG B 1 328 ? 3.492 48.312 10.852 1 84.81 328 ARG B O 1
ATOM 5791 N N . ARG B 1 329 ? 4.727 50 10.094 1 82.69 329 ARG B N 1
ATOM 5792 C CA . ARG B 1 329 ? 5.859 49.125 9.781 1 82.69 329 ARG B CA 1
ATOM 5793 C C . ARG B 1 329 ? 6.41 48.469 11.047 1 82.69 329 ARG B C 1
ATOM 5795 O O . ARG B 1 329 ? 6.676 47.281 11.062 1 82.69 329 ARG B O 1
ATOM 5802 N N . TYR B 1 330 ? 6.543 49.312 12.086 1 83.69 330 TYR B N 1
ATOM 5803 C CA . TYR B 1 330 ? 7.047 48.75 13.344 1 83.69 330 TYR B CA 1
ATOM 5804 C C . TYR B 1 330 ? 6.066 47.75 13.938 1 83.69 330 TYR B C 1
ATOM 5806 O O . TYR B 1 330 ? 6.473 46.719 14.484 1 83.69 330 TYR B O 1
ATOM 5814 N N . PHE B 1 331 ? 4.867 48.062 13.805 1 87.5 331 PHE B N 1
ATOM 5815 C CA . PHE B 1 331 ? 3.836 47.156 14.312 1 87.5 331 PHE B CA 1
ATOM 5816 C C . PHE B 1 331 ? 3.863 45.812 13.57 1 87.5 331 PHE B C 1
ATOM 5818 O O . PHE B 1 331 ? 3.744 44.75 14.188 1 87.5 331 PHE B O 1
ATOM 5825 N N . SER B 1 332 ? 3.979 45.938 12.297 1 88.62 332 SER B N 1
ATOM 5826 C CA . SER B 1 332 ? 4.031 44.719 11.484 1 88.62 332 SER B CA 1
ATOM 5827 C C . SER B 1 332 ? 5.207 43.844 11.883 1 88.62 332 SER B C 1
ATOM 5829 O O . SER B 1 332 ? 5.078 42.625 11.945 1 88.62 332 SER B O 1
ATOM 5831 N N . LEU B 1 333 ? 6.312 44.438 12.164 1 86.69 333 LEU B N 1
ATOM 5832 C CA . LEU B 1 333 ? 7.504 43.688 12.562 1 86.69 333 LEU B CA 1
ATOM 5833 C C . LEU B 1 333 ? 7.312 43.062 13.938 1 86.69 333 LEU B C 1
ATOM 5835 O O . LEU B 1 333 ? 7.777 41.938 14.188 1 86.69 333 LEU B O 1
ATOM 5839 N N . LEU B 1 334 ? 6.676 43.812 14.742 1 87.12 334 LEU B N 1
ATOM 5840 C CA . LEU B 1 334 ? 6.395 43.312 16.078 1 87.12 334 LEU B CA 1
ATOM 5841 C C . LEU B 1 334 ? 5.48 42.094 16 1 87.12 334 LEU B C 1
ATOM 5843 O O . LEU B 1 334 ? 5.711 41.094 16.688 1 87.12 334 LEU B O 1
ATOM 5847 N N . CYS B 1 335 ? 4.43 42.156 15.242 1 90.38 335 CYS B N 1
ATOM 5848 C CA . CYS B 1 335 ? 3.51 41.062 15.062 1 90.38 335 CYS B CA 1
ATOM 5849 C C . CYS B 1 335 ? 4.234 39.844 14.484 1 90.38 335 CYS B C 1
ATOM 5851 O O . CYS B 1 335 ? 4.02 38.719 14.93 1 90.38 335 CYS B O 1
ATOM 5853 N N . LEU B 1 336 ? 5.055 40.094 13.508 1 90 336 LEU B N 1
ATOM 5854 C CA . LEU B 1 336 ? 5.82 39 12.898 1 90 336 LEU B CA 1
ATOM 5855 C C . LEU B 1 336 ? 6.684 38.312 13.938 1 90 336 LEU B C 1
ATOM 5857 O O . LEU B 1 336 ? 6.785 37.062 13.93 1 90 336 LEU B O 1
ATOM 5861 N N . HIS B 1 337 ? 7.277 39.062 14.742 1 86.5 337 HIS B N 1
ATOM 5862 C CA . HIS B 1 337 ? 8.102 38.5 15.805 1 86.5 337 HIS B CA 1
ATOM 5863 C C . HIS B 1 337 ? 7.262 37.625 16.75 1 86.5 337 HIS B C 1
ATOM 5865 O O . HIS B 1 337 ? 7.668 36.531 17.094 1 86.5 337 HIS B O 1
ATOM 5871 N N . GLN B 1 338 ? 6.141 38.156 17.094 1 87.75 338 GLN B N 1
ATOM 5872 C CA . GLN B 1 338 ? 5.254 37.406 18 1 87.75 338 GLN B CA 1
ATOM 5873 C C . GLN B 1 338 ? 4.77 36.125 17.344 1 87.75 338 GLN B C 1
ATOM 5875 O O . GLN B 1 338 ? 4.73 35.062 17.984 1 87.75 338 GLN B O 1
ATOM 5880 N N . GLU B 1 339 ? 4.391 36.188 16.109 1 92.75 339 GLU B N 1
ATOM 5881 C CA . GLU B 1 339 ? 3.902 35.031 15.375 1 92.75 339 GLU B CA 1
ATOM 5882 C C . GLU B 1 339 ? 5 33.969 15.211 1 92.75 339 GLU B C 1
ATOM 5884 O O . GLU B 1 339 ? 4.727 32.781 15.203 1 92.75 339 GLU B O 1
ATOM 5889 N N . THR B 1 340 ? 6.211 34.438 15 1 89.12 340 THR B N 1
ATOM 5890 C CA . THR B 1 340 ? 7.34 33.531 14.93 1 89.12 340 THR B CA 1
ATOM 5891 C C . THR B 1 340 ? 7.473 32.719 16.219 1 89.12 340 THR B C 1
ATOM 5893 O O . THR B 1 340 ? 7.656 31.5 16.188 1 89.12 340 THR B O 1
ATOM 5896 N N . GLN B 1 341 ? 7.352 33.438 17.297 1 84.5 341 GLN B N 1
ATOM 5897 C CA . GLN B 1 341 ? 7.434 32.75 18.594 1 84.5 341 GLN B CA 1
ATOM 5898 C C . GLN B 1 341 ? 6.305 31.734 18.75 1 84.5 341 GLN B C 1
ATOM 5900 O O . GLN B 1 341 ? 6.508 30.672 19.328 1 84.5 341 GLN B O 1
ATOM 5905 N N . LEU B 1 342 ? 5.172 32.094 18.297 1 88.06 342 LEU B N 1
ATOM 5906 C CA . LEU B 1 342 ? 4.023 31.203 18.391 1 88.06 342 LEU B CA 1
ATOM 5907 C C . LEU B 1 342 ? 4.27 29.906 17.625 1 88.06 342 LEU B C 1
ATOM 5909 O O . LEU B 1 342 ? 3.898 28.828 18.094 1 88.06 342 LEU B O 1
ATOM 5913 N N . VAL B 1 343 ? 4.863 29.984 16.453 1 89.81 343 VAL B N 1
ATOM 5914 C CA . VAL B 1 343 ? 5.168 28.797 15.656 1 89.81 343 VAL B CA 1
ATOM 5915 C C . VAL B 1 343 ? 6.062 27.859 16.453 1 89.81 343 VAL B C 1
ATOM 5917 O O . VAL B 1 343 ? 5.84 26.641 16.453 1 89.81 343 VAL B O 1
ATOM 5920 N N . PHE B 1 344 ? 7.02 28.375 17.109 1 81.62 344 PHE B N 1
ATOM 5921 C CA . PHE B 1 344 ? 7.977 27.547 17.844 1 81.62 344 PHE B CA 1
ATOM 5922 C C . PHE B 1 344 ? 7.32 26.922 19.062 1 81.62 344 PHE B C 1
ATOM 5924 O O . PHE B 1 344 ? 7.773 25.891 19.547 1 81.62 344 PHE B O 1
ATOM 5931 N N . THR B 1 345 ? 6.215 27.531 19.516 1 81.19 345 THR B N 1
ATOM 5932 C CA . THR B 1 345 ? 5.457 26.953 20.625 1 81.19 345 THR B CA 1
ATOM 5933 C C . THR B 1 345 ? 4.75 25.672 20.188 1 81.19 345 THR B C 1
ATOM 5935 O O . THR B 1 345 ? 4.418 24.828 21.016 1 81.19 345 THR B O 1
ATOM 5938 N N . TYR B 1 346 ? 4.535 25.516 18.891 1 82.75 346 TYR B N 1
ATOM 5939 C CA . TYR B 1 346 ? 3.834 24.344 18.359 1 82.75 346 TYR B CA 1
ATOM 5940 C C . TYR B 1 346 ? 4.805 23.203 18.078 1 82.75 346 TYR B C 1
ATOM 5942 O O . TYR B 1 346 ? 4.387 22.062 17.891 1 82.75 346 TYR B O 1
ATOM 5950 N N . LEU B 1 347 ? 6.098 23.391 18.109 1 78.75 347 LEU B N 1
ATOM 5951 C CA . LEU B 1 347 ? 7.078 22.422 17.625 1 78.75 347 LEU B CA 1
ATOM 5952 C C . LEU B 1 347 ? 7.148 21.219 18.562 1 78.75 347 LEU B C 1
ATOM 5954 O O . LEU B 1 347 ? 7.344 20.094 18.109 1 78.75 347 LEU B O 1
ATOM 5958 N N . PRO B 1 348 ? 6.867 21.422 19.828 1 74.38 348 PRO B N 1
ATOM 5959 C CA . PRO B 1 348 ? 6.875 20.25 20.688 1 74.38 348 PRO B CA 1
ATOM 5960 C C . PRO B 1 348 ? 5.793 19.234 20.312 1 74.38 348 PRO B C 1
ATOM 5962 O O . PRO B 1 348 ? 5.871 18.062 20.703 1 74.38 348 PRO B O 1
ATOM 5965 N N . LEU B 1 349 ? 4.805 19.688 19.531 1 79.44 349 LEU B N 1
ATOM 5966 C CA . LEU B 1 349 ? 3.773 18.781 19.031 1 79.44 349 LEU B CA 1
ATOM 5967 C C . LEU B 1 349 ? 4.387 17.656 18.188 1 79.44 349 LEU B C 1
ATOM 5969 O O . LEU B 1 349 ? 3.797 16.594 18.047 1 79.44 349 LEU B O 1
ATOM 5973 N N . VAL B 1 350 ? 5.578 17.938 17.688 1 80.62 350 VAL B N 1
ATOM 5974 C CA . VAL B 1 350 ? 6.246 16.969 16.812 1 80.62 350 VAL B CA 1
ATOM 5975 C C . VAL B 1 350 ? 6.539 15.688 17.578 1 80.62 350 VAL B C 1
ATOM 5977 O O . VAL B 1 350 ? 6.32 14.586 17.062 1 80.62 350 VAL B O 1
ATOM 5980 N N . THR B 1 351 ? 6.969 15.852 18.766 1 78.25 351 THR B N 1
ATOM 5981 C CA . THR B 1 351 ? 7.301 14.688 19.578 1 78.25 351 THR B CA 1
ATOM 5982 C C . THR B 1 351 ? 6.043 13.883 19.906 1 78.25 351 THR B C 1
ATOM 5984 O O . THR B 1 351 ? 6.062 12.648 19.859 1 78.25 351 THR B O 1
ATOM 5987 N N . SER B 1 352 ? 5.027 14.609 20.188 1 83.5 352 SER B N 1
ATOM 5988 C CA . SER B 1 352 ? 3.762 13.938 20.469 1 83.5 352 SER B CA 1
ATOM 5989 C C . SER B 1 352 ? 3.24 13.211 19.234 1 83.5 352 SER B C 1
ATOM 5991 O O . SER B 1 352 ? 2.715 12.094 19.344 1 83.5 352 SER B O 1
ATOM 5993 N N . ILE B 1 353 ? 3.318 13.797 18.156 1 88 353 ILE B N 1
ATOM 5994 C CA . ILE B 1 353 ? 2.852 13.195 16.906 1 88 353 ILE B CA 1
ATOM 5995 C C . ILE B 1 353 ? 3.656 11.938 16.609 1 88 353 ILE B C 1
ATOM 5997 O O . ILE B 1 353 ? 3.088 10.906 16.25 1 88 353 ILE B O 1
ATOM 6001 N N . LEU B 1 354 ? 4.98 11.977 16.75 1 88.38 354 LEU B N 1
ATOM 6002 C CA . LEU B 1 354 ? 5.836 10.82 16.516 1 88.38 354 LEU B CA 1
ATOM 6003 C C . LEU B 1 354 ? 5.527 9.695 17.5 1 88.38 354 LEU B C 1
ATOM 6005 O O . LEU B 1 354 ? 5.539 8.523 17.125 1 88.38 354 LEU B O 1
ATOM 6009 N N . GLY B 1 355 ? 5.281 10.172 18.703 1 87.5 355 GLY B N 1
ATOM 6010 C CA . GLY B 1 355 ? 4.879 9.188 19.703 1 87.5 355 GLY B CA 1
ATOM 6011 C C . GLY B 1 355 ? 3.59 8.469 19.344 1 87.5 355 GLY B C 1
ATOM 6012 O O . GLY B 1 355 ? 3.506 7.242 19.438 1 87.5 355 GLY B O 1
ATOM 6013 N N . THR B 1 356 ? 2.643 9.227 18.953 1 89.69 356 THR B N 1
ATOM 6014 C CA . THR B 1 356 ? 1.363 8.656 18.531 1 89.69 356 THR B CA 1
ATOM 6015 C C . THR B 1 356 ? 1.537 7.777 17.297 1 89.69 356 THR B C 1
ATOM 6017 O O . THR B 1 356 ? 0.88 6.742 17.172 1 89.69 356 THR B O 1
ATOM 6020 N N . PHE B 1 357 ? 2.412 8.211 16.469 1 93.56 357 PHE B N 1
ATOM 6021 C CA . PHE B 1 357 ? 2.715 7.449 15.258 1 93.56 357 PHE B CA 1
ATOM 6022 C C . PHE B 1 357 ? 3.271 6.074 15.609 1 93.56 357 PHE B C 1
ATOM 6024 O O . PHE B 1 357 ? 2.766 5.055 15.133 1 93.56 357 PHE B O 1
ATOM 6031 N N . VAL B 1 358 ? 4.23 6.039 16.406 1 92.38 358 VAL B N 1
ATOM 6032 C CA . VAL B 1 358 ? 4.863 4.785 16.797 1 92.38 358 VAL B CA 1
ATOM 6033 C C . VAL B 1 358 ? 3.859 3.914 17.547 1 92.38 358 VAL B C 1
ATOM 6035 O O . VAL B 1 358 ? 3.777 2.705 17.312 1 92.38 358 VAL B O 1
ATOM 6038 N N . HIS B 1 359 ? 3.092 4.551 18.359 1 92.06 359 HIS B N 1
ATOM 6039 C CA . HIS B 1 359 ? 2.082 3.807 19.109 1 92.06 359 HIS B CA 1
ATOM 6040 C C . HIS B 1 359 ? 1.059 3.178 18.172 1 92.06 359 HIS B C 1
ATOM 6042 O O . HIS B 1 359 ? 0.656 2.027 18.359 1 92.06 359 HIS B O 1
ATOM 6048 N N . SER B 1 360 ? 0.631 3.971 17.25 1 94.31 360 SER B N 1
ATOM 6049 C CA . SER B 1 360 ? -0.327 3.473 16.281 1 94.31 360 SER B CA 1
ATOM 6050 C C . SER B 1 360 ? 0.22 2.254 15.539 1 94.31 360 SER B C 1
ATOM 6052 O O . SER B 1 360 ? -0.503 1.28 15.312 1 94.31 360 SER B O 1
ATOM 6054 N N . GLN B 1 361 ? 1.489 2.262 15.172 1 94.94 361 GLN B N 1
ATOM 6055 C CA . GLN B 1 361 ? 2.107 1.15 14.453 1 94.94 361 GLN B CA 1
ATOM 6056 C C . GLN B 1 361 ? 2.24 -0.076 15.352 1 94.94 361 GLN B C 1
ATOM 6058 O O . GLN B 1 361 ? 1.988 -1.201 14.914 1 94.94 361 GLN B O 1
ATOM 6063 N N . ILE B 1 362 ? 2.646 0.153 16.594 1 94.81 362 ILE B N 1
ATOM 6064 C CA . ILE B 1 362 ? 2.771 -0.951 17.531 1 94.81 362 ILE B CA 1
ATOM 6065 C C . ILE B 1 362 ? 1.421 -1.642 17.703 1 94.81 362 ILE B C 1
ATOM 6067 O O . ILE B 1 362 ? 1.329 -2.869 17.625 1 94.81 362 ILE B O 1
ATOM 6071 N N . GLN B 1 363 ? 0.435 -0.836 17.891 1 94.94 363 GLN B N 1
ATOM 6072 C CA . GLN B 1 363 ? -0.905 -1.38 18.094 1 94.94 363 GLN B CA 1
ATOM 6073 C C . GLN B 1 363 ? -1.388 -2.117 16.844 1 94.94 363 GLN B C 1
ATOM 6075 O O . GLN B 1 363 ? -1.975 -3.197 16.953 1 94.94 363 GLN B O 1
ATOM 6080 N N . GLY B 1 364 ? -1.213 -1.527 15.719 1 95.81 364 GLY B N 1
ATOM 6081 C CA . GLY B 1 364 ? -1.624 -2.156 14.477 1 95.81 364 GLY B CA 1
ATOM 6082 C C . GLY B 1 364 ? -0.977 -3.508 14.25 1 95.81 364 GLY B C 1
ATOM 6083 O O . GLY B 1 364 ? -1.659 -4.48 13.922 1 95.81 364 GLY B O 1
ATOM 6084 N N . HIS B 1 365 ? 0.342 -3.635 14.391 1 95.69 365 HIS B N 1
ATOM 6085 C CA . HIS B 1 365 ? 1.061 -4.887 14.18 1 95.69 365 HIS B CA 1
ATOM 6086 C C . HIS B 1 365 ? 0.679 -5.926 15.227 1 95.69 365 HIS B C 1
ATOM 6088 O O . HIS B 1 365 ? 0.637 -7.121 14.938 1 95.69 365 HIS B O 1
ATOM 6094 N N . LYS B 1 366 ? 0.437 -5.426 16.391 1 95.31 366 LYS B N 1
ATOM 6095 C CA . LYS B 1 366 ? 0.009 -6.348 17.453 1 95.31 366 LYS B CA 1
ATOM 6096 C C . LYS B 1 366 ? -1.355 -6.949 17.125 1 95.31 366 LYS B C 1
ATOM 6098 O O . LYS B 1 366 ? -1.531 -8.164 17.188 1 95.31 366 LYS B O 1
ATOM 6103 N N . GLU B 1 367 ? -2.299 -6.094 16.828 1 95.62 367 GLU B N 1
ATOM 6104 C CA . GLU B 1 367 ? -3.652 -6.551 16.531 1 95.62 367 GLU B CA 1
ATOM 6105 C C . GLU B 1 367 ? -3.666 -7.492 15.328 1 95.62 367 GLU B C 1
ATOM 6107 O O . GLU B 1 367 ? -4.297 -8.555 15.375 1 95.62 367 GLU B O 1
ATOM 6112 N N . MET B 1 368 ? -2.961 -7.125 14.289 1 95.5 368 MET B N 1
ATOM 6113 C CA . MET B 1 368 ? -2.891 -7.973 13.102 1 95.5 368 MET B CA 1
ATOM 6114 C C . MET B 1 368 ? -2.15 -9.273 13.398 1 95.5 368 MET B C 1
ATOM 6116 O O . MET B 1 368 ? -2.578 -10.344 12.977 1 95.5 368 MET B O 1
ATOM 6120 N N . GLY B 1 369 ? -1.013 -9.125 14.102 1 94.56 369 GLY B N 1
ATOM 6121 C CA . GLY B 1 369 ? -0.252 -10.305 14.469 1 94.56 369 GLY B CA 1
ATOM 6122 C C . GLY B 1 369 ? -1.066 -11.312 15.258 1 94.56 369 GLY B C 1
ATOM 6123 O O . GLY B 1 369 ? -0.942 -12.523 15.047 1 94.56 369 GLY B O 1
ATOM 6124 N N . ASP B 1 370 ? -1.901 -10.867 16.094 1 94.69 370 ASP B N 1
ATOM 6125 C CA . ASP B 1 370 ? -2.748 -11.734 16.906 1 94.69 370 ASP B CA 1
ATOM 6126 C C . ASP B 1 370 ? -3.74 -12.5 16.031 1 94.69 370 ASP B C 1
ATOM 6128 O O . ASP B 1 370 ? -3.912 -13.711 16.203 1 94.69 370 ASP B O 1
ATOM 6132 N N . VAL B 1 371 ? -4.402 -11.82 15.18 1 94.12 371 VAL B N 1
ATOM 6133 C CA . VAL B 1 371 ? -5.402 -12.469 14.336 1 94.12 371 VAL B CA 1
ATOM 6134 C C . VAL B 1 371 ? -4.73 -13.477 13.406 1 94.12 371 VAL B C 1
ATOM 6136 O O . VAL B 1 371 ? -5.211 -14.602 13.25 1 94.12 371 VAL B O 1
ATOM 6139 N N . TRP B 1 372 ? -3.574 -13.125 12.805 1 94.19 372 TRP B N 1
ATOM 6140 C CA . TRP B 1 372 ? -2.826 -14.062 11.969 1 94.19 372 TRP B CA 1
ATOM 6141 C C . TRP B 1 372 ? -2.371 -15.266 12.781 1 94.19 372 TRP B C 1
ATOM 6143 O O . TRP B 1 372 ? -2.41 -16.406 12.297 1 94.19 372 TRP B O 1
ATOM 6153 N N . GLY B 1 373 ? -1.892 -14.984 13.984 1 91.94 373 GLY B N 1
ATOM 6154 C CA . GLY B 1 373 ? -1.461 -16.047 14.867 1 91.94 373 GLY B CA 1
ATOM 6155 C C . GLY B 1 373 ? -2.564 -17.047 15.18 1 91.94 373 GLY B C 1
ATOM 6156 O O . GLY B 1 373 ? -2.309 -18.25 15.312 1 91.94 373 GLY B O 1
ATOM 6157 N N . ASP B 1 374 ? -3.729 -16.594 15.219 1 90.75 374 ASP B N 1
ATOM 6158 C CA . ASP B 1 374 ? -4.883 -17.438 15.523 1 90.75 374 ASP B CA 1
ATOM 6159 C C . ASP B 1 374 ? -5.254 -18.312 14.32 1 90.75 374 ASP B C 1
ATOM 6161 O O . ASP B 1 374 ? -5.965 -19.312 14.469 1 90.75 374 ASP B O 1
ATOM 6165 N N . LEU B 1 375 ? -4.801 -17.922 13.172 1 88.5 375 LEU B N 1
ATOM 6166 C CA . LEU B 1 375 ? -5.102 -18.672 11.961 1 88.5 375 LEU B CA 1
ATOM 6167 C C . LEU B 1 375 ? -4.176 -19.875 11.812 1 88.5 375 LEU B C 1
ATOM 6169 O O . LEU B 1 375 ? -4.527 -20.859 11.172 1 88.5 375 LEU B O 1
ATOM 6173 N N . HIS B 1 376 ? -3.037 -19.844 12.461 1 82.62 376 HIS B N 1
ATOM 6174 C CA . HIS B 1 376 ? -2.002 -20.859 12.273 1 82.62 376 HIS B CA 1
ATOM 6175 C C . HIS B 1 376 ? -2.484 -22.234 12.727 1 82.62 376 HIS B C 1
ATOM 6177 O O . HIS B 1 376 ? -2.361 -23.219 11.992 1 82.62 376 HIS B O 1
ATOM 6183 N N . PRO B 1 377 ? -3.135 -22.359 13.867 1 81.62 377 PRO B N 1
ATOM 6184 C CA . PRO B 1 377 ? -3.619 -23.672 14.289 1 81.62 377 PRO B CA 1
ATOM 6185 C C . PRO B 1 377 ? -4.75 -24.203 13.406 1 81.62 377 PRO B C 1
ATOM 6187 O O . PRO B 1 377 ? -4.887 -25.406 13.227 1 81.62 377 PRO B O 1
ATOM 6190 N N . LYS B 1 378 ? -5.48 -23.359 12.82 1 79.06 378 LYS B N 1
ATOM 6191 C CA . LYS B 1 378 ? -6.586 -23.75 11.961 1 79.06 378 LYS B CA 1
ATOM 6192 C C . LYS B 1 378 ? -6.078 -24.375 10.656 1 79.06 378 LYS B C 1
ATOM 6194 O O . LYS B 1 378 ? -6.711 -25.266 10.094 1 79.06 378 LYS B O 1
ATOM 6199 N N . LEU B 1 379 ? -4.93 -23.891 10.203 1 78.62 379 LEU B N 1
ATOM 6200 C CA . LEU B 1 379 ? -4.332 -24.391 8.977 1 78.62 379 LEU B CA 1
ATOM 6201 C C . LEU B 1 379 ? -3.596 -25.703 9.227 1 78.62 379 LEU B C 1
ATOM 6203 O O . LEU B 1 379 ? -3.518 -26.562 8.344 1 78.62 379 LEU B O 1
ATOM 6207 N N . LYS B 1 380 ? -2.957 -25.828 10.398 1 71.81 380 LYS B N 1
ATOM 6208 C CA . LYS B 1 380 ? -2.279 -27.078 10.727 1 71.81 380 LYS B CA 1
ATOM 6209 C C . LYS B 1 380 ? -3.225 -28.266 10.594 1 71.81 380 LYS B C 1
ATOM 6211 O O . LYS B 1 380 ? -2.824 -29.328 10.133 1 71.81 380 LYS B O 1
ATOM 6216 N N . ASP B 1 381 ? -4.398 -28.078 10.883 1 66.31 381 ASP B N 1
ATOM 6217 C CA . ASP B 1 381 ? -5.395 -29.141 10.742 1 66.31 381 ASP B CA 1
ATOM 6218 C C . ASP B 1 381 ? -5.629 -29.469 9.266 1 66.31 381 ASP B C 1
ATOM 6220 O O . ASP B 1 381 ? -5.883 -30.625 8.922 1 66.31 381 ASP B O 1
ATOM 6224 N N . LEU B 1 382 ? -5.391 -28.438 8.508 1 65.12 382 LEU B N 1
ATOM 6225 C CA . LEU B 1 382 ? -5.574 -28.609 7.066 1 65.12 382 LEU B CA 1
ATOM 6226 C C . LEU B 1 382 ? -4.402 -29.375 6.457 1 65.12 382 LEU B C 1
ATOM 6228 O O . LEU B 1 382 ? -4.59 -30.203 5.57 1 65.12 382 LEU B O 1
ATOM 6232 N N . PHE B 1 383 ? -3.127 -29.172 6.965 1 62.5 383 PHE B N 1
ATOM 6233 C CA . PHE B 1 383 ? -1.898 -29.781 6.465 1 62.5 383 PHE B CA 1
ATOM 6234 C C . PHE B 1 383 ? -1.846 -31.266 6.805 1 62.5 383 PHE B C 1
ATOM 6236 O O . PHE B 1 383 ? -1.271 -32.062 6.059 1 62.5 383 PHE B O 1
ATOM 6243 N N . GLU B 1 384 ? -2.246 -31.484 7.957 1 58.25 384 GLU B N 1
ATOM 6244 C CA . GLU B 1 384 ? -2.217 -32.875 8.367 1 58.25 384 GLU B CA 1
ATOM 6245 C C . GLU B 1 384 ? -3.049 -33.75 7.43 1 58.25 384 GLU B C 1
ATOM 6247 O O . GLU B 1 384 ? -2.758 -34.938 7.246 1 58.25 384 GLU B O 1
ATOM 6252 N N . ILE B 1 385 ? -3.881 -33.125 6.805 1 53.59 385 ILE B N 1
ATOM 6253 C CA . ILE B 1 385 ? -4.715 -33.906 5.891 1 53.59 385 ILE B CA 1
ATOM 6254 C C . ILE B 1 385 ? -3.984 -34.094 4.562 1 53.59 385 ILE B C 1
ATOM 6256 O O . ILE B 1 385 ? -4.055 -35.156 3.959 1 53.59 385 ILE B O 1
ATOM 6260 N N . SER B 1 386 ? -3.26 -33 4.086 1 54.84 386 SER B N 1
ATOM 6261 C CA . SER B 1 386 ? -2.736 -33.062 2.723 1 54.84 386 SER B CA 1
ATOM 6262 C C . SER B 1 386 ? -1.331 -33.625 2.691 1 54.84 386 SER B C 1
ATOM 6264 O O . SER B 1 386 ? -0.882 -34.125 1.654 1 54.84 386 SER B O 1
ATOM 6266 N N . GLY B 1 387 ? -0.733 -34.094 3.768 1 51.59 387 GLY B N 1
ATOM 6267 C CA . GLY B 1 387 ? 0.64 -34.562 3.801 1 51.59 387 GLY B CA 1
ATOM 6268 C C . GLY B 1 387 ? 1.648 -33.5 3.393 1 51.59 387 GLY B C 1
ATOM 6269 O O . GLY B 1 387 ? 1.289 -32.5 2.773 1 51.59 387 GLY B O 1
ATOM 6270 N N . PRO B 1 388 ? 2.895 -33.438 3.943 1 48.16 388 PRO B N 1
ATOM 6271 C CA . PRO B 1 388 ? 3.934 -32.438 3.688 1 48.16 388 PRO B CA 1
ATOM 6272 C C . PRO B 1 388 ? 4.246 -32.281 2.201 1 48.16 388 PRO B C 1
ATOM 6274 O O . PRO B 1 388 ? 4.469 -33.281 1.504 1 48.16 388 PRO B O 1
ATOM 6277 N N . CYS B 1 389 ? 3.627 -31.359 1.443 1 48.5 389 CYS B N 1
ATOM 6278 C CA . CYS B 1 389 ? 3.98 -31.219 0.034 1 48.5 389 CYS B CA 1
ATOM 6279 C C . CYS B 1 389 ? 5.09 -30.188 -0.152 1 48.5 389 CYS B C 1
ATOM 6281 O O . CYS B 1 389 ? 4.93 -29.031 0.217 1 48.5 389 CYS B O 1
ATOM 6283 N N . ASN B 1 390 ? 6.379 -30.609 0.017 1 46.56 390 ASN B N 1
ATOM 6284 C CA . ASN B 1 390 ? 7.527 -29.734 -0.174 1 46.56 390 ASN B CA 1
ATOM 6285 C C . ASN B 1 390 ? 7.676 -29.312 -1.634 1 46.56 390 ASN B C 1
ATOM 6287 O O . ASN B 1 390 ? 7.625 -30.156 -2.533 1 46.56 390 ASN B O 1
ATOM 6291 N N . ILE B 1 391 ? 7.133 -28.141 -2.01 1 45.62 391 ILE B N 1
ATOM 6292 C CA . ILE B 1 391 ? 7.469 -27.656 -3.342 1 45.62 391 ILE B CA 1
ATOM 6293 C C . ILE B 1 391 ? 8.82 -26.953 -3.305 1 45.62 391 ILE B C 1
ATOM 6295 O O . ILE B 1 391 ? 9.07 -26.141 -2.414 1 45.62 391 ILE B O 1
#

Nearest PDB structures (foldseek):
  2raj-assembly1_A  TM=6.294E-01  e=5.313E-11  Homo sapiens
  8afz-assembly1_A  TM=6.519E-01  e=5.014E-10  Homo sapiens
  2v0o-assembly2_C  TM=3.518E-01  e=7.140E-04  Homo sapiens
  7aan-assembly1_B  TM=4.165E-01  e=6.738E-03  Homo sapiens
  3qwe-assembly1_A-2  TM=4.871E-01  e=3.628E-02  Homo sapiens

Sequence (782 aa):
MHLGQQNPVVDGLSLKELGDSVLVELELRRKGLPFLKHVEYRIVSKCFQIPVQRRYSDFEVFHGLLLQKFIYRMVPPLPPKRILKGDREFNDSRRRGLQRFMTLVIRHPVLAGDELVSIFLSASSADVQNMLRDAYKKTGDEFLTSQMALHGKVYLPEDIQTHAATNREVIANIHSSFNKLRDVAERMAQRSRENSTDLLMFGKDLSELGSDTSDLPVNATMSKAWKTQRKSLVELSGEFGLLANKAAHQGSREEDEVVEKLNLLLEQLQSYKDLCDRHDSGVLLEHQRAFEKRSGPVATHLKYQNSFEQAESRLTQQENTIITMEMRRYFSLLCLHQETQLVFTYLPLVTSILGTFVHSQIQGHKEMGDVWGDLHPKLKDLFEISGPCNIMHLGQQNPVVDGLSLKELGDSVLVELELRRKGLPFLKHVEYRIVSKCFQIPVQRRYSDFEVFHGLLLQKFIYRMVPPLPPKRILKGDREFNDSRRRGLQRFMTLVIRHPVLAGDELVSIFLSASSADVQNMLRDAYKKTGDEFLTSQMALHGKVYLPEDIQTHAATNREVIANIHSSFNKLRDVAERMAQRSRENSTDLLMFGKDLSELGSDTSDLPVNATMSKAWKTQRKSLVELSGEFGLLANKAAHQGSREEDEVVEKLNLLLEQLQSYKDLCDRHDSGVLLEHQRAFEKRSGPVATHLKYQNSFEQAESRLTQQENTIITMEMRRYFSLLCLHQETQLVFTYLPLVTSILGTFVHSQIQGHKEMGDVWGDLHPKLKDLFEISGPCNI

Solvent-accessible surface area (backbone atoms only — not comparable to full-atom values): 41730 Å² total; per-residue (Å²): 134,80,82,67,87,63,75,80,64,64,73,82,62,50,58,84,70,34,57,74,61,60,45,56,40,82,37,82,58,58,55,65,58,89,88,52,64,40,68,33,31,38,38,40,37,70,89,35,87,54,68,31,59,40,42,67,69,52,51,50,52,52,49,54,50,47,47,58,28,37,60,53,41,68,58,62,62,75,56,78,77,84,84,71,90,82,47,68,68,51,56,52,52,40,44,52,33,47,29,44,33,52,44,54,43,44,37,31,84,69,54,42,73,32,66,64,48,51,41,69,53,59,40,54,66,90,47,34,66,60,53,43,52,52,52,43,72,73,59,51,34,50,66,78,67,39,74,54,32,80,49,18,68,77,72,45,61,86,63,48,66,63,50,49,55,49,46,50,52,50,50,49,49,51,43,54,40,48,52,52,46,37,52,46,48,44,51,51,19,48,49,27,38,49,48,11,53,43,33,37,49,43,15,51,43,32,31,53,58,23,64,57,79,69,80,61,66,78,58,60,70,58,35,50,54,47,54,57,47,20,54,51,33,36,59,51,16,56,54,24,47,55,50,14,50,53,28,39,50,40,14,49,47,38,39,63,57,28,34,48,53,46,48,44,51,46,41,53,47,46,12,46,52,52,35,53,49,42,64,66,67,38,51,61,56,49,53,50,51,51,49,57,58,69,63,43,85,74,68,75,72,71,71,85,71,64,72,62,61,52,47,53,49,47,50,50,48,50,50,49,49,50,52,49,50,51,32,48,51,32,28,40,52,44,35,45,53,41,50,52,45,51,54,53,41,52,53,56,52,53,55,49,40,52,46,45,40,49,48,49,50,32,50,41,26,45,56,51,27,51,56,42,53,64,46,50,66,64,43,52,64,52,42,71,70,59,49,92,70,86,127,134,80,82,66,86,63,75,78,65,64,72,81,61,48,59,86,70,34,58,73,61,60,46,57,41,84,36,83,58,60,57,63,59,89,85,52,67,44,70,33,32,38,38,40,37,70,89,36,86,54,66,32,60,40,41,68,67,52,49,51,52,51,50,53,49,47,47,60,27,38,62,54,42,68,57,63,63,74,58,78,76,83,85,73,91,83,48,70,67,51,56,53,52,40,42,53,32,48,29,44,32,52,41,53,43,46,36,31,85,69,54,42,75,32,66,63,48,51,41,69,53,61,41,52,67,90,47,33,65,59,52,44,53,53,54,42,72,72,59,50,35,51,67,77,68,38,74,54,32,79,50,20,67,76,72,45,61,86,65,49,68,63,50,48,55,49,47,48,52,49,51,50,49,51,44,53,40,48,51,52,46,38,51,45,46,45,50,52,19,49,49,28,38,50,48,12,53,43,34,38,50,44,15,50,42,32,31,53,59,22,63,57,79,68,78,61,65,77,60,59,71,57,33,50,56,46,54,56,48,21,54,51,32,36,59,52,17,56,56,25,47,54,50,14,49,51,27,38,51,40,14,49,47,39,37,63,58,29,36,45,53,44,49,44,51,48,40,54,45,45,12,45,53,52,34,52,48,44,63,67,68,37,51,62,54,50,54,50,52,52,50,58,59,68,62,44,80,76,67,70,71,72,72,85,71,63,72,64,61,50,48,52,48,47,50,51,48,50,48,50,49,51,53,49,51,51,33,49,52,31,29,40,52,42,35,46,52,41,48,52,46,52,54,55,41,51,51,55,49,54,55,49,39,52,46,45,41,48,48,50,50,31,52,41,27,48,56,51,30,50,58,42,53,63,45,51,66,63,42,51,63,53,42,70,69,61,48,92,71,87,126

Secondary structure (DSSP, 8-state):
-------S---S--GGGS---EEEEEEEEEESSGGG-EEEEEEEESS-SS-EEEEHHHHHHHHHHHHHHTTTS--PPPPPPPSSS--HHHHHHHHHHHHHHHHHHHHSTTGGGSHHHHHHHHS-TTTHHHHHHHHHHHH-SHHHH-STTTTHHHHPPTTHHHHHHHHHHHHHHHHHHHHHHHHHHHHHHHHHHHHHHHHHHHHHHHHHHHT--PPPPS-HHHHHHHHHHHHHHHHHHHHHHHHHHHHHHHHHHIIIIIIHHHHHHHHHHHHHHHHHHHHHTTHHHHHHHHHHHHT---STT--SS-HHHHHHHHHHHHHHHHHHHHHHHHHHHHHHHHHHHHHHHHTTHHHHHHHHHHHHHHHHHHHHHHHHHHHHHHHHHHHHHH-----/-------S---S--GGGS---EEEEEEEEEESSTT--EEEEEEEESS-SS-EEEEHHHHHHHHHHHHHHTTTS--PPPPPPPSSS--HHHHHHHHHHHHHHHHHHHHSTTGGGSHHHHHHHHS-TTTHHHHHHHHHHHH-SHHHH-STTTTHHHHPPTTHHHHHHHHHHHHHHHHHHHHHHHHHHHHHHHHHHHHHHHHHHHHHHHHHHHT--PPPPS-HHHHHHHHHHHHHHHHHHHHHHHHHHHHHHHHHHIIIIIIHHHHHHHHHHHHHHHHHHHHHTTHHHHHHHHHHHHT--SSTT--SS-HHHHHHHHHHHHHHHHHHHHHHHHHHHHHHHHHHHHHHHHTTHHHHHHHHHHHHHHHHHHHHHHHHHHHHHHHHHHHHHH-----